Protein AF-0000000082579070 (afdb_homodimer)

Organism: NCBI:txid68569

Secondary structure (DSSP, 8-state):
---HHHHHHHHHHHHHHTT-SEEEEES--TT--SS--GGG-HHHHHH----SS-EEEE-SS-EEEEE-GGGHHHHHHHS-TTT-EEEETTTS-HHHHHHHHSPTT-EEEE-TTSSBHHHHHHHHHHHHTTT-EEEE-SS-HHHHT-TTPPPPP-PPPEEPPHHHHSS-HHHHHHHHHHHHHHTT-SEEEE--HHHHHHHHTEE--SBTTB---SEEEEEETTS-EEEEE-GGG--HHHHHHH-TTEEEE-GGGHHHHGGG-TT-EEEE-TTTSBHHHHHHHHHTT-EEEE---HHHHHHHS--HHHHHHHHHHHHHHHHHHHHHHHHHHHHGGGS--BHHHHHHHHHHHHHTTS---EESS--EEEEGGGGGSTT----TTTPPBP-TT-EEEEEE-EEETTEE--EEEEEESSPPPHHHHHHHHHHHHHHHHHHT--EETT-BTHHHHHHHHHHHHTTT---SS-SEEB--SSS-SS--S-EES-TT-GGGGGGSBP-TT-EEEE--EEEETTTEEEE-BEEEEEEEE--TT-SS-EEEEEE-------GGG--GGGS-HHHHHHHHHHHHHHHHHHGGG--HHHHHHHHHHTSPP-/---HHHHHHHHHHHHHHTT-SEEEEES--TT--SS--GGG-HHHHHH---SSS-EEEE-SS-EEEEE-GGGHHHHHHHS-TTT-EEEETTTS-HHHHHHHHSPTT-EEEE-TTSSBHHHHHHHHHHHHTTT-EEEE-SS-HHHHT-TTPPPPP-PPPEEPPHHHHSS-HHHHHHHHHHHHHHTT-SEEEE--HHHHHHHHTEE--SBTTB---SEEEEEETTS-EEEEE-GGG--HHHHHHH-TTEEEE-GGGHHHHGGG-TT-EEEE-TTTSBHHHHHHHHHTT-EEEE---HHHHHHHS--HHHHHHHHHHHHHHHHHHHHHHHHHHHHGGGS--BHHHHHHHHHHHHHTTS---EESS--EEEEGGGGG-TT----TTTPPBP-TT-EEEEEE-EEETTEE--EEEEEESSPPPHHHHHHHHHHHHHHHHHHT--EETT-BTHHHHHHHHHHHHTTT---SS-SEEB--SSS-SS--S-EES-TT-TTSGGGSBP-TT-EEEE--EEEETTTEEEE-BEEEEEEEE--TT-SS-EEEEEE-------GGG--GGGS-HHHHHHHHHHHHHHHHHHGGG--HHHHHHHHHHTSPP-

InterPro domains:
  IPR000587 Creatinase, N-terminal [PF01321] (7-138)
  IPR000994 Peptidase M24 [PF00557] (311-527)
  IPR029149 Creatinase/Aminopeptidase P/Spt16, N-terminal [G3DSA:3.40.350.10] (2-146)
  IPR029149 Creatinase/Aminopeptidase P/Spt16, N-terminal [G3DSA:3.40.350.10] (147-299)
  IPR029149 Creatinase/Aminopeptidase P/Spt16, N-terminal [SSF53092] (3-136)
  IPR029149 Creatinase/Aminopeptidase P/Spt16, N-terminal [SSF53092] (171-283)
  IPR032416 Peptidase M24, C-terminal domain [PF16188] (537-597)
  IPR033740 Aminopeptidase P [cd01085] (309-528)
  IPR036005 Creatinase/aminopeptidase-like [G3DSA:3.90.230.10] (300-597)
  IPR036005 Creatinase/aminopeptidase-like [SSF55920] (303-562)
  IPR050422 Xaa-Pro aminopeptidase P [PTHR43763] (3-597)

pLDDT: mean 96.06, std 3.89, range [56.78, 98.94]

Foldseek 3Di:
DQPLVRLLVLLLVLCVVVQAQKEKQWQAFLQRDLFDDQLNRLVCSNFVQDDSGWMKMRGNVAIEIEDEQLCPPVSPVGGDPVHYHYHYPPVPDPLQVCLVPPAQQGEYEYALSGAFPVVQVSNQVSVVNRNYGYHHDPDDSSVVSCPPRDDFDLWAKDAQDCLLLVHALLRLLQVVLVVCVVVVAFKEKNSNFLLVCNNQRMFTCRGPLFGGAHWIKIRGNVSAIEIAHAPSRDDPVSDVSNDDSYHYHHRVCVLVVLLCAAPGEYEYASLRHGSSSVVSVVNSHYNYHHDHDPSQVVQQQGDPSLVVLLLVQQLLLQLLVLVLVVVCQVCQLVWDDKLVNSQVSSVVSSVVSVFFPHKNDAKQWDKWQQQLNNPRHDDPVRIDTRYAAIKIKIWTWTFGSNFTFTWIAIDHNHAYDPVLLLQQQLQLQLLLQQQFDKFFFQDFLQVRQVSNAVSQVVVPFGGGDFQKAWQGGSGHRHGDLGGNGHCSPPSRSRNDTDDARGKMKGWGWGHDHRTHIGIGIWIWGKHWDDDPPDPHTMIHTDTSHAHFHAPSSHDCVPDDPVSLVVNLVRLVVSCVSNLVVDDDPSNVVSCVRSDRDD/DDPLVRLLVLLLVLCVVVQAQKEKQWQAFLQRDLFDDQLNRLVCSNFVQDDSGWMKMRGNVAIEIEDEQLCPPVSPVGGDPVHYHYHYPPVPDPLQVCLVPPAQQGEYEYALSGAFPVVQVSNQVSVVNRNYGYHHDPDDSSVVSCPPRDDFDLWAKDAQDCLLLVHALLRLLQVVLVVCVVVVAFKEKNSNFLLVCNNQRMFTCRGPLFGGAHWIKIRGNVSAIEIAHAPSRDDPVSDVRNDDSYHYHHNVCVLVVLLCAAPGEYEYASLRHGSSSVVSVVNSHYNYHHDHDPSQVVQQQGDPSLVVLLLVQQLLLQLLVLVLVVVCQVCQLVWDDKLVNSQVSSVVSSVVSVFFPHKNDAKQWDKWQQQLNNPRHDDPVRIDTRYAAIKIKIWTWTFGSNFTFTWIAIDHNHAYDPVLLLQQQLQLQLLLQQQFDKFFFQDFLQVRQVSNAVSQVVVPFGGGDFQKAWQGGSGHRHGDLGGNGHCVPPSRSRNDTDDARGKMKGWGWGHDHRTHIGIGIWIWGKHWDDDPPDPHTMIHIDTSHAHFHAPSSHDCVPDDPVSLVVNLVRLVVSCVSNLVVDDDPSNVVSCVRSHRDD

Structure (mmCIF, N/CA/C/O backbone):
data_AF-0000000082579070-model_v1
#
loop_
_entity.id
_entity.type
_entity.pdbx_description
1 polymer 'Xaa-Pro aminopeptidase'
#
loop_
_atom_site.group_PDB
_atom_site.id
_atom_site.type_symbol
_atom_site.label_atom_id
_atom_site.label_alt_id
_atom_site.label_comp_id
_atom_site.label_asym_id
_atom_site.label_entity_id
_atom_site.label_seq_id
_atom_site.pdbx_PDB_ins_code
_atom_site.Cartn_x
_atom_site.Cartn_y
_atom_site.Cartn_z
_atom_site.occupancy
_atom_site.B_iso_or_equiv
_atom_site.auth_seq_id
_atom_site.auth_comp_id
_atom_site.auth_asym_id
_atom_site.auth_atom_id
_atom_site.pdbx_PDB_model_num
ATOM 1 N N . MET A 1 1 ? 18.672 -42.719 6.891 1 56.78 1 MET A N 1
ATOM 2 C CA . MET A 1 1 ? 18.562 -41.312 6.477 1 56.78 1 MET A CA 1
ATOM 3 C C . MET A 1 1 ? 18.922 -40.375 7.621 1 56.78 1 MET A C 1
ATOM 5 O O . MET A 1 1 ? 18.531 -40.594 8.766 1 56.78 1 MET A O 1
ATOM 9 N N . SER A 1 2 ? 20.016 -39.562 7.43 1 78.56 2 SER A N 1
ATOM 10 C CA . SER A 1 2 ? 20.453 -38.656 8.5 1 78.56 2 SER A CA 1
ATOM 11 C C . SER A 1 2 ? 19.312 -37.781 8.992 1 78.56 2 SER A C 1
ATOM 13 O O . SER A 1 2 ? 18.422 -37.406 8.219 1 78.56 2 SER A O 1
ATOM 15 N N . SER A 1 3 ? 19.078 -37.781 10.242 1 91.88 3 SER A N 1
ATOM 16 C CA . SER A 1 3 ? 18.062 -36.938 10.828 1 91.88 3 SER A CA 1
ATOM 17 C C . SER A 1 3 ? 18.281 -35.469 10.422 1 91.88 3 SER A C 1
ATOM 19 O O . SER A 1 3 ? 19.344 -35.094 9.938 1 91.88 3 SER A O 1
ATOM 21 N N . TYR A 1 4 ? 17.25 -34.781 10.414 1 95.5 4 TYR A N 1
ATOM 22 C CA . TYR A 1 4 ? 17.375 -33.375 10.125 1 95.5 4 TYR A CA 1
ATOM 23 C C . TYR A 1 4 ? 18.391 -32.688 11.055 1 95.5 4 TYR A C 1
ATOM 25 O O . TYR A 1 4 ? 19.125 -31.812 10.641 1 95.5 4 TYR A O 1
ATOM 33 N N . ALA A 1 5 ? 18.422 -33.156 12.32 1 95.56 5 ALA A N 1
ATOM 34 C CA . ALA A 1 5 ? 19.422 -32.656 13.266 1 95.56 5 ALA A CA 1
ATOM 35 C C . ALA A 1 5 ? 20.844 -32.969 12.789 1 95.56 5 ALA A C 1
ATOM 37 O O . ALA A 1 5 ? 21.75 -32.156 12.945 1 95.56 5 ALA A O 1
ATOM 38 N N . ASP A 1 6 ? 20.969 -34.125 12.25 1 96.12 6 ASP A N 1
ATOM 39 C CA . ASP A 1 6 ? 22.266 -34.531 11.711 1 96.12 6 ASP A CA 1
ATOM 40 C C . ASP A 1 6 ? 22.656 -33.656 10.531 1 96.12 6 ASP A C 1
ATOM 42 O O . ASP A 1 6 ? 23.844 -33.312 10.367 1 96.12 6 ASP A O 1
ATOM 46 N N . ARG A 1 7 ? 21.719 -33.312 9.719 1 97 7 ARG A N 1
ATOM 47 C CA . ARG A 1 7 ? 21.984 -32.5 8.555 1 97 7 ARG A CA 1
ATOM 48 C C . ARG A 1 7 ? 22.391 -31.078 8.977 1 97 7 ARG A C 1
ATOM 50 O O . ARG A 1 7 ? 23.297 -30.484 8.383 1 97 7 ARG A O 1
ATOM 57 N N . LEU A 1 8 ? 21.719 -30.547 10.031 1 97.62 8 LEU A N 1
ATOM 58 C CA . LEU A 1 8 ? 22.078 -29.25 10.578 1 97.62 8 LEU A CA 1
ATOM 59 C C . LEU A 1 8 ? 23.5 -29.266 11.133 1 97.62 8 LEU A C 1
ATOM 61 O O . LEU A 1 8 ? 24.266 -28.328 10.906 1 97.62 8 LEU A O 1
ATOM 65 N N . LYS A 1 9 ? 23.844 -30.297 11.836 1 96.81 9 LYS A N 1
ATOM 66 C CA . LYS A 1 9 ? 25.188 -30.453 12.383 1 96.81 9 LYS A CA 1
ATOM 67 C C . LYS A 1 9 ? 26.219 -30.547 11.266 1 96.81 9 LYS A C 1
ATOM 69 O O . LYS A 1 9 ? 27.297 -29.938 11.352 1 96.81 9 LYS A O 1
ATOM 74 N N . ALA A 1 10 ? 25.891 -31.297 10.258 1 97.06 10 ALA A N 1
ATOM 75 C CA . ALA A 1 10 ? 26.797 -31.438 9.117 1 97.06 10 ALA A CA 1
ATOM 76 C C . ALA A 1 10 ? 27.031 -30.094 8.438 1 97.06 10 ALA A C 1
ATOM 78 O O . ALA A 1 10 ? 28.156 -29.797 8.031 1 97.06 10 ALA A O 1
ATOM 79 N N . LEU A 1 11 ? 25.953 -29.312 8.234 1 97.94 11 LEU A N 1
ATOM 80 C CA . LEU A 1 11 ? 26.094 -27.984 7.641 1 97.94 11 LEU A CA 1
ATOM 81 C C . LEU A 1 11 ? 27 -27.109 8.5 1 97.94 11 LEU A C 1
ATOM 83 O O . LEU A 1 11 ? 27.875 -26.422 7.98 1 97.94 11 LEU A O 1
ATOM 87 N N . ARG A 1 12 ? 26.828 -27.125 9.844 1 98 12 ARG A N 1
ATOM 88 C CA . ARG A 1 12 ? 27.641 -26.312 10.742 1 98 12 ARG A CA 1
ATOM 89 C C . ARG A 1 12 ? 29.109 -26.703 10.641 1 98 12 ARG A C 1
ATOM 91 O O . ARG A 1 12 ? 29.984 -25.828 10.656 1 98 12 ARG A O 1
ATOM 98 N N . GLU A 1 13 ? 29.375 -27.922 10.539 1 97.62 13 GLU A N 1
ATOM 99 C CA . GLU A 1 13 ? 30.75 -28.375 10.375 1 97.62 13 GLU A CA 1
ATOM 100 C C . GLU A 1 13 ? 31.344 -27.891 9.055 1 97.62 13 GLU A C 1
ATOM 102 O O . GLU A 1 13 ? 32.5 -27.484 9.008 1 97.62 13 GLU A O 1
ATOM 107 N N . GLN A 1 14 ? 30.516 -28 8.039 1 97.81 14 GLN A N 1
ATOM 108 C CA . GLN A 1 14 ? 30.969 -27.516 6.742 1 97.81 14 GLN A CA 1
ATOM 109 C C . GLN A 1 14 ? 31.234 -26.016 6.777 1 97.81 14 GLN A C 1
ATOM 111 O O . GLN A 1 14 ? 32.188 -25.547 6.168 1 97.81 14 GLN A O 1
ATOM 116 N N . LEU A 1 15 ? 30.375 -25.25 7.465 1 98.19 15 LEU A N 1
ATOM 117 C CA . LEU A 1 15 ? 30.562 -23.812 7.582 1 98.19 15 LEU A CA 1
ATOM 118 C C . LEU A 1 15 ? 31.875 -23.484 8.281 1 98.19 15 LEU A C 1
ATOM 120 O O . LEU A 1 15 ? 32.594 -22.547 7.891 1 98.19 15 LEU A O 1
ATOM 124 N N . LYS A 1 16 ? 32.188 -24.25 9.281 1 97.25 16 LYS A N 1
ATOM 125 C CA . LYS A 1 16 ? 33.469 -24.078 9.969 1 97.25 16 LYS A CA 1
ATOM 126 C C . LYS A 1 16 ? 34.656 -24.281 9.008 1 97.25 16 LYS A C 1
ATOM 128 O O . LYS A 1 16 ? 35.594 -23.5 9.008 1 97.25 16 LYS A O 1
ATOM 133 N N . ARG A 1 17 ? 34.531 -25.25 8.219 1 97.19 17 ARG A N 1
ATOM 134 C CA . ARG A 1 17 ? 35.594 -25.531 7.238 1 97.19 17 ARG A CA 1
ATOM 135 C C . ARG A 1 17 ? 35.719 -24.406 6.23 1 97.19 17 ARG A C 1
ATOM 137 O O . ARG A 1 17 ? 36.812 -24.109 5.77 1 97.19 17 ARG A O 1
ATOM 144 N N . ASP A 1 18 ? 34.625 -23.781 5.918 1 97.31 18 ASP A N 1
ATOM 145 C CA . ASP A 1 18 ? 34.594 -22.703 4.941 1 97.31 18 ASP A CA 1
ATOM 146 C C . ASP A 1 18 ? 34.875 -21.359 5.605 1 97.31 18 ASP A C 1
ATOM 148 O O . ASP A 1 18 ? 34.875 -20.312 4.945 1 97.31 18 ASP A O 1
ATOM 152 N N . ARG A 1 19 ? 35.125 -21.234 6.902 1 96.5 19 ARG A N 1
ATOM 153 C CA . ARG A 1 19 ? 35.406 -20.031 7.672 1 96.5 19 ARG A CA 1
ATOM 154 C C . ARG A 1 19 ? 34.25 -19.047 7.59 1 96.5 19 ARG A C 1
ATOM 156 O O . ARG A 1 19 ? 34.438 -17.875 7.305 1 96.5 19 ARG A O 1
ATOM 163 N N . LEU A 1 20 ? 33.031 -19.703 7.668 1 98.44 20 LEU A N 1
ATOM 164 C CA . LEU A 1 20 ? 31.812 -18.922 7.734 1 98.44 20 LEU A CA 1
ATOM 165 C C . LEU A 1 20 ? 31.156 -19.062 9.109 1 98.44 20 LEU A C 1
ATOM 167 O O . LEU A 1 20 ? 31.188 -20.141 9.711 1 98.44 20 LEU A O 1
ATOM 171 N N . ASP A 1 21 ? 30.578 -17.984 9.523 1 98 21 ASP A N 1
ATOM 172 C CA . ASP A 1 21 ? 29.891 -17.969 10.812 1 98 21 ASP A CA 1
ATOM 173 C C . ASP A 1 21 ? 28.391 -18.188 10.641 1 98 21 ASP A C 1
ATOM 175 O O . ASP A 1 21 ? 27.641 -18.172 11.617 1 98 21 ASP A O 1
ATOM 179 N N . GLY A 1 22 ? 27.969 -18.375 9.469 1 98.19 22 GLY A N 1
ATOM 180 C CA . GLY A 1 22 ? 26.578 -18.625 9.18 1 98.19 22 GLY A CA 1
ATOM 181 C C . GLY A 1 22 ? 26.281 -18.734 7.691 1 98.19 22 GLY A C 1
ATOM 182 O O . GLY A 1 22 ? 27.172 -18.531 6.863 1 98.19 22 GLY A O 1
ATOM 183 N N . PHE A 1 23 ? 25.016 -19.125 7.363 1 98.56 23 PHE A N 1
ATOM 184 C CA . PHE A 1 23 ? 24.609 -19.328 5.977 1 98.56 23 PHE A CA 1
ATOM 185 C C . PHE A 1 23 ? 23.109 -19.141 5.824 1 98.56 23 PHE A C 1
ATOM 187 O O . PHE A 1 23 ? 22.328 -19.578 6.684 1 98.56 23 PHE A O 1
ATOM 194 N N . VAL A 1 24 ? 22.703 -18.484 4.711 1 98.5 24 VAL A N 1
ATOM 195 C CA . VAL A 1 24 ? 21.297 -18.25 4.414 1 98.5 24 VAL A CA 1
ATOM 196 C C . VAL A 1 24 ? 20.828 -19.219 3.328 1 98.5 24 VAL A C 1
ATOM 198 O O . VAL A 1 24 ? 21.422 -19.281 2.254 1 98.5 24 VAL A O 1
ATOM 201 N N . VAL A 1 25 ? 19.75 -19.922 3.588 1 98.06 25 VAL A N 1
ATOM 202 C CA . VAL A 1 25 ? 19.234 -20.938 2.68 1 98.06 25 VAL A CA 1
ATOM 203 C C . VAL A 1 25 ? 17.812 -20.562 2.238 1 98.06 25 VAL A C 1
ATOM 205 O O . VAL A 1 25 ? 16.828 -21 2.84 1 98.06 25 VAL A O 1
ATOM 208 N N . PRO A 1 26 ? 17.703 -19.875 1.106 1 96.69 26 PRO A N 1
ATOM 209 C CA . PRO A 1 26 ? 16.359 -19.578 0.596 1 96.69 26 PRO A CA 1
ATOM 210 C C . PRO A 1 26 ? 15.711 -20.766 -0.104 1 96.69 26 PRO A C 1
ATOM 212 O O . PRO A 1 26 ? 16.406 -21.641 -0.609 1 96.69 26 PRO A O 1
ATOM 215 N N . LEU A 1 27 ? 14.438 -20.828 -0.06 1 95.56 27 LEU A N 1
ATOM 216 C CA . LEU A 1 27 ? 13.711 -21.781 -0.877 1 95.56 27 LEU A CA 1
ATOM 217 C C . LEU A 1 27 ? 13.492 -21.25 -2.287 1 95.56 27 LEU A C 1
ATOM 219 O O . LEU A 1 27 ? 12.406 -20.75 -2.605 1 95.56 27 LEU A O 1
ATOM 223 N N . THR A 1 28 ? 14.414 -21.484 -3.115 1 95.19 28 THR A N 1
ATOM 224 C CA . THR A 1 28 ? 14.344 -21.047 -4.508 1 95.19 28 THR A CA 1
ATOM 225 C C . THR A 1 28 ? 15.406 -21.766 -5.344 1 95.19 28 THR A C 1
ATOM 227 O O . THR A 1 28 ? 16.062 -22.688 -4.863 1 95.19 28 THR A O 1
ATOM 230 N N . ASP A 1 29 ? 15.445 -21.516 -6.598 1 95.94 29 ASP A N 1
ATOM 231 C CA . ASP A 1 29 ? 16.484 -21.984 -7.52 1 95.94 29 ASP A CA 1
ATOM 232 C C . ASP A 1 29 ? 17.156 -20.812 -8.219 1 95.94 29 ASP A C 1
ATOM 234 O O . ASP A 1 29 ? 17 -19.656 -7.812 1 95.94 29 ASP A O 1
ATOM 238 N N . GLU A 1 30 ? 18.031 -21.094 -9.109 1 96.56 30 GLU A N 1
ATOM 239 C CA . GLU A 1 30 ? 18.859 -20.078 -9.766 1 96.56 30 GLU A CA 1
ATOM 240 C C . GLU A 1 30 ? 18.016 -19.203 -10.688 1 96.56 30 GLU A C 1
ATOM 242 O O . GLU A 1 30 ? 18.516 -18.203 -11.227 1 96.56 30 GLU A O 1
ATOM 247 N N . HIS A 1 31 ? 16.75 -19.531 -10.859 1 96.44 31 HIS A N 1
ATOM 248 C CA . HIS A 1 31 ? 15.836 -18.75 -11.688 1 96.44 31 HIS A CA 1
ATOM 249 C C . HIS A 1 31 ? 14.828 -17.984 -10.836 1 96.44 31 HIS A C 1
ATOM 251 O O . HIS A 1 31 ? 13.922 -17.344 -11.367 1 96.44 31 HIS A O 1
ATOM 257 N N . MET A 1 32 ? 14.969 -18.078 -9.492 1 93.69 32 MET A N 1
ATOM 258 C CA . MET A 1 32 ? 14.07 -17.453 -8.523 1 93.69 32 MET A CA 1
ATOM 259 C C . MET A 1 32 ? 12.641 -17.938 -8.711 1 93.69 32 MET A C 1
ATOM 261 O O . MET A 1 32 ? 11.695 -17.156 -8.602 1 93.69 32 MET A O 1
ATOM 265 N N . SER A 1 33 ? 12.562 -19.219 -8.977 1 91.94 33 SER A N 1
ATOM 266 C CA . SER A 1 33 ? 11.25 -19.812 -9.227 1 91.94 33 SER A CA 1
ATOM 267 C C . SER A 1 33 ? 10.469 -20 -7.926 1 91.94 33 SER A C 1
ATOM 269 O O . SER A 1 33 ? 11.055 -20.266 -6.871 1 91.94 33 SER A O 1
ATOM 271 N N . GLU A 1 34 ? 9.211 -19.828 -8.008 1 85.88 34 GLU A N 1
ATOM 272 C CA . GLU A 1 34 ? 8.352 -20.156 -6.871 1 85.88 34 GLU A CA 1
ATOM 273 C C . GLU A 1 34 ? 8.359 -21.656 -6.602 1 85.88 34 GLU A C 1
ATOM 275 O O . GLU A 1 34 ? 8.531 -22.094 -5.457 1 85.88 34 GLU A O 1
ATOM 280 N N . TYR A 1 35 ? 8.156 -22.422 -7.691 1 87.88 35 TYR A N 1
ATOM 281 C CA . TYR A 1 35 ? 8.305 -23.875 -7.625 1 87.88 35 TYR A CA 1
ATOM 282 C C . TYR A 1 35 ? 9.672 -24.312 -8.141 1 87.88 35 TYR A C 1
ATOM 284 O O . TYR A 1 35 ? 10.156 -23.781 -9.148 1 87.88 35 TYR A O 1
ATOM 292 N N . VAL A 1 36 ? 10.242 -25.188 -7.32 1 92.06 36 VAL A N 1
ATOM 293 C CA . VAL A 1 36 ? 11.586 -25.594 -7.719 1 92.06 36 VAL A CA 1
ATOM 294 C C . VAL A 1 36 ? 11.648 -27.125 -7.816 1 92.06 36 VAL A C 1
ATOM 296 O O . VAL A 1 36 ? 10.852 -27.828 -7.191 1 92.06 36 VAL A O 1
ATOM 299 N N . GLY A 1 37 ? 12.547 -27.609 -8.68 1 90.81 37 GLY A N 1
ATOM 300 C CA . GLY A 1 37 ? 12.742 -29.047 -8.82 1 90.81 37 GLY A CA 1
ATOM 301 C C . GLY A 1 37 ? 13.375 -29.672 -7.594 1 90.81 37 GLY A C 1
ATOM 302 O O . GLY A 1 37 ? 13.852 -28.969 -6.699 1 90.81 37 GLY A O 1
ATOM 303 N N . ALA A 1 38 ? 13.336 -30.953 -7.578 1 91.12 38 ALA A N 1
ATOM 304 C CA . ALA A 1 38 ? 13.875 -31.703 -6.457 1 91.12 38 ALA A CA 1
ATOM 305 C C . ALA A 1 38 ? 15.336 -31.375 -6.211 1 91.12 38 ALA A C 1
ATOM 307 O O . ALA A 1 38 ? 15.797 -31.344 -5.066 1 91.12 38 ALA A O 1
ATOM 308 N N . TYR A 1 39 ? 16.047 -31.031 -7.238 1 94 39 TYR A N 1
ATOM 309 C CA . TYR A 1 39 ? 17.484 -30.75 -7.156 1 94 39 TYR A CA 1
ATOM 310 C C . TYR A 1 39 ? 17.75 -29.469 -6.383 1 94 39 TYR A C 1
ATOM 312 O O . TYR A 1 39 ? 18.859 -29.25 -5.906 1 94 39 TYR A O 1
ATOM 320 N N . ALA A 1 40 ? 16.75 -28.625 -6.207 1 95.44 40 ALA A N 1
ATOM 321 C CA . ALA A 1 40 ? 16.906 -27.312 -5.609 1 95.44 40 ALA A CA 1
ATOM 322 C C . ALA A 1 40 ? 16.203 -27.219 -4.262 1 95.44 40 ALA A C 1
ATOM 324 O O . ALA A 1 40 ? 16.109 -26.141 -3.668 1 95.44 40 ALA A O 1
ATOM 325 N N . GLN A 1 41 ? 15.727 -28.359 -3.734 1 95.12 41 GLN A N 1
ATOM 326 C CA . GLN A 1 41 ? 14.969 -28.391 -2.484 1 95.12 41 GLN A CA 1
ATOM 327 C C . GLN A 1 41 ? 15.906 -28.406 -1.279 1 95.12 41 GLN A C 1
ATOM 329 O O . GLN A 1 41 ? 15.789 -29.281 -0.412 1 95.12 41 GLN A O 1
ATOM 334 N N . ARG A 1 42 ? 16.812 -27.438 -1.218 1 97 42 ARG A N 1
ATOM 335 C CA . ARG A 1 42 ? 17.828 -27.359 -0.169 1 97 42 ARG A CA 1
ATOM 336 C C . ARG A 1 42 ? 17.188 -27.125 1.193 1 97 42 ARG A C 1
ATOM 338 O O . ARG A 1 42 ? 17.594 -27.734 2.189 1 97 42 ARG A O 1
ATOM 345 N N . LEU A 1 43 ? 16.219 -26.234 1.217 1 97.25 43 LEU A N 1
ATOM 346 C CA . LEU A 1 43 ? 15.562 -25.938 2.482 1 97.25 43 LEU A CA 1
ATOM 347 C C . LEU A 1 43 ? 14.836 -27.172 3.021 1 97.25 43 LEU A C 1
ATOM 349 O O . LEU A 1 43 ? 14.922 -27.469 4.215 1 97.25 43 LEU A O 1
ATOM 353 N N . ALA A 1 44 ? 14.109 -27.844 2.133 1 95.12 44 ALA A N 1
ATOM 354 C CA . ALA A 1 44 ? 13.398 -29.047 2.535 1 95.12 44 ALA A CA 1
ATOM 355 C C . ALA A 1 44 ? 14.367 -30.125 3.02 1 95.12 44 ALA A C 1
ATOM 357 O O . ALA A 1 44 ? 14.094 -30.828 3.998 1 95.12 44 ALA A O 1
ATOM 358 N N . TRP A 1 45 ? 15.453 -30.297 2.363 1 96.38 45 TRP A N 1
ATOM 359 C CA . TRP A 1 45 ? 16.453 -31.281 2.764 1 96.38 45 TRP A CA 1
ATOM 360 C C . TRP A 1 45 ? 17 -30.953 4.148 1 96.38 45 TRP A C 1
ATOM 362 O O . TRP A 1 45 ? 17.141 -31.844 4.988 1 96.38 45 TRP A O 1
ATOM 372 N N . LEU A 1 46 ? 17.266 -29.688 4.379 1 97.5 46 LEU A N 1
ATOM 373 C CA . LEU A 1 46 ? 17.922 -29.234 5.598 1 97.5 46 LEU A CA 1
ATOM 374 C C . LEU A 1 46 ? 16.969 -29.297 6.785 1 97.5 46 LEU A C 1
ATOM 376 O O . LEU A 1 46 ? 17.359 -29.672 7.891 1 97.5 46 LEU A O 1
ATOM 380 N N . THR A 1 47 ? 15.672 -28.938 6.559 1 97.12 47 THR A N 1
ATOM 381 C CA . THR A 1 47 ? 14.812 -28.656 7.703 1 97.12 47 THR A CA 1
ATOM 382 C C . THR A 1 47 ? 13.617 -29.609 7.73 1 97.12 47 THR A C 1
ATOM 384 O O . THR A 1 47 ? 12.938 -29.734 8.75 1 97.12 47 THR A O 1
ATOM 387 N N . GLY A 1 48 ? 13.281 -30.141 6.57 1 94.44 48 GLY A N 1
ATOM 388 C CA . GLY A 1 48 ? 12.07 -30.938 6.449 1 94.44 48 GLY A CA 1
ATOM 389 C C . GLY A 1 48 ? 10.859 -30.125 6.039 1 94.44 48 GLY A C 1
ATOM 390 O O . GLY A 1 48 ? 9.781 -30.688 5.809 1 94.44 48 GLY A O 1
ATOM 391 N N . PHE A 1 49 ? 11.055 -28.875 5.906 1 94.12 49 PHE A N 1
ATOM 392 C CA . PHE A 1 49 ? 9.938 -28 5.555 1 94.12 49 PHE A CA 1
ATOM 393 C C . PHE A 1 49 ? 9.477 -28.266 4.129 1 94.12 49 PHE A C 1
ATOM 395 O O . PHE A 1 49 ? 10.273 -28.25 3.193 1 94.12 49 PHE A O 1
ATOM 402 N N . GLN A 1 50 ? 8.172 -28.391 3.91 1 88.56 50 GLN A N 1
ATOM 403 C CA . GLN A 1 50 ? 7.656 -28.781 2.602 1 88.56 50 GLN A CA 1
ATOM 404 C C . GLN A 1 50 ? 6.793 -27.672 2.002 1 88.56 50 GLN A C 1
ATOM 406 O O . GLN A 1 50 ? 6.047 -27.906 1.05 1 88.56 50 GLN A O 1
ATOM 411 N N . GLY A 1 51 ? 6.859 -26.547 2.576 1 87.56 51 GLY A N 1
ATOM 412 C CA . GLY A 1 51 ? 6.152 -25.422 1.991 1 87.56 51 GLY A CA 1
ATOM 413 C C . GLY A 1 51 ? 6.793 -24.906 0.716 1 87.56 51 GLY A C 1
ATOM 414 O O . GLY A 1 51 ? 7.832 -25.422 0.291 1 87.56 51 GLY A O 1
ATOM 415 N N . SER A 1 52 ? 6.129 -23.906 0.095 1 87.38 52 SER A N 1
ATOM 416 C CA . SER A 1 52 ? 6.602 -23.406 -1.189 1 87.38 52 SER A CA 1
ATOM 417 C C . SER A 1 52 ? 7.328 -22.062 -1.029 1 87.38 52 SER A C 1
ATOM 419 O O . SER A 1 52 ? 7.805 -21.5 -2.01 1 87.38 52 SER A O 1
ATOM 421 N N . ALA A 1 53 ? 7.383 -21.547 0.146 1 88.75 53 ALA A N 1
ATOM 422 C CA . ALA A 1 53 ? 8.102 -20.297 0.419 1 88.75 53 ALA A CA 1
ATOM 423 C C . ALA A 1 53 ? 8.734 -20.328 1.811 1 88.75 53 ALA A C 1
ATOM 425 O O . ALA A 1 53 ? 8.086 -20.734 2.779 1 88.75 53 ALA A O 1
ATOM 426 N N . GLY A 1 54 ? 9.922 -19.906 1.907 1 93.69 54 GLY A N 1
ATOM 427 C CA . GLY A 1 54 ? 10.625 -19.875 3.18 1 93.69 54 GLY A CA 1
ATOM 428 C C . GLY A 1 54 ? 12.125 -19.672 3.031 1 93.69 54 GLY A C 1
ATOM 429 O O . GLY A 1 54 ? 12.656 -19.719 1.921 1 93.69 54 GLY A O 1
ATOM 430 N N . THR A 1 55 ? 12.727 -19.359 4.109 1 97.31 55 THR A N 1
ATOM 431 C CA . THR A 1 55 ? 14.172 -19.203 4.191 1 97.31 55 THR A CA 1
ATOM 432 C C . THR A 1 55 ? 14.695 -19.719 5.527 1 97.31 55 THR A C 1
ATOM 434 O O . THR A 1 55 ? 14.023 -19.609 6.555 1 97.31 55 THR A O 1
ATOM 437 N N . ALA A 1 56 ? 15.797 -20.297 5.559 1 98.31 56 ALA A N 1
ATOM 438 C CA . ALA A 1 56 ? 16.469 -20.688 6.793 1 98.31 56 ALA A CA 1
ATOM 439 C C . ALA A 1 56 ? 17.797 -19.953 6.945 1 98.31 56 ALA A C 1
ATOM 441 O O . ALA A 1 56 ? 18.453 -19.625 5.953 1 98.31 56 ALA A O 1
ATOM 442 N N . VAL A 1 57 ? 18.141 -19.672 8.133 1 98.5 57 VAL A N 1
ATOM 443 C CA . VAL A 1 57 ? 19.453 -19.125 8.484 1 98.5 57 VAL A CA 1
ATOM 444 C C . VAL A 1 57 ? 20.109 -20 9.539 1 98.5 57 VAL A C 1
ATOM 446 O O . VAL A 1 57 ? 19.484 -20.344 10.555 1 98.5 57 VAL A O 1
ATOM 449 N N . VAL A 1 58 ? 21.297 -20.391 9.305 1 98.56 58 VAL A N 1
ATOM 450 C CA . VAL A 1 58 ? 22.062 -21.203 10.25 1 98.56 58 VAL A CA 1
ATOM 451 C C . VAL A 1 58 ? 23.25 -20.406 10.781 1 98.56 58 VAL A C 1
ATOM 453 O O . VAL A 1 58 ? 24.094 -19.938 10 1 98.56 58 VAL A O 1
ATOM 456 N N . LEU A 1 59 ? 23.281 -20.156 12.047 1 97.81 59 LEU A N 1
ATOM 457 C CA . LEU A 1 59 ? 24.406 -19.578 12.766 1 97.81 59 LEU A CA 1
ATOM 458 C C . LEU A 1 59 ? 25.078 -20.625 13.648 1 97.81 59 LEU A C 1
ATOM 460 O O . LEU A 1 59 ? 24.625 -21.766 13.727 1 97.81 59 LEU A O 1
ATOM 464 N N . PRO A 1 60 ? 26.203 -20.297 14.297 1 95.81 60 PRO A N 1
ATOM 465 C CA . PRO A 1 60 ? 26.938 -21.297 15.086 1 95.81 60 PRO A CA 1
ATOM 466 C C . PRO A 1 60 ? 26.094 -21.859 16.234 1 95.81 60 PRO A C 1
ATOM 468 O O . PRO A 1 60 ? 26.094 -23.078 16.469 1 95.81 60 PRO A O 1
ATOM 471 N N . GLN A 1 61 ? 25.312 -21 16.859 1 93.62 61 GLN A N 1
ATOM 472 C CA . GLN A 1 61 ? 24.625 -21.453 18.062 1 93.62 61 GLN A CA 1
ATOM 473 C C . GLN A 1 61 ? 23.109 -21.359 17.906 1 93.62 61 GLN A C 1
ATOM 475 O O . GLN A 1 61 ? 22.359 -21.859 18.734 1 93.62 61 GLN A O 1
ATOM 480 N N . GLU A 1 62 ? 22.656 -20.734 16.891 1 96.06 62 GLU A N 1
ATOM 481 C CA . GLU A 1 62 ? 21.219 -20.594 16.672 1 96.06 62 GLU A CA 1
ATOM 482 C C . GLU A 1 62 ? 20.859 -20.766 15.203 1 96.06 62 GLU A C 1
ATOM 484 O O . GLU A 1 62 ? 21.719 -20.609 14.328 1 96.06 62 GLU A O 1
ATOM 489 N N . ALA A 1 63 ? 19.703 -21.234 14.938 1 98 63 ALA A N 1
ATOM 490 C CA . ALA A 1 63 ? 19.141 -21.375 13.594 1 98 63 ALA A CA 1
ATOM 491 C C . ALA A 1 63 ? 17.672 -20.953 13.57 1 98 63 ALA A C 1
ATOM 493 O O . ALA A 1 63 ? 16.969 -21.125 14.555 1 98 63 ALA A O 1
ATOM 494 N N . ALA A 1 64 ? 17.312 -20.359 12.461 1 98.44 64 ALA A N 1
ATOM 495 C CA . ALA A 1 64 ? 15.938 -19.875 12.336 1 98.44 64 ALA A CA 1
ATOM 496 C C . ALA A 1 64 ? 15.352 -20.234 10.969 1 98.44 64 ALA A C 1
ATOM 498 O O . ALA A 1 64 ? 16.078 -20.359 9.992 1 98.44 64 ALA A O 1
ATOM 499 N N . ILE A 1 65 ? 14.07 -20.5 10.945 1 98 65 ILE A N 1
ATOM 500 C CA . ILE A 1 65 ? 13.312 -20.688 9.719 1 98 65 ILE A CA 1
ATOM 501 C C . ILE A 1 65 ? 12.234 -19.609 9.602 1 98 65 ILE A C 1
ATOM 503 O O . ILE A 1 65 ? 11.539 -19.312 10.578 1 98 65 ILE A O 1
ATOM 507 N N . PHE A 1 66 ? 12.188 -18.984 8.461 1 96.88 66 PHE A N 1
ATOM 508 C CA . PHE A 1 66 ? 11.297 -17.859 8.188 1 96.88 66 PHE A CA 1
ATOM 509 C C . PHE A 1 66 ? 10.164 -18.281 7.262 1 96.88 66 PHE A C 1
ATOM 511 O O . PHE A 1 66 ? 10.406 -18.812 6.18 1 96.88 66 PHE A O 1
ATOM 518 N N . THR A 1 67 ? 8.891 -18.062 7.672 1 93.5 67 THR A N 1
ATOM 519 C CA . THR A 1 67 ? 7.727 -18.344 6.836 1 93.5 67 THR A CA 1
ATOM 520 C C . THR A 1 67 ? 6.703 -17.219 6.945 1 93.5 67 THR A C 1
ATOM 522 O O . THR A 1 67 ? 6.715 -16.453 7.914 1 93.5 67 THR A O 1
ATOM 525 N N . ASP A 1 68 ? 5.883 -17.094 5.961 1 87.69 68 ASP A N 1
ATOM 526 C CA . ASP A 1 68 ? 4.805 -16.109 6.02 1 87.69 68 ASP A CA 1
ATOM 527 C C . ASP A 1 68 ? 3.518 -16.734 6.559 1 87.69 68 ASP A C 1
ATOM 529 O O . ASP A 1 68 ? 3.52 -17.891 6.996 1 87.69 68 ASP A O 1
ATOM 533 N N . GLY A 1 69 ? 2.475 -16.031 6.707 1 82.88 69 GLY A N 1
ATOM 534 C CA . GLY A 1 69 ? 1.231 -16.406 7.355 1 82.88 69 GLY A CA 1
ATOM 535 C C . GLY A 1 69 ? 0.623 -17.672 6.785 1 82.88 69 GLY A C 1
ATOM 536 O O . GLY A 1 69 ? -0.107 -18.391 7.477 1 82.88 69 GLY A O 1
ATOM 537 N N . ARG A 1 70 ? 0.938 -18.172 5.586 1 84.19 70 ARG A N 1
ATOM 538 C CA . ARG A 1 70 ? 0.415 -19.359 4.91 1 84.19 70 ARG A CA 1
ATOM 539 C C . ARG A 1 70 ? 0.901 -20.641 5.586 1 84.19 70 ARG A C 1
ATOM 541 O O . ARG A 1 70 ? 0.271 -21.688 5.465 1 84.19 70 ARG A O 1
ATOM 548 N N . TYR A 1 71 ? 2.076 -20.391 6.246 1 87.81 71 TYR A N 1
ATOM 549 C CA . TYR A 1 71 ? 2.752 -21.609 6.66 1 87.81 71 TYR A CA 1
ATOM 550 C C . TYR A 1 71 ? 2.969 -21.641 8.172 1 87.81 71 TYR A C 1
ATOM 552 O O . TYR A 1 71 ? 3.773 -22.422 8.672 1 87.81 71 TYR A O 1
ATOM 560 N N . THR A 1 72 ? 2.309 -20.75 8.844 1 87.06 72 THR A N 1
ATOM 561 C CA . THR A 1 72 ? 2.514 -20.625 10.289 1 87.06 72 THR A CA 1
ATOM 562 C C . THR A 1 72 ? 2.285 -21.969 10.984 1 87.06 72 THR A C 1
ATOM 564 O O . THR A 1 72 ? 3.078 -22.375 11.836 1 87.06 72 THR A O 1
ATOM 567 N N . LEU A 1 73 ? 1.211 -22.719 10.602 1 87.12 73 LEU A N 1
ATOM 568 C CA . LEU A 1 73 ? 0.9 -24 11.211 1 87.12 73 LEU A CA 1
ATOM 569 C C . LEU A 1 73 ? 1.776 -25.109 10.633 1 87.12 73 LEU A C 1
ATOM 571 O O . LEU A 1 73 ? 2.289 -25.953 11.367 1 87.12 73 LEU A O 1
ATOM 575 N N . GLN A 1 74 ? 2.049 -25.031 9.414 1 88.06 74 GLN A N 1
ATOM 576 C CA . GLN A 1 74 ? 2.754 -26.094 8.703 1 88.06 74 GLN A CA 1
ATOM 577 C C . GLN A 1 74 ? 4.203 -26.203 9.164 1 88.06 74 GLN A C 1
ATOM 579 O O . GLN A 1 74 ? 4.719 -27.297 9.367 1 88.06 74 GLN A O 1
ATOM 584 N N . VAL A 1 75 ? 4.84 -25.094 9.359 1 93.69 75 VAL A N 1
ATOM 585 C CA . VAL A 1 75 ? 6.25 -25.094 9.727 1 93.69 75 VAL A CA 1
ATOM 586 C C . VAL A 1 75 ? 6.422 -25.734 11.109 1 93.69 75 VAL A C 1
ATOM 588 O O . VAL A 1 75 ? 7.398 -26.438 11.352 1 93.69 75 VAL A O 1
ATOM 591 N N . ARG A 1 76 ? 5.508 -25.531 11.984 1 92.5 76 ARG A N 1
ATOM 592 C CA . ARG A 1 76 ? 5.578 -26.062 13.336 1 92.5 76 ARG A CA 1
ATOM 593 C C . ARG A 1 76 ? 5.316 -27.578 13.344 1 92.5 76 ARG A C 1
ATOM 595 O O . ARG A 1 76 ? 5.77 -28.281 14.242 1 92.5 76 ARG A O 1
ATOM 602 N N . GLN A 1 77 ? 4.602 -28 12.297 1 87.38 77 GLN A N 1
ATOM 603 C CA . GLN A 1 77 ? 4.312 -29.438 12.18 1 87.38 77 GLN A CA 1
ATOM 604 C C . GLN A 1 77 ? 5.477 -30.172 11.531 1 87.38 77 GLN A C 1
ATOM 606 O O . GLN A 1 77 ? 5.691 -31.359 11.812 1 87.38 77 GLN A O 1
ATOM 611 N N . GLN A 1 78 ? 6.238 -29.484 10.727 1 92.12 78 GLN A N 1
ATOM 612 C CA . GLN A 1 78 ? 7.191 -30.172 9.867 1 92.12 78 GLN A CA 1
ATOM 613 C C . GLN A 1 78 ? 8.625 -29.969 10.336 1 92.12 78 GLN A C 1
ATOM 615 O O . GLN A 1 78 ? 9.516 -30.75 10.016 1 92.12 78 GLN A O 1
ATOM 620 N N . VAL A 1 79 ? 8.898 -28.891 11.094 1 96.12 79 VAL A N 1
ATOM 621 C CA . VAL A 1 79 ? 10.25 -28.484 11.469 1 96.12 79 VAL A CA 1
ATOM 622 C C . VAL A 1 79 ? 10.383 -28.5 12.984 1 96.12 79 VAL A C 1
ATOM 624 O O . VAL A 1 79 ? 9.523 -27.969 13.695 1 96.12 79 VAL A O 1
ATOM 627 N N . SER A 1 80 ? 11.453 -29.062 13.5 1 96.06 80 SER A N 1
ATOM 628 C CA . SER A 1 80 ? 11.641 -29.25 14.938 1 96.06 80 SER A CA 1
ATOM 629 C C . SER A 1 80 ? 11.922 -27.922 15.633 1 96.06 80 SER A C 1
ATOM 631 O O . SER A 1 80 ? 12.867 -27.219 15.289 1 96.06 80 SER A O 1
ATOM 633 N N . ALA A 1 81 ? 11.211 -27.656 16.688 1 95.5 81 ALA A N 1
ATOM 634 C CA . ALA A 1 81 ? 11.414 -26.453 17.5 1 95.5 81 ALA A CA 1
ATOM 635 C C . ALA A 1 81 ? 12.695 -26.562 18.328 1 95.5 81 ALA A C 1
ATOM 637 O O . ALA A 1 81 ? 13.195 -25.562 18.828 1 95.5 81 ALA A O 1
ATOM 638 N N . ALA A 1 82 ? 13.172 -27.719 18.453 1 95.38 82 ALA A N 1
ATOM 639 C CA . ALA A 1 82 ? 14.406 -27.938 19.219 1 95.38 82 ALA A CA 1
ATOM 640 C C . ALA A 1 82 ? 15.609 -27.375 18.469 1 95.38 82 ALA A C 1
ATOM 642 O O . ALA A 1 82 ? 16.578 -26.938 19.094 1 95.38 82 ALA A O 1
ATOM 643 N N . ASP A 1 83 ? 15.484 -27.328 17.172 1 96.38 83 ASP A N 1
ATOM 644 C CA . ASP A 1 83 ? 16.641 -26.953 16.359 1 96.38 83 ASP A CA 1
ATOM 645 C C . ASP A 1 83 ? 16.453 -25.594 15.711 1 96.38 83 ASP A C 1
ATOM 647 O O . ASP A 1 83 ? 17.422 -24.938 15.32 1 96.38 83 ASP A O 1
ATOM 651 N N . TRP A 1 84 ? 15.203 -25.219 15.492 1 98.06 84 TRP A N 1
ATOM 652 C CA . TRP A 1 84 ? 14.945 -24.031 14.688 1 98.06 84 TRP A CA 1
ATOM 653 C C . TRP A 1 84 ? 14.031 -23.062 15.422 1 98.06 84 TRP A C 1
ATOM 655 O O . TRP A 1 84 ? 12.984 -23.469 15.945 1 98.06 84 TRP A O 1
ATOM 665 N N . GLU A 1 85 ? 14.391 -21.812 15.43 1 97.75 85 GLU A N 1
ATOM 666 C CA . GLU A 1 85 ? 13.469 -20.734 15.797 1 97.75 85 GLU A CA 1
ATOM 667 C C . GLU A 1 85 ? 12.516 -20.406 14.656 1 97.75 85 GLU A C 1
ATOM 669 O O . GLU A 1 85 ? 12.938 -20.281 13.508 1 97.75 85 GLU A O 1
ATOM 674 N N . TYR A 1 86 ? 11.219 -20.406 14.969 1 97.12 86 TYR A N 1
ATOM 675 C CA . TYR A 1 86 ? 10.234 -20 13.969 1 97.12 86 TYR A CA 1
ATOM 676 C C . TYR A 1 86 ? 10.102 -18.484 13.906 1 97.12 86 TYR A C 1
ATOM 678 O O . TYR A 1 86 ? 9.797 -17.844 14.914 1 97.12 86 TYR A O 1
ATOM 686 N N . VAL A 1 87 ? 10.375 -17.891 12.734 1 96.06 87 VAL A N 1
ATOM 687 C CA . VAL A 1 87 ? 10.297 -16.438 12.594 1 96.06 87 VAL A CA 1
ATOM 688 C C . VAL A 1 87 ? 9.273 -16.078 11.523 1 96.06 87 VAL A C 1
ATOM 690 O O . VAL A 1 87 ? 9.344 -16.578 10.398 1 96.06 87 VAL A O 1
ATOM 693 N N . GLY A 1 88 ? 8.328 -15.281 11.867 1 91.25 88 GLY A N 1
ATOM 694 C CA . GLY A 1 88 ? 7.285 -14.867 10.938 1 91.25 88 GLY A CA 1
ATOM 695 C C . GLY A 1 88 ? 7.691 -13.703 10.062 1 91.25 88 GLY A C 1
ATOM 696 O O . GLY A 1 88 ? 8.203 -12.695 10.555 1 91.25 88 GLY A O 1
ATOM 697 N N . VAL A 1 89 ? 7.539 -13.836 8.719 1 87.88 89 VAL A N 1
ATOM 698 C CA . VAL A 1 89 ? 7.684 -12.734 7.773 1 87.88 89 VAL A CA 1
ATOM 699 C C . VAL A 1 89 ? 6.309 -12.188 7.395 1 87.88 89 VAL A C 1
ATOM 701 O O . VAL A 1 89 ? 5.34 -12.945 7.301 1 87.88 89 VAL A O 1
ATOM 704 N N . PRO A 1 90 ? 6.078 -10.961 7.238 1 78.94 90 PRO A N 1
ATOM 705 C CA . PRO A 1 90 ? 7.129 -9.945 7.098 1 78.94 90 PRO A CA 1
ATOM 706 C C . PRO A 1 90 ? 7.441 -9.242 8.414 1 78.94 90 PRO A C 1
ATOM 708 O O . PRO A 1 90 ? 8.234 -8.297 8.438 1 78.94 90 PRO A O 1
ATOM 711 N N . ALA A 1 91 ? 6.906 -9.648 9.531 1 78.44 91 ALA A N 1
ATOM 712 C CA . ALA A 1 91 ? 7.148 -8.961 10.805 1 78.44 91 ALA A CA 1
ATOM 713 C C . ALA A 1 91 ? 8.641 -8.812 11.062 1 78.44 91 ALA A C 1
ATOM 715 O O . ALA A 1 91 ? 9.102 -7.742 11.477 1 78.44 91 ALA A O 1
ATOM 716 N N . THR A 1 92 ? 9.414 -9.883 10.781 1 88.31 92 THR A N 1
ATOM 717 C CA . THR A 1 92 ? 10.875 -9.852 10.836 1 88.31 92 THR A CA 1
ATOM 718 C C . THR A 1 92 ? 11.477 -10.359 9.531 1 88.31 92 THR A C 1
ATOM 720 O O . THR A 1 92 ? 11.258 -11.508 9.148 1 88.31 92 THR A O 1
ATOM 723 N N . SER A 1 93 ? 12.195 -9.492 8.867 1 90.5 93 SER A N 1
ATOM 724 C CA . SER A 1 93 ? 12.844 -9.914 7.637 1 90.5 93 SER A CA 1
ATOM 725 C C . SER A 1 93 ? 14.086 -10.758 7.922 1 90.5 93 SER A C 1
ATOM 727 O O . SER A 1 93 ? 14.648 -10.688 9.016 1 90.5 93 SER A O 1
ATOM 729 N N . VAL A 1 94 ? 14.516 -11.516 7.004 1 94.75 94 VAL A N 1
ATOM 730 C CA . VAL A 1 94 ? 15.711 -12.344 7.133 1 94.75 94 VAL A CA 1
ATOM 731 C C . VAL A 1 94 ? 16.922 -11.453 7.398 1 94.75 94 VAL A C 1
ATOM 733 O O . VAL A 1 94 ? 17.734 -11.734 8.289 1 94.75 94 VAL A O 1
ATOM 736 N N . SER A 1 95 ? 17 -10.344 6.656 1 94.19 95 SER A N 1
ATOM 737 C CA . SER A 1 95 ? 18.094 -9.398 6.836 1 94.19 95 SER A CA 1
ATOM 738 C C . SER A 1 95 ? 18.047 -8.742 8.211 1 94.19 95 SER A C 1
ATOM 740 O O . SER A 1 95 ? 19.078 -8.555 8.852 1 94.19 95 SER A O 1
ATOM 742 N N . GLY A 1 96 ? 16.875 -8.414 8.602 1 91.19 96 GLY A N 1
ATOM 743 C CA . GLY A 1 96 ? 16.719 -7.832 9.922 1 91.19 96 GLY A CA 1
ATOM 744 C C . GLY A 1 96 ? 17.141 -8.766 11.039 1 91.19 96 GLY A C 1
ATOM 745 O O . GLY A 1 96 ? 17.828 -8.359 11.977 1 91.19 96 GLY A O 1
ATOM 746 N N . TRP A 1 97 ? 16.734 -10.023 10.961 1 95.06 97 TRP A N 1
ATOM 747 C CA . TRP A 1 97 ? 17.125 -11.039 11.938 1 95.06 97 TRP A CA 1
ATOM 748 C C . TRP A 1 97 ? 18.641 -11.227 11.969 1 95.06 97 TRP A C 1
ATOM 750 O O . TRP A 1 97 ? 19.234 -11.328 13.039 1 95.06 97 TRP A O 1
ATOM 760 N N . LEU A 1 98 ? 19.234 -11.25 10.828 1 95.12 98 LEU A N 1
ATOM 761 C CA . LEU A 1 98 ? 20.688 -11.383 10.719 1 95.12 98 LEU A CA 1
ATOM 762 C C . LEU A 1 98 ? 21.391 -10.219 11.398 1 95.12 98 LEU A C 1
ATOM 764 O O . LEU A 1 98 ? 22.391 -10.414 12.094 1 95.12 98 LEU A O 1
ATOM 768 N N . GLY A 1 99 ? 20.859 -9.047 11.164 1 90.69 99 GLY A N 1
ATOM 769 C CA . GLY A 1 99 ? 21.438 -7.875 11.805 1 90.69 99 GLY A CA 1
ATOM 770 C C . GLY A 1 99 ? 21.438 -7.969 13.32 1 90.69 99 GLY A C 1
ATOM 771 O O . GLY A 1 99 ? 22.359 -7.48 13.977 1 90.69 99 GLY A O 1
ATOM 772 N N . ALA A 1 100 ? 20.5 -8.641 13.867 1 89.56 100 ALA A N 1
ATOM 773 C CA . ALA A 1 100 ? 20.344 -8.734 15.312 1 89.56 100 ALA A CA 1
ATOM 774 C C . ALA A 1 100 ? 21.109 -9.93 15.875 1 89.56 100 ALA A C 1
ATOM 776 O O . ALA A 1 100 ? 21.547 -9.906 17.031 1 89.56 100 ALA A O 1
ATOM 777 N N . HIS A 1 101 ? 21.297 -10.992 15.086 1 94.38 101 HIS A N 1
ATOM 778 C CA . HIS A 1 101 ? 21.719 -12.258 15.664 1 94.38 101 HIS A CA 1
ATOM 779 C C . HIS A 1 101 ? 23.125 -12.641 15.18 1 94.38 101 HIS A C 1
ATOM 781 O O . HIS A 1 101 ? 23.797 -13.461 15.805 1 94.38 101 HIS A O 1
ATOM 787 N N . ALA A 1 102 ? 23.531 -12.062 14.008 1 94.88 102 ALA A N 1
ATOM 788 C CA . ALA A 1 102 ? 24.844 -12.406 13.492 1 94.88 102 ALA A CA 1
ATOM 789 C C . ALA A 1 102 ? 25.938 -12.023 14.484 1 94.88 102 ALA A C 1
ATOM 791 O O . ALA A 1 102 ? 25.828 -11.031 15.195 1 94.88 102 ALA A O 1
ATOM 792 N N . PRO A 1 103 ? 26.984 -12.797 14.602 1 93.06 103 PRO A N 1
ATOM 793 C CA . PRO A 1 103 ? 28.094 -12.406 15.461 1 93.06 103 PRO A CA 1
ATOM 794 C C . PRO A 1 103 ? 28.781 -11.117 15 1 93.06 103 PRO A C 1
ATOM 796 O O . PRO A 1 103 ? 28.859 -10.852 13.797 1 93.06 103 PRO A O 1
ATOM 799 N N . ASP A 1 104 ? 29.234 -10.398 15.977 1 89.81 104 ASP A N 1
ATOM 800 C CA . ASP A 1 104 ? 30.016 -9.211 15.625 1 89.81 104 ASP A CA 1
ATOM 801 C C . ASP A 1 104 ? 31.219 -9.578 14.758 1 89.81 104 ASP A C 1
ATOM 803 O O . ASP A 1 104 ? 32 -10.461 15.109 1 89.81 104 ASP A O 1
ATOM 807 N N . GLY A 1 105 ? 31.266 -8.922 13.68 1 91.75 105 GLY A N 1
ATOM 808 C CA . GLY A 1 105 ? 32.375 -9.195 12.766 1 91.75 105 GLY A CA 1
ATOM 809 C C . GLY A 1 105 ? 32.25 -10.531 12.062 1 91.75 105 GLY A C 1
ATOM 810 O O . GLY A 1 105 ? 33.188 -10.992 11.43 1 91.75 105 GLY A O 1
ATOM 811 N N . GLY A 1 106 ? 31.094 -11.117 12.219 1 94.94 106 GLY A N 1
ATOM 812 C CA . GLY A 1 106 ? 30.906 -12.445 11.664 1 94.94 106 GLY A CA 1
ATOM 813 C C . GLY A 1 106 ? 30.875 -12.453 10.141 1 94.94 106 GLY A C 1
ATOM 814 O O . GLY A 1 106 ? 30.672 -11.422 9.516 1 94.94 106 GLY A O 1
ATOM 815 N N . ARG A 1 107 ? 31.203 -13.633 9.555 1 97.56 107 ARG A N 1
ATOM 816 C CA . ARG A 1 107 ? 31.156 -13.883 8.117 1 97.56 107 ARG A CA 1
ATOM 817 C C . ARG A 1 107 ? 29.953 -14.75 7.754 1 97.56 107 ARG A C 1
ATOM 819 O O . ARG A 1 107 ? 29.969 -15.969 7.977 1 97.56 107 ARG A O 1
ATOM 826 N N . ILE A 1 108 ? 28.938 -14.148 7.188 1 98.31 108 ILE A N 1
ATOM 827 C CA . ILE A 1 108 ? 27.719 -14.859 6.828 1 98.31 108 ILE A CA 1
ATOM 828 C C . ILE A 1 108 ? 27.734 -15.195 5.336 1 98.31 108 ILE A C 1
ATOM 830 O O . ILE A 1 108 ? 27.781 -14.297 4.492 1 98.31 108 ILE A O 1
ATOM 834 N N . GLY A 1 109 ? 27.688 -16.453 4.98 1 98.5 109 GLY A N 1
ATOM 835 C CA . GLY A 1 109 ? 27.734 -16.891 3.596 1 98.5 109 GLY A CA 1
ATOM 836 C C . GLY A 1 109 ? 26.375 -16.844 2.924 1 98.5 109 GLY A C 1
ATOM 837 O O . GLY A 1 109 ? 25.344 -16.984 3.588 1 98.5 109 GLY A O 1
ATOM 838 N N . TYR A 1 110 ? 26.344 -16.656 1.634 1 98.5 110 TYR A N 1
ATOM 839 C CA . TYR A 1 110 ? 25.172 -16.812 0.774 1 98.5 110 TYR A CA 1
ATOM 840 C C . TYR A 1 110 ? 25.578 -17.328 -0.604 1 98.5 110 TYR A C 1
ATOM 842 O O . TYR A 1 110 ? 26.719 -17.156 -1.023 1 98.5 110 TYR A O 1
ATOM 850 N N . ASP A 1 111 ? 24.734 -18.047 -1.234 1 98.19 111 ASP A N 1
ATOM 851 C CA . ASP A 1 111 ? 24.953 -18.5 -2.607 1 98.19 111 ASP A CA 1
ATOM 852 C C . ASP A 1 111 ? 24.469 -17.438 -3.607 1 98.19 111 ASP A C 1
ATOM 854 O O . ASP A 1 111 ? 23.266 -17.219 -3.748 1 98.19 111 ASP A O 1
ATOM 858 N N . PRO A 1 112 ? 25.344 -16.797 -4.344 1 97.88 112 PRO A N 1
ATOM 859 C CA . PRO A 1 112 ? 24.938 -15.734 -5.262 1 97.88 112 PRO A CA 1
ATOM 860 C C . PRO A 1 112 ? 24.031 -16.234 -6.375 1 97.88 112 PRO A C 1
ATOM 862 O O . PRO A 1 112 ? 23.422 -15.43 -7.098 1 97.88 112 PRO A O 1
ATOM 865 N N . TRP A 1 113 ? 23.859 -17.531 -6.555 1 97.62 113 TRP A N 1
ATOM 866 C CA . TRP A 1 113 ? 22.969 -18.109 -7.559 1 97.62 113 TRP A CA 1
ATOM 867 C C . TRP A 1 113 ? 21.578 -18.328 -6.98 1 97.62 113 TRP A C 1
ATOM 869 O O . TRP A 1 113 ? 20.688 -18.828 -7.676 1 97.62 113 TRP A O 1
ATOM 879 N N . LEU A 1 114 ? 21.422 -17.906 -5.68 1 97.56 114 LEU A N 1
ATOM 880 C CA . LEU A 1 114 ? 20.125 -18.172 -5.062 1 97.56 114 LEU A CA 1
ATOM 881 C C . LEU A 1 114 ? 19.562 -16.906 -4.418 1 97.56 114 LEU A C 1
ATOM 883 O O . LEU A 1 114 ? 18.578 -16.969 -3.676 1 97.56 114 LEU A O 1
ATOM 887 N N . HIS A 1 115 ? 20.203 -15.805 -4.609 1 96.81 115 HIS A N 1
ATOM 888 C CA . HIS A 1 115 ? 19.75 -14.539 -4.035 1 96.81 115 HIS A CA 1
ATOM 889 C C . HIS A 1 115 ? 19.766 -13.43 -5.074 1 96.81 115 HIS A C 1
ATOM 891 O O . HIS A 1 115 ? 20.625 -13.398 -5.953 1 96.81 115 HIS A O 1
ATOM 897 N N . THR A 1 116 ? 18.828 -12.578 -4.961 1 94.06 116 THR A N 1
ATOM 898 C CA . THR A 1 116 ? 18.781 -11.43 -5.855 1 94.06 116 THR A CA 1
ATOM 899 C C . THR A 1 116 ? 19.781 -10.359 -5.402 1 94.06 116 THR A C 1
ATOM 901 O O . THR A 1 116 ? 20.234 -10.375 -4.262 1 94.06 116 THR A O 1
ATOM 904 N N . ARG A 1 117 ? 20.047 -9.516 -6.289 1 91.38 117 ARG A N 1
ATOM 905 C CA . ARG A 1 117 ? 20.906 -8.383 -5.965 1 91.38 117 ARG A CA 1
ATOM 906 C C . ARG A 1 117 ? 20.266 -7.496 -4.902 1 91.38 117 ARG A C 1
ATOM 908 O O . ARG A 1 117 ? 20.953 -6.973 -4.027 1 91.38 117 ARG A O 1
ATOM 915 N N . ILE A 1 118 ? 19 -7.363 -4.953 1 88.94 118 ILE A N 1
ATOM 916 C CA . ILE A 1 118 ? 18.281 -6.527 -4.004 1 88.94 118 ILE A CA 1
ATOM 917 C C . ILE A 1 118 ? 18.438 -7.086 -2.594 1 88.94 118 ILE A C 1
ATOM 919 O O . ILE A 1 118 ? 18.766 -6.348 -1.659 1 88.94 118 ILE A O 1
ATOM 923 N N . TRP A 1 119 ? 18.25 -8.352 -2.443 1 91.5 119 TRP A N 1
ATOM 924 C CA . TRP A 1 119 ? 18.391 -8.969 -1.125 1 91.5 119 TRP A CA 1
ATOM 925 C C . TRP A 1 119 ? 19.812 -8.82 -0.604 1 91.5 119 TRP A C 1
ATOM 927 O O . TRP A 1 119 ? 20.016 -8.57 0.585 1 91.5 119 TRP A O 1
ATOM 937 N N . VAL A 1 120 ? 20.828 -8.977 -1.48 1 94.88 120 VAL A N 1
ATOM 938 C CA . VAL A 1 120 ? 22.234 -8.891 -1.103 1 94.88 120 VAL A CA 1
ATOM 939 C C . VAL A 1 120 ? 22.531 -7.512 -0.525 1 94.88 120 VAL A C 1
ATOM 941 O O . VAL A 1 120 ? 23.172 -7.398 0.52 1 94.88 120 VAL A O 1
ATOM 944 N N . GLU A 1 121 ? 22.062 -6.543 -1.212 1 88.44 121 GLU A N 1
ATOM 945 C CA . GLU A 1 121 ? 22.281 -5.176 -0.745 1 88.44 121 GLU A CA 1
ATOM 946 C C . GLU A 1 121 ? 21.625 -4.945 0.612 1 88.44 121 GLU A C 1
ATOM 948 O O . GLU A 1 121 ? 22.219 -4.332 1.5 1 88.44 121 GLU A O 1
ATOM 953 N N . GLU A 1 122 ? 20.453 -5.453 0.756 1 89.5 122 GLU A N 1
ATOM 954 C CA . GLU A 1 122 ? 19.734 -5.324 2.018 1 89.5 122 GLU A CA 1
ATOM 955 C C . GLU A 1 122 ? 20.453 -6.039 3.15 1 89.5 122 GLU A C 1
ATOM 957 O O . GLU A 1 122 ? 20.594 -5.496 4.246 1 89.5 122 GLU A O 1
ATOM 962 N N . ALA A 1 123 ? 20.859 -7.242 2.896 1 94.94 123 ALA A N 1
ATOM 963 C CA . ALA A 1 123 ? 21.547 -8.047 3.9 1 94.94 123 ALA A CA 1
ATOM 964 C C . ALA A 1 123 ? 22.891 -7.418 4.273 1 94.94 123 ALA A C 1
ATOM 966 O O . ALA A 1 123 ? 23.266 -7.41 5.449 1 94.94 123 ALA A O 1
ATOM 967 N N . ARG A 1 124 ? 23.562 -6.906 3.27 1 93.19 124 ARG A N 1
ATOM 968 C CA . ARG A 1 124 ? 24.828 -6.242 3.529 1 93.19 124 ARG A CA 1
ATOM 969 C C . ARG A 1 124 ? 24.641 -5.055 4.469 1 93.19 124 ARG A C 1
ATOM 971 O O . ARG A 1 124 ? 25.422 -4.875 5.414 1 93.19 124 ARG A O 1
ATOM 978 N N . LYS A 1 125 ? 23.688 -4.281 4.195 1 85.44 125 LYS A N 1
ATOM 979 C CA . LYS A 1 125 ? 23.391 -3.111 5.023 1 85.44 125 LYS A CA 1
ATOM 980 C C . LYS A 1 125 ? 23.062 -3.52 6.457 1 85.44 125 LYS A C 1
ATOM 982 O O . LYS A 1 125 ? 23.547 -2.904 7.41 1 85.44 125 LYS A O 1
ATOM 987 N N . ALA A 1 126 ? 22.234 -4.551 6.625 1 88.56 126 ALA A N 1
ATOM 988 C CA . ALA A 1 126 ? 21.828 -5.023 7.945 1 88.56 126 ALA A CA 1
ATOM 989 C C . ALA A 1 126 ? 23.031 -5.555 8.734 1 88.56 126 ALA A C 1
ATOM 991 O O . ALA A 1 126 ? 23.125 -5.348 9.945 1 88.56 126 ALA A O 1
ATOM 992 N N . LEU A 1 127 ? 23.953 -6.176 8.062 1 91.44 127 LEU A N 1
ATOM 993 C CA . LEU A 1 127 ? 25.109 -6.805 8.703 1 91.44 127 LEU A CA 1
ATOM 994 C C . LEU A 1 127 ? 26.172 -5.77 9.039 1 91.44 127 LEU A C 1
ATOM 996 O O . LEU A 1 127 ? 26.953 -5.957 9.977 1 91.44 127 LEU A O 1
ATOM 1000 N N . ALA A 1 128 ? 26.125 -4.73 8.242 1 83.25 128 ALA A N 1
ATOM 1001 C CA . ALA A 1 128 ? 27.125 -3.682 8.438 1 83.25 128 ALA A CA 1
ATOM 1002 C C . ALA A 1 128 ? 27 -3.062 9.828 1 83.25 128 ALA A C 1
ATOM 1004 O O . ALA A 1 128 ? 28 -2.674 10.43 1 83.25 128 ALA A O 1
ATOM 1005 N N . GLU A 1 129 ? 25.859 -3.018 10.336 1 73.19 129 GLU A N 1
ATOM 1006 C CA . GLU A 1 129 ? 25.625 -2.432 11.656 1 73.19 129 GLU A CA 1
ATOM 1007 C C . GLU A 1 129 ? 26.375 -3.188 12.742 1 73.19 129 GLU A C 1
ATOM 1009 O O . GLU A 1 129 ? 26.734 -2.613 13.773 1 73.19 129 GLU A O 1
ATOM 1014 N N . LYS A 1 130 ? 26.734 -4.434 12.484 1 79.75 130 LYS A N 1
ATOM 1015 C CA . LYS A 1 130 ? 27.453 -5.293 13.422 1 79.75 130 LYS A CA 1
ATOM 1016 C C . LYS A 1 130 ? 28.906 -5.484 12.992 1 79.75 130 LYS A C 1
ATOM 1018 O O . LYS A 1 130 ? 29.625 -6.309 13.562 1 79.75 130 LYS A O 1
ATOM 1023 N N . GLY A 1 131 ? 29.25 -4.789 11.953 1 84.5 131 GLY A N 1
ATOM 1024 C CA . GLY A 1 131 ? 30.578 -5.02 11.406 1 84.5 131 GLY A CA 1
ATOM 1025 C C . GLY A 1 131 ? 30.734 -6.391 10.773 1 84.5 131 GLY A C 1
ATOM 1026 O O . GLY A 1 131 ? 31.859 -6.871 10.602 1 84.5 131 GLY A O 1
ATOM 1027 N N . ALA A 1 132 ? 29.641 -7.07 10.609 1 92.12 132 ALA A N 1
ATOM 1028 C CA . ALA A 1 132 ? 29.656 -8.375 9.961 1 92.12 132 ALA A CA 1
ATOM 1029 C C . ALA A 1 132 ? 29.656 -8.234 8.438 1 92.12 132 ALA A C 1
ATOM 1031 O O . ALA A 1 132 ? 29.391 -7.156 7.91 1 92.12 132 ALA A O 1
ATOM 1032 N N . GLU A 1 133 ? 30.078 -9.273 7.762 1 94.94 133 GLU A N 1
ATOM 1033 C CA . GLU A 1 133 ? 30.125 -9.203 6.305 1 94.94 133 GLU A CA 1
ATOM 1034 C C . GLU A 1 133 ? 29.328 -10.328 5.664 1 94.94 133 GLU A C 1
ATOM 1036 O O . GLU A 1 133 ? 29.188 -11.406 6.246 1 94.94 133 GLU A O 1
ATOM 1041 N N . LEU A 1 134 ? 28.734 -10.086 4.539 1 97.19 134 LEU A N 1
ATOM 1042 C CA . LEU A 1 134 ? 28.094 -11.07 3.68 1 97.19 134 LEU A CA 1
ATOM 1043 C C . LEU A 1 134 ? 29.078 -11.625 2.652 1 97.19 134 LEU A C 1
ATOM 1045 O O . LEU A 1 134 ? 29.703 -10.859 1.919 1 97.19 134 LEU A O 1
ATOM 1049 N N . VAL A 1 135 ? 29.219 -12.93 2.586 1 97.62 135 VAL A N 1
ATOM 1050 C CA . VAL A 1 135 ? 30.25 -13.562 1.771 1 97.62 135 VAL A CA 1
ATOM 1051 C C . VAL A 1 135 ? 29.609 -14.422 0.693 1 97.62 135 VAL A C 1
ATOM 1053 O O . VAL A 1 135 ? 28.875 -15.367 1.001 1 97.62 135 VAL A O 1
ATOM 1056 N N . ALA A 1 136 ? 29.859 -14.109 -0.556 1 97.62 136 ALA A N 1
ATOM 1057 C CA . ALA A 1 136 ? 29.422 -14.961 -1.662 1 97.62 136 ALA A CA 1
ATOM 1058 C C . ALA A 1 136 ? 30.234 -16.25 -1.711 1 97.62 136 ALA A C 1
ATOM 1060 O O . ALA A 1 136 ? 31.469 -16.219 -1.751 1 97.62 136 ALA A O 1
ATOM 1061 N N . VAL A 1 137 ? 29.594 -17.344 -1.729 1 97.75 137 VAL A N 1
ATOM 1062 C CA . VAL A 1 137 ? 30.328 -18.609 -1.753 1 97.75 137 VAL A CA 1
ATOM 1063 C C . VAL A 1 137 ? 30.453 -19.109 -3.193 1 97.75 137 VAL A C 1
ATOM 1065 O O . VAL A 1 137 ? 29.594 -18.844 -4.027 1 97.75 137 VAL A O 1
ATOM 1068 N N . ASP A 1 138 ? 31.406 -19.922 -3.426 1 94.5 138 ASP A N 1
ATOM 1069 C CA . ASP A 1 138 ? 31.625 -20.531 -4.734 1 94.5 138 ASP A CA 1
ATOM 1070 C C . ASP A 1 138 ? 30.859 -21.859 -4.848 1 94.5 138 ASP A C 1
ATOM 1072 O O . ASP A 1 138 ? 30.391 -22.219 -5.93 1 94.5 138 ASP A O 1
ATOM 1076 N N . THR A 1 139 ? 30.844 -22.516 -3.779 1 95.38 139 THR A N 1
ATOM 1077 C CA . THR A 1 139 ? 30.109 -23.781 -3.68 1 95.38 139 THR A CA 1
ATOM 1078 C C . THR A 1 139 ? 29.109 -23.734 -2.529 1 95.38 139 THR A C 1
ATOM 1080 O O . THR A 1 139 ? 29.453 -23.344 -1.412 1 95.38 139 THR A O 1
ATOM 1083 N N . ASN A 1 140 ? 27.891 -24.125 -2.822 1 97.56 140 ASN A N 1
ATOM 1084 C CA . ASN A 1 140 ? 26.875 -24.141 -1.785 1 97.56 140 ASN A CA 1
ATOM 1085 C C . ASN A 1 140 ? 27.172 -25.172 -0.699 1 97.56 140 ASN A C 1
ATOM 1087 O O . ASN A 1 140 ? 27.281 -26.359 -0.979 1 97.56 140 ASN A O 1
ATOM 1091 N N . PRO A 1 141 ? 27.312 -24.688 0.505 1 98 141 PRO A N 1
ATOM 1092 C CA . PRO A 1 141 ? 27.688 -25.594 1.577 1 98 141 PRO A CA 1
ATOM 1093 C C . PRO A 1 141 ? 26.688 -26.734 1.771 1 98 141 PRO A C 1
ATOM 1095 O O . PRO A 1 141 ? 27.062 -27.828 2.227 1 98 141 PRO A O 1
ATOM 1098 N N . ILE A 1 142 ? 25.422 -26.531 1.441 1 97.88 142 ILE A N 1
ATOM 1099 C CA . ILE A 1 142 ? 24.422 -27.594 1.557 1 97.88 142 ILE A CA 1
ATOM 1100 C C . ILE A 1 142 ? 24.703 -28.672 0.518 1 97.88 142 ILE A C 1
ATOM 1102 O O . ILE A 1 142 ? 24.625 -29.875 0.82 1 97.88 142 ILE A O 1
ATOM 1106 N N . ASP A 1 143 ? 25.031 -28.25 -0.693 1 96.38 143 ASP A N 1
ATOM 1107 C CA . ASP A 1 143 ? 25.312 -29.219 -1.752 1 96.38 143 ASP A CA 1
ATOM 1108 C C . ASP A 1 143 ? 26.516 -30.094 -1.391 1 96.38 143 ASP A C 1
ATOM 1110 O O . ASP A 1 143 ? 26.578 -31.266 -1.784 1 96.38 143 ASP A O 1
ATOM 1114 N N . ALA A 1 144 ? 27.406 -29.547 -0.608 1 95.62 144 ALA A N 1
ATOM 1115 C CA . ALA A 1 144 ? 28.609 -30.266 -0.2 1 95.62 144 ALA A CA 1
ATOM 1116 C C . ALA A 1 144 ? 28.281 -31.406 0.768 1 95.62 144 ALA A C 1
ATOM 1118 O O . ALA A 1 144 ? 29 -32.406 0.843 1 95.62 144 ALA A O 1
ATOM 1119 N N . VAL A 1 145 ? 27.203 -31.297 1.48 1 96.5 145 VAL A N 1
ATOM 1120 C CA . VAL A 1 145 ? 26.891 -32.281 2.502 1 96.5 145 VAL A CA 1
ATOM 1121 C C . VAL A 1 145 ? 25.609 -33.031 2.125 1 96.5 145 VAL A C 1
ATOM 1123 O O . VAL A 1 145 ? 25 -33.688 2.967 1 96.5 145 VAL A O 1
ATOM 1126 N N . TRP A 1 146 ? 25.109 -32.875 0.868 1 95.62 146 TRP A N 1
ATOM 1127 C CA . TRP A 1 146 ? 23.922 -33.562 0.339 1 95.62 146 TRP A CA 1
ATOM 1128 C C . TRP A 1 146 ? 24.297 -34.625 -0.678 1 95.62 146 TRP A C 1
ATOM 1130 O O . TRP A 1 146 ? 24.078 -34.438 -1.879 1 95.62 146 TRP A O 1
ATOM 1140 N N . PRO A 1 147 ? 24.812 -35.719 -0.271 1 90.44 147 PRO A N 1
ATOM 1141 C CA . PRO A 1 147 ? 25.406 -36.688 -1.183 1 90.44 147 PRO A CA 1
ATOM 1142 C C . PRO A 1 147 ? 24.391 -37.281 -2.172 1 90.44 147 PRO A C 1
ATOM 1144 O O . PRO A 1 147 ? 24.766 -37.656 -3.289 1 90.44 147 PRO A O 1
ATOM 1147 N N . ASP A 1 148 ? 23.109 -37.406 -1.868 1 92.56 148 ASP A N 1
ATOM 1148 C CA . ASP A 1 148 ? 22.109 -38 -2.76 1 92.56 148 ASP A CA 1
ATOM 1149 C C . ASP A 1 148 ? 21.25 -36.906 -3.4 1 92.56 148 ASP A C 1
ATOM 1151 O O . ASP A 1 148 ? 20.062 -37.094 -3.646 1 92.56 148 ASP A O 1
ATOM 1155 N N . LYS A 1 149 ? 21.844 -35.719 -3.59 1 94.56 149 LYS A N 1
ATOM 1156 C CA . LYS A 1 149 ? 21.125 -34.625 -4.234 1 94.56 149 LYS A CA 1
ATOM 1157 C C . LYS A 1 149 ? 20.594 -35.062 -5.605 1 94.56 149 LYS A C 1
ATOM 1159 O O . LYS A 1 149 ? 21.359 -35.531 -6.445 1 94.56 149 LYS A O 1
ATOM 1164 N N . PRO A 1 150 ? 19.328 -34.906 -5.879 1 95.5 150 PRO A N 1
ATOM 1165 C CA . PRO A 1 150 ? 18.75 -35.25 -7.176 1 95.5 150 PRO A CA 1
ATOM 1166 C C . PRO A 1 150 ? 19.312 -34.438 -8.328 1 95.5 150 PRO A C 1
ATOM 1168 O O . PRO A 1 150 ? 19.719 -33.281 -8.125 1 95.5 150 PRO A O 1
ATOM 1171 N N . ALA A 1 151 ? 19.297 -35.031 -9.523 1 93.31 151 ALA A N 1
ATOM 1172 C CA . ALA A 1 151 ? 19.672 -34.281 -10.734 1 93.31 151 ALA A CA 1
ATOM 1173 C C . ALA A 1 151 ? 18.516 -33.438 -11.234 1 93.31 151 ALA A C 1
ATOM 1175 O O . ALA A 1 151 ? 17.359 -33.688 -10.93 1 93.31 151 ALA A O 1
ATOM 1176 N N . PRO A 1 152 ? 18.922 -32.375 -11.953 1 92.5 152 PRO A N 1
ATOM 1177 C CA . PRO A 1 152 ? 17.844 -31.609 -12.594 1 92.5 152 PRO A CA 1
ATOM 1178 C C . PRO A 1 152 ? 17.062 -32.438 -13.609 1 92.5 152 PRO A C 1
ATOM 1180 O O . PRO A 1 152 ? 17.578 -33.438 -14.133 1 92.5 152 PRO A O 1
ATOM 1183 N N . SER A 1 153 ? 15.875 -32.031 -13.891 1 93.44 153 SER A N 1
ATOM 1184 C CA . SER A 1 153 ? 14.984 -32.75 -14.812 1 93.44 153 SER A CA 1
ATOM 1185 C C . SER A 1 153 ? 15.594 -32.812 -16.219 1 93.44 153 SER A C 1
ATOM 1187 O O . SER A 1 153 ? 16.203 -31.844 -16.672 1 93.44 153 SER A O 1
ATOM 1189 N N . ALA A 1 154 ? 15.344 -33.906 -16.875 1 92.44 154 ALA A N 1
ATOM 1190 C CA . ALA A 1 154 ? 15.82 -34.094 -18.234 1 92.44 154 ALA A CA 1
ATOM 1191 C C . ALA A 1 154 ? 14.695 -33.875 -19.25 1 92.44 154 ALA A C 1
ATOM 1193 O O . ALA A 1 154 ? 14.844 -34.219 -20.422 1 92.44 154 ALA A O 1
ATOM 1194 N N . ALA A 1 155 ? 13.617 -33.375 -18.797 1 95.31 155 ALA A N 1
ATOM 1195 C CA . ALA A 1 155 ? 12.461 -33.219 -19.672 1 95.31 155 ALA A CA 1
ATOM 1196 C C . ALA A 1 155 ? 12.812 -32.375 -20.906 1 95.31 155 ALA A C 1
ATOM 1198 O O . ALA A 1 155 ? 13.664 -31.5 -20.828 1 95.31 155 ALA A O 1
ATOM 1199 N N . THR A 1 156 ? 12.141 -32.656 -22 1 96.19 156 THR A N 1
ATOM 1200 C CA . THR A 1 156 ? 12.43 -31.984 -23.266 1 96.19 156 THR A CA 1
ATOM 1201 C C . THR A 1 156 ? 11.555 -30.75 -23.438 1 96.19 156 THR A C 1
ATOM 1203 O O . THR A 1 156 ? 10.578 -30.562 -22.719 1 96.19 156 THR A O 1
ATOM 1206 N N . LEU A 1 157 ? 11.945 -29.922 -24.422 1 97.56 157 LEU A N 1
ATOM 1207 C CA . LEU A 1 157 ? 11.18 -28.734 -24.781 1 97.56 157 LEU A CA 1
ATOM 1208 C C . LEU A 1 157 ? 10.078 -29.078 -25.781 1 97.56 157 LEU A C 1
ATOM 1210 O O . LEU A 1 157 ? 10.195 -30.031 -26.547 1 97.56 157 LEU A O 1
ATOM 1214 N N . ALA A 1 158 ? 9.055 -28.328 -25.719 1 97.5 158 ALA A N 1
ATOM 1215 C CA . ALA A 1 158 ? 7.957 -28.391 -26.672 1 97.5 158 ALA A CA 1
ATOM 1216 C C . ALA A 1 158 ? 7.594 -27.016 -27.188 1 97.5 158 ALA A C 1
ATOM 1218 O O . ALA A 1 158 ? 7.895 -26 -26.547 1 97.5 158 ALA A O 1
ATOM 1219 N N . VAL A 1 159 ? 6.969 -27.016 -28.375 1 98 159 VAL A N 1
ATOM 1220 C CA . VAL A 1 159 ? 6.555 -25.75 -28.984 1 98 159 VAL A CA 1
ATOM 1221 C C . VAL A 1 159 ? 5.168 -25.359 -28.469 1 98 159 VAL A C 1
ATOM 1223 O O . VAL A 1 159 ? 4.281 -26.219 -28.359 1 98 159 VAL A O 1
ATOM 1226 N N . GLN A 1 160 ? 4.961 -24.203 -28 1 98.12 160 GLN A N 1
ATOM 1227 C CA . GLN A 1 160 ? 3.656 -23.578 -27.797 1 98.12 160 GLN A CA 1
ATOM 1228 C C . GLN A 1 160 ? 3.141 -22.938 -29.078 1 98.12 160 GLN A C 1
ATOM 1230 O O . GLN A 1 160 ? 3.789 -22.062 -29.641 1 98.12 160 GLN A O 1
ATOM 1235 N N . SER A 1 161 ? 2.035 -23.312 -29.547 1 97.69 161 SER A N 1
ATOM 1236 C CA . SER A 1 161 ? 1.536 -22.859 -30.844 1 97.69 161 SER A CA 1
ATOM 1237 C C . SER A 1 161 ? 1.294 -21.344 -30.844 1 97.69 161 SER A C 1
ATOM 1239 O O . SER A 1 161 ? 0.872 -20.781 -29.828 1 97.69 161 SER A O 1
ATOM 1241 N N . ASP A 1 162 ? 1.535 -20.734 -31.984 1 97.31 162 ASP A N 1
ATOM 1242 C CA . ASP A 1 162 ? 1.272 -19.312 -32.125 1 97.31 162 ASP A CA 1
ATOM 1243 C C . ASP A 1 162 ? -0.214 -19 -31.953 1 97.31 162 ASP A C 1
ATOM 1245 O O . ASP A 1 162 ? -0.58 -17.922 -31.484 1 97.31 162 ASP A O 1
ATOM 1249 N N . ALA A 1 163 ? -1.02 -19.938 -32.312 1 97.19 163 ALA A N 1
ATOM 1250 C CA . ALA A 1 163 ? -2.463 -19.766 -32.156 1 97.19 163 ALA A CA 1
ATOM 1251 C C . ALA A 1 163 ? -2.848 -19.594 -30.703 1 97.19 163 ALA A C 1
ATOM 1253 O O . ALA A 1 163 ? -3.666 -18.734 -30.359 1 97.19 163 ALA A O 1
ATOM 1254 N N . ALA A 1 164 ? -2.32 -20.359 -29.844 1 97.31 164 ALA A N 1
ATOM 1255 C CA . ALA A 1 164 ? -2.596 -20.281 -28.406 1 97.31 164 ALA A CA 1
ATOM 1256 C C . ALA A 1 164 ? -1.901 -19.078 -27.781 1 97.31 164 ALA A C 1
ATOM 1258 O O . ALA A 1 164 ? -2.459 -18.422 -26.906 1 97.31 164 ALA A O 1
ATOM 1259 N N . ALA A 1 165 ? -0.716 -18.797 -28.344 1 97.94 165 ALA A N 1
ATOM 1260 C CA . ALA A 1 165 ? 0.075 -17.703 -27.781 1 97.94 165 ALA A CA 1
ATOM 1261 C C . ALA A 1 165 ? -0.452 -16.344 -28.266 1 97.94 165 ALA A C 1
ATOM 1263 O O . ALA A 1 165 ? -0.287 -15.328 -27.578 1 97.94 165 ALA A O 1
ATOM 1264 N N . GLY A 1 166 ? -1.034 -16.25 -29.406 1 98.31 166 GLY A N 1
ATOM 1265 C CA . GLY A 1 166 ? -1.589 -15.039 -29.969 1 98.31 166 GLY A CA 1
ATOM 1266 C C . GLY A 1 166 ? -0.542 -14.156 -30.625 1 98.31 166 GLY A C 1
ATOM 1267 O O . GLY A 1 166 ? -0.879 -13.188 -31.312 1 98.31 166 GLY A O 1
ATOM 1268 N N . LYS A 1 167 ? 0.711 -14.383 -30.375 1 97.75 167 LYS A N 1
ATOM 1269 C CA . LYS A 1 167 ? 1.846 -13.648 -30.938 1 97.75 167 LYS A CA 1
ATOM 1270 C C . LYS A 1 167 ? 3.039 -14.57 -31.156 1 97.75 167 LYS A C 1
ATOM 1272 O O . LYS A 1 167 ? 3.35 -15.414 -30.328 1 97.75 167 LYS A O 1
ATOM 1277 N N . SER A 1 168 ? 3.74 -14.43 -32.312 1 97.88 168 SER A N 1
ATOM 1278 C CA . SER A 1 168 ? 4.879 -15.289 -32.594 1 97.88 168 SER A CA 1
ATOM 1279 C C . SER A 1 168 ? 6.121 -14.867 -31.828 1 97.88 168 SER A C 1
ATOM 1281 O O . SER A 1 168 ? 6.199 -13.734 -31.344 1 97.88 168 SER A O 1
ATOM 1283 N N . SER A 1 169 ? 7.055 -15.836 -31.688 1 97.62 169 SER A N 1
ATOM 1284 C CA . SER A 1 169 ? 8.312 -15.547 -31 1 97.62 169 SER A CA 1
ATOM 1285 C C . SER A 1 169 ? 9.062 -14.398 -31.672 1 97.62 169 SER A C 1
ATOM 1287 O O . SER A 1 169 ? 9.547 -13.492 -31 1 97.62 169 SER A O 1
ATOM 1289 N N . PRO A 1 170 ? 9.156 -14.375 -33.062 1 97.5 170 PRO A N 1
ATOM 1290 C CA . PRO A 1 170 ? 9.82 -13.242 -33.688 1 97.5 170 PRO A CA 1
ATOM 1291 C C . PRO A 1 170 ? 9.156 -11.906 -33.375 1 97.5 170 PRO A C 1
ATOM 1293 O O . PRO A 1 170 ? 9.852 -10.906 -33.125 1 97.5 170 PRO A O 1
ATOM 1296 N N . ALA A 1 171 ? 7.879 -11.875 -33.375 1 97.69 171 ALA A N 1
ATOM 1297 C CA . ALA A 1 171 ? 7.168 -10.641 -33.031 1 97.69 171 ALA A CA 1
ATOM 1298 C C . ALA A 1 171 ? 7.449 -10.211 -31.609 1 97.69 171 ALA A C 1
ATOM 1300 O O . ALA A 1 171 ? 7.625 -9.016 -31.344 1 97.69 171 ALA A O 1
ATOM 1301 N N . LYS A 1 172 ? 7.457 -11.18 -30.688 1 98.12 172 LYS A N 1
ATOM 1302 C CA . LYS A 1 172 ? 7.742 -10.891 -29.281 1 98.12 172 LYS A CA 1
ATOM 1303 C C . LYS A 1 172 ? 9.164 -10.375 -29.109 1 98.12 172 LYS A C 1
ATOM 1305 O O . LYS A 1 172 ? 9.391 -9.406 -28.375 1 98.12 172 LYS A O 1
ATOM 1310 N N . ARG A 1 173 ? 10.109 -10.961 -29.75 1 97.75 173 ARG A N 1
ATOM 1311 C CA . ARG A 1 173 ? 11.5 -10.531 -29.672 1 97.75 173 ARG A CA 1
ATOM 1312 C C . ARG A 1 173 ? 11.672 -9.141 -30.281 1 97.75 173 ARG A C 1
ATOM 1314 O O . ARG A 1 173 ? 12.5 -8.352 -29.812 1 97.75 173 ARG A O 1
ATOM 1321 N N . ALA A 1 174 ? 10.891 -8.82 -31.281 1 97.5 174 ALA A N 1
ATOM 1322 C CA . ALA A 1 174 ? 10.922 -7.48 -31.859 1 97.5 174 ALA A CA 1
ATOM 1323 C C . ALA A 1 174 ? 10.477 -6.434 -30.844 1 97.5 174 ALA A C 1
ATOM 1325 O O . ALA A 1 174 ? 11.031 -5.336 -30.797 1 97.5 174 ALA A O 1
ATOM 1326 N N . GLU A 1 175 ? 9.461 -6.773 -30.109 1 97.56 175 GLU A N 1
ATOM 1327 C CA . GLU A 1 175 ? 9 -5.879 -29.047 1 97.56 175 GLU A CA 1
ATOM 1328 C C . GLU A 1 175 ? 10.086 -5.672 -27.984 1 97.56 175 GLU A C 1
ATOM 1330 O O . GLU A 1 175 ? 10.266 -4.562 -27.484 1 97.56 175 GLU A O 1
ATOM 1335 N N . ILE A 1 176 ? 10.758 -6.758 -27.641 1 98.19 176 ILE A N 1
ATOM 1336 C CA . ILE A 1 176 ? 11.859 -6.656 -26.688 1 98.19 176 ILE A CA 1
ATOM 1337 C C . ILE A 1 176 ? 12.961 -5.773 -27.266 1 98.19 176 ILE A C 1
ATOM 1339 O O . ILE A 1 176 ? 13.547 -4.949 -26.562 1 98.19 176 ILE A O 1
ATOM 1343 N N . ALA A 1 177 ? 13.227 -5.926 -28.547 1 97.62 177 ALA A N 1
ATOM 1344 C CA . ALA A 1 177 ? 14.227 -5.109 -29.219 1 97.62 177 ALA A CA 1
ATOM 1345 C C . ALA A 1 177 ? 13.852 -3.631 -29.188 1 97.62 177 ALA A C 1
ATOM 1347 O O . ALA A 1 177 ? 14.711 -2.77 -28.969 1 97.62 177 ALA A O 1
ATOM 1348 N N . ASP A 1 178 ? 12.617 -3.357 -29.438 1 97.12 178 ASP A N 1
ATOM 1349 C CA . ASP A 1 178 ? 12.141 -1.982 -29.344 1 97.12 178 ASP A CA 1
ATOM 1350 C C . ASP A 1 178 ? 12.359 -1.424 -27.938 1 97.12 178 ASP A C 1
ATOM 1352 O O . ASP A 1 178 ? 12.773 -0.273 -27.781 1 97.12 178 ASP A O 1
ATOM 1356 N N . TRP A 1 179 ? 12.047 -2.219 -26.953 1 96.19 179 TRP A N 1
ATOM 1357 C CA . TRP A 1 179 ? 12.258 -1.845 -25.547 1 96.19 179 TRP A CA 1
ATOM 1358 C C . TRP A 1 179 ? 13.727 -1.532 -25.297 1 96.19 179 TRP A C 1
ATOM 1360 O O . TRP A 1 179 ? 14.047 -0.558 -24.609 1 96.19 179 TRP A O 1
ATOM 1370 N N . LEU A 1 180 ? 14.609 -2.324 -25.812 1 96.81 180 LEU A N 1
ATOM 1371 C CA . LEU A 1 180 ? 16.047 -2.125 -25.688 1 96.81 180 LEU A CA 1
ATOM 1372 C C . LEU A 1 180 ? 16.484 -0.843 -26.391 1 96.81 180 LEU A C 1
ATOM 1374 O O . LEU A 1 180 ? 17.281 -0.072 -25.844 1 96.81 180 LEU A O 1
ATOM 1378 N N . ALA A 1 181 ? 15.961 -0.646 -27.547 1 95.06 181 ALA A N 1
ATOM 1379 C CA . ALA A 1 181 ? 16.312 0.539 -28.328 1 95.06 181 ALA A CA 1
ATOM 1380 C C . ALA A 1 181 ? 15.938 1.816 -27.594 1 95.06 181 ALA A C 1
ATOM 1382 O O . ALA A 1 181 ? 16.719 2.777 -27.562 1 95.06 181 ALA A O 1
ATOM 1383 N N . GLU A 1 182 ? 14.805 1.773 -27 1 90.38 182 GLU A N 1
ATOM 1384 C CA . GLU A 1 182 ? 14.32 2.926 -26.25 1 90.38 182 GLU A CA 1
ATOM 1385 C C . GLU A 1 182 ? 15.273 3.273 -25.109 1 90.38 182 GLU A C 1
ATOM 1387 O O . GLU A 1 182 ? 15.375 4.438 -24.703 1 90.38 182 GLU A O 1
ATOM 1392 N N . ARG A 1 183 ? 16.047 2.344 -24.672 1 88.38 183 ARG A N 1
ATOM 1393 C CA . ARG A 1 183 ? 16.922 2.516 -23.516 1 88.38 183 ARG A CA 1
ATOM 1394 C C . ARG A 1 183 ? 18.391 2.531 -23.953 1 88.38 183 ARG A C 1
ATOM 1396 O O . ARG A 1 183 ? 19.281 2.545 -23.109 1 88.38 183 ARG A O 1
ATOM 1403 N N . LYS A 1 184 ? 18.562 2.469 -25.172 1 91.19 184 LYS A N 1
ATOM 1404 C CA . LYS A 1 184 ? 19.906 2.416 -25.75 1 91.19 184 LYS A CA 1
ATOM 1405 C C . LYS A 1 184 ? 20.719 1.275 -25.125 1 91.19 184 LYS A C 1
ATOM 1407 O O . LYS A 1 184 ? 21.875 1.459 -24.766 1 91.19 184 LYS A O 1
ATOM 1412 N N . ALA A 1 185 ? 20.047 0.152 -24.922 1 95.44 185 ALA A N 1
ATOM 1413 C CA . ALA A 1 185 ? 20.688 -1.039 -24.375 1 95.44 185 ALA A CA 1
ATOM 1414 C C . ALA A 1 185 ? 21.062 -2.021 -25.484 1 95.44 185 ALA A C 1
ATOM 1416 O O . ALA A 1 185 ? 20.359 -2.111 -26.5 1 95.44 185 ALA A O 1
ATOM 1417 N N . ASP A 1 186 ? 22.109 -2.713 -25.219 1 97.75 186 ASP A N 1
ATOM 1418 C CA . ASP A 1 186 ? 22.609 -3.65 -26.234 1 97.75 186 ASP A CA 1
ATOM 1419 C C . ASP A 1 186 ? 21.938 -5.016 -26.094 1 97.75 186 ASP A C 1
ATOM 1421 O O . ASP A 1 186 ? 21.812 -5.754 -27.062 1 97.75 186 ASP A O 1
ATOM 1425 N N . ALA A 1 187 ? 21.578 -5.387 -24.906 1 98.31 187 ALA A N 1
ATOM 1426 C CA . ALA A 1 187 ? 21 -6.703 -24.656 1 98.31 187 ALA A CA 1
ATOM 1427 C C . ALA A 1 187 ? 20.25 -6.727 -23.328 1 98.31 187 ALA A C 1
ATOM 1429 O O . ALA A 1 187 ? 20.375 -5.812 -22.516 1 98.31 187 ALA A O 1
ATOM 1430 N N . VAL A 1 188 ? 19.406 -7.723 -23.156 1 98.44 188 VAL A N 1
ATOM 1431 C CA . VAL A 1 188 ? 18.734 -7.992 -21.891 1 98.44 188 VAL A CA 1
ATOM 1432 C C . VAL A 1 188 ? 18.875 -9.469 -21.531 1 98.44 188 VAL A C 1
ATOM 1434 O O . VAL A 1 188 ? 18.781 -10.336 -22.391 1 98.44 188 VAL A O 1
ATOM 1437 N N . VAL A 1 189 ? 19.234 -9.688 -20.266 1 98.56 189 VAL A N 1
ATOM 1438 C CA . VAL A 1 189 ? 19.328 -11.047 -19.734 1 98.56 189 VAL A CA 1
ATOM 1439 C C . VAL A 1 189 ? 17.969 -11.508 -19.25 1 98.56 189 VAL A C 1
ATOM 1441 O O . VAL A 1 189 ? 17.328 -10.836 -18.438 1 98.56 189 VAL A O 1
ATOM 1444 N N . LEU A 1 190 ? 17.484 -12.625 -19.734 1 98.31 190 LEU A N 1
ATOM 1445 C CA . LEU A 1 190 ? 16.297 -13.297 -19.219 1 98.31 190 LEU A CA 1
ATOM 1446 C C . LEU A 1 190 ? 16.672 -14.531 -18.406 1 98.31 190 LEU A C 1
ATOM 1448 O O . LEU A 1 190 ? 17.156 -15.523 -18.953 1 98.31 190 LEU A O 1
ATOM 1452 N N . SER A 1 191 ? 16.406 -14.398 -17.125 1 97.38 191 SER A N 1
ATOM 1453 C CA . SER A 1 191 ? 16.766 -15.516 -16.25 1 97.38 191 SER A CA 1
ATOM 1454 C C . SER A 1 191 ? 15.516 -16.219 -15.727 1 97.38 191 SER A C 1
ATOM 1456 O O . SER A 1 191 ? 15.586 -17.359 -15.281 1 97.38 191 SER A O 1
ATOM 1458 N N . ALA A 1 192 ? 14.359 -15.57 -15.711 1 96.81 192 ALA A N 1
ATOM 1459 C CA . ALA A 1 192 ? 13.109 -16.188 -15.273 1 96.81 192 ALA A CA 1
ATOM 1460 C C . ALA A 1 192 ? 12.609 -17.188 -16.297 1 96.81 192 ALA A C 1
ATOM 1462 O O . ALA A 1 192 ? 12.516 -16.875 -17.484 1 96.81 192 ALA A O 1
ATOM 1463 N N . LEU A 1 193 ? 12.242 -18.312 -15.859 1 97.56 193 LEU A N 1
ATOM 1464 C CA . LEU A 1 193 ? 11.883 -19.391 -16.766 1 97.56 193 LEU A CA 1
ATOM 1465 C C . LEU A 1 193 ? 10.609 -19.062 -17.531 1 97.56 193 LEU A C 1
ATOM 1467 O O . LEU A 1 193 ? 10.492 -19.391 -18.719 1 97.56 193 LEU A O 1
ATOM 1471 N N . ASP A 1 194 ? 9.672 -18.469 -16.859 1 97.44 194 ASP A N 1
ATOM 1472 C CA . ASP A 1 194 ? 8.406 -18.125 -17.516 1 97.44 194 ASP A CA 1
ATOM 1473 C C . ASP A 1 194 ? 8.602 -17.031 -18.547 1 97.44 194 ASP A C 1
ATOM 1475 O O . ASP A 1 194 ? 7.906 -17 -19.562 1 97.44 194 ASP A O 1
ATOM 1479 N N . SER A 1 195 ? 9.562 -16.094 -18.359 1 98.19 195 SER A N 1
ATOM 1480 C CA . SER A 1 195 ? 9.891 -15.094 -19.359 1 98.19 195 SER A CA 1
ATOM 1481 C C . SER A 1 195 ? 10.477 -15.742 -20.609 1 98.19 195 SER A C 1
ATOM 1483 O O . SER A 1 195 ? 10.141 -15.359 -21.734 1 98.19 195 SER A O 1
ATOM 1485 N N . ILE A 1 196 ? 11.312 -16.672 -20.391 1 98.44 196 ILE A N 1
ATOM 1486 C CA . ILE A 1 196 ? 11.938 -17.375 -21.5 1 98.44 196 ILE A CA 1
ATOM 1487 C C . ILE A 1 196 ? 10.883 -18.172 -22.266 1 98.44 196 ILE A C 1
ATOM 1489 O O . ILE A 1 196 ? 10.828 -18.094 -23.5 1 98.44 196 ILE A O 1
ATOM 1493 N N . ALA A 1 197 ? 10.078 -18.906 -21.531 1 98.44 197 ALA A N 1
ATOM 1494 C CA . ALA A 1 197 ? 9.008 -19.672 -22.156 1 98.44 197 ALA A CA 1
ATOM 1495 C C . ALA A 1 197 ? 8.102 -18.781 -23 1 98.44 197 ALA A C 1
ATOM 1497 O O . ALA A 1 197 ? 7.75 -19.125 -24.125 1 98.44 197 ALA A O 1
ATOM 1498 N N . TRP A 1 198 ? 7.734 -17.625 -22.484 1 98.62 198 TRP A N 1
ATOM 1499 C CA . TRP A 1 198 ? 6.848 -16.688 -23.156 1 98.62 198 TRP A CA 1
ATOM 1500 C C . TRP A 1 198 ? 7.523 -16.094 -24.391 1 98.62 198 TRP A C 1
ATOM 1502 O O . TRP A 1 198 ? 6.945 -16.094 -25.484 1 98.62 198 TRP A O 1
ATOM 1512 N N . ALA A 1 199 ? 8.75 -15.633 -24.281 1 98.56 199 ALA A N 1
ATOM 1513 C CA . ALA A 1 199 ? 9.461 -14.906 -25.328 1 98.56 199 ALA A CA 1
ATOM 1514 C C . ALA A 1 199 ? 9.672 -15.789 -26.562 1 98.56 199 ALA A C 1
ATOM 1516 O O . ALA A 1 199 ? 9.617 -15.312 -27.688 1 98.56 199 ALA A O 1
ATOM 1517 N N . PHE A 1 200 ? 9.875 -17.094 -26.312 1 98.5 200 PHE A N 1
ATOM 1518 C CA . PHE A 1 200 ? 10.281 -17.953 -27.422 1 98.5 200 PHE A CA 1
ATOM 1519 C C . PHE A 1 200 ? 9.172 -18.922 -27.781 1 98.5 200 PHE A C 1
ATOM 1521 O O . PHE A 1 200 ? 9.344 -19.766 -28.672 1 98.5 200 PHE A O 1
ATOM 1528 N N . ASN A 1 201 ? 8.023 -18.844 -27.141 1 98.5 201 ASN A N 1
ATOM 1529 C CA . ASN A 1 201 ? 6.91 -19.766 -27.359 1 98.5 201 ASN A CA 1
ATOM 1530 C C . ASN A 1 201 ? 7.355 -21.219 -27.234 1 98.5 201 ASN A C 1
ATOM 1532 O O . ASN A 1 201 ? 7.074 -22.031 -28.125 1 98.5 201 ASN A O 1
ATOM 1536 N N . ILE A 1 202 ? 8.016 -21.516 -26.156 1 98.44 202 ILE A N 1
ATOM 1537 C CA . ILE A 1 202 ? 8.398 -22.891 -25.828 1 98.44 202 ILE A CA 1
ATOM 1538 C C . ILE A 1 202 ? 7.898 -23.234 -24.422 1 98.44 202 ILE A C 1
ATOM 1540 O O . ILE A 1 202 ? 7.586 -22.344 -23.641 1 98.44 202 ILE A O 1
ATOM 1544 N N . ARG A 1 203 ? 7.742 -24.484 -24.125 1 98.25 203 ARG A N 1
ATOM 1545 C CA . ARG A 1 203 ? 7.324 -25 -22.828 1 98.25 203 ARG A CA 1
ATOM 1546 C C . ARG A 1 203 ? 8.133 -26.25 -22.453 1 98.25 203 ARG A C 1
ATOM 1548 O O . ARG A 1 203 ? 8.867 -26.781 -23.281 1 98.25 203 ARG A O 1
ATOM 1555 N N . GLY A 1 204 ? 8.109 -26.578 -21.25 1 96.81 204 GLY A N 1
ATOM 1556 C CA . GLY A 1 204 ? 8.734 -27.766 -20.719 1 96.81 204 GLY A CA 1
ATOM 1557 C C . GLY A 1 204 ? 8.07 -28.281 -19.453 1 96.81 204 GLY A C 1
ATOM 1558 O O . GLY A 1 204 ? 7.035 -27.766 -19.031 1 96.81 204 GLY A O 1
ATOM 1559 N N . THR A 1 205 ? 8.578 -29.359 -18.891 1 96.12 205 THR A N 1
ATOM 1560 C CA . THR A 1 205 ? 8.023 -29.953 -17.672 1 96.12 205 THR A CA 1
ATOM 1561 C C . THR A 1 205 ? 9.117 -30.125 -16.625 1 96.12 205 THR A C 1
ATOM 1563 O O . THR A 1 205 ? 9.102 -31.094 -15.859 1 96.12 205 THR A O 1
ATOM 1566 N N . ASP A 1 206 ? 10.117 -29.266 -16.672 1 95.69 206 ASP A N 1
ATOM 1567 C CA . ASP A 1 206 ? 11.227 -29.328 -15.727 1 95.69 206 ASP A CA 1
ATOM 1568 C C . ASP A 1 206 ? 10.75 -29.047 -14.305 1 95.69 206 ASP A C 1
ATOM 1570 O O . ASP A 1 206 ? 11.359 -29.516 -13.336 1 95.69 206 ASP A O 1
ATOM 1574 N N . VAL A 1 207 ? 9.758 -28.219 -14.148 1 93.19 207 VAL A N 1
ATOM 1575 C CA . VAL A 1 207 ? 9.18 -27.828 -12.867 1 93.19 207 VAL A CA 1
ATOM 1576 C C . VAL A 1 207 ? 7.742 -28.344 -12.773 1 93.19 207 VAL A C 1
ATOM 1578 O O . VAL A 1 207 ? 6.922 -28.078 -13.648 1 93.19 207 VAL A O 1
ATOM 1581 N N . SER A 1 208 ? 7.473 -29.031 -11.711 1 91.88 208 SER A N 1
ATOM 1582 C CA . SER A 1 208 ? 6.148 -29.625 -11.547 1 91.88 208 SER A CA 1
ATOM 1583 C C . SER A 1 208 ? 5.055 -28.562 -11.648 1 91.88 208 SER A C 1
ATOM 1585 O O . SER A 1 208 ? 5.152 -27.5 -11.031 1 91.88 208 SER A O 1
ATOM 1587 N N . HIS A 1 209 ? 4.055 -28.859 -12.453 1 95.06 209 HIS A N 1
ATOM 1588 C CA . HIS A 1 209 ? 2.82 -28.094 -12.57 1 95.06 209 HIS A CA 1
ATOM 1589 C C . HIS A 1 209 ? 3.059 -26.766 -13.297 1 95.06 209 HIS A C 1
ATOM 1591 O O . HIS A 1 209 ? 2.121 -26 -13.508 1 95.06 209 HIS A O 1
ATOM 1597 N N . THR A 1 210 ? 4.297 -26.406 -13.641 1 95.81 210 THR A N 1
ATOM 1598 C CA . THR A 1 210 ? 4.645 -25.172 -14.344 1 95.81 210 THR A CA 1
ATOM 1599 C C . THR A 1 210 ? 5.305 -25.469 -15.68 1 95.81 210 THR A C 1
ATOM 1601 O O . THR A 1 210 ? 6.395 -26.047 -15.727 1 95.81 210 THR A O 1
ATOM 1604 N N . PRO A 1 211 ? 4.699 -25.141 -16.75 1 97.38 211 PRO A N 1
ATOM 1605 C CA . PRO A 1 211 ? 5.18 -25.531 -18.078 1 97.38 211 PRO A CA 1
ATOM 1606 C C . PRO A 1 211 ? 6.387 -24.719 -18.531 1 97.38 211 PRO A C 1
ATOM 1608 O O . PRO A 1 211 ? 6.312 -24.016 -19.547 1 97.38 211 PRO A O 1
ATOM 1611 N N . VAL A 1 212 ? 7.512 -24.938 -17.844 1 97.19 212 VAL A N 1
ATOM 1612 C CA . VAL A 1 212 ? 8.742 -24.219 -18.156 1 97.19 212 VAL A CA 1
ATOM 1613 C C . VAL A 1 212 ? 9.914 -25.203 -18.203 1 97.19 212 VAL A C 1
ATOM 1615 O O . VAL A 1 212 ? 9.797 -26.344 -17.75 1 97.19 212 VAL A O 1
ATOM 1618 N N . ALA A 1 213 ? 10.984 -24.766 -18.781 1 96.81 213 ALA A N 1
ATOM 1619 C CA . ALA A 1 213 ? 12.227 -25.531 -18.875 1 96.81 213 ALA A CA 1
ATOM 1620 C C . ALA A 1 213 ? 13.406 -24.734 -18.328 1 96.81 213 ALA A C 1
ATOM 1622 O O . ALA A 1 213 ? 13.461 -23.516 -18.469 1 96.81 213 ALA A O 1
ATOM 1623 N N . LEU A 1 214 ? 14.328 -25.453 -17.734 1 97.19 214 LEU A N 1
ATOM 1624 C CA . LEU A 1 214 ? 15.547 -24.812 -17.234 1 97.19 214 LEU A CA 1
ATOM 1625 C C . LEU A 1 214 ? 16.391 -24.266 -18.391 1 97.19 214 LEU A C 1
ATOM 1627 O O . LEU A 1 214 ? 16.922 -25.016 -19.188 1 97.19 214 LEU A O 1
ATOM 1631 N N . ALA A 1 215 ? 16.484 -22.938 -18.438 1 97.81 215 ALA A N 1
ATOM 1632 C CA . ALA A 1 215 ? 17.234 -22.266 -19.5 1 97.81 215 ALA A CA 1
ATOM 1633 C C . ALA A 1 215 ? 17.531 -20.828 -19.109 1 97.81 215 ALA A C 1
ATOM 1635 O O . ALA A 1 215 ? 16.969 -20.297 -18.141 1 97.81 215 ALA A O 1
ATOM 1636 N N . TYR A 1 216 ? 18.469 -20.219 -19.781 1 98.25 216 TYR A N 1
ATOM 1637 C CA . TYR A 1 216 ? 18.734 -18.781 -19.766 1 98.25 216 TYR A CA 1
ATOM 1638 C C . TYR A 1 216 ? 18.656 -18.203 -21.188 1 98.25 216 TYR A C 1
ATOM 1640 O O . TYR A 1 216 ? 18.766 -18.953 -22.172 1 98.25 216 TYR A O 1
ATOM 1648 N N . ALA A 1 217 ? 18.438 -16.938 -21.266 1 98.62 217 ALA A N 1
ATOM 1649 C CA . ALA A 1 217 ? 18.469 -16.312 -22.578 1 98.62 217 ALA A CA 1
ATOM 1650 C C . ALA A 1 217 ? 19.016 -14.898 -22.5 1 98.62 217 ALA A C 1
ATOM 1652 O O . ALA A 1 217 ? 18.938 -14.242 -21.469 1 98.62 217 ALA A O 1
ATOM 1653 N N . ILE A 1 218 ? 19.688 -14.5 -23.531 1 98.62 218 ILE A N 1
ATOM 1654 C CA . ILE A 1 218 ? 20.094 -13.117 -23.781 1 98.62 218 ILE A CA 1
ATOM 1655 C C . ILE A 1 218 ? 19.5 -12.641 -25.094 1 98.62 218 ILE A C 1
ATOM 1657 O O . ILE A 1 218 ? 19.766 -13.219 -26.156 1 98.62 218 ILE A O 1
ATOM 1661 N N . VAL A 1 219 ? 18.656 -11.688 -25.047 1 98.56 219 VAL A N 1
ATOM 1662 C CA . VAL A 1 219 ? 18.078 -11.109 -26.25 1 98.56 219 VAL A CA 1
ATOM 1663 C C . VAL A 1 219 ? 18.828 -9.828 -26.625 1 98.56 219 VAL A C 1
ATOM 1665 O O . VAL A 1 219 ? 19.047 -8.961 -25.766 1 98.56 219 VAL A O 1
ATOM 1668 N N . ASN A 1 220 ? 19.172 -9.719 -27.844 1 97.62 220 ASN A N 1
ATOM 1669 C CA . ASN A 1 220 ? 19.984 -8.609 -28.328 1 97.62 220 ASN A CA 1
ATOM 1670 C C . ASN A 1 220 ? 19.125 -7.516 -28.953 1 97.62 220 ASN A C 1
ATOM 1672 O O . ASN A 1 220 ? 18 -7.773 -29.359 1 97.62 220 ASN A O 1
ATOM 1676 N N . ALA A 1 221 ? 19.703 -6.355 -29.094 1 96.69 221 ALA A N 1
ATOM 1677 C CA . ALA A 1 221 ? 19 -5.172 -29.594 1 96.69 221 ALA A CA 1
ATOM 1678 C C . ALA A 1 221 ? 18.562 -5.359 -31.031 1 96.69 221 ALA A C 1
ATOM 1680 O O . ALA A 1 221 ? 17.641 -4.691 -31.5 1 96.69 221 ALA A O 1
ATOM 1681 N N . ASP A 1 222 ? 19.141 -6.266 -31.766 1 94.94 222 ASP A N 1
ATOM 1682 C CA . ASP A 1 222 ? 18.797 -6.469 -33.188 1 94.94 222 ASP A CA 1
ATOM 1683 C C . ASP A 1 222 ? 17.734 -7.559 -33.312 1 94.94 222 ASP A C 1
ATOM 1685 O O . ASP A 1 222 ? 17.422 -7.98 -34.438 1 94.94 222 ASP A O 1
ATOM 1689 N N . GLY A 1 223 ? 17.266 -8.125 -32.219 1 93.44 223 GLY A N 1
ATOM 1690 C CA . GLY A 1 223 ? 16.203 -9.117 -32.281 1 93.44 223 GLY A CA 1
ATOM 1691 C C . GLY A 1 223 ? 16.719 -10.539 -32.25 1 93.44 223 GLY A C 1
ATOM 1692 O O . GLY A 1 223 ? 15.953 -11.484 -32.031 1 93.44 223 GLY A O 1
ATOM 1693 N N . THR A 1 224 ? 18.062 -10.711 -32.406 1 97.25 224 THR A N 1
ATOM 1694 C CA . THR A 1 224 ? 18.641 -12.039 -32.25 1 97.25 224 THR A CA 1
ATOM 1695 C C . THR A 1 224 ? 18.734 -12.406 -30.766 1 97.25 224 THR A C 1
ATOM 1697 O O . THR A 1 224 ? 18.531 -11.555 -29.891 1 97.25 224 THR A O 1
ATOM 1700 N N . ALA A 1 225 ? 18.891 -13.727 -30.5 1 98.44 225 ALA A N 1
ATOM 1701 C CA . ALA A 1 225 ? 18.984 -14.141 -29.094 1 98.44 225 ALA A CA 1
ATOM 1702 C C . ALA A 1 225 ? 19.938 -15.32 -28.938 1 98.44 225 ALA A C 1
ATOM 1704 O O . ALA A 1 225 ? 20.25 -16.016 -29.906 1 98.44 225 ALA A O 1
ATOM 1705 N N . ASP A 1 226 ? 20.5 -15.406 -27.844 1 98.56 226 ASP A N 1
ATOM 1706 C CA . ASP A 1 226 ? 21.25 -16.578 -27.391 1 98.56 226 ASP A CA 1
ATOM 1707 C C . ASP A 1 226 ? 20.469 -17.359 -26.328 1 98.56 226 ASP A C 1
ATOM 1709 O O . ASP A 1 226 ? 20.109 -16.797 -25.281 1 98.56 226 ASP A O 1
ATOM 1713 N N . LEU A 1 227 ? 20.109 -18.562 -26.641 1 98.56 227 LEU A N 1
ATOM 1714 C CA . LEU A 1 227 ? 19.406 -19.453 -25.719 1 98.56 227 LEU A CA 1
ATOM 1715 C C . LEU A 1 227 ? 20.359 -20.484 -25.125 1 98.56 227 LEU A C 1
ATOM 1717 O O . LEU A 1 227 ? 21.047 -21.188 -25.859 1 98.56 227 LEU A O 1
ATOM 1721 N N . PHE A 1 228 ? 20.453 -20.484 -23.828 1 98.62 228 PHE A N 1
ATOM 1722 C CA . PHE A 1 228 ? 21.312 -21.438 -23.109 1 98.62 228 PHE A CA 1
ATOM 1723 C C . PHE A 1 228 ? 20.484 -22.547 -22.484 1 98.62 228 PHE A C 1
ATOM 1725 O O . PHE A 1 228 ? 19.75 -22.328 -21.516 1 98.62 228 PHE A O 1
ATOM 1732 N N . VAL A 1 229 ? 20.531 -23.734 -22.969 1 97.81 229 VAL A N 1
ATOM 1733 C CA . VAL A 1 229 ? 19.703 -24.875 -22.562 1 97.81 229 VAL A CA 1
ATOM 1734 C C . VAL A 1 229 ? 20.469 -26.172 -22.781 1 97.81 229 VAL A C 1
ATOM 1736 O O . VAL A 1 229 ? 21.391 -26.219 -23.594 1 97.81 229 VAL A O 1
ATOM 1739 N N . ALA A 1 230 ? 20.156 -27.188 -21.984 1 96.25 230 ALA A N 1
ATOM 1740 C CA . ALA A 1 230 ? 20.781 -28.484 -22.203 1 96.25 230 ALA A CA 1
ATOM 1741 C C . ALA A 1 230 ? 20.469 -29.031 -23.594 1 96.25 230 ALA A C 1
ATOM 1743 O O . ALA A 1 230 ? 19.312 -29.078 -24 1 96.25 230 ALA A O 1
ATOM 1744 N N . PRO A 1 231 ? 21.484 -29.484 -24.25 1 92.25 231 PRO A N 1
ATOM 1745 C CA . PRO A 1 231 ? 21.266 -29.938 -25.625 1 92.25 231 PRO A CA 1
ATOM 1746 C C . PRO A 1 231 ? 20.266 -31.078 -25.734 1 92.25 231 PRO A C 1
ATOM 1748 O O . PRO A 1 231 ? 19.531 -31.172 -26.734 1 92.25 231 PRO A O 1
ATOM 1751 N N . GLU A 1 232 ? 20.266 -31.875 -24.781 1 93.25 232 GLU A N 1
ATOM 1752 C CA . GLU A 1 232 ? 19.406 -33.062 -24.812 1 93.25 232 GLU A CA 1
ATOM 1753 C C . GLU A 1 232 ? 17.938 -32.688 -24.766 1 93.25 232 GLU A C 1
ATOM 1755 O O . GLU A 1 232 ? 17.062 -33.5 -25.078 1 93.25 232 GLU A O 1
ATOM 1760 N N . LYS A 1 233 ? 17.625 -31.438 -24.438 1 95.25 233 LYS A N 1
ATOM 1761 C CA . LYS A 1 233 ? 16.234 -31 -24.328 1 95.25 233 LYS A CA 1
ATOM 1762 C C . LYS A 1 233 ? 15.688 -30.578 -25.703 1 95.25 233 LYS A C 1
ATOM 1764 O O . LYS A 1 233 ? 14.477 -30.438 -25.875 1 95.25 233 LYS A O 1
ATOM 1769 N N . MET A 1 234 ? 16.578 -30.469 -26.672 1 95.38 234 MET A N 1
ATOM 1770 C CA . MET A 1 234 ? 16.219 -29.875 -27.953 1 95.38 234 MET A CA 1
ATOM 1771 C C . MET A 1 234 ? 15.773 -30.938 -28.953 1 95.38 234 MET A C 1
ATOM 1773 O O . MET A 1 234 ? 16.531 -31.875 -29.25 1 95.38 234 MET A O 1
ATOM 1777 N N . SER A 1 235 ? 14.594 -30.781 -29.453 1 95.44 235 SER A N 1
ATOM 1778 C CA . SER A 1 235 ? 14.125 -31.594 -30.578 1 95.44 235 SER A CA 1
ATOM 1779 C C . SER A 1 235 ? 14.242 -30.844 -31.891 1 95.44 235 SER A C 1
ATOM 1781 O O . SER A 1 235 ? 14.469 -29.641 -31.906 1 95.44 235 SER A O 1
ATOM 1783 N N . ASP A 1 236 ? 14.055 -31.578 -33 1 95.12 236 ASP A N 1
ATOM 1784 C CA . ASP A 1 236 ? 14.086 -30.938 -34.312 1 95.12 236 ASP A CA 1
ATOM 1785 C C . ASP A 1 236 ? 12.945 -29.938 -34.469 1 95.12 236 ASP A C 1
ATOM 1787 O O . ASP A 1 236 ? 13.125 -28.875 -35.062 1 95.12 236 ASP A O 1
ATOM 1791 N N . ALA A 1 237 ? 11.891 -30.297 -33.938 1 95.88 237 ALA A N 1
ATOM 1792 C CA . ALA A 1 237 ? 10.727 -29.422 -34.031 1 95.88 237 ALA A CA 1
ATOM 1793 C C . ALA A 1 237 ? 10.977 -28.109 -33.312 1 95.88 237 ALA A C 1
ATOM 1795 O O . ALA A 1 237 ? 10.602 -27.031 -33.812 1 95.88 237 ALA A O 1
ATOM 1796 N N . VAL A 1 238 ? 11.555 -28.172 -32.156 1 97.44 238 VAL A N 1
ATOM 1797 C CA . VAL A 1 238 ? 11.836 -26.984 -31.375 1 97.44 238 VAL A CA 1
ATOM 1798 C C . VAL A 1 238 ? 12.898 -26.141 -32.094 1 97.44 238 VAL A C 1
ATOM 1800 O O . VAL A 1 238 ? 12.789 -24.906 -32.125 1 97.44 238 VAL A O 1
ATOM 1803 N N . ARG A 1 239 ? 13.898 -26.766 -32.625 1 96.56 239 ARG A N 1
ATOM 1804 C CA . ARG A 1 239 ? 14.938 -26.062 -33.375 1 96.56 239 ARG A CA 1
ATOM 1805 C C . ARG A 1 239 ? 14.344 -25.281 -34.562 1 96.56 239 ARG A C 1
ATOM 1807 O O . ARG A 1 239 ? 14.719 -24.141 -34.812 1 96.56 239 ARG A O 1
ATOM 1814 N N . GLN A 1 240 ? 13.547 -26.016 -35.25 1 96.56 240 GLN A N 1
ATOM 1815 C CA . GLN A 1 240 ? 12.898 -25.391 -36.406 1 96.56 240 GLN A CA 1
ATOM 1816 C C . GLN A 1 240 ? 12.039 -24.203 -35.969 1 96.56 240 GLN A C 1
ATOM 1818 O O . GLN A 1 240 ? 12.047 -23.156 -36.625 1 96.56 240 GLN A O 1
ATOM 1823 N N . HIS A 1 241 ? 11.312 -24.375 -34.938 1 96.88 241 HIS A N 1
ATOM 1824 C CA . HIS A 1 241 ? 10.461 -23.328 -34.375 1 96.88 241 HIS A CA 1
ATOM 1825 C C . HIS A 1 241 ? 11.281 -22.109 -34 1 96.88 241 HIS A C 1
ATOM 1827 O O . HIS A 1 241 ? 10.875 -20.969 -34.281 1 96.88 241 HIS A O 1
ATOM 1833 N N . LEU A 1 242 ? 12.383 -22.219 -33.344 1 96.88 242 LEU A N 1
ATOM 1834 C CA . LEU A 1 242 ? 13.227 -21.125 -32.875 1 96.88 242 LEU A CA 1
ATOM 1835 C C . LEU A 1 242 ? 13.875 -20.391 -34.031 1 96.88 242 LEU A C 1
ATOM 1837 O O . LEU A 1 242 ? 14.008 -19.156 -34 1 96.88 242 LEU A O 1
ATOM 1841 N N . GLY A 1 243 ? 14.266 -21.188 -35.031 1 95.31 243 GLY A N 1
ATOM 1842 C CA . GLY A 1 243 ? 14.82 -20.594 -36.25 1 95.31 243 GLY A CA 1
ATOM 1843 C C . GLY A 1 243 ? 16.266 -20.172 -36.094 1 95.31 243 GLY A C 1
ATOM 1844 O O . GLY A 1 243 ? 16.875 -20.375 -35.031 1 95.31 243 GLY A O 1
ATOM 1845 N N . ASN A 1 244 ? 16.812 -19.438 -37.031 1 94.38 244 ASN A N 1
ATOM 1846 C CA . ASN A 1 244 ? 18.234 -19.125 -37.156 1 94.38 244 ASN A CA 1
ATOM 1847 C C . ASN A 1 244 ? 18.594 -17.875 -36.375 1 94.38 244 ASN A C 1
ATOM 1849 O O . ASN A 1 244 ? 19.781 -17.641 -36.094 1 94.38 244 ASN A O 1
ATOM 1853 N N . ALA A 1 245 ? 17.609 -17.172 -36 1 95.62 245 ALA A N 1
ATOM 1854 C CA . ALA A 1 245 ? 17.875 -15.938 -35.25 1 95.62 245 ALA A CA 1
ATOM 1855 C C . ALA A 1 245 ? 18.25 -16.234 -33.812 1 95.62 245 ALA A C 1
ATOM 1857 O O . ALA A 1 245 ? 18.766 -15.367 -33.094 1 95.62 245 ALA A O 1
ATOM 1858 N N . ILE A 1 246 ? 17.984 -17.453 -33.344 1 97.81 246 ILE A N 1
ATOM 1859 C CA . ILE A 1 246 ? 18.297 -17.859 -31.969 1 97.81 246 ILE A CA 1
ATOM 1860 C C . ILE A 1 246 ? 19.484 -18.828 -31.984 1 97.81 246 ILE A C 1
ATOM 1862 O O . ILE A 1 246 ? 19.406 -19.906 -32.562 1 97.81 246 ILE A O 1
ATOM 1866 N N . ARG A 1 247 ? 20.609 -18.438 -31.422 1 97.38 247 ARG A N 1
ATOM 1867 C CA . ARG A 1 247 ? 21.766 -19.297 -31.234 1 97.38 247 ARG A CA 1
ATOM 1868 C C . ARG A 1 247 ? 21.641 -20.141 -29.984 1 97.38 247 ARG A C 1
ATOM 1870 O O . ARG A 1 247 ? 21.422 -19.625 -28.891 1 97.38 247 ARG A O 1
ATOM 1877 N N . ILE A 1 248 ? 21.781 -21.406 -30.125 1 97.75 248 ILE A N 1
ATOM 1878 C CA . ILE A 1 248 ? 21.609 -22.328 -29.016 1 97.75 248 ILE A CA 1
ATOM 1879 C C . ILE A 1 248 ? 22.969 -22.688 -28.422 1 97.75 248 ILE A C 1
ATOM 1881 O O . ILE A 1 248 ? 23.891 -23.031 -29.141 1 97.75 248 ILE A O 1
ATOM 1885 N N . HIS A 1 249 ? 23.062 -22.516 -27.156 1 97.94 249 HIS A N 1
ATOM 1886 C CA . HIS A 1 249 ? 24.281 -22.844 -26.406 1 97.94 249 HIS A CA 1
ATOM 1887 C C . HIS A 1 249 ? 23.984 -23.8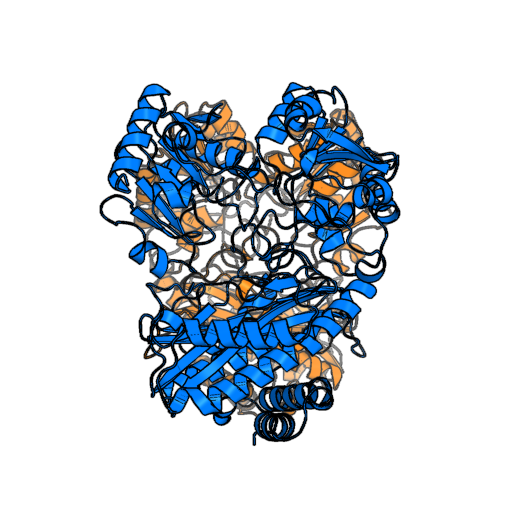44 -25.297 1 97.94 249 HIS A C 1
ATOM 1889 O O . HIS A 1 249 ? 22.828 -24.031 -24.906 1 97.94 249 HIS A O 1
ATOM 1895 N N . ASP A 1 250 ? 25.078 -24.516 -24.844 1 97.56 250 ASP A N 1
ATOM 1896 C CA . ASP A 1 250 ? 24.938 -25.312 -23.625 1 97.56 250 ASP A CA 1
ATOM 1897 C C . ASP A 1 250 ? 24.625 -24.438 -22.422 1 97.56 250 ASP A C 1
ATOM 1899 O O . ASP A 1 250 ? 25.188 -23.344 -22.266 1 97.56 250 ASP A O 1
ATOM 1903 N N . ARG A 1 251 ? 23.719 -24.922 -21.578 1 96.81 251 ARG A N 1
ATOM 1904 C CA . ARG A 1 251 ? 23.281 -24.156 -20.422 1 96.81 251 ARG A CA 1
ATOM 1905 C C . ARG A 1 251 ? 24.469 -23.75 -19.562 1 96.81 251 ARG A C 1
ATOM 1907 O O . ARG A 1 251 ? 24.484 -22.672 -18.969 1 96.81 251 ARG A O 1
ATOM 1914 N N . THR A 1 252 ? 25.531 -24.5 -19.469 1 95.94 252 THR A N 1
ATOM 1915 C CA . THR A 1 252 ? 26.688 -24.297 -18.609 1 95.94 252 THR A CA 1
ATOM 1916 C C . THR A 1 252 ? 27.547 -23.141 -19.125 1 95.94 252 THR A C 1
ATOM 1918 O O . THR A 1 252 ? 28.406 -22.641 -18.406 1 95.94 252 THR A O 1
ATOM 1921 N N . ALA A 1 253 ? 27.328 -22.688 -20.328 1 97.62 253 ALA A N 1
ATOM 1922 C CA . ALA A 1 253 ? 28.109 -21.625 -20.938 1 97.62 253 ALA A CA 1
ATOM 1923 C C . ALA A 1 253 ? 27.578 -20.25 -20.516 1 97.62 253 ALA A C 1
ATOM 1925 O O . ALA A 1 253 ? 28.219 -19.234 -20.766 1 97.62 253 ALA A O 1
ATOM 1926 N N . PHE A 1 254 ? 26.484 -20.219 -19.922 1 97.75 254 PHE A N 1
ATOM 1927 C CA . PHE A 1 254 ? 25.75 -18.984 -19.656 1 97.75 254 PHE A CA 1
ATOM 1928 C C . PHE A 1 254 ? 26.609 -18.016 -18.828 1 97.75 254 PHE A C 1
ATOM 1930 O O . PHE A 1 254 ? 26.797 -16.859 -19.219 1 97.75 254 PHE A O 1
ATOM 1937 N N . ALA A 1 255 ? 27.125 -18.516 -17.672 1 96.88 255 ALA A N 1
ATOM 1938 C CA . ALA A 1 255 ? 27.875 -17.672 -16.75 1 96.88 255 ALA A CA 1
ATOM 1939 C C . ALA A 1 255 ? 29.062 -17.016 -17.469 1 96.88 255 ALA A C 1
ATOM 1941 O O . ALA A 1 255 ? 29.328 -15.828 -17.281 1 96.88 255 ALA A O 1
ATOM 1942 N N . SER A 1 256 ? 29.781 -17.781 -18.25 1 97 256 SER A N 1
ATOM 1943 C CA . SER A 1 256 ? 30.922 -17.281 -18.984 1 97 256 SER A CA 1
ATOM 1944 C C . SER A 1 256 ? 30.5 -16.266 -20.047 1 97 256 SER A C 1
ATOM 1946 O O . SER A 1 256 ? 31.219 -15.297 -20.312 1 97 256 SER A O 1
ATOM 1948 N N . ALA A 1 257 ? 29.391 -16.531 -20.625 1 97.62 257 ALA A N 1
ATOM 1949 C CA . ALA A 1 257 ? 28.891 -15.656 -21.688 1 97.62 257 ALA A CA 1
ATOM 1950 C C . ALA A 1 257 ? 28.594 -14.258 -21.141 1 97.62 257 ALA A C 1
ATOM 1952 O O . ALA A 1 257 ? 28.734 -13.266 -21.859 1 97.62 257 ALA A O 1
ATOM 1953 N N . LEU A 1 258 ? 28.219 -14.125 -19.938 1 97.88 258 LEU A N 1
ATOM 1954 C CA . LEU A 1 258 ? 27.875 -12.852 -19.312 1 97.88 258 LEU A CA 1
ATOM 1955 C C . LEU A 1 258 ? 29.078 -11.922 -19.266 1 97.88 258 LEU A C 1
ATOM 1957 O O . LEU A 1 258 ? 28.922 -10.703 -19.172 1 97.88 258 LEU A O 1
ATOM 1961 N N . LYS A 1 259 ? 30.266 -12.461 -19.328 1 96.44 259 LYS A N 1
ATOM 1962 C CA . LYS A 1 259 ? 31.484 -11.672 -19.219 1 96.44 259 LYS A CA 1
ATOM 1963 C C . LYS A 1 259 ? 31.859 -11.055 -20.562 1 96.44 259 LYS A C 1
ATOM 1965 O O . LYS A 1 259 ? 32.812 -10.266 -20.641 1 96.44 259 LYS A O 1
ATOM 1970 N N . GLY A 1 260 ? 31.172 -11.336 -21.578 1 95.44 260 GLY A N 1
ATOM 1971 C CA . GLY A 1 260 ? 31.5 -10.922 -22.922 1 95.44 260 GLY A CA 1
ATOM 1972 C C . GLY A 1 260 ? 30.859 -9.594 -23.312 1 95.44 260 GLY A C 1
ATOM 1973 O O . GLY A 1 260 ? 30.766 -9.273 -24.5 1 95.44 260 GLY A O 1
ATOM 1974 N N . PHE A 1 261 ? 30.5 -8.789 -22.328 1 96.94 261 PHE A N 1
ATOM 1975 C CA . PHE A 1 261 ? 29.75 -7.578 -22.641 1 96.94 261 PHE A CA 1
ATOM 1976 C C . PHE A 1 261 ? 30.531 -6.34 -22.219 1 96.94 261 PHE A C 1
ATOM 1978 O O . PHE A 1 261 ? 29.953 -5.359 -21.75 1 96.94 261 PHE A O 1
ATOM 1985 N N . ALA A 1 262 ? 31.781 -6.379 -22.328 1 96.44 262 ALA A N 1
ATOM 1986 C CA . ALA A 1 262 ? 32.625 -5.246 -21.953 1 96.44 262 ALA A CA 1
ATOM 1987 C C . ALA A 1 262 ? 32.188 -3.971 -22.656 1 96.44 262 ALA A C 1
ATOM 1989 O O . ALA A 1 262 ? 32.125 -3.938 -23.891 1 96.44 262 ALA A O 1
ATOM 1990 N N . GLY A 1 263 ? 31.875 -2.998 -21.859 1 95.56 263 GLY A N 1
ATOM 1991 C CA . GLY A 1 263 ? 31.531 -1.693 -22.391 1 95.56 263 GLY A CA 1
ATOM 1992 C C . GLY A 1 263 ? 30.109 -1.621 -22.938 1 95.56 263 GLY A C 1
ATOM 1993 O O . GLY A 1 263 ? 29.656 -0.554 -23.344 1 95.56 263 GLY A O 1
ATOM 1994 N N . LYS A 1 264 ? 29.422 -2.723 -22.922 1 96.62 264 LYS A N 1
ATOM 1995 C CA . LYS A 1 264 ? 28.062 -2.77 -23.453 1 96.62 264 LYS A CA 1
ATOM 1996 C C . LYS A 1 264 ? 27.031 -2.516 -22.359 1 96.62 264 LYS A C 1
ATOM 1998 O O . LYS A 1 264 ? 27.297 -2.771 -21.188 1 96.62 264 LYS A O 1
ATOM 2003 N N . ARG A 1 265 ? 25.922 -1.916 -22.797 1 94.62 265 ARG A N 1
ATOM 2004 C CA . ARG A 1 265 ? 24.797 -1.695 -21.891 1 94.62 265 ARG A CA 1
ATOM 2005 C C . ARG A 1 265 ? 23.875 -2.906 -21.859 1 94.62 265 ARG A C 1
ATOM 2007 O O . ARG A 1 265 ? 23.25 -3.248 -22.859 1 94.62 265 ARG A O 1
ATOM 2014 N N . VAL A 1 266 ? 23.844 -3.621 -20.734 1 97.56 266 VAL A N 1
ATOM 2015 C CA . VAL A 1 266 ? 23.078 -4.855 -20.609 1 97.56 266 VAL A CA 1
ATOM 2016 C C . VAL A 1 266 ? 22.047 -4.707 -19.5 1 97.56 266 VAL A C 1
ATOM 2018 O O . VAL A 1 266 ? 22.375 -4.324 -18.375 1 97.56 266 VAL A O 1
ATOM 2021 N N . ALA A 1 267 ? 20.766 -5.004 -19.859 1 96.75 267 ALA A N 1
ATOM 2022 C CA . ALA A 1 267 ? 19.703 -4.945 -18.859 1 96.75 267 ALA A CA 1
ATOM 2023 C C . ALA A 1 267 ? 19.562 -6.277 -18.141 1 96.75 267 ALA A C 1
ATOM 2025 O O . ALA A 1 267 ? 19.688 -7.344 -18.75 1 96.75 267 ALA A O 1
ATOM 2026 N N . ALA A 1 268 ? 19.375 -6.25 -16.875 1 96.75 268 ALA A N 1
ATOM 2027 C CA . ALA A 1 268 ? 19.031 -7.395 -16.031 1 96.75 268 ALA A CA 1
ATOM 2028 C C . ALA A 1 268 ? 18.078 -6.992 -14.914 1 96.75 268 ALA A C 1
ATOM 2030 O O . ALA A 1 268 ? 18.172 -5.895 -14.359 1 96.75 268 ALA A O 1
ATOM 2031 N N . ASP A 1 269 ? 17.188 -7.836 -14.625 1 95.06 269 ASP A N 1
ATOM 2032 C CA . ASP A 1 269 ? 16.156 -7.539 -13.633 1 95.06 269 ASP A CA 1
ATOM 2033 C C . ASP A 1 269 ? 16.672 -7.812 -12.219 1 95.06 269 ASP A C 1
ATOM 2035 O O . ASP A 1 269 ? 16.844 -8.969 -11.828 1 95.06 269 ASP A O 1
ATOM 2039 N N . PRO A 1 270 ? 16.828 -6.82 -11.406 1 92.69 270 PRO A N 1
ATOM 2040 C CA . PRO A 1 270 ? 17.344 -7.059 -10.055 1 92.69 270 PRO A CA 1
ATOM 2041 C C . PRO A 1 270 ? 16.344 -7.805 -9.172 1 92.69 270 PRO A C 1
ATOM 2043 O O . PRO A 1 270 ? 16.719 -8.32 -8.117 1 92.69 270 PRO A O 1
ATOM 2046 N N . GLY A 1 271 ? 15.102 -7.879 -9.578 1 88.69 271 GLY A N 1
ATOM 2047 C CA . GLY A 1 271 ? 14.078 -8.555 -8.797 1 88.69 271 GLY A CA 1
ATOM 2048 C C . GLY A 1 271 ? 13.977 -10.039 -9.109 1 88.69 271 GLY A C 1
ATOM 2049 O O . GLY A 1 271 ? 13.469 -10.812 -8.297 1 88.69 271 GLY A O 1
ATOM 2050 N N . SER A 1 272 ? 14.484 -10.406 -10.281 1 89.44 272 SER A N 1
ATOM 2051 C CA . SER A 1 272 ? 14.305 -11.805 -10.648 1 89.44 272 SER A CA 1
ATOM 2052 C C . SER A 1 272 ? 15.641 -12.453 -11.008 1 89.44 272 SER A C 1
ATOM 2054 O O . SER A 1 272 ? 15.773 -13.68 -10.953 1 89.44 272 SER A O 1
ATOM 2056 N N . ALA A 1 273 ? 16.594 -11.617 -11.367 1 95.5 273 ALA A N 1
ATOM 2057 C CA . ALA A 1 273 ? 17.906 -12.195 -11.656 1 95.5 273 ALA A CA 1
ATOM 2058 C C . ALA A 1 273 ? 18.734 -12.32 -10.375 1 95.5 273 ALA A C 1
ATOM 2060 O O . ALA A 1 273 ? 18.688 -11.445 -9.508 1 95.5 273 ALA A O 1
ATOM 2061 N N . VAL A 1 274 ? 19.438 -13.375 -10.297 1 97.19 274 VAL A N 1
ATOM 2062 C CA . VAL A 1 274 ? 20.266 -13.648 -9.125 1 97.19 274 VAL A CA 1
ATOM 2063 C C . VAL A 1 274 ? 21.484 -12.734 -9.141 1 97.19 274 VAL A C 1
ATOM 2065 O O . VAL A 1 274 ? 21.875 -12.211 -10.188 1 97.19 274 VAL A O 1
ATOM 2068 N N . ALA A 1 275 ? 22.125 -12.586 -8.016 1 97.31 275 ALA A N 1
ATOM 2069 C CA . ALA A 1 275 ? 23.297 -11.719 -7.824 1 97.31 275 ALA A CA 1
ATOM 2070 C C . ALA A 1 275 ? 24.453 -12.156 -8.727 1 97.31 275 ALA A C 1
ATOM 2072 O O . ALA A 1 275 ? 25.203 -11.312 -9.211 1 97.31 275 ALA A O 1
ATOM 2073 N N . ALA A 1 276 ? 24.594 -13.414 -9.023 1 97.56 276 ALA A N 1
ATOM 2074 C CA . ALA A 1 276 ? 25.688 -13.945 -9.828 1 97.56 276 ALA A CA 1
ATOM 2075 C C . ALA A 1 276 ? 25.656 -13.375 -11.242 1 97.56 276 ALA A C 1
ATOM 2077 O O . ALA A 1 276 ? 26.703 -13.164 -11.852 1 97.56 276 ALA A O 1
ATOM 2078 N N . VAL A 1 277 ? 24.484 -13.141 -11.734 1 98.06 277 VAL A N 1
ATOM 2079 C CA . VAL A 1 277 ? 24.328 -12.562 -13.07 1 98.06 277 VAL A CA 1
ATOM 2080 C C . VAL A 1 277 ? 24.938 -11.156 -13.086 1 98.06 277 VAL A C 1
ATOM 2082 O O . VAL A 1 277 ? 25.719 -10.82 -13.977 1 98.06 277 VAL A O 1
ATOM 2085 N N . PHE A 1 278 ? 24.609 -10.367 -12.117 1 97.06 278 PHE A N 1
ATOM 2086 C CA . PHE A 1 278 ? 25.125 -9.008 -12 1 97.06 278 PHE A CA 1
ATOM 2087 C C . PHE A 1 278 ? 26.625 -9.023 -11.781 1 97.06 278 PHE A C 1
ATOM 2089 O O . PHE A 1 278 ? 27.359 -8.234 -12.391 1 97.06 278 PHE A O 1
ATOM 2096 N N . ASP A 1 279 ? 27.078 -9.906 -10.922 1 96.25 279 ASP A N 1
ATOM 2097 C CA . ASP A 1 279 ? 28.5 -10.023 -10.641 1 96.25 279 ASP A CA 1
ATOM 2098 C C . ASP A 1 279 ? 29.297 -10.344 -11.906 1 96.25 279 ASP A C 1
ATOM 2100 O O . ASP A 1 279 ? 30.344 -9.758 -12.148 1 96.25 279 ASP A O 1
ATOM 2104 N N . ALA A 1 280 ? 28.781 -11.25 -12.648 1 97.31 280 ALA A N 1
ATOM 2105 C CA . ALA A 1 280 ? 29.453 -11.664 -13.875 1 97.31 280 ALA A CA 1
ATOM 2106 C C . ALA A 1 280 ? 29.5 -10.516 -14.891 1 97.31 280 ALA A C 1
ATOM 2108 O O . ALA A 1 280 ? 30.516 -10.289 -15.531 1 97.31 280 ALA A O 1
ATOM 2109 N N . LEU A 1 281 ? 28.375 -9.844 -15.055 1 97.75 281 LEU A N 1
ATOM 2110 C CA . LEU A 1 281 ? 28.312 -8.711 -15.969 1 97.75 281 LEU A CA 1
ATOM 2111 C C . LEU A 1 281 ? 29.281 -7.617 -15.539 1 97.75 281 LEU A C 1
ATOM 2113 O O . LEU A 1 281 ? 29.984 -7.047 -16.375 1 97.75 281 LEU A O 1
ATOM 2117 N N . ASP A 1 282 ? 29.297 -7.34 -14.242 1 95.44 282 ASP A N 1
ATOM 2118 C CA . ASP A 1 282 ? 30.219 -6.344 -13.695 1 95.44 282 ASP A CA 1
ATOM 2119 C C . ASP A 1 282 ? 31.672 -6.738 -13.945 1 95.44 282 ASP A C 1
ATOM 2121 O O . ASP A 1 282 ? 32.469 -5.914 -14.391 1 95.44 282 ASP A O 1
ATOM 2125 N N . ALA A 1 283 ? 32 -7.93 -13.656 1 95.75 283 ALA A N 1
ATOM 2126 C CA . ALA A 1 283 ? 33.344 -8.445 -13.836 1 95.75 283 ALA A CA 1
ATOM 2127 C C . ALA A 1 283 ? 33.781 -8.359 -15.297 1 95.75 283 ALA A C 1
ATOM 2129 O O . ALA A 1 283 ? 34.969 -8.156 -15.594 1 95.75 283 ALA A O 1
ATOM 2130 N N . GLY A 1 284 ? 32.844 -8.516 -16.109 1 96.88 284 GLY A N 1
ATOM 2131 C CA . GLY A 1 284 ? 33.125 -8.445 -17.531 1 96.88 284 GLY A CA 1
ATOM 2132 C C . GLY A 1 284 ? 33.188 -7.031 -18.062 1 96.88 284 GLY A C 1
ATOM 2133 O O . GLY A 1 284 ? 33.562 -6.812 -19.219 1 96.88 284 GLY A O 1
ATOM 2134 N N . GLY A 1 285 ? 32.844 -6.105 -17.234 1 96.69 285 GLY A N 1
ATOM 2135 C CA . GLY A 1 285 ? 32.969 -4.711 -17.609 1 96.69 285 GLY A CA 1
ATOM 2136 C C . GLY A 1 285 ? 31.719 -4.156 -18.281 1 96.69 285 GLY A C 1
ATOM 2137 O O . GLY A 1 285 ? 31.781 -3.137 -18.969 1 96.69 285 GLY A O 1
ATOM 2138 N N . ALA A 1 286 ? 30.609 -4.82 -18.109 1 96.81 286 ALA A N 1
ATOM 2139 C CA . ALA A 1 286 ? 29.359 -4.344 -18.688 1 96.81 286 ALA A CA 1
ATOM 2140 C C . ALA A 1 286 ? 28.844 -3.117 -17.953 1 96.81 286 ALA A C 1
ATOM 2142 O O . ALA A 1 286 ? 29.156 -2.92 -16.766 1 96.81 286 ALA A O 1
ATOM 2143 N N . LYS A 1 287 ? 28.156 -2.27 -18.641 1 93.44 287 LYS A N 1
ATOM 2144 C CA . LYS A 1 287 ? 27.297 -1.262 -18.016 1 93.44 287 LYS A CA 1
ATOM 2145 C C . LYS A 1 287 ? 25.891 -1.811 -17.766 1 93.44 287 LYS A C 1
ATOM 2147 O O . LYS A 1 287 ? 25.094 -1.918 -18.688 1 93.44 287 LYS A O 1
ATOM 2152 N N . ILE A 1 288 ? 25.656 -2.066 -16.578 1 94.62 288 ILE A N 1
ATOM 2153 C CA . ILE A 1 288 ? 24.438 -2.803 -16.25 1 94.62 288 ILE A CA 1
ATOM 2154 C C . ILE A 1 288 ? 23.281 -1.83 -16.078 1 94.62 288 ILE A C 1
ATOM 2156 O O . ILE A 1 288 ? 23.391 -0.831 -15.367 1 94.62 288 ILE A O 1
ATOM 2160 N N . LEU A 1 289 ? 22.188 -2.059 -16.781 1 92.19 289 LEU A N 1
ATOM 2161 C CA . LEU A 1 289 ? 20.891 -1.423 -16.531 1 92.19 289 LEU A CA 1
ATOM 2162 C C . LEU A 1 289 ? 20.016 -2.307 -15.664 1 92.19 289 LEU A C 1
ATOM 2164 O O . LEU A 1 289 ? 19.422 -3.279 -16.141 1 92.19 289 LEU A O 1
ATOM 2168 N N . ALA A 1 290 ? 19.922 -1.996 -14.359 1 92.44 290 ALA A N 1
ATOM 2169 C CA . ALA A 1 290 ? 19.078 -2.756 -13.43 1 92.44 290 ALA A CA 1
ATOM 2170 C C . ALA A 1 290 ? 17.609 -2.424 -13.617 1 92.44 290 ALA A C 1
ATOM 2172 O O . ALA A 1 290 ? 17.062 -1.583 -12.898 1 92.44 290 ALA A O 1
ATOM 2173 N N . LEU A 1 291 ? 17 -3.037 -14.602 1 91.5 291 LEU A N 1
ATOM 2174 C CA . LEU A 1 291 ? 15.617 -2.775 -14.977 1 91.5 291 LEU A CA 1
ATOM 2175 C C . LEU A 1 291 ? 14.789 -4.059 -14.938 1 91.5 291 LEU A C 1
ATOM 2177 O O . LEU A 1 291 ? 15.336 -5.152 -15.102 1 91.5 291 LEU A O 1
ATOM 2181 N N . ARG A 1 292 ? 13.562 -3.84 -14.766 1 94.25 292 ARG A N 1
ATOM 2182 C CA . ARG A 1 292 ? 12.656 -4.98 -14.805 1 94.25 292 ARG A CA 1
ATOM 2183 C C . ARG A 1 292 ? 12.695 -5.676 -16.156 1 94.25 292 ARG A C 1
ATOM 2185 O O . ARG A 1 292 ? 12.711 -5.012 -17.203 1 94.25 292 ARG A O 1
ATOM 2192 N N . ASP A 1 293 ? 12.656 -7.004 -16.047 1 95.56 293 ASP A N 1
ATOM 2193 C CA . ASP A 1 293 ? 12.508 -7.859 -17.219 1 95.56 293 ASP A CA 1
ATOM 2194 C C . ASP A 1 293 ? 11.336 -7.395 -18.094 1 95.56 293 ASP A C 1
ATOM 2196 O O . ASP A 1 293 ? 10.195 -7.352 -17.625 1 95.56 293 ASP A O 1
ATOM 2200 N N . PRO A 1 294 ? 11.617 -6.965 -19.375 1 97.19 294 PRO A N 1
ATOM 2201 C CA . PRO A 1 294 ? 10.555 -6.414 -20.234 1 97.19 294 PRO A CA 1
ATOM 2202 C C . PRO A 1 294 ? 9.445 -7.422 -20.531 1 97.19 294 PRO A C 1
ATOM 2204 O O . PRO A 1 294 ? 8.367 -7.043 -20.984 1 97.19 294 PRO A O 1
ATOM 2207 N N . VAL A 1 295 ? 9.68 -8.672 -20.25 1 98.19 295 VAL A N 1
ATOM 2208 C CA . VAL A 1 295 ? 8.711 -9.719 -20.562 1 98.19 295 VAL A CA 1
ATOM 2209 C C . VAL A 1 295 ? 7.664 -9.805 -19.453 1 98.19 295 VAL A C 1
ATOM 2211 O O . VAL A 1 295 ? 6.551 -10.281 -19.688 1 98.19 295 VAL A O 1
ATOM 2214 N N . ILE A 1 296 ? 7.977 -9.352 -18.266 1 97.25 296 ILE A N 1
ATOM 2215 C CA . ILE A 1 296 ? 7.121 -9.516 -17.094 1 97.25 296 ILE A CA 1
ATOM 2216 C C . ILE A 1 296 ? 5.773 -8.844 -17.344 1 97.25 296 ILE A C 1
ATOM 2218 O O . ILE A 1 296 ? 4.723 -9.492 -17.25 1 97.25 296 ILE A O 1
ATOM 2222 N N . LEU A 1 297 ? 5.723 -7.602 -17.75 1 96.94 297 LEU A N 1
ATOM 2223 C CA . LEU A 1 297 ? 4.469 -6.898 -17.984 1 96.94 297 LEU A CA 1
ATOM 2224 C C . LEU A 1 297 ? 3.814 -7.375 -19.281 1 96.94 297 LEU A C 1
ATOM 2226 O O . LEU A 1 297 ? 2.586 -7.441 -19.375 1 96.94 297 LEU A O 1
ATOM 2230 N N . ALA A 1 298 ? 4.703 -7.629 -20.266 1 97.81 298 ALA A N 1
ATOM 2231 C CA . ALA A 1 298 ? 4.184 -8.055 -21.562 1 97.81 298 ALA A CA 1
ATOM 2232 C C . ALA A 1 298 ? 3.363 -9.328 -21.438 1 97.81 298 ALA A C 1
ATOM 2234 O O . ALA A 1 298 ? 2.303 -9.461 -22.047 1 97.81 298 ALA A O 1
ATOM 2235 N N . LYS A 1 299 ? 3.848 -10.289 -20.641 1 97.88 299 LYS A N 1
ATOM 2236 C CA . LYS A 1 299 ? 3.127 -11.547 -20.516 1 97.88 299 LYS A CA 1
ATOM 2237 C C . LYS A 1 299 ? 1.95 -11.414 -19.547 1 97.88 299 LYS A C 1
ATOM 2239 O O . LYS A 1 299 ? 1.004 -12.203 -19.594 1 97.88 299 LYS A O 1
ATOM 2244 N N . ALA A 1 300 ? 1.999 -10.422 -18.641 1 98.19 300 ALA A N 1
ATOM 2245 C CA . ALA A 1 300 ? 0.933 -10.203 -17.656 1 98.19 300 ALA A CA 1
ATOM 2246 C C . ALA A 1 300 ? -0.303 -9.602 -18.328 1 98.19 300 ALA A C 1
ATOM 2248 O O . ALA A 1 300 ? -1.428 -9.812 -17.875 1 98.19 300 ALA A O 1
ATOM 2249 N N . ILE A 1 301 ? -0.103 -8.766 -19.344 1 98.44 301 ILE A N 1
ATOM 2250 C CA . ILE A 1 301 ? -1.19 -8.164 -20.109 1 98.44 301 ILE A CA 1
ATOM 2251 C C . ILE A 1 301 ? -1.547 -9.055 -21.297 1 98.44 301 ILE A C 1
ATOM 2253 O O . ILE A 1 301 ? -0.914 -8.984 -22.359 1 98.44 301 ILE A O 1
ATOM 2257 N N . LYS A 1 302 ? -2.564 -9.812 -21.125 1 98.75 302 LYS A N 1
ATOM 2258 C CA . LYS A 1 302 ? -2.896 -10.875 -22.062 1 98.75 302 LYS A CA 1
ATOM 2259 C C . LYS A 1 302 ? -3.49 -10.305 -23.344 1 98.75 302 LYS A C 1
ATOM 2261 O O . LYS A 1 302 ? -4.25 -9.336 -23.312 1 98.75 302 LYS A O 1
ATOM 2266 N N . ASN A 1 303 ? -3.148 -10.891 -24.484 1 98.31 303 ASN A N 1
ATOM 2267 C CA . ASN A 1 303 ? -3.727 -10.531 -25.781 1 98.31 303 ASN A CA 1
ATOM 2268 C C . ASN A 1 303 ? -5.043 -11.266 -26.016 1 98.31 303 ASN A C 1
ATOM 2270 O O . ASN A 1 303 ? -5.449 -12.109 -25.219 1 98.31 303 ASN A O 1
ATOM 2274 N N . PRO A 1 304 ? -5.762 -10.961 -27.078 1 98.44 304 PRO A N 1
ATOM 2275 C CA . PRO A 1 304 ? -7.094 -11.523 -27.312 1 98.44 304 PRO A CA 1
ATOM 2276 C C . PRO A 1 304 ? -7.082 -13.047 -27.438 1 98.44 304 PRO A C 1
ATOM 2278 O O . PRO A 1 304 ? -8.008 -13.711 -26.953 1 98.44 304 PRO A O 1
ATOM 2281 N N . ALA A 1 305 ? -6.055 -13.648 -28 1 98.62 305 ALA A N 1
ATOM 2282 C CA . ALA A 1 305 ? -5.98 -15.102 -28.125 1 98.62 305 ALA A CA 1
ATOM 2283 C C . ALA A 1 305 ? -5.844 -15.773 -26.766 1 98.62 305 ALA A C 1
ATOM 2285 O O . ALA A 1 305 ? -6.484 -16.781 -26.5 1 98.62 305 ALA A O 1
ATOM 2286 N N . GLU A 1 306 ? -4.969 -15.242 -25.984 1 98.69 306 GLU A N 1
ATOM 2287 C CA . GLU A 1 306 ? -4.789 -15.766 -24.625 1 98.69 306 GLU A CA 1
ATOM 2288 C C . GLU A 1 306 ? -6.078 -15.656 -23.812 1 98.69 306 GLU A C 1
ATOM 2290 O O . GLU A 1 306 ? -6.43 -16.562 -23.062 1 98.69 306 GLU A O 1
ATOM 2295 N N . ILE A 1 307 ? -6.789 -14.547 -23.938 1 98.81 307 ILE A N 1
ATOM 2296 C CA . ILE A 1 307 ? -8.039 -14.32 -23.219 1 98.81 307 ILE A CA 1
ATOM 2297 C C . ILE A 1 307 ? -9.086 -15.336 -23.672 1 98.81 307 ILE A C 1
ATOM 2299 O O . ILE A 1 307 ? -9.742 -15.977 -22.844 1 98.81 307 ILE A O 1
ATOM 2303 N N . ALA A 1 308 ? -9.203 -15.492 -24.984 1 98.69 308 ALA A N 1
ATOM 2304 C CA . ALA A 1 308 ? -10.148 -16.453 -25.516 1 98.69 308 ALA A CA 1
ATOM 2305 C C . ALA A 1 308 ? -9.805 -17.875 -25.062 1 98.69 308 ALA A C 1
ATOM 2307 O O . ALA A 1 308 ? -10.695 -18.672 -24.734 1 98.69 308 ALA A O 1
ATOM 2308 N N . GLY A 1 309 ? -8.531 -18.203 -25.125 1 98.69 309 GLY A N 1
ATOM 2309 C CA . GLY A 1 309 ? -8.086 -19.5 -24.656 1 98.69 309 GLY A CA 1
ATOM 2310 C C . GLY A 1 309 ? -8.43 -19.734 -23.188 1 98.69 309 GLY A C 1
ATOM 2311 O O . GLY A 1 309 ? -8.922 -20.812 -22.828 1 98.69 309 GLY A O 1
ATOM 2312 N N . GLN A 1 310 ? -8.172 -18.75 -22.359 1 98.62 310 GLN A N 1
ATOM 2313 C CA . GLN A 1 310 ? -8.469 -18.844 -20.938 1 98.62 310 GLN A CA 1
ATOM 2314 C C . GLN A 1 310 ? -9.961 -19.094 -20.703 1 98.62 310 GLN A C 1
ATOM 2316 O O . GLN A 1 310 ? -10.336 -19.906 -19.859 1 98.62 310 GLN A O 1
ATOM 2321 N N . LYS A 1 311 ? -10.812 -18.344 -21.406 1 98.62 311 LYS A N 1
ATOM 2322 C CA . LYS A 1 311 ? -12.258 -18.516 -21.281 1 98.62 311 LYS A CA 1
ATOM 2323 C C . LYS A 1 311 ? -12.672 -19.938 -21.672 1 98.62 311 LYS A C 1
ATOM 2325 O O . LYS A 1 311 ? -13.484 -20.562 -20.984 1 98.62 311 LYS A O 1
ATOM 2330 N N . ALA A 1 312 ? -12.078 -20.453 -22.672 1 98.44 312 ALA A N 1
ATOM 2331 C CA . ALA A 1 312 ? -12.375 -21.828 -23.109 1 98.44 312 ALA A CA 1
ATOM 2332 C C . ALA A 1 312 ? -11.898 -22.844 -22.078 1 98.44 312 ALA A C 1
ATOM 2334 O O . ALA A 1 312 ? -12.617 -23.797 -21.766 1 98.44 312 ALA A O 1
ATOM 2335 N N . ALA A 1 313 ? -10.703 -22.641 -21.594 1 98.62 313 ALA A N 1
ATOM 2336 C CA . ALA A 1 313 ? -10.148 -23.547 -20.578 1 98.62 313 ALA A CA 1
ATOM 2337 C C . ALA A 1 313 ? -11.008 -23.562 -19.328 1 98.62 313 ALA A C 1
ATOM 2339 O O . ALA A 1 313 ? -11.25 -24.625 -18.734 1 98.62 313 ALA A O 1
ATOM 2340 N N . GLN A 1 314 ? -11.453 -22.406 -18.938 1 98.38 314 GLN A N 1
ATOM 2341 C CA . GLN A 1 314 ? -12.281 -22.266 -17.734 1 98.38 314 GLN A CA 1
ATOM 2342 C C . GLN A 1 314 ? -13.617 -22.984 -17.922 1 98.38 314 GLN A C 1
ATOM 2344 O O . GLN A 1 314 ? -14.109 -23.625 -16.984 1 98.38 314 GLN A O 1
ATOM 2349 N N . ALA A 1 315 ? -14.203 -22.828 -19.047 1 98.5 315 ALA A N 1
ATOM 2350 C CA . ALA A 1 315 ? -15.469 -23.5 -19.328 1 98.5 315 ALA A CA 1
ATOM 2351 C C . ALA A 1 315 ? -15.305 -25.016 -19.266 1 98.5 315 ALA A C 1
ATOM 2353 O O . ALA A 1 315 ? -16.125 -25.719 -18.641 1 98.5 315 ALA A O 1
ATOM 2354 N N . ARG A 1 316 ? -14.258 -25.547 -19.891 1 98.12 316 ARG A N 1
ATOM 2355 C CA . ARG A 1 316 ? -13.961 -26.984 -19.906 1 98.12 316 ARG A CA 1
ATOM 2356 C C . ARG A 1 316 ? -13.68 -27.484 -18.484 1 98.12 316 ARG A C 1
ATOM 2358 O O . ARG A 1 316 ? -14.219 -28.516 -18.078 1 98.12 316 ARG A O 1
ATOM 2365 N N . ASP A 1 317 ? -12.859 -26.797 -17.797 1 98.62 317 ASP A N 1
ATOM 2366 C CA . ASP A 1 317 ? -12.469 -27.172 -16.453 1 98.62 317 ASP A CA 1
ATOM 2367 C C . ASP A 1 317 ? -13.656 -27.078 -15.492 1 98.62 317 ASP A C 1
ATOM 2369 O O . ASP A 1 317 ? -13.797 -27.891 -14.578 1 98.62 317 ASP A O 1
ATOM 2373 N N . GLY A 1 318 ? -14.484 -26.016 -15.656 1 98.69 318 GLY A N 1
ATOM 2374 C CA . GLY A 1 318 ? -15.688 -25.859 -14.852 1 98.69 318 GLY A CA 1
ATOM 2375 C C . GLY A 1 318 ? -16.641 -27.031 -14.953 1 98.69 318 GLY A C 1
ATOM 2376 O O . GLY A 1 318 ? -17.234 -27.453 -13.961 1 98.69 318 GLY A O 1
ATOM 2377 N N . ALA A 1 319 ? -16.797 -27.562 -16.109 1 98.56 319 ALA A N 1
ATOM 2378 C CA . ALA A 1 319 ? -17.641 -28.734 -16.297 1 98.56 319 ALA A CA 1
ATOM 2379 C C . ALA A 1 319 ? -17.078 -29.953 -15.57 1 98.56 319 ALA A C 1
ATOM 2381 O O . ALA A 1 319 ? -17.828 -30.688 -14.922 1 98.56 319 ALA A O 1
ATOM 2382 N N . ALA A 1 320 ? -15.766 -30.125 -15.711 1 98.69 320 ALA A N 1
ATOM 2383 C CA . ALA A 1 320 ? -15.109 -31.234 -15 1 98.69 320 ALA A CA 1
ATOM 2384 C C . ALA A 1 320 ? -15.281 -31.078 -13.492 1 98.69 320 ALA A C 1
ATOM 2386 O O . ALA A 1 320 ? -15.602 -32.062 -12.797 1 98.69 320 ALA A O 1
ATOM 2387 N N . LEU A 1 321 ? -15.078 -29.891 -12.977 1 98.81 321 LEU A N 1
ATOM 2388 C CA . LEU A 1 321 ? -15.227 -29.625 -11.555 1 98.81 321 LEU A CA 1
ATOM 2389 C C . LEU A 1 321 ? -16.672 -29.859 -11.102 1 98.81 321 LEU A C 1
ATOM 2391 O O . LEU A 1 321 ? -16.906 -30.391 -10.023 1 98.81 321 LEU A O 1
ATOM 2395 N N . SER A 1 322 ? -17.625 -29.422 -11.906 1 98.75 322 SER A N 1
ATOM 2396 C CA . SER A 1 322 ? -19.031 -29.609 -11.562 1 98.75 322 SER A CA 1
ATOM 2397 C C . SER A 1 322 ? -19.406 -31.078 -11.461 1 98.75 322 SER A C 1
ATOM 2399 O O . SER A 1 322 ? -20.156 -31.484 -10.578 1 98.75 322 SER A O 1
ATOM 2401 N N . ARG A 1 323 ? -18.891 -31.922 -12.352 1 98.5 323 ARG A N 1
ATOM 2402 C CA . ARG A 1 323 ? -19.094 -33.375 -12.266 1 98.5 323 ARG A CA 1
ATOM 2403 C C . ARG A 1 323 ? -18.531 -33.906 -10.953 1 98.5 323 ARG A C 1
ATOM 2405 O O . ARG A 1 323 ? -19.141 -34.781 -10.32 1 98.5 323 ARG A O 1
ATOM 2412 N N . PHE A 1 324 ? -17.422 -33.5 -10.602 1 98.69 324 PHE A N 1
ATOM 2413 C CA . PHE A 1 324 ? -16.812 -33.906 -9.344 1 98.69 324 PHE A CA 1
ATOM 2414 C C . PHE A 1 324 ? -17.688 -33.5 -8.164 1 98.69 324 PHE A C 1
ATOM 2416 O O . PHE A 1 324 ? -17.906 -34.281 -7.246 1 98.69 324 PHE A O 1
ATOM 2423 N N . LEU A 1 325 ? -18.062 -32.125 -8.141 1 98.69 325 LEU A N 1
ATOM 2424 C CA . LEU A 1 325 ? -18.859 -31.609 -7.027 1 98.69 325 LEU A CA 1
ATOM 2425 C C . LEU A 1 325 ? -20.141 -32.438 -6.863 1 98.69 325 LEU A C 1
ATOM 2427 O O . LEU A 1 325 ? -20.547 -32.75 -5.738 1 98.69 325 LEU A O 1
ATOM 2431 N N . LYS A 1 326 ? -20.766 -32.781 -7.953 1 98.44 326 LYS A N 1
ATOM 2432 C CA . LYS A 1 326 ? -21.938 -33.656 -7.902 1 98.44 326 LYS A CA 1
ATOM 2433 C C . LYS A 1 326 ? -21.578 -35.031 -7.305 1 98.44 326 LYS A C 1
ATOM 2435 O O . LYS A 1 326 ? -22.266 -35.5 -6.406 1 98.44 326 LYS A O 1
ATOM 2440 N N . TRP A 1 327 ? -20.547 -35.625 -7.883 1 98.25 327 TRP A N 1
ATOM 2441 C CA . TRP A 1 327 ? -20.094 -36.938 -7.406 1 98.25 327 TRP A CA 1
ATOM 2442 C C . TRP A 1 327 ? -19.797 -36.906 -5.91 1 98.25 3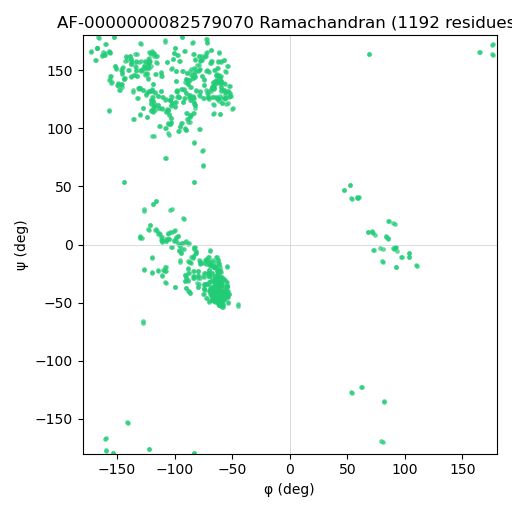27 TRP A C 1
ATOM 2444 O O . TRP A 1 327 ? -20.203 -37.781 -5.164 1 98.25 327 TRP A O 1
ATOM 2454 N N . PHE A 1 328 ? -19.125 -35.875 -5.48 1 98.25 328 PHE A N 1
ATOM 2455 C CA . PHE A 1 328 ? -18.734 -35.719 -4.082 1 98.25 328 PHE A CA 1
ATOM 2456 C C . PHE A 1 328 ? -19.969 -35.625 -3.191 1 98.25 328 PHE A C 1
ATOM 2458 O O . PHE A 1 328 ? -20.047 -36.25 -2.146 1 98.25 328 PHE A O 1
ATOM 2465 N N . GLU A 1 329 ? -20.859 -34.719 -3.578 1 96.75 329 GLU A N 1
ATOM 2466 C CA . GLU A 1 329 ? -22.078 -34.5 -2.811 1 96.75 329 GLU A CA 1
ATOM 2467 C C . GLU A 1 329 ? -22.844 -35.812 -2.611 1 96.75 329 GLU A C 1
ATOM 2469 O O . GLU A 1 329 ? -23.422 -36.031 -1.549 1 96.75 329 GLU A O 1
ATOM 2474 N N . GLU A 1 330 ? -22.828 -36.656 -3.561 1 96 330 GLU A N 1
ATOM 2475 C CA . GLU A 1 330 ? -23.578 -37.906 -3.525 1 96 330 GLU A CA 1
ATOM 2476 C C . GLU A 1 330 ? -22.797 -39 -2.756 1 96 330 GLU A C 1
ATOM 2478 O O . GLU A 1 330 ? -23.406 -39.844 -2.115 1 96 330 GLU A O 1
ATOM 2483 N N . THR A 1 331 ? -21.516 -38.906 -2.777 1 96.94 331 THR A N 1
ATOM 2484 C CA . THR A 1 331 ? -20.703 -40.031 -2.301 1 96.94 331 THR A CA 1
ATOM 2485 C C . THR A 1 331 ? -20.219 -39.781 -0.875 1 96.94 331 THR A C 1
ATOM 2487 O O . THR A 1 331 ? -20.172 -40.688 -0.055 1 96.94 331 THR A O 1
ATOM 2490 N N . ALA A 1 332 ? -19.891 -38.531 -0.555 1 95 332 ALA A N 1
ATOM 2491 C CA . ALA A 1 332 ? -19.188 -38.188 0.683 1 95 332 ALA A CA 1
ATOM 2492 C C . ALA A 1 332 ? -20.016 -38.594 1.904 1 95 332 ALA A C 1
ATOM 2494 O O . ALA A 1 332 ? -19.469 -39.094 2.893 1 95 332 ALA A O 1
ATOM 2495 N N . PRO A 1 333 ? -21.406 -38.406 1.881 1 92.19 333 PRO A N 1
ATOM 2496 C CA . PRO A 1 333 ? -22.188 -38.719 3.066 1 92.19 333 PRO A CA 1
ATOM 2497 C C . PRO A 1 333 ? -22.234 -40.219 3.35 1 92.19 333 PRO A C 1
ATOM 2499 O O . PRO A 1 333 ? -22.609 -40.625 4.449 1 92.19 333 PRO A O 1
ATOM 2502 N N . ARG A 1 334 ? -21.906 -41.031 2.406 1 90.81 334 ARG A N 1
ATOM 2503 C CA . ARG A 1 334 ? -21.875 -42.469 2.594 1 90.81 334 ARG A CA 1
ATOM 2504 C C . ARG A 1 334 ? -20.578 -42.906 3.275 1 90.81 334 ARG A C 1
ATOM 2506 O O . ARG A 1 334 ? -20.438 -44.094 3.65 1 90.81 334 ARG A O 1
ATOM 2513 N N . CYS A 1 335 ? -19.734 -42.094 3.463 1 84.5 335 CYS A N 1
ATOM 2514 C CA . CYS A 1 335 ? -18.453 -42.312 4.129 1 84.5 335 CYS A CA 1
ATOM 2515 C C . CYS A 1 335 ? -17.547 -43.188 3.285 1 84.5 335 CYS A C 1
ATOM 2517 O O . CYS A 1 335 ? -17.938 -43.656 2.207 1 84.5 335 CYS A O 1
ATOM 2519 N N . GLY A 1 336 ? -16.203 -43.188 3.633 1 90.81 336 GLY A N 1
ATOM 2520 C CA . GLY A 1 336 ? -15.25 -44.062 2.926 1 90.81 336 GLY A CA 1
ATOM 2521 C C . GLY A 1 336 ? -14.289 -43.25 2.051 1 90.81 336 GLY A C 1
ATOM 2522 O O . GLY A 1 336 ? -13.266 -43.781 1.619 1 90.81 336 GLY A O 1
ATOM 2523 N N . LEU A 1 337 ? -14.648 -42.062 1.773 1 96.31 337 LEU A N 1
ATOM 2524 C CA . LEU A 1 337 ? -13.75 -41.219 0.99 1 96.31 337 LEU A CA 1
ATOM 2525 C C . LEU A 1 337 ? -12.633 -40.656 1.86 1 96.31 337 LEU A C 1
ATOM 2527 O O . LEU A 1 337 ? -12.812 -40.469 3.066 1 96.31 337 LEU A O 1
ATOM 2531 N N . THR A 1 338 ? -11.539 -40.438 1.288 1 97.69 338 THR A N 1
ATOM 2532 C CA . THR A 1 338 ? -10.43 -39.719 1.898 1 97.69 338 THR A CA 1
ATOM 2533 C C . THR A 1 338 ? -10.078 -38.469 1.083 1 97.69 338 THR A C 1
ATOM 2535 O O . THR A 1 338 ? -10.555 -38.312 -0.041 1 97.69 338 THR A O 1
ATOM 2538 N N . GLU A 1 339 ? -9.281 -37.594 1.711 1 98.19 339 GLU A N 1
ATOM 2539 C CA . GLU A 1 339 ? -8.789 -36.438 0.984 1 98.19 339 GLU A CA 1
ATOM 2540 C C . GLU A 1 339 ? -8.094 -36.844 -0.312 1 98.19 339 GLU A C 1
ATOM 2542 O O . GLU A 1 339 ? -8.305 -36.219 -1.355 1 98.19 339 GLU A O 1
ATOM 2547 N N . MET A 1 340 ? -7.332 -37.938 -0.241 1 97.62 340 MET A N 1
ATOM 2548 C CA . MET A 1 340 ? -6.562 -38.406 -1.389 1 97.62 340 MET A CA 1
ATOM 2549 C C . MET A 1 340 ? -7.48 -38.969 -2.469 1 97.62 340 MET A C 1
ATOM 2551 O O . MET A 1 340 ? -7.316 -38.656 -3.65 1 97.62 340 MET A O 1
ATOM 2555 N N . SER A 1 341 ? -8.375 -39.844 -2.059 1 97.75 341 SER A N 1
ATOM 2556 C CA . SER A 1 341 ? -9.273 -40.438 -3.043 1 97.75 341 SER A CA 1
ATOM 2557 C C . SER A 1 341 ? -10.125 -39.375 -3.727 1 97.75 341 SER A C 1
ATOM 2559 O O . SER A 1 341 ? -10.461 -39.5 -4.906 1 97.75 341 SER A O 1
ATOM 2561 N N . ALA A 1 342 ? -10.523 -38.312 -3.006 1 98.31 342 ALA A N 1
ATOM 2562 C CA . ALA A 1 342 ? -11.273 -37.219 -3.602 1 98.31 342 ALA A CA 1
ATOM 2563 C C . ALA A 1 342 ? -10.43 -36.469 -4.613 1 98.31 342 ALA A C 1
ATOM 2565 O O . ALA A 1 342 ? -10.898 -36.125 -5.707 1 98.31 342 ALA A O 1
ATOM 2566 N N . ALA A 1 343 ? -9.195 -36.156 -4.258 1 98.31 343 ALA A N 1
ATOM 2567 C CA . ALA A 1 343 ? -8.281 -35.469 -5.176 1 98.31 343 ALA A CA 1
ATOM 2568 C C . ALA A 1 343 ? -8.086 -36.281 -6.453 1 98.31 343 ALA A C 1
ATOM 2570 O O . ALA A 1 343 ? -8.062 -35.719 -7.555 1 98.31 343 ALA A O 1
ATOM 2571 N N . ASP A 1 344 ? -7.957 -37.594 -6.305 1 98 344 ASP A N 1
ATOM 2572 C CA . ASP A 1 344 ? -7.762 -38.469 -7.449 1 98 344 ASP A CA 1
ATOM 2573 C C . ASP A 1 344 ? -8.984 -38.469 -8.367 1 98 344 ASP A C 1
ATOM 2575 O O . ASP A 1 344 ? -8.844 -38.469 -9.594 1 98 344 ASP A O 1
ATOM 2579 N N . LYS A 1 345 ? -10.117 -38.5 -7.754 1 98.5 345 LYS A N 1
ATOM 2580 C CA . LYS A 1 345 ? -11.344 -38.5 -8.539 1 98.5 345 LYS A CA 1
ATOM 2581 C C . LYS A 1 345 ? -11.469 -37.188 -9.352 1 98.5 345 LYS A C 1
ATOM 2583 O O . LYS A 1 345 ? -11.906 -37.219 -10.5 1 98.5 345 LYS A O 1
ATOM 2588 N N . LEU A 1 346 ? -11.164 -36.062 -8.734 1 98.69 346 LEU A N 1
ATOM 2589 C CA . LEU A 1 346 ? -11.195 -34.781 -9.453 1 98.69 346 LEU A CA 1
ATOM 2590 C C . LEU A 1 346 ? -10.227 -34.812 -10.633 1 98.69 346 LEU A C 1
ATOM 2592 O O . LEU A 1 346 ? -10.562 -34.312 -11.719 1 98.69 346 LEU A O 1
ATOM 2596 N N . ARG A 1 347 ? -9.023 -35.281 -10.43 1 98.44 347 ARG A N 1
ATOM 2597 C CA . ARG A 1 347 ? -8.055 -35.438 -11.516 1 98.44 347 ARG A CA 1
ATOM 2598 C C . ARG A 1 347 ? -8.609 -36.281 -12.648 1 98.44 347 ARG A C 1
ATOM 2600 O O . ARG A 1 347 ? -8.422 -35.938 -13.82 1 98.44 347 ARG A O 1
ATOM 2607 N N . GLU A 1 348 ? -9.297 -37.344 -12.281 1 98.62 348 GLU A N 1
ATOM 2608 C CA . GLU A 1 348 ? -9.898 -38.219 -13.273 1 98.62 348 GLU A CA 1
ATOM 2609 C C . GLU A 1 348 ? -10.891 -37.469 -14.148 1 98.62 348 GLU A C 1
ATOM 2611 O O . GLU A 1 348 ? -10.922 -37.656 -15.367 1 98.62 348 GLU A O 1
ATOM 2616 N N . PHE A 1 349 ? -11.719 -36.656 -13.539 1 98.62 349 PHE A N 1
ATOM 2617 C CA . PHE A 1 349 ? -12.695 -35.875 -14.297 1 98.62 349 PHE A CA 1
ATOM 2618 C C . PHE A 1 349 ? -12 -34.906 -15.25 1 98.62 349 PHE A C 1
ATOM 2620 O O . PHE A 1 349 ? -12.453 -34.719 -16.375 1 98.62 349 PHE A O 1
ATOM 2627 N N . ARG A 1 350 ? -10.93 -34.25 -14.852 1 98.62 350 ARG A N 1
ATOM 2628 C CA . ARG A 1 350 ? -10.195 -33.344 -15.719 1 98.62 350 ARG A CA 1
ATOM 2629 C C . ARG A 1 350 ? -9.5 -34.094 -16.859 1 98.62 350 ARG A C 1
ATOM 2631 O O . ARG A 1 350 ? -9.469 -33.625 -17.984 1 98.62 350 ARG A O 1
ATOM 2638 N N . GLU A 1 351 ? -8.938 -35.281 -16.516 1 98.5 351 GLU A N 1
ATOM 2639 C CA . GLU A 1 351 ? -8.273 -36.094 -17.531 1 98.5 351 GLU A CA 1
ATOM 2640 C C . GLU A 1 351 ? -9.258 -36.562 -18.594 1 98.5 351 GLU A C 1
ATOM 2642 O O . GLU A 1 351 ? -8.891 -36.719 -19.766 1 98.5 351 GLU A O 1
ATOM 2647 N N . ALA A 1 352 ? -10.43 -36.75 -18.172 1 97.81 352 ALA A N 1
ATOM 2648 C CA . ALA A 1 352 ? -11.477 -37.25 -19.078 1 97.81 352 ALA A CA 1
ATOM 2649 C C . ALA A 1 352 ? -11.789 -36.219 -20.156 1 97.81 352 ALA A C 1
ATOM 2651 O O . ALA A 1 352 ? -12.406 -36.531 -21.172 1 97.81 352 ALA A O 1
ATOM 2652 N N . THR A 1 353 ? -11.414 -34.969 -19.969 1 96.12 353 THR A N 1
ATOM 2653 C CA . THR A 1 353 ? -11.594 -33.969 -21 1 96.12 353 THR A CA 1
ATOM 2654 C C . THR A 1 353 ? -10.75 -34.281 -22.234 1 96.12 353 THR A C 1
ATOM 2656 O O . THR A 1 353 ? -11.023 -33.781 -23.328 1 96.12 353 THR A O 1
ATOM 2659 N N . GLY A 1 354 ? -9.609 -34.938 -22 1 97.75 354 GLY A N 1
ATOM 2660 C CA . GLY A 1 354 ? -8.742 -35.375 -23.094 1 97.75 354 GLY A CA 1
ATOM 2661 C C . GLY A 1 354 ? -7.664 -34.375 -23.422 1 97.75 354 GLY A C 1
ATOM 2662 O O . GLY A 1 354 ? -6.781 -34.625 -24.234 1 97.75 354 GLY A O 1
ATOM 2663 N N . VAL A 1 355 ? -7.699 -33.219 -22.797 1 97.62 355 VAL A N 1
ATOM 2664 C CA . VAL A 1 355 ? -6.766 -32.188 -23.234 1 97.62 355 VAL A CA 1
ATOM 2665 C C . VAL A 1 355 ? -5.992 -31.641 -22.031 1 97.62 355 VAL A C 1
ATOM 2667 O O . VAL A 1 355 ? -5.25 -30.672 -22.141 1 97.62 355 VAL A O 1
ATOM 2670 N N . LEU A 1 356 ? -6.195 -32.25 -20.844 1 98.38 356 LEU A N 1
ATOM 2671 C CA . LEU A 1 356 ? -5.418 -31.844 -19.672 1 98.38 356 LEU A CA 1
ATOM 2672 C C . LEU A 1 356 ? -3.932 -32.094 -19.891 1 98.38 356 LEU A C 1
ATOM 2674 O O . LEU A 1 356 ? -3.541 -33.219 -20.25 1 98.38 356 LEU A O 1
ATOM 2678 N N . LYS A 1 357 ? -3.07 -31.078 -19.719 1 97.81 357 LYS A N 1
ATOM 2679 C CA . LYS A 1 357 ? -1.624 -31.234 -19.828 1 97.81 357 LYS A CA 1
ATOM 2680 C C . LYS A 1 357 ? -1.018 -31.625 -18.469 1 97.81 357 LYS A C 1
ATOM 2682 O O . LYS A 1 357 ? -0.069 -32.406 -18.422 1 97.81 357 LYS A O 1
ATOM 2687 N N . ASP A 1 358 ? -1.502 -31.047 -17.422 1 97.56 358 ASP A N 1
ATOM 2688 C CA . ASP A 1 358 ? -1.098 -31.234 -16.031 1 97.56 358 ASP A CA 1
ATOM 2689 C C . ASP A 1 358 ? -2.043 -30.5 -15.086 1 97.56 358 ASP A C 1
ATOM 2691 O O . ASP A 1 358 ? -2.932 -29.766 -15.531 1 97.56 358 ASP A O 1
ATOM 2695 N N . LEU A 1 359 ? -1.957 -30.797 -13.82 1 98 359 LEU A N 1
ATOM 2696 C CA . LEU A 1 359 ? -2.559 -29.906 -12.844 1 98 359 LEU A CA 1
ATOM 2697 C C . LEU A 1 359 ? -1.766 -28.609 -12.742 1 98 359 LEU A C 1
ATOM 2699 O O . LEU A 1 359 ? -0.576 -28.562 -13.062 1 98 359 LEU A O 1
ATOM 2703 N N . SER A 1 360 ? -2.385 -27.5 -12.445 1 97.81 360 SER A N 1
ATOM 2704 C CA . SER A 1 360 ? -1.674 -26.219 -12.344 1 97.81 360 SER A CA 1
ATOM 2705 C C . SER A 1 360 ? -0.922 -26.109 -11.023 1 97.81 360 SER A C 1
ATOM 2707 O O . SER A 1 360 ? -0.064 -25.234 -10.867 1 97.81 360 SER A O 1
ATOM 2709 N N . PHE A 1 361 ? -1.214 -26.891 -10.047 1 95.75 361 PHE A N 1
ATOM 2710 C CA . PHE A 1 361 ? -0.563 -27.094 -8.758 1 95.75 361 PHE A CA 1
ATOM 2711 C C . PHE A 1 361 ? -1.108 -28.344 -8.078 1 95.75 361 PHE A C 1
ATOM 2713 O O . PHE A 1 361 ? -2.08 -28.953 -8.547 1 95.75 361 PHE A O 1
ATOM 2720 N N . ASP A 1 362 ? -0.472 -28.781 -7.016 1 94.56 362 ASP A N 1
ATOM 2721 C CA . ASP A 1 362 ? -1.01 -29.906 -6.273 1 94.56 362 ASP A CA 1
ATOM 2722 C C . ASP A 1 362 ? -2.367 -29.578 -5.66 1 94.56 362 ASP A C 1
ATOM 2724 O O . ASP A 1 362 ? -2.504 -28.578 -4.957 1 94.56 362 ASP A O 1
ATOM 2728 N N . THR A 1 363 ? -3.355 -30.422 -5.93 1 97.31 363 THR A N 1
ATOM 2729 C CA . THR A 1 363 ? -4.703 -30.188 -5.426 1 97.31 363 THR A CA 1
ATOM 2730 C C . THR A 1 363 ? -4.711 -30.109 -3.902 1 97.31 363 THR A C 1
ATOM 2732 O O . THR A 1 363 ? -4.18 -31 -3.234 1 97.31 363 THR A O 1
ATOM 2735 N N . ILE A 1 364 ? -5.172 -29 -3.367 1 97.12 364 ILE A N 1
ATOM 2736 C CA . ILE A 1 364 ? -5.496 -28.953 -1.945 1 97.12 364 ILE A CA 1
ATOM 2737 C C . ILE A 1 364 ? -6.848 -29.625 -1.701 1 97.12 364 ILE A C 1
ATOM 2739 O O . ILE A 1 364 ? -7.895 -29.062 -2.035 1 97.12 364 ILE A O 1
ATOM 2743 N N . SER A 1 365 ? -6.82 -30.797 -1.289 1 98.31 365 SER A N 1
ATOM 2744 C CA . SER A 1 365 ? -7.961 -31.594 -0.869 1 98.31 365 SER A CA 1
ATOM 2745 C C . SER A 1 365 ? -7.977 -31.797 0.644 1 98.31 365 SER A C 1
ATOM 2747 O O . SER A 1 365 ? -7.219 -32.594 1.181 1 98.31 365 SER A O 1
ATOM 2749 N N . ALA A 1 366 ? -8.812 -31 1.291 1 98 366 ALA A N 1
ATOM 2750 C CA . ALA A 1 366 ? -8.648 -30.891 2.738 1 98 366 ALA A CA 1
ATOM 2751 C C . ALA A 1 366 ? -10 -30.953 3.447 1 98 366 ALA A C 1
ATOM 2753 O O . ALA A 1 366 ? -10.969 -30.312 3.01 1 98 366 ALA A O 1
ATOM 2754 N N . THR A 1 367 ? -10.117 -31.766 4.508 1 97.38 367 THR A N 1
ATOM 2755 C CA . THR A 1 367 ? -11.297 -31.812 5.363 1 97.38 367 THR A CA 1
ATOM 2756 C C . THR A 1 367 ? -10.93 -31.531 6.812 1 97.38 367 THR A C 1
ATOM 2758 O O . THR A 1 367 ? -9.766 -31.672 7.207 1 97.38 367 THR A O 1
ATOM 2761 N N . GLY A 1 368 ? -11.961 -30.984 7.59 1 96 368 GLY A N 1
ATOM 2762 C CA . GLY A 1 368 ? -11.734 -30.75 9.008 1 96 368 GLY A CA 1
ATOM 2763 C C . GLY A 1 368 ? -10.508 -29.906 9.281 1 96 368 GLY A C 1
ATOM 2764 O O . GLY A 1 368 ? -10.344 -28.828 8.703 1 96 368 GLY A O 1
ATOM 2765 N N . PRO A 1 369 ? -9.625 -30.391 10.156 1 94.81 369 PRO A N 1
ATOM 2766 C CA . PRO A 1 369 ? -8.469 -29.594 10.578 1 94.81 369 PRO A CA 1
ATOM 2767 C C . PRO A 1 369 ? -7.52 -29.266 9.43 1 94.81 369 PRO A C 1
ATOM 2769 O O . PRO A 1 369 ? -6.875 -28.219 9.438 1 94.81 369 PRO A O 1
ATOM 2772 N N . ASN A 1 370 ? -7.422 -30.172 8.406 1 95.56 370 ASN A N 1
ATOM 2773 C CA . ASN A 1 370 ? -6.539 -29.906 7.27 1 95.56 370 ASN A CA 1
ATOM 2774 C C . ASN A 1 370 ? -7.031 -28.734 6.441 1 95.56 370 ASN A C 1
ATOM 2776 O O . ASN A 1 370 ? -6.234 -28.047 5.785 1 95.56 370 ASN A O 1
ATOM 2780 N N . GLY A 1 371 ? -8.328 -28.5 6.539 1 96.44 371 GLY A N 1
ATOM 2781 C CA . GLY A 1 371 ? -8.891 -27.375 5.828 1 96.44 371 GLY A CA 1
ATOM 2782 C C . GLY A 1 371 ? -8.414 -26.031 6.375 1 96.44 371 GLY A C 1
ATOM 2783 O O . GLY A 1 371 ? -8.492 -25.016 5.684 1 96.44 371 GLY A O 1
ATOM 2784 N N . ALA A 1 372 ? -7.91 -26.031 7.57 1 95.12 372 ALA A N 1
ATOM 2785 C CA . ALA A 1 372 ? -7.469 -24.812 8.234 1 95.12 372 ALA A CA 1
ATOM 2786 C C . ALA A 1 372 ? -6.051 -24.438 7.809 1 95.12 372 ALA A C 1
ATOM 2788 O O . ALA A 1 372 ? -5.539 -23.391 8.195 1 95.12 372 ALA A O 1
ATOM 2789 N N . ILE A 1 373 ? -5.426 -25.25 6.969 1 92.25 373 ILE A N 1
ATOM 2790 C CA . ILE A 1 373 ? -4.094 -25 6.438 1 92.25 373 ILE A CA 1
ATOM 2791 C C . ILE A 1 373 ? -4.199 -24.5 4.996 1 92.25 373 ILE A C 1
ATOM 2793 O O . ILE A 1 373 ? -4.434 -25.281 4.074 1 92.25 373 ILE A O 1
ATOM 2797 N N . PRO A 1 374 ? -4.008 -23.234 4.785 1 91 374 PRO A N 1
ATOM 2798 C CA . PRO A 1 374 ? -4.281 -22.625 3.477 1 91 374 PRO A CA 1
ATOM 2799 C C . PRO A 1 374 ? -3.547 -23.328 2.338 1 91 374 PRO A C 1
ATOM 2801 O O . PRO A 1 374 ? -4.09 -23.469 1.238 1 91 374 PRO A O 1
ATOM 2804 N N . HIS A 1 375 ? -2.363 -23.812 2.543 1 89.38 375 HIS A N 1
ATOM 2805 C CA . HIS A 1 375 ? -1.593 -24.453 1.482 1 89.38 375 HIS A CA 1
ATOM 2806 C C . HIS A 1 375 ? -1.349 -25.922 1.789 1 89.38 375 HIS A C 1
ATOM 2808 O O . HIS A 1 375 ? -0.27 -26.453 1.507 1 89.38 375 HIS A O 1
ATOM 2814 N N . TYR A 1 376 ? -2.34 -26.547 2.361 1 91.19 376 TYR A N 1
ATOM 2815 C CA . TYR A 1 376 ? -2.291 -27.969 2.678 1 91.19 376 TYR A CA 1
ATOM 2816 C C . TYR A 1 376 ? -2.01 -28.797 1.43 1 91.19 376 TYR A C 1
ATOM 2818 O O . TYR A 1 376 ? -2.566 -28.516 0.362 1 91.19 376 TYR A O 1
ATOM 2826 N N . LYS A 1 377 ? -1.093 -29.688 1.59 1 90 377 LYS A N 1
ATOM 2827 C CA . LYS A 1 377 ? -0.843 -30.688 0.566 1 90 377 LYS A CA 1
ATOM 2828 C C . LYS A 1 377 ? -1.183 -32.094 1.079 1 90 377 LYS A C 1
ATOM 2830 O O . LYS A 1 377 ? -0.59 -32.562 2.053 1 90 377 LYS A O 1
ATOM 2835 N N . VAL A 1 378 ? -2.078 -32.688 0.424 1 92.56 378 VAL A N 1
ATOM 2836 C CA . VAL A 1 378 ? -2.488 -34.031 0.842 1 92.56 378 VAL A CA 1
ATOM 2837 C C . VAL A 1 378 ? -1.452 -35.062 0.387 1 92.56 378 VAL A C 1
ATOM 2839 O O . VAL A 1 378 ? -0.949 -34.969 -0.737 1 92.56 378 VAL A O 1
ATOM 2842 N N . THR A 1 379 ? -1.057 -35.906 1.256 1 89.75 379 THR A N 1
ATOM 2843 C CA . THR A 1 379 ? -0.186 -37.031 1.025 1 89.75 379 THR A CA 1
ATOM 2844 C C . THR A 1 379 ? -0.797 -38.312 1.61 1 89.75 379 THR A C 1
ATOM 2846 O O . THR A 1 379 ? -1.838 -38.25 2.27 1 89.75 379 THR A O 1
ATOM 2849 N N . ASP A 1 380 ? -0.147 -39.375 1.32 1 90.06 380 ASP A N 1
ATOM 2850 C CA . ASP A 1 380 ? -0.615 -40.625 1.9 1 90.06 380 ASP A CA 1
ATOM 2851 C C . ASP A 1 380 ? -0.611 -40.562 3.426 1 90.06 380 ASP A C 1
ATOM 2853 O O . ASP A 1 380 ? -1.501 -41.125 4.078 1 90.06 380 ASP A O 1
ATOM 2857 N N . GLU A 1 381 ? 0.304 -39.906 3.957 1 88 381 GLU A N 1
ATOM 2858 C CA . GLU A 1 381 ? 0.47 -39.812 5.406 1 88 381 GLU A CA 1
ATOM 2859 C C . GLU A 1 381 ? -0.513 -38.812 6.012 1 88 381 GLU A C 1
ATOM 2861 O O . GLU A 1 381 ? -1.023 -39.031 7.113 1 88 381 GLU A O 1
ATOM 2866 N N . SER A 1 382 ? -0.821 -37.781 5.305 1 90.25 382 SER A N 1
ATOM 2867 C CA . SER A 1 382 ? -1.614 -36.719 5.879 1 90.25 382 SER A CA 1
ATOM 2868 C C . SER A 1 382 ? -3.098 -36.875 5.566 1 90.25 382 SER A C 1
ATOM 2870 O O . SER A 1 382 ? -3.949 -36.25 6.203 1 90.25 382 SER A O 1
ATOM 2872 N N . SER A 1 383 ? -3.418 -37.75 4.633 1 96.25 383 SER A N 1
ATOM 2873 C CA . SER A 1 383 ? -4.777 -37.875 4.121 1 96.25 383 SER A CA 1
ATOM 2874 C C . SER A 1 383 ? -5.734 -38.312 5.227 1 96.25 383 SER A C 1
ATOM 2876 O O . SER A 1 383 ? -5.523 -39.344 5.871 1 96.25 383 SER A O 1
ATOM 2878 N N . LEU A 1 384 ? -6.773 -37.562 5.434 1 96.5 384 LEU A N 1
ATOM 2879 C CA . LEU A 1 384 ? -7.793 -37.875 6.43 1 96.5 384 LEU A CA 1
ATOM 2880 C C . LEU A 1 384 ? -9.047 -38.438 5.77 1 96.5 384 LEU A C 1
ATOM 2882 O O . LEU A 1 384 ? -9.336 -38.125 4.609 1 96.5 384 LEU A O 1
ATOM 2886 N N . PRO A 1 385 ? -9.734 -39.281 6.547 1 97.38 385 PRO A N 1
ATOM 2887 C CA . PRO A 1 385 ? -11.078 -39.625 6.074 1 97.38 385 PRO A CA 1
ATOM 2888 C C . PRO A 1 385 ? -12.023 -38.438 6.09 1 97.38 385 PRO A C 1
ATOM 2890 O O . PRO A 1 385 ? -11.969 -37.594 7.004 1 97.38 385 PRO A O 1
ATOM 2893 N N . ILE A 1 386 ? -12.828 -38.312 5.074 1 97.75 386 ILE A N 1
ATOM 2894 C CA . ILE A 1 386 ? -13.852 -37.281 5.004 1 97.75 386 ILE A CA 1
ATOM 2895 C C . ILE A 1 386 ? -15.094 -37.719 5.777 1 97.75 386 ILE A C 1
ATOM 2897 O O . ILE A 1 386 ? -15.742 -38.719 5.418 1 97.75 386 ILE A O 1
ATOM 2901 N N . GLU A 1 387 ? -15.445 -36.969 6.82 1 96.38 387 GLU A N 1
ATOM 2902 C CA . GLU A 1 387 ? -16.453 -37.406 7.766 1 96.38 387 GLU A CA 1
ATOM 2903 C C . GLU A 1 387 ? -17.656 -36.469 7.793 1 96.38 387 GLU A C 1
ATOM 2905 O O . GLU A 1 387 ? -17.547 -35.312 7.418 1 96.38 387 GLU A O 1
ATOM 2910 N N . LEU A 1 388 ? -18.766 -37 8.352 1 96.38 388 LEU A N 1
ATOM 2911 C CA . LEU A 1 388 ? -19.984 -36.219 8.508 1 96.38 388 LEU A CA 1
ATOM 2912 C C . LEU A 1 388 ? -19.75 -35.031 9.438 1 96.38 388 LEU A C 1
ATOM 2914 O O . LEU A 1 388 ? -19.047 -35.156 10.445 1 96.38 388 LEU A O 1
ATOM 2918 N N . GLY A 1 389 ? -20.359 -33.906 9.062 1 96.44 389 GLY A N 1
ATOM 2919 C CA . GLY A 1 389 ? -20.281 -32.719 9.914 1 96.44 389 GLY A CA 1
ATOM 2920 C C . GLY A 1 389 ? -19.094 -31.828 9.617 1 96.44 389 GLY A C 1
ATOM 2921 O O . GLY A 1 389 ? -18.953 -30.75 10.188 1 96.44 389 GLY A O 1
ATOM 2922 N N . GLN A 1 390 ? -18.25 -32.25 8.695 1 97.31 390 GLN A N 1
ATOM 2923 C CA . GLN A 1 390 ? -17.062 -31.484 8.352 1 97.31 390 GLN A CA 1
ATOM 2924 C C . GLN A 1 390 ? -17.25 -30.703 7.055 1 97.31 390 GLN A C 1
ATOM 2926 O O . GLN A 1 390 ? -18.203 -30.969 6.301 1 97.31 390 GLN A O 1
ATOM 2931 N N . LEU A 1 391 ? -16.453 -29.703 6.887 1 98.56 391 LEU A N 1
ATOM 2932 C CA . LEU A 1 391 ? -16.297 -29.078 5.582 1 98.56 391 LEU A CA 1
ATOM 2933 C C . LEU A 1 391 ? -15.188 -29.734 4.785 1 98.56 391 LEU A C 1
ATOM 2935 O O . LEU A 1 391 ? -14.18 -30.156 5.355 1 98.56 391 LEU A O 1
ATOM 2939 N N . TYR A 1 392 ? -15.414 -29.844 3.52 1 98.5 392 TYR A N 1
ATOM 2940 C CA . TYR A 1 392 ? -14.391 -30.25 2.562 1 98.5 392 TYR A CA 1
ATOM 2941 C C . TYR A 1 392 ? -14.008 -29.094 1.646 1 98.5 392 TYR A C 1
ATOM 2943 O O . TYR A 1 392 ? -14.859 -28.531 0.956 1 98.5 392 TYR A O 1
ATOM 2951 N N . LEU A 1 393 ? -12.766 -28.688 1.709 1 98.75 393 LEU A N 1
ATOM 2952 C CA . LEU A 1 393 ? -12.211 -27.625 0.876 1 98.75 393 LEU A CA 1
ATOM 2953 C C . LEU A 1 393 ? -11.352 -28.203 -0.242 1 98.75 393 LEU A C 1
ATOM 2955 O O . LEU A 1 393 ? -10.422 -28.953 0.018 1 98.75 393 LEU A O 1
ATOM 2959 N N . VAL A 1 394 ? -11.664 -27.875 -1.47 1 98.69 394 VAL A N 1
ATOM 2960 C CA . VAL A 1 394 ? -10.875 -28.328 -2.605 1 98.69 394 VAL A CA 1
ATOM 2961 C C . VAL A 1 394 ? -10.398 -27.125 -3.422 1 98.69 394 VAL A C 1
ATOM 2963 O O . VAL A 1 394 ? -11.219 -26.375 -3.965 1 98.69 394 VAL A O 1
ATOM 2966 N N . ASP A 1 395 ? -9.18 -26.828 -3.395 1 98.5 395 ASP A N 1
ATOM 2967 C CA . ASP A 1 395 ? -8.469 -25.844 -4.199 1 98.5 395 ASP A CA 1
ATOM 2968 C C . ASP A 1 395 ? -7.617 -26.516 -5.27 1 98.5 395 ASP A C 1
ATOM 2970 O O . ASP A 1 395 ? -6.695 -27.266 -4.953 1 98.5 395 ASP A O 1
ATOM 2974 N N . SER A 1 396 ? -7.945 -26.281 -6.508 1 98.31 396 SER A N 1
ATOM 2975 C CA . SER A 1 396 ? -7.355 -27.062 -7.582 1 98.31 396 SER A CA 1
ATOM 2976 C C . SER A 1 396 ? -7.402 -26.328 -8.906 1 98.31 396 SER A C 1
ATOM 2978 O O . SER A 1 396 ? -8.109 -25.312 -9.039 1 98.31 396 SER A O 1
ATOM 2980 N N . GLY A 1 397 ? -6.672 -26.797 -9.852 1 98.44 397 GLY A N 1
ATOM 2981 C CA . GLY A 1 397 ? -6.664 -26.25 -11.203 1 98.44 397 GLY A CA 1
ATOM 2982 C C . GLY A 1 397 ? -5.965 -27.156 -12.203 1 98.44 397 GLY A C 1
ATOM 2983 O O . GLY A 1 397 ? -5.395 -28.172 -11.828 1 98.44 397 GLY A O 1
ATOM 2984 N N . GLY A 1 398 ? -6.109 -26.844 -13.453 1 98.56 398 GLY A N 1
ATOM 2985 C CA . GLY A 1 398 ? -5.496 -27.578 -14.547 1 98.56 398 GLY A CA 1
ATOM 2986 C C . GLY A 1 398 ? -4.688 -26.703 -15.484 1 98.56 398 GLY A C 1
ATOM 2987 O O . GLY A 1 398 ? -4.918 -25.5 -15.562 1 98.56 398 GLY A O 1
ATOM 2988 N N . GLN A 1 399 ? -3.719 -27.344 -16.109 1 98.5 399 GLN A N 1
ATOM 2989 C CA . GLN A 1 399 ? -2.977 -26.75 -17.219 1 98.5 399 GLN A CA 1
ATOM 2990 C C . GLN A 1 399 ? -3.504 -27.234 -18.562 1 98.5 399 GLN A C 1
ATOM 2992 O O . GLN A 1 399 ? -3.611 -28.438 -18.781 1 98.5 399 GLN A O 1
ATOM 2997 N N . TYR A 1 400 ? -3.885 -26.344 -19.328 1 98.38 400 TYR A N 1
ATOM 2998 C CA . TYR A 1 400 ? -4.258 -26.578 -20.719 1 98.38 400 TYR A CA 1
ATOM 2999 C C . TYR A 1 400 ? -3.41 -25.719 -21.656 1 98.38 400 TYR A C 1
ATOM 3001 O O . TYR A 1 400 ? -2.879 -24.688 -21.266 1 98.38 400 TYR A O 1
ATOM 3009 N N . ALA A 1 401 ? -3.283 -26.156 -22.891 1 97.75 401 ALA A N 1
ATOM 3010 C CA . ALA A 1 401 ? -2.459 -25.422 -23.859 1 97.75 401 ALA A CA 1
ATOM 3011 C C . ALA A 1 401 ? -2.984 -24 -24.047 1 97.75 401 ALA A C 1
ATOM 3013 O O . ALA A 1 401 ? -2.23 -23.094 -24.422 1 97.75 401 ALA A O 1
ATOM 3014 N N . ASP A 1 402 ? -4.262 -23.859 -23.734 1 97.81 402 ASP A N 1
ATOM 3015 C CA . ASP A 1 402 ? -4.883 -22.562 -24.016 1 97.81 402 ASP A CA 1
ATOM 3016 C C . ASP A 1 402 ? -5.223 -21.828 -22.719 1 97.81 402 ASP A C 1
ATOM 3018 O O . ASP A 1 402 ? -5.91 -20.812 -22.734 1 97.81 402 ASP A O 1
ATOM 3022 N N . GLY A 1 403 ? -4.801 -22.391 -21.578 1 98.06 403 GLY A N 1
ATOM 3023 C CA . GLY A 1 403 ? -5.094 -21.656 -20.359 1 98.06 403 GLY A CA 1
ATOM 3024 C C . GLY A 1 403 ? -4.676 -22.375 -19.094 1 98.06 403 GLY A C 1
ATOM 3025 O O . GLY A 1 403 ? -4.332 -23.562 -19.141 1 98.06 403 GLY A O 1
ATOM 3026 N N . THR A 1 404 ? -4.59 -21.672 -17.984 1 98.75 404 THR A N 1
ATOM 3027 C CA . THR A 1 404 ? -4.285 -22.141 -16.641 1 98.75 404 THR A CA 1
ATOM 3028 C C . THR A 1 404 ? -5.43 -21.828 -15.688 1 98.75 404 THR A C 1
ATOM 3030 O O . THR A 1 404 ? -5.832 -20.672 -15.547 1 98.75 404 THR A O 1
ATOM 3033 N N . THR A 1 405 ? -6.023 -22.812 -15.039 1 98.75 405 THR A N 1
ATOM 3034 C CA . THR A 1 405 ? -7.176 -22.578 -14.18 1 98.75 405 THR A CA 1
ATOM 3035 C C . THR A 1 405 ? -6.789 -22.688 -12.711 1 98.75 405 THR A C 1
ATOM 3037 O O . THR A 1 405 ? -5.727 -23.219 -12.383 1 98.75 405 THR A O 1
ATOM 3040 N N . ASP A 1 406 ? -7.473 -22.125 -11.844 1 98.75 406 ASP A N 1
ATOM 3041 C CA . ASP A 1 406 ? -7.344 -22.047 -10.391 1 98.75 406 ASP A CA 1
ATOM 3042 C C . ASP A 1 406 ? -8.688 -21.734 -9.734 1 98.75 406 ASP A C 1
ATOM 3044 O O . ASP A 1 406 ? -9.266 -20.672 -9.969 1 98.75 406 ASP A O 1
ATOM 3048 N N . VAL A 1 407 ? -9.211 -22.672 -8.945 1 98.81 407 VAL A N 1
ATOM 3049 C CA . VAL A 1 407 ? -10.555 -22.516 -8.383 1 98.81 407 VAL A CA 1
ATOM 3050 C C . VAL A 1 407 ? -10.625 -23.219 -7.027 1 98.81 407 VAL A C 1
ATOM 3052 O O . VAL A 1 407 ? -10.023 -24.266 -6.832 1 98.81 407 VAL A O 1
ATOM 3055 N N . THR A 1 408 ? -11.266 -22.625 -6.066 1 98.88 408 THR A N 1
ATOM 3056 C CA . THR A 1 408 ? -11.523 -23.25 -4.77 1 98.88 408 THR A CA 1
ATOM 3057 C C . THR A 1 408 ? -13.023 -23.297 -4.488 1 98.88 408 THR A C 1
ATOM 3059 O O . THR A 1 408 ? -13.742 -22.328 -4.723 1 98.88 408 THR A O 1
ATOM 3062 N N . ARG A 1 409 ? -13.523 -24.438 -4.07 1 98.88 409 ARG A N 1
ATOM 3063 C CA . ARG A 1 409 ? -14.891 -24.625 -3.586 1 98.88 409 ARG A CA 1
ATOM 3064 C C . ARG A 1 409 ? -14.898 -25.359 -2.242 1 98.88 409 ARG A C 1
ATOM 3066 O O . ARG A 1 409 ? -13.961 -26.078 -1.918 1 98.88 409 ARG A O 1
ATOM 3073 N N . VAL A 1 410 ? -15.844 -25.078 -1.488 1 98.88 410 VAL A N 1
ATOM 3074 C CA . VAL A 1 410 ? -16.062 -25.719 -0.2 1 98.88 410 VAL A CA 1
ATOM 3075 C C . VAL A 1 410 ? -17.438 -26.406 -0.195 1 98.88 410 VAL A C 1
ATOM 3077 O O . VAL A 1 410 ? -18.422 -25.828 -0.632 1 98.88 410 VAL A O 1
ATOM 3080 N N . MET A 1 411 ? -17.438 -27.672 0.268 1 98.19 411 MET A N 1
ATOM 3081 C CA . MET A 1 411 ? -18.656 -28.453 0.39 1 98.19 411 MET A CA 1
ATOM 3082 C C . MET A 1 411 ? -18.844 -28.938 1.822 1 98.19 411 MET A C 1
ATOM 3084 O O . MET A 1 411 ? -17.875 -29.297 2.496 1 98.19 411 MET A O 1
ATOM 3088 N N . PRO A 1 412 ? -20.109 -28.953 2.281 1 98.12 412 PRO A N 1
ATOM 3089 C CA . PRO A 1 412 ? -20.375 -29.641 3.553 1 98.12 412 PRO A CA 1
ATOM 3090 C C . PRO A 1 412 ? -20.531 -31.141 3.391 1 98.12 412 PRO A C 1
ATOM 3092 O O . PRO A 1 412 ? -21.016 -31.609 2.361 1 98.12 412 PRO A O 1
ATOM 3095 N N . VAL A 1 413 ? -20.094 -31.922 4.328 1 97.31 413 VAL A N 1
ATOM 3096 C CA . VAL A 1 413 ? -20.422 -33.344 4.418 1 97.31 413 VAL A CA 1
ATOM 3097 C C . VAL A 1 413 ? -21.578 -33.531 5.387 1 97.31 413 VAL A C 1
ATOM 3099 O O . VAL A 1 413 ? -21.391 -33.625 6.598 1 97.31 413 VAL A O 1
ATOM 3102 N N . GLY A 1 414 ? -22.672 -33.625 4.867 1 93.94 414 GLY A N 1
ATOM 3103 C CA . GLY A 1 414 ? -23.859 -33.562 5.703 1 93.94 414 GLY A CA 1
ATOM 3104 C C . GLY A 1 414 ? -24.281 -32.156 6.059 1 93.94 414 GLY A C 1
ATOM 3105 O O . GLY A 1 414 ? -24.297 -31.266 5.195 1 93.94 414 GLY A O 1
ATOM 3106 N N . GLU A 1 415 ? -24.625 -31.953 7.371 1 94.44 415 GLU A N 1
ATOM 3107 C CA . GLU A 1 415 ? -25.141 -30.656 7.812 1 94.44 415 GLU A CA 1
ATOM 3108 C C . GLU A 1 415 ? -24.016 -29.766 8.336 1 94.44 415 GLU A C 1
ATOM 3110 O O . GLU A 1 415 ? -23.188 -30.219 9.133 1 94.44 415 GLU A O 1
ATOM 3115 N N . ALA A 1 416 ? -23.984 -28.531 7.934 1 96.94 416 ALA A N 1
ATOM 3116 C CA . ALA A 1 416 ? -23 -27.562 8.406 1 96.94 416 ALA A CA 1
ATOM 3117 C C . ALA A 1 416 ? -23.484 -26.828 9.648 1 96.94 416 ALA A C 1
ATOM 3119 O O . ALA A 1 416 ? -24.688 -26.594 9.805 1 96.94 416 ALA A O 1
ATOM 3120 N N . SER A 1 417 ? -22.609 -26.438 10.57 1 97.75 417 SER A N 1
ATOM 3121 C CA . SER A 1 417 ? -22.953 -25.656 11.758 1 97.75 417 SER A CA 1
ATOM 3122 C C . SER A 1 417 ? -23.266 -24.203 11.391 1 97.75 417 SER A C 1
ATOM 3124 O O . SER A 1 417 ? -22.969 -23.766 10.289 1 97.75 417 SER A O 1
ATOM 3126 N N . ASP A 1 418 ? -23.891 -23.531 12.352 1 98 418 ASP A N 1
ATOM 3127 C CA . ASP A 1 418 ? -24.203 -22.125 12.156 1 98 418 ASP A CA 1
ATOM 3128 C C . ASP A 1 418 ? -22.938 -21.297 11.977 1 98 418 ASP A C 1
ATOM 3130 O O . ASP A 1 418 ? -22.906 -20.359 11.18 1 98 418 ASP A O 1
ATOM 3134 N N . GLU A 1 419 ? -21.922 -21.609 12.688 1 98 419 GLU A N 1
ATOM 3135 C CA . GLU A 1 419 ? -20.656 -20.906 12.586 1 98 419 GLU A CA 1
ATOM 3136 C C . GLU A 1 419 ? -20.031 -21.062 11.195 1 98 419 GLU A C 1
ATOM 3138 O O . GLU A 1 419 ? -19.547 -20.109 10.609 1 98 419 GLU A O 1
ATOM 3143 N N . MET A 1 420 ? -20.094 -22.328 10.727 1 98.62 420 MET A N 1
ATOM 3144 C CA . MET A 1 420 ? -19.562 -22.609 9.398 1 98.62 420 MET A CA 1
ATOM 3145 C C . MET A 1 420 ? -20.281 -21.781 8.336 1 98.62 420 MET A C 1
ATOM 3147 O O . MET A 1 420 ? -19.656 -21.188 7.473 1 98.62 420 MET A O 1
ATOM 3151 N N . ARG A 1 421 ? -21.578 -21.672 8.461 1 98.75 421 ARG A N 1
ATOM 3152 C CA . ARG A 1 421 ? -22.375 -20.922 7.492 1 98.75 421 ARG A CA 1
ATOM 3153 C C . ARG A 1 421 ? -22.109 -19.438 7.602 1 98.75 421 ARG A C 1
ATOM 3155 O O . ARG A 1 421 ? -22.062 -18.734 6.59 1 98.75 421 ARG A O 1
ATOM 3162 N N . ASP A 1 422 ? -21.984 -18.953 8.812 1 98.56 422 ASP A N 1
ATOM 3163 C CA . ASP A 1 422 ? -21.672 -17.547 9.023 1 98.56 422 ASP A CA 1
ATOM 3164 C C . ASP A 1 422 ? -20.344 -17.172 8.383 1 98.56 422 ASP A C 1
ATOM 3166 O O . ASP A 1 422 ? -20.25 -16.219 7.609 1 98.56 422 ASP A O 1
ATOM 3170 N N . ARG A 1 423 ? -19.297 -17.984 8.68 1 98.75 423 ARG A N 1
ATOM 3171 C CA . ARG A 1 423 ? -17.969 -17.719 8.156 1 98.75 423 ARG A CA 1
ATOM 3172 C C . ARG A 1 423 ? -17.953 -17.812 6.633 1 98.75 423 ARG A C 1
ATOM 3174 O O . ARG A 1 423 ? -17.344 -16.984 5.957 1 98.75 423 ARG A O 1
ATOM 3181 N N . PHE A 1 424 ? -18.672 -18.859 6.152 1 98.88 424 PHE A N 1
ATOM 3182 C CA . PHE A 1 424 ? -18.734 -19.047 4.707 1 98.88 424 PHE A CA 1
ATOM 3183 C C . PHE A 1 424 ? -19.359 -17.828 4.035 1 98.88 424 PHE A C 1
ATOM 3185 O O . PHE A 1 424 ? -18.844 -17.344 3.025 1 98.88 424 PHE A O 1
ATOM 3192 N N . THR A 1 425 ? -20.406 -17.297 4.578 1 98.94 425 THR A N 1
ATOM 3193 C CA . THR A 1 425 ? -21.141 -16.172 3.982 1 98.94 425 THR A CA 1
ATOM 3194 C C . THR A 1 425 ? -20.297 -14.906 4.027 1 98.94 425 THR A C 1
ATOM 3196 O O . THR A 1 425 ? -20.328 -14.102 3.092 1 98.94 425 THR A O 1
ATOM 3199 N N . ARG A 1 426 ? -19.547 -14.711 5.039 1 98.88 426 ARG A N 1
ATOM 3200 C CA . ARG A 1 426 ? -18.688 -13.531 5.137 1 98.88 426 ARG A CA 1
ATOM 3201 C C . ARG A 1 426 ? -17.547 -13.602 4.129 1 98.88 426 ARG A C 1
ATOM 3203 O O . ARG A 1 426 ? -17.156 -12.578 3.562 1 98.88 426 ARG A O 1
ATOM 3210 N N . VAL A 1 427 ? -16.969 -14.836 3.898 1 98.94 427 VAL A N 1
ATOM 3211 C CA . VAL A 1 427 ? -15.969 -15.016 2.854 1 98.94 427 VAL A CA 1
ATOM 3212 C C . VAL A 1 427 ? -16.578 -14.719 1.488 1 98.94 427 VAL A C 1
ATOM 3214 O O . VAL A 1 427 ? -15.969 -14.062 0.649 1 98.94 427 VAL A O 1
ATOM 3217 N N . LEU A 1 428 ? -17.797 -15.18 1.297 1 98.94 428 LEU A N 1
ATOM 3218 C CA . LEU A 1 428 ? -18.516 -14.914 0.054 1 98.94 428 LEU A CA 1
ATOM 3219 C C . LEU A 1 428 ? -18.719 -13.414 -0.152 1 98.94 428 LEU A C 1
ATOM 3221 O O . LEU A 1 428 ? -18.531 -12.906 -1.262 1 98.94 428 LEU A O 1
ATOM 3225 N N . LYS A 1 429 ? -19.125 -12.719 0.92 1 98.88 429 LYS A N 1
ATOM 3226 C CA . LYS A 1 429 ? -19.266 -11.266 0.838 1 98.88 429 LYS A CA 1
ATOM 3227 C C . LYS A 1 429 ? -17.969 -10.609 0.374 1 98.88 429 LYS A C 1
ATOM 3229 O O . LYS A 1 429 ? -18 -9.703 -0.459 1 98.88 429 LYS A O 1
ATOM 3234 N N . GLY A 1 430 ? -16.844 -11.055 0.941 1 98.88 430 GLY A N 1
ATOM 3235 C CA . GLY A 1 430 ? -15.555 -10.547 0.505 1 98.88 430 GLY A CA 1
ATOM 3236 C C . GLY A 1 430 ? -15.266 -10.828 -0.958 1 98.88 430 GLY A C 1
ATOM 3237 O O . GLY A 1 430 ? -14.766 -9.961 -1.673 1 98.88 430 GLY A O 1
ATOM 3238 N N . HIS A 1 431 ? -15.562 -12.039 -1.36 1 98.94 431 HIS A N 1
ATOM 3239 C CA . HIS A 1 431 ? -15.398 -12.43 -2.756 1 98.94 431 HIS A CA 1
ATOM 3240 C C . HIS A 1 431 ? -16.188 -11.516 -3.684 1 98.94 431 HIS A C 1
ATOM 3242 O O . HIS A 1 431 ? -15.672 -11.039 -4.691 1 98.94 431 HIS A O 1
ATOM 3248 N N . ILE A 1 432 ? -17.438 -11.258 -3.342 1 98.88 432 ILE A N 1
ATOM 3249 C CA . ILE A 1 432 ? -18.344 -10.422 -4.141 1 98.88 432 ILE A CA 1
ATOM 3250 C C . ILE A 1 432 ? -17.812 -8.992 -4.172 1 98.88 432 ILE A C 1
ATOM 3252 O O . ILE A 1 432 ? -17.875 -8.32 -5.203 1 98.88 432 ILE A O 1
ATOM 3256 N N . ALA A 1 433 ? -17.281 -8.516 -3.07 1 98.81 433 ALA A N 1
ATOM 3257 C CA . ALA A 1 433 ? -16.75 -7.156 -2.984 1 98.81 433 ALA A CA 1
ATOM 3258 C C . ALA A 1 433 ? -15.641 -6.93 -4.008 1 98.81 433 ALA A C 1
ATOM 3260 O O . ALA A 1 433 ? -15.57 -5.867 -4.629 1 98.81 433 ALA A O 1
ATOM 3261 N N . ILE A 1 434 ? -14.766 -7.914 -4.199 1 98.88 434 ILE A N 1
ATOM 3262 C CA . ILE A 1 434 ? -13.703 -7.809 -5.195 1 98.88 434 ILE A CA 1
ATOM 3263 C C . ILE A 1 434 ? -14.305 -7.938 -6.598 1 98.88 434 ILE A C 1
ATOM 3265 O O . ILE A 1 434 ? -14.008 -7.129 -7.48 1 98.88 434 ILE A O 1
ATOM 3269 N N . ALA A 1 435 ? -15.164 -8.906 -6.777 1 98.88 435 ALA A N 1
ATOM 3270 C CA . ALA A 1 435 ? -15.719 -9.203 -8.094 1 98.88 435 ALA A CA 1
ATOM 3271 C C . ALA A 1 435 ? -16.453 -7.988 -8.664 1 98.88 435 ALA A C 1
ATOM 3273 O O . ALA A 1 435 ? -16.484 -7.797 -9.883 1 98.88 435 ALA A O 1
ATOM 3274 N N . THR A 1 436 ? -16.984 -7.148 -7.773 1 98.69 436 THR A N 1
ATOM 3275 C CA . THR A 1 436 ? -17.828 -6.051 -8.227 1 98.69 436 THR A CA 1
ATOM 3276 C C . THR A 1 436 ? -17.078 -4.723 -8.148 1 98.69 436 THR A C 1
ATOM 3278 O O . THR A 1 436 ? -17.672 -3.658 -8.359 1 98.69 436 THR A O 1
ATOM 3281 N N . ALA A 1 437 ? -15.883 -4.727 -7.82 1 98.62 437 ALA A N 1
ATOM 3282 C CA . ALA A 1 437 ? -15.125 -3.49 -7.633 1 98.62 437 ALA A CA 1
ATOM 3283 C C . ALA A 1 437 ? -14.969 -2.738 -8.953 1 98.62 437 ALA A C 1
ATOM 3285 O O . ALA A 1 437 ? -14.734 -3.346 -10 1 98.62 437 ALA A O 1
ATOM 3286 N N . ILE A 1 438 ? -15.188 -1.453 -8.984 1 98.75 438 ILE A N 1
ATOM 3287 C CA . ILE A 1 438 ? -14.867 -0.486 -10.031 1 98.75 438 ILE A CA 1
ATOM 3288 C C . ILE A 1 438 ? -13.781 0.47 -9.531 1 98.75 438 ILE A C 1
ATOM 3290 O O . ILE A 1 438 ? -13.867 0.976 -8.406 1 98.75 438 ILE A O 1
ATOM 3294 N N . PHE A 1 439 ? -12.797 0.682 -10.281 1 98.75 439 PHE A N 1
ATOM 3295 C CA . PHE A 1 439 ? -11.68 1.475 -9.789 1 98.75 439 PHE A CA 1
ATOM 3296 C C . PHE A 1 439 ? -10.977 2.186 -10.945 1 98.75 439 PHE A C 1
ATOM 3298 O O . PHE A 1 439 ? -11.047 1.737 -12.086 1 98.75 439 PHE A O 1
ATOM 3305 N N . PRO A 1 440 ? -10.336 3.297 -10.688 1 98 440 PRO A N 1
ATOM 3306 C CA . PRO A 1 440 ? -9.625 4.035 -11.734 1 98 440 PRO A CA 1
ATOM 3307 C C . PRO A 1 440 ? -8.445 3.258 -12.312 1 98 440 PRO A C 1
ATOM 3309 O O . PRO A 1 440 ? -7.816 2.465 -11.602 1 98 440 PRO A O 1
ATOM 3312 N N . ASP A 1 441 ? -8.172 3.533 -13.578 1 96.62 441 ASP A N 1
ATOM 3313 C CA . ASP A 1 441 ? -6.918 3.066 -14.164 1 96.62 441 ASP A CA 1
ATOM 3314 C C . ASP A 1 441 ? -5.719 3.51 -13.336 1 96.62 441 ASP A C 1
ATOM 3316 O O . ASP A 1 441 ? -5.676 4.641 -12.852 1 96.62 441 ASP A O 1
ATOM 3320 N N . GLY A 1 442 ? -4.84 2.627 -13.047 1 94.62 442 GLY A N 1
ATOM 3321 C CA . GLY A 1 442 ? -3.688 2.928 -12.219 1 94.62 442 GLY A CA 1
ATOM 3322 C C . GLY A 1 442 ? -3.818 2.395 -10.797 1 94.62 442 GLY A C 1
ATOM 3323 O O . GLY A 1 442 ? -2.842 2.359 -10.055 1 94.62 442 GLY A O 1
ATOM 3324 N N . THR A 1 443 ? -4.984 1.935 -10.391 1 97.81 443 THR A N 1
ATOM 3325 C CA . THR A 1 443 ? -5.223 1.367 -9.07 1 97.81 443 THR A CA 1
ATOM 3326 C C . THR A 1 443 ? -4.422 0.081 -8.883 1 97.81 443 THR A C 1
ATOM 3328 O O . THR A 1 443 ? -4.297 -0.72 -9.812 1 97.81 443 THR A O 1
ATOM 3331 N N . THR A 1 444 ? -3.875 -0.13 -7.68 1 97.94 444 THR A N 1
ATOM 3332 C CA . THR A 1 444 ? -3.107 -1.331 -7.367 1 97.94 444 THR A CA 1
ATOM 3333 C C . THR A 1 444 ? -3.959 -2.326 -6.582 1 97.94 444 THR A C 1
ATOM 3335 O O . THR A 1 444 ? -5.02 -1.969 -6.062 1 97.94 444 THR A O 1
ATOM 3338 N N . GLY A 1 445 ? -3.465 -3.547 -6.531 1 98.56 445 GLY A N 1
ATOM 3339 C CA . GLY A 1 445 ? -4.176 -4.559 -5.766 1 98.56 445 GLY A CA 1
ATOM 3340 C C . GLY A 1 445 ? -4.215 -4.262 -4.277 1 98.56 445 GLY A C 1
ATOM 3341 O O . GLY A 1 445 ? -5.129 -4.703 -3.576 1 98.56 445 GLY A O 1
ATOM 3342 N N . ALA A 1 446 ? -3.26 -3.549 -3.777 1 98.31 446 ALA A N 1
ATOM 3343 C CA . ALA A 1 446 ? -3.232 -3.162 -2.369 1 98.31 446 ALA A CA 1
ATOM 3344 C C . ALA A 1 446 ? -4.441 -2.303 -2.014 1 98.31 446 ALA A C 1
ATOM 3346 O O . ALA A 1 446 ? -4.941 -2.361 -0.888 1 98.31 446 ALA A O 1
ATOM 3347 N N . GLN A 1 447 ? -4.906 -1.547 -2.936 1 98.5 447 GLN A N 1
ATOM 3348 C CA . GLN A 1 447 ? -6.02 -0.63 -2.709 1 98.5 447 GLN A CA 1
ATOM 3349 C C . GLN A 1 447 ? -7.355 -1.371 -2.723 1 98.5 447 GLN A C 1
ATOM 3351 O O . GLN A 1 447 ? -8.375 -0.827 -2.299 1 98.5 447 GLN A O 1
ATOM 3356 N N . LEU A 1 448 ? -7.355 -2.617 -3.188 1 98.81 448 LEU A N 1
ATOM 3357 C CA . LEU A 1 448 ? -8.602 -3.363 -3.332 1 98.81 448 LEU A CA 1
ATOM 3358 C C . LEU A 1 448 ? -8.703 -4.465 -2.281 1 98.81 448 LEU A C 1
ATOM 3360 O O . LEU A 1 448 ? -9.797 -4.938 -1.976 1 98.81 448 LEU A O 1
ATOM 3364 N N . ASP A 1 449 ? -7.574 -4.863 -1.681 1 98.75 449 ASP A N 1
ATOM 3365 C CA . ASP A 1 449 ? -7.461 -6.043 -0.827 1 98.75 449 ASP A CA 1
ATOM 3366 C C . ASP A 1 449 ? -8.445 -5.973 0.337 1 98.75 449 ASP A C 1
ATOM 3368 O O . ASP A 1 449 ? -9.102 -6.969 0.664 1 98.75 449 ASP A O 1
ATOM 3372 N N . SER A 1 450 ? -8.578 -4.816 0.906 1 98.69 450 SER A N 1
ATOM 3373 C CA . SER A 1 450 ? -9.367 -4.668 2.123 1 98.69 450 SER A CA 1
ATOM 3374 C C . SER A 1 450 ? -10.859 -4.852 1.845 1 98.69 450 SER A C 1
ATOM 3376 O O . SER A 1 450 ? -11.633 -5.145 2.756 1 98.69 450 SER A O 1
ATOM 3378 N N . PHE A 1 451 ? -11.328 -4.668 0.588 1 98.75 451 PHE A N 1
ATOM 3379 C CA . PHE A 1 451 ? -12.727 -4.922 0.261 1 98.75 451 PHE A CA 1
ATOM 3380 C C . PHE A 1 451 ? -13.117 -6.355 0.614 1 98.75 451 PHE A C 1
ATOM 3382 O O . PHE A 1 451 ? -14.219 -6.602 1.111 1 98.75 451 PHE A O 1
ATOM 3389 N N . ALA A 1 452 ? -12.148 -7.258 0.367 1 98.88 452 ALA A N 1
ATOM 3390 C CA . ALA A 1 452 ? -12.414 -8.68 0.601 1 98.88 452 ALA A CA 1
ATOM 3391 C C . ALA A 1 452 ? -12.406 -9 2.094 1 98.88 452 ALA A C 1
ATOM 3393 O O . ALA A 1 452 ? -13.086 -9.922 2.537 1 98.88 452 ALA A O 1
ATOM 3394 N N . ARG A 1 453 ? -11.703 -8.273 2.854 1 98.69 453 ARG A N 1
ATOM 3395 C CA . ARG A 1 453 ? -11.445 -8.609 4.25 1 98.69 453 ARG A CA 1
ATOM 3396 C C . ARG A 1 453 ? -12.5 -7.988 5.164 1 98.69 453 ARG A C 1
ATOM 3398 O O . ARG A 1 453 ? -12.75 -8.492 6.262 1 98.69 453 ARG A O 1
ATOM 3405 N N . ARG A 1 454 ? -13.109 -6.875 4.727 1 98.56 454 ARG A N 1
ATOM 3406 C CA . ARG A 1 454 ? -13.953 -6.043 5.578 1 98.56 454 ARG A CA 1
ATOM 3407 C C . ARG A 1 454 ? -15.055 -6.867 6.234 1 98.56 454 ARG A C 1
ATOM 3409 O O . ARG A 1 454 ? -15.297 -6.746 7.438 1 98.56 454 ARG A O 1
ATOM 3416 N N . PRO A 1 455 ? -15.805 -7.797 5.535 1 98.62 455 PRO A N 1
ATOM 3417 C CA . PRO A 1 455 ? -16.859 -8.555 6.195 1 98.62 455 PRO A CA 1
ATOM 3418 C C . PRO A 1 455 ? -16.344 -9.406 7.352 1 98.62 455 PRO A C 1
ATOM 3420 O O . PRO A 1 455 ? -17.078 -9.633 8.328 1 98.62 455 PRO A O 1
ATOM 3423 N N . LEU A 1 456 ? -15.125 -9.93 7.242 1 98.81 456 LEU A N 1
ATOM 3424 C CA . LEU A 1 456 ? -14.516 -10.688 8.328 1 98.81 456 LEU A CA 1
ATOM 3425 C C . LEU A 1 456 ? -14.031 -9.75 9.438 1 98.81 456 LEU A C 1
ATOM 3427 O O . LEU A 1 456 ? -14.234 -10.023 10.617 1 98.81 456 LEU A O 1
ATOM 3431 N N . TRP A 1 457 ? -13.406 -8.625 9.055 1 98.75 457 TRP A N 1
ATOM 3432 C CA . TRP A 1 457 ? -12.914 -7.648 10.016 1 98.75 457 TRP A CA 1
ATOM 3433 C C . TRP A 1 457 ? -14.031 -7.188 10.953 1 98.75 457 TRP A C 1
ATOM 3435 O O . TRP A 1 457 ? -13.812 -7.023 12.156 1 98.75 457 TRP A O 1
ATOM 3445 N N . GLU A 1 458 ? -15.18 -7.004 10.43 1 97.94 458 GLU A N 1
ATOM 3446 C CA . GLU A 1 458 ? -16.312 -6.453 11.164 1 97.94 458 GLU A CA 1
ATOM 3447 C C . GLU A 1 458 ? -16.703 -7.344 12.344 1 97.94 458 GLU A C 1
ATOM 3449 O O . GLU A 1 458 ? -17.375 -6.895 13.273 1 97.94 458 GLU A O 1
ATOM 3454 N N . VAL A 1 459 ? -16.25 -8.602 12.32 1 97.94 459 VAL A N 1
ATOM 3455 C CA . VAL A 1 459 ? -16.578 -9.508 13.422 1 97.94 459 VAL A CA 1
ATOM 3456 C C . VAL A 1 459 ? -15.289 -10.023 14.062 1 97.94 459 VAL A C 1
ATOM 3458 O O . VAL A 1 459 ? -15.289 -11.078 14.703 1 97.94 459 VAL A O 1
ATOM 3461 N N . GLY A 1 460 ? -14.156 -9.367 13.805 1 98.38 460 GLY A N 1
ATOM 3462 C CA . GLY A 1 460 ? -12.914 -9.641 14.508 1 98.38 460 GLY A CA 1
ATOM 3463 C C . GLY A 1 460 ? -12.125 -10.781 13.891 1 98.38 460 GLY A C 1
ATOM 3464 O O . GLY A 1 460 ? -11.344 -11.445 14.578 1 98.38 460 GLY A O 1
ATOM 3465 N N . LEU A 1 461 ? -12.406 -11.094 12.594 1 98.38 461 LEU A N 1
ATOM 3466 C CA . LEU A 1 461 ? -11.758 -12.195 11.898 1 98.38 461 LEU A CA 1
ATOM 3467 C C . LEU A 1 461 ? -10.914 -11.688 10.734 1 98.38 461 LEU A C 1
ATOM 3469 O O . LEU A 1 461 ? -11.039 -10.523 10.336 1 98.38 461 LEU A O 1
ATOM 3473 N N . ASP A 1 462 ? -10.023 -12.477 10.242 1 97.38 462 ASP A N 1
ATOM 3474 C CA . ASP A 1 462 ? -9.148 -12.188 9.109 1 97.38 462 ASP A CA 1
ATOM 3475 C C . ASP A 1 462 ? -8.594 -13.469 8.5 1 97.38 462 ASP A C 1
ATOM 3477 O O . ASP A 1 462 ? -9.031 -14.57 8.852 1 97.38 462 ASP A O 1
ATOM 3481 N N . TYR A 1 463 ? -7.77 -13.391 7.535 1 96.44 463 TYR A N 1
ATOM 3482 C CA . TYR A 1 463 ? -7.051 -14.547 6.996 1 96.44 463 TYR A CA 1
ATOM 3483 C C . TYR A 1 463 ? -5.625 -14.164 6.609 1 96.44 463 TYR A C 1
ATOM 3485 O O . TYR A 1 463 ? -5.328 -12.992 6.387 1 96.44 463 TYR A O 1
ATOM 3493 N N . GLY A 1 464 ? -4.73 -15.117 6.453 1 92.06 464 GLY A N 1
ATOM 3494 C CA . GLY A 1 464 ? -3.303 -14.852 6.492 1 92.06 464 GLY A CA 1
ATOM 3495 C C . GLY A 1 464 ? -2.65 -14.898 5.125 1 92.06 464 GLY A C 1
ATOM 3496 O O . GLY A 1 464 ? -1.424 -14.945 5.016 1 92.06 464 GLY A O 1
ATOM 3497 N N . HIS A 1 465 ? -3.34 -14.977 4 1 93.75 465 HIS A N 1
ATOM 3498 C CA . HIS A 1 465 ? -2.756 -14.961 2.666 1 93.75 465 HIS A CA 1
ATOM 3499 C C . HIS A 1 465 ? -3.301 -13.797 1.842 1 93.75 465 HIS A C 1
ATOM 3501 O O . HIS A 1 465 ? -4.234 -13.109 2.268 1 93.75 465 HIS A O 1
ATOM 3507 N N . GLY A 1 466 ? -2.619 -13.5 0.743 1 96.19 466 GLY A N 1
ATOM 3508 C CA . GLY A 1 466 ? -3.16 -12.492 -0.158 1 96.19 466 GLY A CA 1
ATOM 3509 C C . GLY A 1 466 ? -4.516 -12.867 -0.727 1 96.19 466 GLY A C 1
ATOM 3510 O O . GLY A 1 466 ? -4.895 -14.039 -0.713 1 96.19 466 GLY A O 1
ATOM 3511 N N . THR A 1 467 ? -5.215 -11.914 -1.299 1 98.5 467 THR A N 1
ATOM 3512 C CA . THR A 1 467 ? -6.574 -12.125 -1.788 1 98.5 467 THR A CA 1
ATOM 3513 C C . THR A 1 467 ? -6.559 -12.648 -3.223 1 98.5 467 THR A C 1
ATOM 3515 O O . THR A 1 467 ? -7.52 -13.273 -3.674 1 98.5 467 THR A O 1
ATOM 3518 N N . GLY A 1 468 ? -5.48 -12.32 -3.855 1 98.31 468 GLY A N 1
ATOM 3519 C CA . GLY A 1 468 ? -5.395 -12.789 -5.23 1 98.31 468 GLY A CA 1
ATOM 3520 C C . GLY A 1 468 ? -4.008 -12.625 -5.828 1 98.31 468 GLY A C 1
ATOM 3521 O O . GLY A 1 468 ? -3.223 -11.797 -5.367 1 98.31 468 GLY A O 1
ATOM 3522 N N . HIS A 1 469 ? -3.717 -13.391 -6.867 1 97.81 469 HIS A N 1
ATOM 3523 C CA . HIS A 1 469 ? -2.463 -13.344 -7.609 1 97.81 469 HIS A CA 1
ATOM 3524 C C . HIS A 1 469 ? -2.709 -13.445 -9.109 1 97.81 469 HIS A C 1
ATOM 3526 O O . HIS A 1 469 ? -3.787 -13.859 -9.539 1 97.81 469 HIS A O 1
ATOM 3532 N N . GLY A 1 470 ? -1.714 -12.992 -9.844 1 98.31 470 GLY A N 1
ATOM 3533 C CA . GLY A 1 470 ? -1.813 -13.148 -11.281 1 98.31 470 GLY A CA 1
ATOM 3534 C C . GLY A 1 470 ? -1.725 -14.594 -11.734 1 98.31 470 GLY A C 1
ATOM 3535 O O . GLY A 1 470 ? -1.229 -15.445 -11 1 98.31 470 GLY A O 1
ATOM 3536 N N . VAL A 1 471 ? -2.238 -14.844 -12.906 1 98.62 471 VAL A N 1
ATOM 3537 C CA . VAL A 1 471 ? -2.248 -16.188 -13.492 1 98.62 471 VAL A CA 1
ATOM 3538 C C . VAL A 1 471 ? -1.736 -16.125 -14.93 1 98.62 471 VAL A C 1
ATOM 3540 O O . VAL A 1 471 ? -2.111 -15.227 -15.688 1 98.62 471 VAL A O 1
ATOM 3543 N N . GLY A 1 472 ? -0.898 -17.031 -15.242 1 98.19 472 GLY A N 1
ATOM 3544 C CA . GLY A 1 472 ? -0.357 -17.094 -16.594 1 98.19 472 GLY A CA 1
ATOM 3545 C C . GLY A 1 472 ? -1.261 -17.844 -17.547 1 98.19 472 GLY A C 1
ATOM 3546 O O . GLY A 1 472 ? -2.246 -18.453 -17.141 1 98.19 472 GLY A O 1
ATOM 3547 N N . SER A 1 473 ? -1.039 -17.688 -18.812 1 98.31 473 SER A N 1
ATOM 3548 C CA . SER A 1 473 ? -1.662 -18.484 -19.859 1 98.31 473 SER A CA 1
ATOM 3549 C C . SER A 1 473 ? -0.784 -19.672 -20.25 1 98.31 473 SER A C 1
ATOM 3551 O O . SER A 1 473 ? 0.199 -19.5 -20.984 1 98.31 473 SER A O 1
ATOM 3553 N N . TYR A 1 474 ? -1.164 -20.875 -19.797 1 98.31 474 TYR A N 1
ATOM 3554 C CA . TYR A 1 474 ? -0.312 -22.047 -19.906 1 98.31 474 TYR A CA 1
ATOM 3555 C C . TYR A 1 474 ? 1.11 -21.734 -19.453 1 98.31 474 TYR A C 1
ATOM 3557 O O . TYR A 1 474 ? 2.066 -21.969 -20.203 1 98.31 474 TYR A O 1
ATOM 3565 N N . LEU A 1 475 ? 1.228 -21.094 -18.359 1 97.88 475 LEU A N 1
ATOM 3566 C CA . LEU A 1 475 ? 2.4 -20.719 -17.578 1 97.88 475 LEU A CA 1
ATOM 3567 C C . LEU A 1 475 ? 2.129 -20.859 -16.078 1 97.88 475 LEU A C 1
ATOM 3569 O O . LEU A 1 475 ? 1.283 -21.656 -15.68 1 97.88 475 LEU A O 1
ATOM 3573 N N . SER A 1 476 ? 2.799 -20.125 -15.273 1 96.5 476 SER A N 1
ATOM 3574 C CA . SER A 1 476 ? 2.682 -20.281 -13.828 1 96.5 476 SER A CA 1
ATOM 3575 C C . SER A 1 476 ? 1.289 -19.906 -13.344 1 96.5 476 SER A C 1
ATOM 3577 O O . SER A 1 476 ? 0.717 -18.906 -13.797 1 96.5 476 SER A O 1
ATOM 3579 N N . VAL A 1 477 ? 0.739 -20.734 -12.453 1 97.56 477 VAL A N 1
ATOM 3580 C CA . VAL A 1 477 ? -0.548 -20.422 -11.844 1 97.56 477 VAL A CA 1
ATOM 3581 C C . VAL A 1 477 ? -0.423 -19.156 -10.992 1 97.56 477 VAL A C 1
ATOM 3583 O O . VAL A 1 477 ? -1.395 -18.406 -10.828 1 97.56 477 VAL A O 1
ATOM 3586 N N . HIS A 1 478 ? 0.743 -18.906 -10.453 1 96.06 478 HIS A N 1
ATOM 3587 C CA . HIS A 1 478 ? 1.082 -17.641 -9.805 1 96.06 478 HIS A CA 1
ATOM 3588 C C . HIS A 1 478 ? 2 -16.797 -10.68 1 96.06 478 HIS A C 1
ATOM 3590 O O . HIS A 1 478 ? 3.215 -17.016 -10.703 1 96.06 478 HIS A O 1
ATOM 3596 N N . GLU A 1 479 ? 1.444 -15.938 -11.414 1 95.62 479 GLU A N 1
ATOM 3597 C CA . GLU A 1 479 ? 2.209 -15.094 -12.32 1 95.62 479 GLU A CA 1
ATOM 3598 C C . GLU A 1 479 ? 2.086 -13.617 -11.945 1 95.62 479 GLU A C 1
ATOM 3600 O O . GLU A 1 479 ? 0.978 -13.094 -11.828 1 95.62 479 GLU A O 1
ATOM 3605 N N . GLY A 1 480 ? 3.125 -12.992 -11.664 1 94.31 480 GLY A N 1
ATOM 3606 C CA . GLY A 1 480 ? 3.121 -11.555 -11.422 1 94.31 480 GLY A CA 1
ATOM 3607 C C . GLY A 1 480 ? 3.189 -10.734 -12.695 1 94.31 480 GLY A C 1
ATOM 3608 O O . GLY A 1 480 ? 3.182 -11.289 -13.797 1 94.31 480 GLY A O 1
ATOM 3609 N N . PRO A 1 481 ? 3.211 -9.477 -12.656 1 96.38 481 PRO A N 1
ATOM 3610 C CA . PRO A 1 481 ? 3.555 -8.758 -11.422 1 96.38 481 PRO A CA 1
ATOM 3611 C C . PRO A 1 481 ? 2.326 -8.336 -10.617 1 96.38 481 PRO A C 1
ATOM 3613 O O . PRO A 1 481 ? 2.457 -7.73 -9.555 1 96.38 481 PRO A O 1
ATOM 3616 N N . GLN A 1 482 ? 1.096 -8.594 -11.039 1 97.62 482 GLN A N 1
ATOM 3617 C CA . GLN A 1 482 ? -0.106 -8.109 -10.367 1 97.62 482 GLN A CA 1
ATOM 3618 C C . GLN A 1 482 ? -0.503 -9.031 -9.219 1 97.62 482 GLN A C 1
ATOM 3620 O O . GLN A 1 482 ? -0.352 -10.25 -9.32 1 97.62 482 GLN A O 1
ATOM 3625 N N . ARG A 1 483 ? -0.971 -8.469 -8.188 1 98.12 483 ARG A N 1
ATOM 3626 C CA . ARG A 1 483 ? -1.442 -9.172 -7.004 1 98.12 483 ARG A CA 1
ATOM 3627 C C . ARG A 1 483 ? -2.459 -8.336 -6.234 1 98.12 483 ARG A C 1
ATOM 3629 O O . ARG A 1 483 ? -2.389 -7.105 -6.246 1 98.12 483 ARG A O 1
ATOM 3636 N N . ILE A 1 484 ? -3.43 -8.945 -5.652 1 98.75 484 ILE A N 1
ATOM 3637 C CA . ILE A 1 484 ? -4.309 -8.305 -4.68 1 98.75 484 ILE A CA 1
ATOM 3638 C C . ILE A 1 484 ? -3.943 -8.766 -3.27 1 98.75 484 ILE A C 1
ATOM 3640 O O . ILE A 1 484 ? -4.23 -9.898 -2.889 1 98.75 484 ILE A O 1
ATOM 3644 N N . ALA A 1 485 ? -3.277 -7.938 -2.539 1 97.94 485 ALA A N 1
ATOM 3645 C CA . ALA A 1 485 ? -2.807 -8.234 -1.188 1 97.94 485 ALA A CA 1
ATOM 3646 C C . ALA A 1 485 ? -2.498 -6.949 -0.421 1 97.94 485 ALA A C 1
ATOM 3648 O O . ALA A 1 485 ? -2.604 -5.852 -0.971 1 97.94 485 ALA A O 1
ATOM 3649 N N . GLN A 1 486 ? -2.221 -7.117 0.811 1 96.06 486 GLN A N 1
ATOM 3650 C CA . GLN A 1 486 ? -1.83 -5.969 1.622 1 96.06 486 GLN A CA 1
ATOM 3651 C C . GLN A 1 486 ? -0.573 -5.309 1.066 1 96.06 486 GLN A C 1
ATOM 3653 O O . GLN A 1 486 ? 0.208 -5.941 0.355 1 96.06 486 GLN A O 1
ATOM 3658 N N . PRO A 1 487 ? -0.367 -4.016 1.403 1 94.56 487 PRO A N 1
ATOM 3659 C CA . PRO A 1 487 ? 0.734 -3.264 0.796 1 94.56 487 PRO A CA 1
ATOM 3660 C C . PRO A 1 487 ? 2.104 -3.85 1.134 1 94.56 487 PRO A C 1
ATOM 3662 O O . PRO A 1 487 ? 3.053 -3.695 0.361 1 94.56 487 PRO A O 1
ATOM 3665 N N . TYR A 1 488 ? 2.244 -4.566 2.215 1 89.12 488 TYR A N 1
ATOM 3666 C CA . TYR A 1 488 ? 3.549 -5.055 2.648 1 89.12 488 TYR A CA 1
ATOM 3667 C C . TYR A 1 488 ? 3.748 -6.512 2.246 1 89.12 488 TYR A C 1
ATOM 3669 O O . TYR A 1 488 ? 4.629 -7.191 2.773 1 89.12 488 TYR A O 1
ATOM 3677 N N . TYR A 1 489 ? 2.875 -6.941 1.417 1 89.31 489 TYR A N 1
ATOM 3678 C CA . TYR A 1 489 ? 3.068 -8.289 0.897 1 89.31 489 TYR A CA 1
ATOM 3679 C C . TYR A 1 489 ? 4.469 -8.461 0.325 1 89.31 489 TYR A C 1
ATOM 3681 O O . TYR A 1 489 ? 4.977 -7.57 -0.363 1 89.31 489 TYR A O 1
ATOM 3689 N N . PRO A 1 490 ? 5.152 -9.547 0.588 1 81.75 490 PRO A N 1
ATOM 3690 C CA . PRO A 1 490 ? 6.523 -9.742 0.118 1 81.75 490 PRO A CA 1
ATOM 3691 C C . PRO A 1 490 ? 6.652 -9.617 -1.398 1 81.75 490 PRO A C 1
ATOM 3693 O O . PRO A 1 490 ? 5.777 -10.086 -2.135 1 81.75 490 PRO A O 1
ATOM 3696 N N . GLY A 1 491 ? 7.699 -8.961 -1.795 1 82.06 491 GLY A N 1
ATOM 3697 C CA . GLY A 1 491 ? 7.992 -8.836 -3.213 1 82.06 491 GLY A CA 1
ATOM 3698 C C . GLY A 1 491 ? 7.395 -7.586 -3.834 1 82.06 491 GLY A C 1
ATOM 3699 O O . GLY A 1 491 ? 7.734 -7.223 -4.961 1 82.06 491 GLY A O 1
ATOM 3700 N N . GLY A 1 492 ? 6.391 -6.984 -3.199 1 88.31 492 GLY A N 1
ATOM 3701 C CA . GLY A 1 492 ? 5.871 -5.695 -3.631 1 88.31 492 GLY A CA 1
ATOM 3702 C C . GLY A 1 492 ? 4.852 -5.805 -4.746 1 88.31 492 GLY A C 1
ATOM 3703 O O . GLY A 1 492 ? 4.422 -4.793 -5.305 1 88.31 492 GLY A O 1
ATOM 3704 N N . GLN A 1 493 ? 4.434 -6.977 -5.094 1 93.31 493 GLN A N 1
ATOM 3705 C CA . GLN A 1 493 ? 3.545 -7.215 -6.223 1 93.31 493 GLN A CA 1
ATOM 3706 C C . GLN A 1 493 ? 2.193 -6.535 -6.016 1 93.31 493 GLN A C 1
ATOM 3708 O O . GLN A 1 493 ? 1.524 -6.164 -6.98 1 93.31 493 GLN A O 1
ATOM 3713 N N . SER A 1 494 ? 1.837 -6.332 -4.754 1 96.62 494 SER A N 1
ATOM 3714 C CA . SER A 1 494 ? 0.542 -5.727 -4.461 1 96.62 494 SER A CA 1
ATOM 3715 C C . SER A 1 494 ? 0.521 -4.25 -4.855 1 96.62 494 SER A C 1
ATOM 3717 O O . SER A 1 494 ? -0.546 -3.639 -4.934 1 96.62 494 SER A O 1
ATOM 3719 N N . LEU A 1 495 ? 1.679 -3.678 -5.184 1 96.31 495 LEU A N 1
ATOM 3720 C CA . LEU A 1 495 ? 1.777 -2.266 -5.535 1 96.31 495 LEU A CA 1
ATOM 3721 C C . LEU A 1 495 ? 1.852 -2.086 -7.051 1 96.31 495 LEU A C 1
ATOM 3723 O O . LEU A 1 495 ? 1.987 -0.962 -7.539 1 96.31 495 LEU A O 1
ATOM 3727 N N . GLU A 1 496 ? 1.733 -3.166 -7.789 1 96.5 496 GLU A N 1
ATOM 3728 C CA . GLU A 1 496 ? 1.649 -3.096 -9.242 1 96.5 496 GLU A CA 1
ATOM 3729 C C . GLU A 1 496 ? 0.273 -2.615 -9.695 1 96.5 496 GLU A C 1
ATOM 3731 O O . GLU A 1 496 ? -0.748 -3.182 -9.297 1 96.5 496 GLU A O 1
ATOM 3736 N N . PRO A 1 497 ? 0.248 -1.549 -10.539 1 97.12 497 PRO A N 1
ATOM 3737 C CA . PRO A 1 497 ? -1.061 -1.141 -11.055 1 97.12 497 PRO A CA 1
ATOM 3738 C C . PRO A 1 497 ? -1.75 -2.246 -11.852 1 97.12 497 PRO A C 1
ATOM 3740 O O . PRO A 1 497 ? -1.099 -2.957 -12.617 1 97.12 497 PRO A O 1
ATOM 3743 N N . LEU A 1 498 ? -2.977 -2.412 -11.609 1 98.44 498 LEU A N 1
ATOM 3744 C CA . LEU A 1 498 ? -3.777 -3.338 -12.406 1 98.44 498 LEU A CA 1
ATOM 3745 C C . LEU A 1 498 ? -4.082 -2.752 -13.781 1 98.44 498 LEU A C 1
ATOM 3747 O O . LEU A 1 498 ? -4.355 -1.557 -13.906 1 98.44 498 LEU A O 1
ATOM 3751 N N . ARG A 1 499 ? -3.977 -3.566 -14.836 1 98.12 499 ARG A N 1
ATOM 3752 C CA . ARG A 1 499 ? -4.191 -3.137 -16.219 1 98.12 499 ARG A CA 1
ATOM 3753 C C . ARG A 1 499 ? -5.18 -4.055 -16.922 1 98.12 499 ARG A C 1
ATOM 3755 O O . ARG A 1 499 ? -5.262 -5.246 -16.625 1 98.12 499 ARG A O 1
ATOM 3762 N N . GLU A 1 500 ? -5.875 -3.426 -17.875 1 98.38 500 GLU A N 1
ATOM 3763 C CA . GLU A 1 500 ? -6.758 -4.227 -18.719 1 98.38 500 GLU A CA 1
ATOM 3764 C C . GLU A 1 500 ? -6.012 -5.414 -19.328 1 98.38 500 GLU A C 1
ATOM 3766 O O . GLU A 1 500 ? -4.883 -5.273 -19.797 1 98.38 500 GLU A O 1
ATOM 3771 N N . GLY A 1 501 ? -6.602 -6.613 -19.203 1 98.69 501 GLY A N 1
ATOM 3772 C CA . GLY A 1 501 ? -6.02 -7.801 -19.812 1 98.69 501 GLY A CA 1
ATOM 3773 C C . GLY A 1 501 ? -5.324 -8.703 -18.812 1 98.69 501 GLY A C 1
ATOM 3774 O O . GLY A 1 501 ? -4.93 -9.82 -19.141 1 98.69 501 GLY A O 1
ATOM 3775 N N . MET A 1 502 ? -5.188 -8.273 -17.594 1 98.88 502 MET A N 1
ATOM 3776 C CA . MET A 1 502 ? -4.527 -9.078 -16.562 1 98.88 502 MET A CA 1
ATOM 3777 C C . MET A 1 502 ? -5.484 -10.109 -15.984 1 98.88 502 MET A C 1
ATOM 3779 O O . MET A 1 502 ? -6.652 -9.812 -15.734 1 98.88 502 MET A O 1
ATOM 3783 N N . PHE A 1 503 ? -5.059 -11.352 -15.852 1 98.75 503 PHE A N 1
ATOM 3784 C CA . PHE A 1 503 ? -5.758 -12.383 -15.094 1 98.75 503 PHE A CA 1
ATOM 3785 C C . PHE A 1 503 ? -5.355 -12.336 -13.625 1 98.75 503 PHE A C 1
ATOM 3787 O O . PHE A 1 503 ? -4.172 -12.219 -13.297 1 98.75 503 PHE A O 1
ATOM 3794 N N . LEU A 1 504 ? -6.336 -12.43 -12.75 1 98.81 504 LEU A N 1
ATOM 3795 C CA . LEU A 1 504 ? -6.059 -12.562 -11.32 1 98.81 504 LEU A CA 1
ATOM 3796 C C . LEU A 1 504 ? -6.98 -13.602 -10.688 1 98.81 504 LEU A C 1
ATOM 3798 O O . LEU A 1 504 ? -8.078 -13.859 -11.188 1 98.81 504 LEU A O 1
ATOM 3802 N N . SER A 1 505 ? -6.5 -14.156 -9.594 1 98.81 505 SER A N 1
ATOM 3803 C CA . SER A 1 505 ? -7.422 -14.875 -8.727 1 98.81 505 SER A CA 1
ATOM 3804 C C . SER A 1 505 ? -8.117 -13.93 -7.75 1 98.81 505 SER A C 1
ATOM 3806 O O . SER A 1 505 ? -7.594 -12.859 -7.441 1 98.81 505 SER A O 1
ATOM 3808 N N . ASN A 1 506 ? -9.266 -14.141 -7.422 1 98.88 506 ASN A N 1
ATOM 3809 C CA . ASN A 1 506 ? -10.055 -13.625 -6.309 1 98.88 506 ASN A CA 1
ATOM 3810 C C . ASN A 1 506 ? -10.398 -14.727 -5.305 1 98.88 506 ASN A C 1
ATOM 3812 O O . ASN A 1 506 ? -11.312 -15.523 -5.539 1 98.88 506 ASN A O 1
ATOM 3816 N N . GLU A 1 507 ? -9.633 -14.742 -4.148 1 98.75 507 GLU A N 1
ATOM 3817 C CA . GLU A 1 507 ? -9.727 -15.969 -3.357 1 98.75 507 GLU A CA 1
ATOM 3818 C C . GLU A 1 507 ? -9.672 -15.672 -1.863 1 98.75 507 GLU A C 1
ATOM 3820 O O . GLU A 1 507 ? -8.867 -16.266 -1.138 1 98.75 507 GLU A O 1
ATOM 3825 N N . PRO A 1 508 ? -10.57 -14.75 -1.346 1 98.75 508 PRO A N 1
ATOM 3826 C CA . PRO A 1 508 ? -10.617 -14.594 0.11 1 98.75 508 PRO A CA 1
ATOM 3827 C C . PRO A 1 508 ? -10.914 -15.906 0.834 1 98.75 508 PRO A C 1
ATOM 3829 O O . PRO A 1 508 ? -11.406 -16.859 0.221 1 98.75 508 PRO A O 1
ATOM 3832 N N . GLY A 1 509 ? -10.547 -15.984 2.152 1 98.56 509 GLY A N 1
ATOM 3833 C CA . GLY A 1 509 ? -10.758 -17.203 2.922 1 98.56 509 GLY A CA 1
ATOM 3834 C C . GLY A 1 509 ? -10.922 -16.938 4.41 1 98.56 509 GLY A C 1
ATOM 3835 O O . GLY A 1 509 ? -11.023 -15.797 4.836 1 98.56 509 GLY A O 1
ATOM 3836 N N . TYR A 1 510 ? -11.125 -17.938 5.121 1 98.56 510 TYR A N 1
ATOM 3837 C CA . TYR A 1 510 ? -11.125 -18 6.578 1 98.56 510 TYR A CA 1
ATOM 3838 C C . TYR A 1 510 ? -10.672 -19.375 7.055 1 98.56 510 TYR A C 1
ATOM 3840 O O . TYR A 1 510 ? -11.102 -20.406 6.516 1 98.56 510 TYR A O 1
ATOM 3848 N N . TYR A 1 511 ? -9.852 -19.422 8.039 1 97.81 511 TYR A N 1
ATOM 3849 C CA . TYR A 1 511 ? -9.273 -20.656 8.531 1 97.81 511 TYR A CA 1
ATOM 3850 C C . TYR A 1 511 ? -9.297 -20.719 10.055 1 97.81 511 TYR A C 1
ATOM 3852 O O . TYR A 1 511 ? -8.602 -19.938 10.719 1 97.81 511 TYR A O 1
ATOM 3860 N N . LYS A 1 512 ? -10.125 -21.531 10.586 1 96.88 512 LYS A N 1
ATOM 3861 C CA . LYS A 1 512 ? -10.172 -21.75 12.031 1 96.88 512 LYS A CA 1
ATOM 3862 C C . LYS A 1 512 ? -9.242 -22.891 12.438 1 96.88 512 LYS A C 1
ATOM 3864 O O . LYS A 1 512 ? -9.523 -24.062 12.156 1 96.88 512 LYS A O 1
ATOM 3869 N N . ALA A 1 513 ? -8.25 -22.578 13.141 1 93.25 513 ALA A N 1
ATOM 3870 C CA . ALA A 1 513 ? -7.188 -23.531 13.484 1 93.25 513 ALA A CA 1
ATOM 3871 C C . ALA A 1 513 ? -7.766 -24.812 14.07 1 93.25 513 ALA A C 1
ATOM 3873 O O . ALA A 1 513 ? -8.602 -24.766 14.977 1 93.25 513 ALA A O 1
ATOM 3874 N N . GLN A 1 514 ? -7.355 -25.922 13.484 1 93.12 514 GLN A N 1
ATOM 3875 C CA . GLN A 1 514 ? -7.629 -27.281 13.938 1 93.12 514 GLN A CA 1
ATOM 3876 C C . GLN A 1 514 ? -9.094 -27.656 13.711 1 93.12 514 GLN A C 1
ATOM 3878 O O . GLN A 1 514 ? -9.555 -28.703 14.188 1 93.12 514 GLN A O 1
ATOM 3883 N N . GLU A 1 515 ? -9.844 -26.875 12.977 1 96.38 515 GLU A N 1
ATOM 3884 C CA . GLU A 1 515 ? -11.266 -27.188 12.844 1 96.38 515 GLU A CA 1
ATOM 3885 C C . GLU A 1 515 ? -11.68 -27.25 11.375 1 96.38 515 GLU A C 1
ATOM 3887 O O . GLU A 1 515 ? -12.117 -28.312 10.906 1 96.38 515 GLU A O 1
ATOM 3892 N N . PHE A 1 516 ? -11.625 -26.109 10.656 1 97.88 516 PHE A N 1
ATOM 3893 C CA . PHE A 1 516 ? -12.031 -26.125 9.25 1 97.88 516 PHE A CA 1
ATOM 3894 C C . PHE A 1 516 ? -11.484 -24.891 8.523 1 97.88 516 PHE A C 1
ATOM 3896 O O . PHE A 1 516 ? -10.945 -23.984 9.148 1 97.88 516 PHE A O 1
ATOM 3903 N N . GLY A 1 517 ? -11.516 -24.922 7.238 1 98.06 517 GLY A N 1
ATOM 3904 C CA . GLY A 1 517 ? -11.156 -23.797 6.398 1 98.06 517 GLY A CA 1
ATOM 3905 C C . GLY A 1 517 ? -12.156 -23.531 5.289 1 98.06 517 GLY A C 1
ATOM 3906 O O . GLY A 1 517 ? -12.875 -24.438 4.867 1 98.06 517 GLY A O 1
ATOM 3907 N N . ILE A 1 518 ? -12.242 -22.297 4.934 1 98.81 518 ILE A N 1
ATOM 3908 C CA . ILE A 1 518 ? -13.117 -21.828 3.859 1 98.81 518 ILE A CA 1
ATOM 3909 C C . ILE A 1 518 ? -12.32 -20.953 2.893 1 98.81 518 ILE A C 1
ATOM 3911 O O . ILE A 1 518 ? -11.5 -20.141 3.316 1 98.81 518 ILE A O 1
ATOM 3915 N N . ARG A 1 519 ? -12.484 -21.156 1.623 1 98.75 519 ARG A N 1
ATOM 3916 C CA . ARG A 1 519 ? -11.977 -20.297 0.555 1 98.75 519 ARG A CA 1
ATOM 3917 C C . ARG A 1 519 ? -12.906 -20.328 -0.655 1 98.75 519 ARG A C 1
ATOM 3919 O O . ARG A 1 519 ? -13.445 -21.375 -1.006 1 98.75 519 ARG A O 1
ATOM 3926 N N . ILE A 1 520 ? -13.234 -19.281 -1.173 1 98.88 520 ILE A N 1
ATOM 3927 C CA . ILE A 1 520 ? -13.992 -19.156 -2.418 1 98.88 520 ILE A CA 1
ATOM 3928 C C . ILE A 1 520 ? -13.148 -18.438 -3.469 1 98.88 520 ILE A C 1
ATOM 3930 O O . ILE A 1 520 ? -12.781 -17.281 -3.293 1 98.88 520 ILE A O 1
ATOM 3934 N N . GLU A 1 521 ? -12.852 -19.156 -4.516 1 98.81 521 GLU A N 1
ATOM 3935 C CA . GLU A 1 521 ? -11.883 -18.609 -5.457 1 98.81 521 GLU A CA 1
ATOM 3936 C C . GLU A 1 521 ? -12.383 -18.719 -6.895 1 98.81 521 GLU A C 1
ATOM 3938 O O . GLU A 1 521 ? -12.828 -19.781 -7.32 1 98.81 521 GLU A O 1
ATOM 3943 N N . ASN A 1 522 ? -12.414 -17.641 -7.598 1 98.88 522 ASN A N 1
ATOM 3944 C CA . ASN A 1 522 ? -12.547 -17.531 -9.047 1 98.88 522 ASN A CA 1
ATOM 3945 C C . ASN A 1 522 ? -11.383 -16.766 -9.664 1 98.88 522 ASN A C 1
ATOM 3947 O O . ASN A 1 522 ? -10.758 -15.938 -8.992 1 98.88 522 ASN A O 1
ATOM 3951 N N . LEU A 1 523 ? -11.094 -17.078 -10.875 1 98.88 523 LEU A N 1
ATOM 3952 C CA . LEU A 1 523 ? -10.242 -16.188 -11.648 1 98.88 523 LEU A CA 1
ATOM 3953 C C . LEU A 1 523 ? -11.062 -15.039 -12.25 1 98.88 523 LEU A C 1
ATOM 3955 O O . LEU A 1 523 ? -12.242 -15.219 -12.562 1 98.88 523 LEU A O 1
ATOM 3959 N N . VAL A 1 524 ? -10.414 -13.898 -12.383 1 98.94 524 VAL A N 1
ATOM 3960 C CA . VAL A 1 524 ? -11.055 -12.719 -12.953 1 98.94 524 VAL A CA 1
ATOM 3961 C C . VAL A 1 524 ? -10.125 -12.07 -13.969 1 98.94 524 VAL A C 1
ATOM 3963 O O . VAL A 1 524 ? -8.906 -12.258 -13.922 1 98.94 524 VAL A O 1
ATOM 3966 N N . LEU A 1 525 ? -10.703 -11.367 -14.93 1 98.88 525 LEU A N 1
ATOM 3967 C CA . LEU A 1 525 ? -10.023 -10.578 -15.953 1 98.88 525 LEU A CA 1
ATOM 3968 C C . LEU A 1 525 ? -10.258 -9.086 -15.727 1 98.88 525 LEU A C 1
ATOM 3970 O O . LEU A 1 525 ? -11.398 -8.648 -15.547 1 98.88 525 LEU A O 1
ATOM 3974 N N . VAL A 1 526 ? -9.219 -8.266 -15.664 1 98.88 526 VAL A N 1
ATOM 3975 C CA . VAL A 1 526 ? -9.375 -6.816 -15.578 1 98.88 526 VAL A CA 1
ATOM 3976 C C . VAL A 1 526 ? -9.875 -6.273 -16.922 1 98.88 526 VAL A C 1
ATOM 3978 O O . VAL A 1 526 ? -9.273 -6.527 -17.969 1 98.88 526 VAL A O 1
ATOM 3981 N N . VAL A 1 527 ? -10.922 -5.566 -16.906 1 98.81 527 VAL A N 1
ATOM 3982 C CA . VAL A 1 527 ? -11.5 -5.031 -18.125 1 98.81 527 VAL A CA 1
ATOM 3983 C C . VAL A 1 527 ? -11.859 -3.559 -17.938 1 98.81 527 VAL A C 1
ATOM 3985 O O . VAL A 1 527 ? -12.047 -3.105 -16.797 1 98.81 527 VAL A O 1
ATOM 3988 N N . LYS A 1 528 ? -11.961 -2.811 -19 1 98.31 528 LYS A N 1
ATOM 3989 C CA . LYS A 1 528 ? -12.469 -1.441 -18.969 1 98.31 528 LYS A CA 1
ATOM 3990 C C . LYS A 1 528 ? -13.953 -1.414 -18.625 1 98.31 528 LYS A C 1
ATOM 3992 O O . LYS A 1 528 ? -14.719 -2.271 -19.078 1 98.31 528 LYS A O 1
ATOM 3997 N N . GLN A 1 529 ? -14.336 -0.542 -17.75 1 97.81 529 GLN A N 1
ATOM 3998 C CA . GLN A 1 529 ? -15.734 -0.303 -17.438 1 97.81 529 GLN A CA 1
ATOM 3999 C C . GLN A 1 529 ? -16.234 0.975 -18.094 1 97.81 529 GLN A C 1
ATOM 4001 O O . GLN A 1 529 ? -15.711 2.059 -17.859 1 97.81 529 GLN A O 1
ATOM 4006 N N . LEU A 1 530 ? -17.219 0.833 -18.938 1 96.88 530 LEU A N 1
ATOM 4007 C CA . LEU A 1 530 ? -17.828 1.994 -19.578 1 96.88 530 LEU A CA 1
ATOM 4008 C C . LEU A 1 530 ? -18.969 2.557 -18.734 1 96.88 530 LEU A C 1
ATOM 4010 O O . LEU A 1 530 ? -20.047 1.976 -18.688 1 96.88 530 LEU A O 1
ATOM 4014 N N . ILE A 1 531 ? -18.719 3.684 -18.141 1 97.25 531 ILE A N 1
ATOM 4015 C CA . ILE A 1 531 ? -19.703 4.34 -17.266 1 97.25 531 ILE A CA 1
ATOM 4016 C C . ILE A 1 531 ? -20.047 5.707 -17.844 1 97.25 531 ILE A C 1
ATOM 4018 O O . ILE A 1 531 ? -19.172 6.551 -18.047 1 97.25 531 ILE A O 1
ATOM 4022 N N . SER A 1 532 ? -21.312 5.91 -18.078 1 96.62 532 SER A N 1
ATOM 4023 C CA . SER A 1 532 ? -21.766 7.195 -18.594 1 96.62 532 SER A CA 1
ATOM 4024 C C . SER A 1 532 ? -21.422 8.336 -17.641 1 96.62 532 SER A C 1
ATOM 4026 O O . SER A 1 532 ? -21.703 8.258 -16.453 1 96.62 532 SER A O 1
ATOM 4028 N N . GLY A 1 533 ? -20.766 9.328 -18.156 1 95.19 533 GLY A N 1
ATOM 4029 C CA . GLY A 1 533 ? -20.453 10.5 -17.344 1 95.19 533 GLY A CA 1
ATOM 4030 C C . GLY A 1 533 ? -19.188 10.352 -16.531 1 95.19 533 GLY A C 1
ATOM 4031 O O . GLY A 1 533 ? -18.844 11.242 -15.75 1 95.19 533 GLY A O 1
ATOM 4032 N N . ALA A 1 534 ? -18.484 9.203 -16.766 1 96.56 534 ALA A N 1
ATOM 4033 C CA . ALA A 1 534 ? -17.25 8.992 -16.031 1 96.56 534 ALA A CA 1
ATOM 4034 C C . ALA A 1 534 ? -16.234 10.102 -16.328 1 96.56 534 ALA A C 1
ATOM 4036 O O . ALA A 1 534 ? -16.125 10.562 -17.469 1 96.56 534 ALA A O 1
ATOM 4037 N N . GLU A 1 535 ? -15.531 10.531 -15.297 1 96.19 535 GLU A N 1
ATOM 4038 C CA . GLU A 1 535 ? -14.562 11.617 -15.43 1 96.19 535 GLU A CA 1
ATOM 4039 C C . GLU A 1 535 ? -13.148 11.07 -15.641 1 96.19 535 GLU A C 1
ATOM 4041 O O . GLU A 1 535 ? -12.211 11.836 -15.859 1 96.19 535 GLU A O 1
ATOM 4046 N N . GLN A 1 536 ? -12.984 9.828 -15.578 1 94.94 536 GLN A N 1
ATOM 4047 C CA . GLN A 1 536 ? -11.711 9.164 -15.859 1 94.94 536 GLN A CA 1
ATOM 4048 C C . GLN A 1 536 ? -11.93 7.711 -16.266 1 94.94 536 GLN A C 1
ATOM 4050 O O . GLN A 1 536 ? -13.039 7.18 -16.125 1 94.94 536 GLN A O 1
ATOM 4055 N N . GLN A 1 537 ? -10.93 7.125 -16.812 1 96.94 537 GLN A N 1
ATOM 4056 C CA . GLN A 1 537 ? -11.031 5.727 -17.219 1 96.94 537 GLN A CA 1
ATOM 4057 C C . GLN A 1 537 ? -11.164 4.809 -16.016 1 96.94 537 GLN A C 1
ATOM 4059 O O . GLN A 1 537 ? -10.398 4.914 -15.055 1 96.94 537 GLN A O 1
ATOM 4064 N N . MET A 1 538 ? -12.172 4.012 -16.062 1 98.5 538 MET A N 1
ATOM 4065 C CA . MET A 1 538 ? -12.43 3.072 -14.969 1 98.5 538 MET A CA 1
ATOM 4066 C C . MET A 1 538 ? -12.203 1.635 -15.43 1 98.5 538 MET A C 1
ATOM 4068 O O . MET A 1 538 ? -12.375 1.317 -16.609 1 98.5 538 MET A O 1
ATOM 4072 N N . LEU A 1 539 ? -11.758 0.809 -14.5 1 98.81 539 LEU A N 1
ATOM 4073 C CA . LEU A 1 539 ? -11.57 -0.625 -14.703 1 98.81 539 LEU A CA 1
ATOM 4074 C C . LEU A 1 539 ? -12.469 -1.422 -13.758 1 98.81 539 LEU A C 1
ATOM 4076 O O . LEU A 1 539 ? -13.031 -0.866 -12.812 1 98.81 539 LEU A O 1
ATOM 4080 N N . GLY A 1 540 ? -12.648 -2.639 -14.008 1 98.69 540 GLY A N 1
ATOM 4081 C CA . GLY A 1 540 ? -13.336 -3.633 -13.195 1 98.69 540 GLY A CA 1
ATOM 4082 C C . GLY A 1 540 ? -12.961 -5.059 -13.562 1 98.69 540 GLY A C 1
ATOM 4083 O O . GLY A 1 540 ? -11.953 -5.289 -14.227 1 98.69 540 GLY A O 1
ATOM 4084 N N . PHE A 1 541 ? -13.742 -6.023 -13.055 1 98.81 541 PHE A N 1
ATOM 4085 C CA . PHE A 1 541 ? -13.406 -7.43 -13.258 1 98.81 541 PHE A CA 1
ATOM 4086 C C . PHE A 1 541 ? -14.508 -8.141 -14.039 1 98.81 541 PHE A C 1
ATOM 4088 O O . PHE A 1 541 ? -15.695 -7.883 -13.82 1 98.81 541 PHE A O 1
ATOM 4095 N N . GLU A 1 542 ? -14.078 -8.914 -14.906 1 98.75 542 GLU A N 1
ATOM 4096 C CA . GLU A 1 542 ? -14.922 -9.938 -15.508 1 98.75 542 GLU A CA 1
ATOM 4097 C C . GLU A 1 542 ? -14.602 -11.32 -14.945 1 98.75 542 GLU A C 1
ATOM 4099 O O . GLU A 1 542 ? -13.445 -11.75 -14.961 1 98.75 542 GLU A O 1
ATOM 4104 N N . THR A 1 543 ? -15.586 -12 -14.422 1 98.75 543 THR A N 1
ATOM 4105 C CA . THR A 1 543 ? -15.367 -13.344 -13.883 1 98.75 543 THR A CA 1
ATOM 4106 C C . THR A 1 543 ? -15.023 -14.328 -14.992 1 98.75 543 THR A C 1
ATOM 4108 O O . THR A 1 543 ? -15.672 -14.336 -16.047 1 98.75 543 THR A O 1
ATOM 4111 N N . LEU A 1 544 ? -14.023 -15.156 -14.727 1 98.75 544 LEU A N 1
ATOM 4112 C CA . LEU A 1 544 ? -13.602 -16.141 -15.719 1 98.75 544 LEU A CA 1
ATOM 4113 C C . LEU A 1 544 ? -14.008 -17.547 -15.297 1 98.75 544 LEU A C 1
ATOM 4115 O O . LEU A 1 544 ? -14.273 -18.406 -16.141 1 98.75 544 LEU A O 1
ATOM 4119 N N . THR A 1 545 ? -14.023 -17.797 -14 1 98.69 545 THR A N 1
ATOM 4120 C CA . THR A 1 545 ? -14.289 -19.141 -13.477 1 98.69 545 THR A CA 1
ATOM 4121 C C . THR A 1 545 ? -15.773 -19.328 -13.203 1 98.69 545 THR A C 1
ATOM 4123 O O . THR A 1 545 ? -16.391 -18.5 -12.531 1 98.69 545 THR A O 1
ATOM 4126 N N . PHE A 1 546 ? -16.297 -20.469 -13.648 1 98.25 546 PHE A N 1
ATOM 4127 C CA . PHE A 1 546 ? -17.703 -20.781 -13.406 1 98.25 546 PHE A CA 1
ATOM 4128 C C . PHE A 1 546 ? -17.844 -22.188 -12.828 1 98.25 546 PHE A C 1
ATOM 4130 O O . PHE A 1 546 ? -17.5 -23.172 -13.477 1 98.25 546 PHE A O 1
ATOM 4137 N N . ALA A 1 547 ? -18.219 -22.297 -11.703 1 98.5 547 ALA A N 1
ATOM 4138 C CA . ALA A 1 547 ? -18.609 -23.469 -10.914 1 98.5 547 ALA A CA 1
ATOM 4139 C C . ALA A 1 547 ? -19.531 -23.062 -9.758 1 98.5 547 ALA A C 1
ATOM 4141 O O . ALA A 1 547 ? -19.359 -21.984 -9.18 1 98.5 547 ALA A O 1
ATOM 4142 N N . PRO A 1 548 ? -20.5 -23.875 -9.484 1 98.5 548 PRO A N 1
ATOM 4143 C CA . PRO A 1 548 ? -21.453 -23.438 -8.461 1 98.5 548 PRO A CA 1
ATOM 4144 C C . PRO A 1 548 ? -20.797 -23.188 -7.109 1 98.5 548 PRO A C 1
ATOM 4146 O O . PRO A 1 548 ? -19.875 -23.922 -6.719 1 98.5 548 PRO A O 1
ATOM 4149 N N . ILE A 1 549 ? -21.219 -22.141 -6.402 1 98.75 549 ILE A N 1
ATOM 4150 C CA . ILE A 1 549 ? -20.906 -21.875 -5 1 98.75 549 ILE A CA 1
ATOM 4151 C C . ILE A 1 549 ? -21.969 -22.516 -4.109 1 98.75 549 ILE A C 1
ATOM 4153 O O . ILE A 1 549 ? -23.172 -22.359 -4.34 1 98.75 549 ILE A O 1
ATOM 4157 N N . GLU A 1 550 ? -21.578 -23.219 -3.166 1 98.31 550 GLU A N 1
ATOM 4158 C CA . GLU A 1 550 ? -22.453 -24.094 -2.383 1 98.31 550 GLU A CA 1
ATOM 4159 C C . GLU A 1 550 ? -23.562 -23.297 -1.693 1 98.31 550 GLU A C 1
ATOM 4161 O O . GLU A 1 550 ? -23.297 -22.594 -0.704 1 98.31 550 GLU A O 1
ATOM 4166 N N . ARG A 1 551 ? -24.719 -23.469 -2.062 1 96.31 551 ARG A N 1
ATOM 4167 C CA . ARG A 1 551 ? -25.844 -22.656 -1.608 1 96.31 551 ARG A CA 1
ATOM 4168 C C . ARG A 1 551 ? -26.203 -22.969 -0.16 1 96.31 551 ARG A C 1
ATOM 4170 O O . ARG A 1 551 ? -26.609 -22.094 0.594 1 96.31 551 ARG A O 1
ATOM 4177 N N . THR A 1 552 ? -26.047 -24.203 0.248 1 96.81 552 THR A N 1
ATOM 4178 C CA . THR A 1 552 ? -26.484 -24.641 1.57 1 96.81 552 THR A CA 1
ATOM 4179 C C . THR A 1 552 ? -25.578 -24.062 2.654 1 96.81 552 THR A C 1
ATOM 4181 O O . THR A 1 552 ? -25.922 -24.109 3.84 1 96.81 552 THR A O 1
ATOM 4184 N N . LEU A 1 553 ? -24.453 -23.547 2.273 1 98.5 553 LEU A N 1
ATOM 4185 C CA . LEU A 1 553 ? -23.516 -22.938 3.23 1 98.5 553 LEU A CA 1
ATOM 4186 C C . LEU A 1 553 ? -23.781 -21.438 3.367 1 98.5 553 LEU A C 1
ATOM 4188 O O . LEU A 1 553 ? -23.172 -20.781 4.207 1 98.5 553 LEU A O 1
ATOM 4192 N N . ILE A 1 554 ? -24.719 -20.859 2.602 1 98.56 554 ILE A N 1
ATOM 4193 C CA . ILE A 1 554 ? -24.938 -19.422 2.547 1 98.56 554 ILE A CA 1
ATOM 4194 C C . ILE A 1 554 ? -26.062 -19.031 3.5 1 98.56 554 ILE A C 1
ATOM 4196 O O . ILE A 1 554 ? -27.109 -19.672 3.521 1 98.56 554 ILE A O 1
ATOM 4200 N N . LYS A 1 555 ? -25.797 -18.109 4.344 1 98.06 555 LYS A N 1
ATOM 4201 C CA . LYS A 1 555 ? -26.828 -17.438 5.125 1 98.06 555 LYS A CA 1
ATOM 4202 C C . LYS A 1 555 ? -27.344 -16.188 4.395 1 98.06 555 LYS A C 1
ATOM 4204 O O . LYS A 1 555 ? -26.781 -15.102 4.547 1 98.06 555 LYS A O 1
ATOM 4209 N N . PRO A 1 556 ? -28.453 -16.281 3.744 1 97.12 556 PRO A N 1
ATOM 4210 C CA . PRO A 1 556 ? -28.922 -15.172 2.908 1 97.12 556 PRO A CA 1
ATOM 4211 C C . PRO A 1 556 ? -29.156 -13.891 3.707 1 97.12 556 PRO A C 1
ATOM 4213 O O . PRO A 1 556 ? -29.016 -12.789 3.176 1 97.12 556 PRO A O 1
ATOM 4216 N N . SER A 1 557 ? -29.5 -13.984 4.988 1 96.31 557 SER A N 1
ATOM 4217 C CA . SER A 1 557 ? -29.828 -12.828 5.82 1 96.31 557 SER A CA 1
ATOM 4218 C C . SER A 1 557 ? -28.609 -11.922 6.004 1 96.31 557 SER A C 1
ATOM 4220 O O . SER A 1 557 ? -28.75 -10.758 6.387 1 96.31 557 SER A O 1
ATOM 4222 N N . LEU A 1 558 ? -27.438 -12.469 5.766 1 97 558 LEU A N 1
ATOM 4223 C CA . LEU A 1 558 ? -26.219 -11.68 5.914 1 97 558 LEU A CA 1
ATOM 4224 C C . LEU A 1 558 ? -25.922 -10.906 4.637 1 97 558 LEU A C 1
ATOM 4226 O O . LEU A 1 558 ? -25.094 -9.992 4.641 1 97 558 LEU A O 1
ATOM 4230 N N . LEU A 1 559 ? -26.531 -11.266 3.551 1 97.25 559 LEU A N 1
ATOM 4231 C CA . LEU A 1 559 ? -26.234 -10.633 2.268 1 97.25 559 LEU A CA 1
ATOM 4232 C C . LEU A 1 559 ? -27.109 -9.406 2.051 1 97.25 559 LEU A C 1
ATOM 4234 O O . LEU A 1 559 ? -28.297 -9.406 2.422 1 97.25 559 LEU A O 1
ATOM 4238 N N . THR A 1 560 ? -26.578 -8.367 1.49 1 94.06 560 THR A N 1
ATOM 4239 C CA . THR A 1 560 ? -27.375 -7.25 1.006 1 94.06 560 THR A CA 1
ATOM 4240 C C . THR A 1 560 ? -28.156 -7.645 -0.25 1 94.06 560 THR A C 1
ATOM 4242 O O . THR A 1 560 ? -27.906 -8.703 -0.828 1 94.06 560 THR A O 1
ATOM 4245 N N . VAL A 1 561 ? -29 -6.777 -0.715 1 94.06 561 VAL A N 1
ATOM 4246 C CA . VAL A 1 561 ? -29.797 -7.012 -1.923 1 94.06 561 VAL A CA 1
ATOM 4247 C C . VAL A 1 561 ? -28.859 -7.105 -3.133 1 94.06 561 VAL A C 1
ATOM 4249 O O . VAL A 1 561 ? -29.062 -7.957 -4.004 1 94.06 561 VAL A O 1
ATOM 4252 N N . GLN A 1 562 ? -27.891 -6.27 -3.156 1 94.81 562 GLN A N 1
ATOM 4253 C CA . GLN A 1 562 ? -26.953 -6.238 -4.277 1 94.81 562 GLN A CA 1
ATOM 4254 C C . GLN A 1 562 ? -26.078 -7.488 -4.305 1 94.81 562 GLN A C 1
ATOM 4256 O O . GLN A 1 562 ? -25.797 -8.023 -5.375 1 94.81 562 GLN A O 1
ATOM 4261 N N . GLU A 1 563 ? -25.656 -7.957 -3.141 1 97.56 563 GLU A N 1
ATOM 4262 C CA . GLU A 1 563 ? -24.828 -9.156 -3.049 1 97.56 563 GLU A CA 1
ATOM 4263 C C . GLU A 1 563 ? -25.609 -10.391 -3.49 1 97.56 563 GLU A C 1
ATOM 4265 O O . GLU A 1 563 ? -25.078 -11.242 -4.207 1 97.56 563 GLU A O 1
ATOM 4270 N N . LEU A 1 564 ? -26.828 -10.492 -3.037 1 97.75 564 LEU A N 1
ATOM 4271 C CA . LEU A 1 564 ? -27.672 -11.609 -3.438 1 97.75 564 LEU A CA 1
ATOM 4272 C C . LEU A 1 564 ? -27.922 -11.594 -4.941 1 97.75 564 LEU A C 1
ATOM 4274 O O . LEU A 1 564 ? -27.922 -12.641 -5.586 1 97.75 564 LEU A O 1
ATOM 4278 N N . ALA A 1 565 ? -28.141 -10.398 -5.488 1 97.94 565 ALA A N 1
ATOM 4279 C CA . ALA A 1 565 ? -28.344 -10.266 -6.93 1 97.94 565 ALA A CA 1
ATOM 4280 C C . ALA A 1 565 ? -27.109 -10.727 -7.695 1 97.94 565 ALA A C 1
ATOM 4282 O O . ALA A 1 565 ? -27.219 -11.367 -8.734 1 97.94 565 ALA A O 1
ATOM 4283 N N . TRP A 1 566 ? -25.969 -10.359 -7.23 1 98.44 566 TRP A N 1
ATOM 4284 C CA . TRP A 1 566 ? -24.734 -10.789 -7.867 1 98.44 566 TRP A CA 1
ATOM 4285 C C . TRP A 1 566 ? -24.609 -12.305 -7.859 1 98.44 566 TRP A C 1
ATOM 4287 O O . TRP A 1 566 ? -24.25 -12.914 -8.875 1 98.44 566 TRP A O 1
ATOM 4297 N N . LEU A 1 567 ? -24.875 -12.961 -6.703 1 98.62 567 LEU A N 1
ATOM 4298 C CA . LEU A 1 567 ? -24.781 -14.406 -6.559 1 98.62 567 LEU A CA 1
ATOM 4299 C C . LEU A 1 567 ? -25.703 -15.117 -7.535 1 98.62 567 LEU A C 1
ATOM 4301 O O . LEU A 1 567 ? -25.312 -16.078 -8.203 1 98.62 567 LEU A O 1
ATOM 4305 N N . ASN A 1 568 ? -26.938 -14.633 -7.602 1 98.62 568 ASN A N 1
ATOM 4306 C CA . ASN A 1 568 ? -27.906 -15.234 -8.508 1 98.62 568 ASN A CA 1
ATOM 4307 C C . ASN A 1 568 ? -27.484 -15.062 -9.969 1 98.62 568 ASN A C 1
ATOM 4309 O O . ASN A 1 568 ? -27.656 -15.984 -10.773 1 98.62 568 ASN A O 1
ATOM 4313 N N . ALA A 1 569 ? -26.984 -13.898 -10.289 1 98.69 569 ALA A N 1
ATOM 4314 C CA . ALA A 1 569 ? -26.516 -13.664 -11.648 1 98.69 569 ALA A CA 1
ATOM 4315 C C . ALA A 1 569 ? -25.312 -14.562 -11.977 1 98.69 569 ALA A C 1
ATOM 4317 O O . ALA A 1 569 ? -25.203 -15.062 -13.094 1 98.69 569 ALA A O 1
ATOM 4318 N N . TYR A 1 570 ? -24.438 -14.68 -11.047 1 98.69 570 TYR A N 1
ATOM 4319 C CA . TYR A 1 570 ? -23.297 -15.562 -11.211 1 98.69 570 TYR A CA 1
ATOM 4320 C C . TYR A 1 570 ? -23.734 -17 -11.492 1 98.69 570 TYR A C 1
ATOM 4322 O O . TYR A 1 570 ? -23.25 -17.625 -12.438 1 98.69 570 TYR A O 1
ATOM 4330 N N . HIS A 1 571 ? -24.609 -17.562 -10.695 1 98.75 571 HIS A N 1
ATOM 4331 C CA . HIS A 1 571 ? -25.109 -18.922 -10.875 1 98.75 571 HIS A CA 1
ATOM 4332 C C . HIS A 1 571 ? -25.812 -19.078 -12.219 1 98.75 571 HIS A C 1
ATOM 4334 O O . HIS A 1 571 ? -25.719 -20.125 -12.859 1 98.75 571 HIS A O 1
ATOM 4340 N N . ALA A 1 572 ? -26.5 -18.031 -12.594 1 98.69 572 ALA A N 1
ATOM 4341 C CA . ALA A 1 572 ? -27.125 -18.062 -13.906 1 98.69 572 ALA A CA 1
ATOM 4342 C C . ALA A 1 572 ? -26.078 -18.188 -15.008 1 98.69 572 ALA A C 1
ATOM 4344 O O . ALA A 1 572 ? -26.297 -18.906 -15.992 1 98.69 572 ALA A O 1
ATOM 4345 N N . GLU A 1 573 ? -25.016 -17.469 -14.883 1 98.69 573 GLU A N 1
ATOM 4346 C CA . GLU A 1 573 ? -23.938 -17.562 -15.852 1 98.69 573 GLU A CA 1
ATOM 4347 C C . GLU A 1 573 ? -23.281 -18.938 -15.828 1 98.69 573 GLU A C 1
ATOM 4349 O O . GLU A 1 573 ? -22.859 -19.453 -16.875 1 98.69 573 GLU A O 1
ATOM 4354 N N . VAL A 1 574 ? -23.094 -19.516 -14.594 1 98.81 574 VAL A N 1
ATOM 4355 C CA . VAL A 1 574 ? -22.578 -20.875 -14.477 1 98.81 574 VAL A CA 1
ATOM 4356 C C . VAL A 1 574 ? -23.438 -21.812 -15.312 1 98.81 574 VAL A C 1
ATOM 4358 O O . VAL A 1 574 ? -22.906 -22.609 -16.094 1 98.81 574 VAL A O 1
ATOM 4361 N N . LEU A 1 575 ? -24.703 -21.719 -15.117 1 98.56 575 LEU A N 1
ATOM 4362 C CA . LEU A 1 575 ? -25.625 -22.594 -15.852 1 98.56 575 LEU A CA 1
ATOM 4363 C C . LEU A 1 575 ? -25.516 -22.344 -17.344 1 98.56 575 LEU A C 1
ATOM 4365 O O . LEU A 1 575 ? -25.547 -23.281 -18.141 1 98.56 575 LEU A O 1
ATOM 4369 N N . ARG A 1 576 ? -25.453 -21.078 -17.75 1 98.5 576 ARG A N 1
ATOM 4370 C CA . ARG A 1 576 ? -25.391 -20.719 -19.172 1 98.5 576 ARG A CA 1
ATOM 4371 C C . ARG A 1 576 ? -24.141 -21.281 -19.828 1 98.5 576 ARG A C 1
ATOM 4373 O O . ARG A 1 576 ? -24.203 -21.797 -20.953 1 98.5 576 ARG A O 1
ATOM 4380 N N . ILE A 1 577 ? -23.016 -21.234 -19.172 1 98.5 577 ILE A N 1
ATOM 4381 C CA . ILE A 1 577 ? -21.719 -21.578 -19.766 1 98.5 577 ILE A CA 1
ATOM 4382 C C . ILE A 1 577 ? -21.484 -23.078 -19.641 1 98.5 577 ILE A C 1
ATOM 4384 O O . ILE A 1 577 ? -21 -23.719 -20.594 1 98.5 577 ILE A O 1
ATOM 4388 N N . LEU A 1 578 ? -21.812 -23.719 -18.484 1 98.5 578 LEU A N 1
ATOM 4389 C CA . LEU A 1 578 ? -21.484 -25.109 -18.234 1 98.5 578 LEU A CA 1
ATOM 4390 C C . LEU A 1 578 ? -22.625 -26.031 -18.688 1 98.5 578 LEU A C 1
ATOM 4392 O O . LEU A 1 578 ? -22.391 -27.188 -19.016 1 98.5 578 LEU A O 1
ATOM 4396 N N . GLY A 1 579 ? -23.844 -25.562 -18.609 1 97.69 579 GLY A N 1
ATOM 4397 C CA . GLY A 1 579 ? -25.031 -26.359 -18.906 1 97.69 579 GLY A CA 1
ATOM 4398 C C . GLY A 1 579 ? -24.891 -27.172 -20.172 1 97.69 579 GLY A C 1
ATOM 4399 O O . GLY A 1 579 ? -25.125 -28.391 -20.172 1 97.69 579 GLY A O 1
ATOM 4400 N N . PRO A 1 580 ? -24.531 -26.531 -21.266 1 97.62 580 PRO A N 1
ATOM 4401 C CA . PRO A 1 580 ? -24.438 -27.234 -22.562 1 97.62 580 PRO A CA 1
ATOM 4402 C C . PRO A 1 580 ? -23.406 -28.359 -22.547 1 97.62 580 PRO A C 1
ATOM 4404 O O . PRO A 1 580 ? -23.406 -29.203 -23.438 1 97.62 580 PRO A O 1
ATOM 4407 N N . GLN A 1 581 ? -22.516 -28.375 -21.562 1 97.19 581 GLN A N 1
ATOM 4408 C CA . GLN A 1 581 ? -21.438 -29.375 -21.5 1 97.19 581 GLN A CA 1
ATOM 4409 C C . GLN A 1 581 ? -21.828 -30.562 -20.641 1 97.19 581 GLN A C 1
ATOM 4411 O O . GLN A 1 581 ? -21.094 -31.547 -20.547 1 97.19 581 GLN A O 1
ATOM 4416 N N . LEU A 1 582 ? -22.922 -30.422 -20.031 1 97 582 LEU A N 1
ATOM 4417 C CA . LEU A 1 582 ? -23.422 -31.469 -19.141 1 97 582 LEU A CA 1
ATOM 4418 C C . LEU A 1 582 ? -24.719 -32.062 -19.672 1 97 582 LEU A C 1
ATOM 4420 O O . LEU A 1 582 ? -25.375 -31.484 -20.531 1 97 582 LEU A O 1
ATOM 4424 N N . GLY A 1 583 ? -25.062 -33.344 -19.281 1 94.94 583 GLY A N 1
ATOM 4425 C CA . GLY A 1 583 ? -26.297 -33.969 -19.688 1 94.94 583 GLY A CA 1
ATOM 4426 C C . GLY A 1 583 ? -26.922 -34.812 -18.578 1 94.94 583 GLY A C 1
ATOM 4427 O O . GLY A 1 583 ? -26.281 -35.094 -17.578 1 94.94 583 GLY A O 1
ATOM 4428 N N . GLY A 1 584 ? -28.234 -35.062 -18.703 1 96.25 584 GLY A N 1
ATOM 4429 C CA . GLY A 1 584 ? -28.938 -35.969 -17.797 1 96.25 584 GLY A CA 1
ATOM 4430 C C . GLY A 1 584 ? -28.922 -35.5 -16.359 1 96.25 584 GLY A C 1
ATOM 4431 O O . GLY A 1 584 ? -29.312 -34.344 -16.078 1 96.25 584 GLY A O 1
ATOM 4432 N N . ASP A 1 585 ? -28.438 -36.312 -15.594 1 97.19 585 ASP A N 1
ATOM 4433 C CA . ASP A 1 585 ? -28.453 -36.094 -14.148 1 97.19 585 ASP A CA 1
ATOM 4434 C C . ASP A 1 585 ? -27.5 -34.969 -13.766 1 97.19 585 ASP A C 1
ATOM 4436 O O . ASP A 1 585 ? -27.734 -34.25 -12.797 1 97.19 585 ASP A O 1
ATOM 4440 N N . GLU A 1 586 ? -26.422 -34.844 -14.508 1 97.75 586 GLU A N 1
ATOM 4441 C CA . GLU A 1 586 ? -25.453 -33.812 -14.219 1 97.75 586 GLU A CA 1
ATOM 4442 C C . GLU A 1 586 ? -26.047 -32.406 -14.453 1 97.75 586 GLU A C 1
ATOM 4444 O O . GLU A 1 586 ? -25.844 -31.5 -13.648 1 97.75 586 GLU A O 1
ATOM 4449 N N . LEU A 1 587 ? -26.75 -32.25 -15.555 1 98.31 587 LEU A N 1
ATOM 4450 C CA . LEU A 1 587 ? -27.391 -30.984 -15.867 1 98.31 587 LEU A CA 1
ATOM 4451 C C . LEU A 1 587 ? -28.469 -30.656 -14.844 1 98.31 587 LEU A C 1
ATOM 4453 O O . LEU A 1 587 ? -28.594 -29.516 -14.398 1 98.31 587 LEU A O 1
ATOM 4457 N N . ALA A 1 588 ? -29.266 -31.641 -14.484 1 98.31 588 ALA A N 1
ATOM 4458 C CA . ALA A 1 588 ? -30.328 -31.453 -13.492 1 98.31 588 ALA A CA 1
ATOM 4459 C C . ALA A 1 588 ? -29.734 -31 -12.148 1 98.31 588 ALA A C 1
ATOM 4461 O O . ALA A 1 588 ? -30.312 -30.125 -11.477 1 98.31 588 ALA A O 1
ATOM 4462 N N . TRP A 1 589 ? -28.703 -31.609 -11.812 1 98.19 589 TRP A N 1
ATOM 4463 C CA . TRP A 1 589 ? -28.016 -31.25 -10.578 1 98.19 589 TRP A CA 1
ATOM 4464 C C . TRP A 1 589 ? -27.531 -29.797 -10.633 1 98.19 589 TRP A C 1
ATOM 4466 O O . TRP A 1 589 ? -27.719 -29.031 -9.68 1 98.19 589 TRP A O 1
ATOM 4476 N N . LEU A 1 590 ? -26.906 -29.453 -11.75 1 98.56 590 LEU A N 1
ATOM 4477 C CA . LEU A 1 590 ? -26.375 -28.094 -11.906 1 98.56 590 LEU A CA 1
ATOM 4478 C C . LEU A 1 590 ? -27.5 -27.062 -11.828 1 98.56 590 LEU A C 1
ATOM 4480 O O . LEU A 1 590 ? -27.344 -26 -11.227 1 98.56 590 LEU A O 1
ATOM 4484 N N . GLU A 1 591 ? -28.641 -27.359 -12.477 1 98.31 591 GLU A N 1
ATOM 4485 C CA . GLU A 1 591 ? -29.812 -26.484 -12.438 1 98.31 591 GLU A CA 1
ATOM 4486 C C . GLU A 1 591 ? -30.281 -26.25 -11.008 1 98.31 591 GLU A C 1
ATOM 4488 O O . GLU A 1 591 ? -30.609 -25.125 -10.625 1 98.31 591 GLU A O 1
ATOM 4493 N N . ALA A 1 592 ? -30.297 -27.281 -10.273 1 98.06 592 ALA A N 1
ATOM 4494 C CA . ALA A 1 592 ? -30.703 -27.172 -8.875 1 98.06 592 ALA A CA 1
ATOM 4495 C C . ALA A 1 592 ? -29.719 -26.344 -8.07 1 98.06 592 ALA A C 1
ATOM 4497 O O . ALA A 1 592 ? -30.109 -25.531 -7.23 1 98.06 592 ALA A O 1
ATOM 4498 N N . LYS A 1 593 ? -28.422 -26.594 -8.305 1 97.69 593 LYS A N 1
ATOM 4499 C CA . LYS A 1 593 ? -27.359 -25.922 -7.559 1 97.69 593 LYS A CA 1
ATOM 4500 C C . LYS A 1 593 ? -27.312 -24.438 -7.902 1 97.69 593 LYS A C 1
ATOM 4502 O O . LYS A 1 593 ? -26.875 -23.625 -7.09 1 97.69 593 LYS A O 1
ATOM 4507 N N . CYS A 1 594 ? -27.719 -24.094 -9.125 1 98.12 594 CYS A N 1
ATOM 4508 C CA . CYS A 1 594 ? -27.609 -22.719 -9.609 1 98.12 594 CYS A CA 1
ATOM 4509 C C . CYS A 1 594 ? -28.938 -21.984 -9.477 1 98.12 594 CYS A C 1
ATOM 4511 O O . CYS A 1 594 ? -29.062 -20.844 -9.938 1 98.12 594 CYS A O 1
ATOM 4513 N N . ALA A 1 595 ? -29.953 -22.625 -8.828 1 97.81 595 ALA A N 1
ATOM 4514 C CA . ALA A 1 595 ? -31.25 -21.984 -8.648 1 97.81 595 ALA A CA 1
ATOM 4515 C C . ALA A 1 595 ? -31.125 -20.734 -7.789 1 97.81 595 ALA A C 1
ATOM 4517 O O . ALA A 1 595 ? -30.344 -20.703 -6.828 1 97.81 595 ALA A O 1
ATOM 4518 N N . PRO A 1 596 ? -31.891 -19.703 -8.102 1 96.88 596 PRO A N 1
ATOM 4519 C CA . PRO A 1 596 ? -31.781 -18.469 -7.336 1 96.88 596 PRO A CA 1
ATOM 4520 C C . PRO A 1 596 ? -32.094 -18.656 -5.852 1 96.88 596 PRO A C 1
ATOM 4522 O O . PRO A 1 596 ? -32.969 -19.438 -5.496 1 96.88 596 PRO A O 1
ATOM 4525 N N . ILE A 1 597 ? -31.344 -18.047 -5.074 1 95.5 597 ILE A N 1
ATOM 4526 C CA . ILE A 1 597 ? -31.609 -17.969 -3.643 1 95.5 597 ILE A CA 1
ATOM 4527 C C . ILE A 1 597 ? -32.469 -16.75 -3.34 1 95.5 597 ILE A C 1
ATOM 4529 O O . ILE A 1 597 ? -32.219 -15.664 -3.887 1 95.5 597 ILE A O 1
ATOM 4533 N N . GLY A 1 598 ? -33.531 -16.891 -2.375 1 84.12 598 GLY A N 1
ATOM 4534 C CA . GLY A 1 598 ? -34.438 -15.836 -1.971 1 84.12 598 GLY A CA 1
ATOM 4535 C C . GLY A 1 598 ? -35.5 -15.539 -3.004 1 84.12 598 GLY A C 1
ATOM 4536 O O . GLY A 1 598 ? -35.406 -15.961 -4.156 1 84.12 598 GLY A O 1
ATOM 4537 N N . MET B 1 1 ? 8.211 45.875 -9.023 1 58.03 1 MET B N 1
ATOM 4538 C CA . MET B 1 1 ? 8.484 44.5 -8.617 1 58.03 1 MET B CA 1
ATOM 4539 C C . MET B 1 1 ? 8.867 43.625 -9.812 1 58.03 1 MET B C 1
ATOM 4541 O O . MET B 1 1 ? 8.25 43.719 -10.883 1 58.03 1 MET B O 1
ATOM 4545 N N . SER B 1 2 ? 10.102 43 -9.781 1 78.75 2 SER B N 1
ATOM 4546 C CA . SER B 1 2 ? 10.547 42.219 -10.922 1 78.75 2 SER B CA 1
ATOM 4547 C C . SER B 1 2 ? 9.539 41.125 -11.266 1 78.75 2 SER B C 1
ATOM 4549 O O . SER B 1 2 ? 8.859 40.594 -10.383 1 78.75 2 SER B O 1
ATOM 4551 N N . SER B 1 3 ? 9.164 41.062 -12.469 1 91.75 3 SER B N 1
ATOM 4552 C CA . SER B 1 3 ? 8.273 40 -12.922 1 91.75 3 SER B CA 1
ATOM 4553 C C . SER B 1 3 ? 8.836 38.625 -12.578 1 91.75 3 SER B C 1
ATOM 4555 O O . SER B 1 3 ? 10.023 38.5 -12.258 1 91.75 3 SER B O 1
ATOM 4557 N N . TYR B 1 4 ? 7.996 37.75 -12.453 1 95.5 4 TYR B N 1
ATOM 4558 C CA . TYR B 1 4 ? 8.453 36.375 -12.211 1 95.5 4 TYR B CA 1
ATOM 4559 C C . TYR B 1 4 ? 9.43 35.938 -13.297 1 95.5 4 TYR B C 1
ATOM 4561 O O . TYR B 1 4 ? 10.398 35.219 -13.008 1 95.5 4 TYR B O 1
ATOM 4569 N N . ALA B 1 5 ? 9.195 36.375 -14.539 1 95.56 5 ALA B N 1
ATOM 4570 C CA . ALA B 1 5 ? 10.125 36.094 -15.625 1 95.56 5 ALA B CA 1
ATOM 4571 C C . ALA B 1 5 ? 11.5 36.688 -15.352 1 95.56 5 ALA B C 1
ATOM 4573 O O . ALA B 1 5 ? 12.523 36.062 -15.656 1 95.56 5 ALA B O 1
ATOM 4574 N N . ASP B 1 6 ? 11.461 37.875 -14.82 1 96.19 6 ASP B N 1
ATOM 4575 C CA . ASP B 1 6 ? 12.711 38.531 -14.461 1 96.19 6 ASP B CA 1
ATOM 4576 C C . ASP B 1 6 ? 13.453 37.75 -13.375 1 96.19 6 ASP B C 1
ATOM 4578 O O . ASP B 1 6 ? 14.68 37.688 -13.391 1 96.19 6 ASP B O 1
ATOM 4582 N N . ARG B 1 7 ? 12.719 37.25 -12.438 1 97.06 7 ARG B N 1
ATOM 4583 C CA . ARG B 1 7 ? 13.312 36.5 -11.336 1 97.06 7 ARG B CA 1
ATOM 4584 C C . ARG B 1 7 ? 13.938 35.219 -11.836 1 97.06 7 ARG B C 1
ATOM 4586 O O . ARG B 1 7 ? 15.023 34.812 -11.383 1 97.06 7 ARG B O 1
ATOM 4593 N N . LEU B 1 8 ? 13.25 34.531 -12.797 1 97.62 8 LEU B N 1
ATOM 4594 C CA . LEU B 1 8 ? 13.789 33.344 -13.414 1 97.62 8 LEU B CA 1
ATOM 4595 C C . LEU B 1 8 ? 15.078 33.625 -14.164 1 97.62 8 LEU B C 1
ATOM 4597 O O . LEU B 1 8 ? 16.047 32.875 -14.07 1 97.62 8 LEU B O 1
ATOM 4601 N N . LYS B 1 9 ? 15.094 34.719 -14.898 1 96.81 9 LYS B N 1
ATOM 4602 C CA . LYS B 1 9 ? 16.281 35.125 -15.625 1 96.81 9 LYS B CA 1
ATOM 4603 C C . LYS B 1 9 ? 17.422 35.438 -14.664 1 96.81 9 LYS B C 1
ATOM 4605 O O . LYS B 1 9 ? 18.578 35.062 -14.914 1 96.81 9 LYS B O 1
ATOM 4610 N N . ALA B 1 10 ? 17.094 36.125 -13.602 1 97.06 10 ALA B N 1
ATOM 4611 C CA . ALA B 1 10 ? 18.109 36.469 -12.602 1 97.06 10 ALA B CA 1
ATOM 4612 C C . ALA B 1 10 ? 18.719 35.219 -11.992 1 97.06 10 ALA B C 1
ATOM 4614 O O . ALA B 1 10 ? 19.922 35.156 -11.75 1 97.06 10 ALA B O 1
ATOM 4615 N N . LEU B 1 11 ? 17.859 34.219 -11.648 1 98 11 LEU B N 1
ATOM 4616 C CA . LEU B 1 11 ? 18.359 32.969 -11.109 1 98 11 LEU B CA 1
ATOM 4617 C C . LEU B 1 11 ? 19.297 32.281 -12.102 1 98 11 LEU B C 1
ATOM 4619 O O . LEU B 1 11 ? 20.359 31.797 -11.727 1 98 11 LEU B O 1
ATOM 4623 N N . ARG B 1 12 ? 18.922 32.25 -13.406 1 98 12 ARG B N 1
ATOM 4624 C CA . ARG B 1 12 ? 19.75 31.609 -14.422 1 98 12 ARG B CA 1
ATOM 4625 C C . ARG B 1 12 ? 21.109 32.281 -14.531 1 98 12 ARG B C 1
ATOM 4627 O O . ARG B 1 12 ? 22.141 31.625 -14.688 1 98 12 ARG B O 1
ATOM 4634 N N . GLU B 1 13 ? 21.141 33.531 -14.461 1 97.62 13 GLU B N 1
ATOM 4635 C CA . GLU B 1 13 ? 22.391 34.281 -14.484 1 97.62 13 GLU B CA 1
ATOM 4636 C C . GLU B 1 13 ? 23.25 33.938 -13.273 1 97.62 13 GLU B C 1
ATOM 4638 O O . GLU B 1 13 ? 24.469 33.781 -13.391 1 97.62 13 GLU B O 1
ATOM 4643 N N . GLN B 1 14 ? 22.578 33.906 -12.148 1 97.81 14 GLN B N 1
ATOM 4644 C CA . GLN B 1 14 ? 23.297 33.531 -10.93 1 97.81 14 GLN B CA 1
ATOM 4645 C C . GLN B 1 14 ? 23.875 32.125 -11.031 1 97.81 14 GLN B C 1
ATOM 4647 O O . GLN B 1 14 ? 24.984 31.859 -10.57 1 97.81 14 GLN B O 1
ATOM 4652 N N . LEU B 1 15 ? 23.094 31.172 -11.594 1 98.12 15 LEU B N 1
ATOM 4653 C CA . LEU B 1 15 ? 23.547 29.797 -11.758 1 98.12 15 LEU B CA 1
ATOM 4654 C C . LEU B 1 15 ? 24.797 29.75 -12.648 1 98.12 15 LEU B C 1
ATOM 4656 O O . LEU B 1 15 ? 25.719 28.984 -12.375 1 98.12 15 LEU B O 1
ATOM 4660 N N . LYS B 1 16 ? 24.797 30.562 -13.672 1 97.25 16 LYS B N 1
ATOM 4661 C CA . LYS B 1 16 ? 25.969 30.641 -14.531 1 97.25 16 LYS B CA 1
ATOM 4662 C C . LYS B 1 16 ? 27.188 31.109 -13.75 1 97.25 16 LYS B C 1
ATOM 4664 O O . LYS B 1 16 ? 28.281 30.547 -13.898 1 97.25 16 LYS B O 1
ATOM 4669 N N . ARG B 1 17 ? 27 32.031 -12.938 1 97.19 17 ARG B N 1
ATOM 4670 C CA . ARG B 1 17 ? 28.094 32.531 -12.117 1 97.19 17 ARG B CA 1
ATOM 4671 C C . ARG B 1 17 ? 28.609 31.469 -11.156 1 97.19 17 ARG B C 1
ATOM 4673 O O . ARG B 1 17 ? 29.797 31.422 -10.867 1 97.19 17 ARG B O 1
ATOM 4680 N N . ASP B 1 18 ? 27.719 30.625 -10.711 1 97.31 18 ASP B N 1
ATOM 4681 C CA . ASP B 1 18 ? 28.062 29.562 -9.758 1 97.31 18 ASP B CA 1
ATOM 4682 C C . ASP B 1 18 ? 28.531 28.312 -10.484 1 97.31 18 ASP B C 1
ATOM 4684 O O . ASP B 1 18 ? 28.844 27.297 -9.844 1 97.31 18 ASP B O 1
ATOM 4688 N N . ARG B 1 19 ? 28.641 28.203 -11.82 1 96.56 19 ARG B N 1
ATOM 4689 C CA . ARG B 1 19 ? 29.047 27.062 -12.633 1 96.56 19 ARG B CA 1
ATOM 4690 C C . ARG B 1 19 ? 28.125 25.875 -12.391 1 96.56 19 ARG B C 1
ATOM 4692 O O . ARG B 1 19 ? 28.594 24.75 -12.156 1 96.56 19 ARG B O 1
ATOM 4699 N N . LEU B 1 20 ? 26.797 26.281 -12.281 1 98.5 20 LEU B N 1
ATOM 4700 C CA . LEU B 1 20 ? 25.75 25.266 -12.18 1 98.5 20 LEU B CA 1
ATOM 4701 C C . LEU B 1 20 ? 24.891 25.25 -13.438 1 98.5 20 LEU B C 1
ATOM 4703 O O . LEU B 1 20 ? 24.609 26.297 -14.023 1 98.5 20 LEU B O 1
ATOM 4707 N N . ASP B 1 21 ? 24.484 24.078 -13.781 1 98 21 ASP B N 1
ATOM 4708 C CA . ASP B 1 21 ? 23.641 23.906 -14.961 1 98 21 ASP B CA 1
ATOM 4709 C C . ASP B 1 21 ? 22.172 23.797 -14.57 1 98 21 ASP B C 1
ATOM 4711 O O . ASP B 1 21 ? 21.312 23.609 -15.43 1 98 21 ASP B O 1
ATOM 4715 N N . GLY B 1 22 ? 21.906 23.922 -13.352 1 98.19 22 GLY B N 1
ATOM 4716 C CA . GLY B 1 22 ? 20.531 23.875 -12.859 1 98.19 22 GLY B CA 1
ATOM 4717 C C . GLY B 1 22 ? 20.453 23.938 -11.344 1 98.19 22 GLY B C 1
ATOM 4718 O O . GLY B 1 22 ? 21.469 23.953 -10.656 1 98.19 22 GLY B O 1
ATOM 4719 N N . PHE B 1 23 ? 19.188 24.078 -10.82 1 98.56 23 PHE B N 1
ATOM 4720 C CA . PHE B 1 23 ? 18.953 24.203 -9.391 1 98.56 23 PHE B CA 1
ATOM 4721 C C . PHE B 1 23 ? 17.547 23.734 -9.023 1 98.56 23 PHE B C 1
ATOM 4723 O O . PHE B 1 23 ? 16.594 23.984 -9.758 1 98.56 23 PHE B O 1
ATOM 4730 N N . VAL B 1 24 ? 17.469 23 -7.879 1 98.5 24 VAL B N 1
ATOM 4731 C CA . VAL B 1 24 ? 16.188 22.484 -7.387 1 98.5 24 VAL B CA 1
ATOM 4732 C C . VAL B 1 24 ? 15.695 23.344 -6.23 1 98.5 24 VAL B C 1
ATOM 4734 O O . VAL B 1 24 ? 16.406 23.562 -5.25 1 98.5 24 VAL B O 1
ATOM 4737 N N . VAL B 1 25 ? 14.477 23.828 -6.32 1 98.06 25 VAL B N 1
ATOM 4738 C CA . VAL B 1 25 ? 13.891 24.719 -5.332 1 98.06 25 VAL B CA 1
ATOM 4739 C C . VAL B 1 25 ? 12.664 24.078 -4.699 1 98.06 25 VAL B C 1
ATOM 4741 O O . VAL B 1 25 ? 11.539 24.281 -5.145 1 98.06 25 VAL B O 1
ATOM 4744 N N . PRO B 1 26 ? 12.859 23.406 -3.572 1 96.75 26 PRO B N 1
ATOM 4745 C CA . PRO B 1 26 ? 11.703 22.828 -2.879 1 96.75 26 PRO B CA 1
ATOM 4746 C C . PRO B 1 26 ? 10.93 23.875 -2.076 1 96.75 26 PRO B C 1
ATOM 4748 O O . PRO B 1 26 ? 11.492 24.891 -1.665 1 96.75 26 PRO B O 1
ATOM 4751 N N . LEU B 1 27 ? 9.672 23.672 -1.936 1 95.56 27 LEU B N 1
ATOM 4752 C CA . LEU B 1 27 ? 8.891 24.469 -1.004 1 95.56 27 LEU B CA 1
ATOM 4753 C C . LEU B 1 27 ? 9 23.922 0.414 1 95.56 27 LEU B C 1
ATOM 4755 O O . LEU B 1 27 ? 8.109 23.188 0.873 1 95.56 27 LEU B O 1
ATOM 4759 N N . THR B 1 28 ? 9.945 24.359 1.101 1 95.25 28 THR B N 1
ATOM 4760 C CA . THR B 1 28 ? 10.172 23.938 2.482 1 95.25 28 THR B CA 1
ATOM 4761 C C . THR B 1 28 ? 11.172 24.875 3.164 1 95.25 28 THR B C 1
ATOM 4763 O O . THR B 1 28 ? 11.539 25.922 2.615 1 95.25 28 THR B O 1
ATOM 4766 N N . ASP B 1 29 ? 11.453 24.656 4.406 1 95.88 29 ASP B N 1
ATOM 4767 C CA . ASP B 1 29 ? 12.492 25.328 5.176 1 95.88 29 ASP B CA 1
ATOM 4768 C C . ASP B 1 29 ? 13.492 24.328 5.75 1 95.88 29 ASP B C 1
ATOM 4770 O O . ASP B 1 29 ? 13.508 23.172 5.355 1 95.88 29 ASP B O 1
ATOM 4774 N N . GLU B 1 30 ? 14.414 24.812 6.512 1 96.5 30 GLU B N 1
ATOM 4775 C CA . GLU B 1 30 ? 15.508 23.984 7.027 1 96.5 30 GLU B CA 1
ATOM 4776 C C . GLU B 1 30 ? 15.008 22.969 8.047 1 96.5 30 GLU B C 1
ATOM 4778 O O . GLU B 1 30 ? 15.766 22.109 8.492 1 96.5 30 GLU B O 1
ATOM 4783 N N . HIS B 1 31 ? 13.734 23.031 8.398 1 96.38 31 HIS B N 1
ATOM 4784 C CA . HIS B 1 31 ? 13.125 22.094 9.336 1 96.38 31 HIS B CA 1
ATOM 4785 C C . HIS B 1 31 ? 12.188 21.125 8.617 1 96.38 31 HIS B C 1
ATOM 4787 O O . HIS B 1 31 ? 11.516 20.312 9.266 1 96.38 31 HIS B O 1
ATOM 4793 N N . MET B 1 32 ? 12.109 21.219 7.277 1 93.5 32 MET B N 1
ATOM 4794 C CA . MET B 1 32 ? 11.234 20.422 6.434 1 93.5 32 MET B CA 1
ATOM 4795 C C . MET B 1 32 ? 9.773 20.609 6.832 1 93.5 32 MET B C 1
ATOM 4797 O O . MET B 1 32 ? 9 19.641 6.844 1 93.5 32 MET B O 1
ATOM 4801 N N . SER B 1 33 ? 9.477 21.859 7.121 1 91.62 33 SER B N 1
ATOM 4802 C CA . SER B 1 33 ? 8.117 22.172 7.559 1 91.62 33 SER B CA 1
ATOM 4803 C C . SER B 1 33 ? 7.145 22.172 6.383 1 91.62 33 SER B C 1
ATOM 4805 O O . SER B 1 33 ? 7.512 22.547 5.266 1 91.62 33 SER B O 1
ATOM 4807 N N . GLU B 1 34 ? 5.965 21.75 6.633 1 85.69 34 GLU B N 1
ATOM 4808 C CA . GLU B 1 34 ? 4.906 21.891 5.641 1 85.69 34 GLU B CA 1
ATOM 4809 C C . GLU B 1 34 ? 4.566 23.359 5.402 1 85.69 34 GLU B C 1
ATOM 4811 O O . GLU B 1 34 ? 4.492 23.797 4.258 1 85.69 34 GLU B O 1
ATOM 4816 N N . TYR B 1 35 ? 4.367 24.062 6.531 1 87.81 35 TYR B N 1
ATOM 4817 C CA . TYR B 1 35 ? 4.199 25.516 6.473 1 87.81 35 TYR B CA 1
ATOM 4818 C C . TYR B 1 35 ? 5.504 26.234 6.805 1 87.81 35 TYR B C 1
ATOM 4820 O O . TYR B 1 35 ? 6.223 25.828 7.727 1 87.81 35 TYR B O 1
ATOM 4828 N N . VAL B 1 36 ? 5.766 27.188 5.922 1 92.06 36 VAL B N 1
ATOM 4829 C CA . VAL B 1 36 ? 7.035 27.875 6.129 1 92.06 36 VAL B CA 1
ATOM 4830 C C . VAL B 1 36 ? 6.801 29.375 6.242 1 92.06 36 VAL B C 1
ATOM 4832 O O . VAL B 1 36 ? 5.797 29.891 5.75 1 92.06 36 VAL B O 1
ATOM 4835 N N . GLY B 1 37 ? 7.695 30.047 6.973 1 90.88 37 GLY B N 1
ATOM 4836 C CA . GLY B 1 37 ? 7.609 31.5 7.102 1 90.88 37 GLY B CA 1
ATOM 4837 C C . GLY B 1 37 ? 7.91 32.219 5.809 1 90.88 37 GLY B C 1
ATOM 4838 O O . GLY B 1 37 ? 8.391 31.625 4.848 1 90.88 37 GLY B O 1
ATOM 4839 N N . ALA B 1 38 ? 7.605 33.469 5.82 1 91.25 38 ALA B N 1
ATOM 4840 C CA . ALA B 1 38 ? 7.809 34.312 4.645 1 91.25 38 ALA B CA 1
ATOM 4841 C C . ALA B 1 38 ? 9.266 34.281 4.188 1 91.25 38 ALA B C 1
ATOM 4843 O O . ALA B 1 38 ? 9.547 34.312 2.988 1 91.25 38 ALA B O 1
ATOM 4844 N N . TYR B 1 39 ? 10.172 34.094 5.098 1 94.06 39 TYR B N 1
ATOM 4845 C CA . TYR B 1 39 ? 11.602 34.125 4.809 1 94.06 39 TYR B CA 1
ATOM 4846 C C . TYR B 1 39 ? 12.008 32.906 3.986 1 94.06 39 TYR B C 1
ATOM 4848 O O . TYR B 1 39 ? 13.062 32.906 3.35 1 94.06 39 TYR B O 1
ATOM 4856 N N . ALA B 1 40 ? 11.188 31.875 3.953 1 95.38 40 ALA B N 1
ATOM 4857 C CA . ALA B 1 40 ? 11.539 30.609 3.318 1 95.38 40 ALA B CA 1
ATOM 4858 C C . ALA B 1 40 ? 10.672 30.359 2.088 1 95.38 40 ALA B C 1
ATOM 4860 O O . ALA B 1 40 ? 10.727 29.266 1.495 1 95.38 40 ALA B O 1
ATOM 4861 N N . GLN B 1 41 ? 9.898 31.359 1.647 1 95.12 41 GLN B N 1
ATOM 4862 C CA . GLN B 1 41 ? 8.984 31.219 0.522 1 95.12 41 GLN B CA 1
ATOM 4863 C C . GLN B 1 41 ? 9.711 31.406 -0.807 1 95.12 41 GLN B C 1
ATOM 4865 O O . GLN B 1 41 ? 9.289 32.219 -1.636 1 95.12 41 GLN B O 1
ATOM 4870 N N . ARG B 1 42 ? 10.781 30.641 -1.012 1 97 42 ARG B N 1
ATOM 4871 C CA . ARG B 1 42 ? 11.625 30.766 -2.197 1 97 42 ARG B CA 1
ATOM 4872 C C . ARG B 1 42 ? 10.859 30.375 -3.455 1 97 42 ARG B C 1
ATOM 4874 O O . ARG B 1 42 ? 10.969 31.031 -4.488 1 97 42 ARG B O 1
ATOM 4881 N N . LEU B 1 43 ? 10.109 29.312 -3.35 1 97.25 43 LEU B N 1
ATOM 4882 C CA . LEU B 1 43 ? 9.344 28.859 -4.512 1 97.25 43 LEU B CA 1
ATOM 4883 C C . LEU B 1 43 ? 8.312 29.906 -4.922 1 97.25 43 LEU B C 1
ATOM 4885 O O . LEU B 1 43 ? 8.156 30.203 -6.109 1 97.25 43 LEU B O 1
ATOM 4889 N N . ALA B 1 44 ? 7.598 30.422 -3.928 1 95.19 44 ALA B N 1
ATOM 4890 C CA . ALA B 1 44 ? 6.598 31.453 -4.199 1 95.19 44 ALA B CA 1
ATOM 4891 C C . ALA B 1 44 ? 7.242 32.688 -4.805 1 95.19 44 ALA B C 1
ATOM 4893 O O . ALA B 1 44 ? 6.688 33.312 -5.723 1 95.19 44 ALA B O 1
ATOM 4894 N N . TRP B 1 45 ? 8.352 33.094 -4.312 1 96.44 45 TRP B N 1
ATOM 4895 C CA . TRP B 1 45 ? 9.055 34.25 -4.836 1 96.44 45 TRP B CA 1
ATOM 4896 C C . TRP B 1 45 ? 9.461 34.031 -6.289 1 96.44 45 TRP B C 1
ATOM 4898 O O . TRP B 1 45 ? 9.289 34.938 -7.129 1 96.44 45 TRP B O 1
ATOM 4908 N N . LEU B 1 46 ? 9.938 32.844 -6.574 1 97.56 46 LEU B N 1
ATOM 4909 C CA . LEU B 1 46 ? 10.492 32.531 -7.887 1 97.56 46 LEU B CA 1
ATOM 4910 C C . LEU B 1 46 ? 9.383 32.375 -8.922 1 97.56 46 LEU B C 1
ATOM 4912 O O . LEU B 1 46 ? 9.531 32.812 -10.062 1 97.56 46 LEU B O 1
ATOM 4916 N N . THR B 1 47 ? 8.234 31.766 -8.508 1 97.12 47 THR B N 1
ATOM 4917 C CA . THR B 1 47 ? 7.297 31.281 -9.523 1 97.12 47 THR B CA 1
ATOM 4918 C C . THR B 1 47 ? 5.945 31.969 -9.367 1 97.12 47 THR B C 1
ATOM 4920 O O . THR B 1 47 ? 5.113 31.938 -10.273 1 97.12 47 THR B O 1
ATOM 4923 N N . GLY B 1 48 ? 5.672 32.438 -8.172 1 94.44 48 GLY B N 1
ATOM 4924 C CA . GLY B 1 48 ? 4.355 32.969 -7.859 1 94.44 48 GLY B CA 1
ATOM 4925 C C . GLY B 1 48 ? 3.408 31.938 -7.289 1 94.44 48 GLY B C 1
ATOM 4926 O O . GLY B 1 48 ? 2.287 32.25 -6.898 1 94.44 48 GLY B O 1
ATOM 4927 N N . PHE B 1 49 ? 3.877 30.75 -7.211 1 94.06 49 PHE B N 1
ATOM 4928 C CA . PHE B 1 49 ? 3.033 29.656 -6.715 1 94.06 49 PHE B CA 1
ATOM 4929 C C . PHE B 1 49 ? 2.738 29.844 -5.23 1 94.06 49 PHE B C 1
ATOM 4931 O O . PHE B 1 49 ? 3.656 30 -4.426 1 94.06 49 PHE B O 1
ATOM 4938 N N . GLN B 1 50 ? 1.484 29.719 -4.824 1 88.5 50 GLN B N 1
ATOM 4939 C CA . GLN B 1 50 ? 1.095 30 -3.445 1 88.5 50 GLN B CA 1
ATOM 4940 C C . GLN B 1 50 ? 0.567 28.75 -2.752 1 88.5 50 GLN B C 1
ATOM 4942 O O . GLN B 1 50 ? -0.076 28.844 -1.704 1 88.5 50 GLN B O 1
ATOM 4947 N N . GLY B 1 51 ? 0.781 27.641 -3.332 1 87.56 51 GLY B N 1
ATOM 4948 C CA . GLY B 1 51 ? 0.406 26.406 -2.674 1 87.56 51 GLY B CA 1
ATOM 4949 C C . GLY B 1 51 ? 1.312 26.047 -1.511 1 87.56 51 GLY B C 1
ATOM 4950 O O . GLY B 1 51 ? 2.27 26.766 -1.22 1 87.56 51 GLY B O 1
ATOM 4951 N N . SER B 1 52 ? 0.96 24.938 -0.819 1 87.31 52 SER B N 1
ATOM 4952 C CA . SER B 1 52 ? 1.704 24.547 0.376 1 87.31 52 SER B CA 1
ATOM 4953 C C . SER B 1 52 ? 2.664 23.391 0.087 1 87.31 52 SER B C 1
ATOM 4955 O O . SER B 1 52 ? 3.389 22.953 0.977 1 87.31 52 SER B O 1
ATOM 4957 N N . ALA B 1 53 ? 2.664 22.891 -1.103 1 88.81 53 ALA B N 1
ATOM 4958 C CA . ALA B 1 53 ? 3.584 21.828 -1.5 1 88.81 53 ALA B CA 1
ATOM 4959 C C . ALA B 1 53 ? 3.984 21.969 -2.967 1 88.81 53 ALA B C 1
ATOM 4961 O O . ALA B 1 53 ? 3.137 22.219 -3.824 1 88.81 53 ALA B O 1
ATOM 4962 N N . GLY B 1 54 ? 5.207 21.781 -3.24 1 93.62 54 GLY B N 1
ATOM 4963 C CA . GLY B 1 54 ? 5.711 21.891 -4.602 1 93.62 54 GLY B CA 1
ATOM 4964 C C . GLY B 1 54 ? 7.223 22 -4.672 1 93.62 54 GLY B C 1
ATOM 4965 O O . GLY B 1 54 ? 7.887 22.172 -3.648 1 93.62 54 GLY B O 1
ATOM 4966 N N . THR B 1 55 ? 7.715 21.812 -5.828 1 97.31 55 THR B N 1
ATOM 4967 C CA . THR B 1 55 ? 9.141 21.953 -6.125 1 97.31 55 THR B CA 1
ATOM 4968 C C . THR B 1 55 ? 9.352 22.547 -7.512 1 97.31 55 THR B C 1
ATOM 4970 O O . THR B 1 55 ? 8.562 22.297 -8.43 1 97.31 55 THR B O 1
ATOM 4973 N N . ALA B 1 56 ? 10.289 23.344 -7.688 1 98.25 56 ALA B N 1
ATOM 4974 C CA . ALA B 1 56 ? 10.688 23.844 -9 1 98.25 56 ALA B CA 1
ATOM 4975 C C . ALA B 1 56 ? 12.102 23.391 -9.352 1 98.25 56 ALA B C 1
ATOM 4977 O O . ALA B 1 56 ? 12.945 23.219 -8.469 1 98.25 56 ALA B O 1
ATOM 4978 N N . VAL B 1 57 ? 12.328 23.172 -10.594 1 98.5 57 VAL B N 1
ATOM 4979 C CA . VAL B 1 57 ? 13.656 22.922 -11.133 1 98.5 57 VAL B CA 1
ATOM 4980 C C . VAL B 1 57 ? 13.961 23.906 -12.258 1 98.5 57 VAL B C 1
ATOM 4982 O O . VAL B 1 57 ? 13.141 24.094 -13.164 1 98.5 57 VAL B O 1
ATOM 4985 N N . VAL B 1 58 ? 15.062 24.531 -12.188 1 98.56 58 VAL B N 1
ATOM 4986 C CA . VAL B 1 58 ? 15.492 25.469 -13.211 1 98.56 58 VAL B CA 1
ATOM 4987 C C . VAL B 1 58 ? 16.734 24.922 -13.922 1 98.56 58 VAL B C 1
ATOM 4989 O O . VAL B 1 58 ? 17.75 24.656 -13.281 1 98.56 58 VAL B O 1
ATOM 4992 N N . LEU B 1 59 ? 16.625 24.672 -15.188 1 97.81 59 LEU B N 1
ATOM 4993 C CA . LEU B 1 59 ? 17.734 24.328 -16.062 1 97.81 59 LEU B CA 1
ATOM 4994 C C . LEU B 1 59 ? 18.047 25.484 -17.016 1 97.81 59 LEU B C 1
ATOM 4996 O O . LEU B 1 59 ? 17.344 26.5 -17.016 1 97.81 59 LEU B O 1
ATOM 5000 N N . PRO B 1 60 ? 19.109 25.359 -17.844 1 95.75 60 PRO B N 1
ATOM 5001 C CA . PRO B 1 60 ? 19.484 26.484 -18.703 1 95.75 60 PRO B CA 1
ATOM 5002 C C . PRO B 1 60 ? 18.406 26.844 -19.719 1 95.75 60 PRO B C 1
ATOM 5004 O O . PRO B 1 60 ? 18.125 28.031 -19.922 1 95.75 60 PRO B O 1
ATOM 5007 N N . GLN B 1 61 ? 17.734 25.844 -20.234 1 93.5 61 GLN B N 1
ATOM 5008 C CA . GLN B 1 61 ? 16.797 26.125 -21.328 1 93.5 61 GLN B CA 1
ATOM 5009 C C . GLN B 1 61 ? 15.375 25.734 -20.938 1 93.5 61 GLN B C 1
ATOM 5011 O O . GLN B 1 61 ? 14.422 26.078 -21.656 1 93.5 61 GLN B O 1
ATOM 5016 N N . GLU B 1 62 ? 15.195 25.047 -19.891 1 96 62 GLU B N 1
ATOM 5017 C CA . GLU B 1 62 ? 13.859 24.625 -19.484 1 96 62 GLU B CA 1
ATOM 5018 C C . GLU B 1 62 ? 13.695 24.719 -17.969 1 96 62 GLU B C 1
ATOM 5020 O O . GLU B 1 62 ? 14.68 24.75 -17.234 1 96 62 GLU B O 1
ATOM 5025 N N . ALA B 1 63 ? 12.531 24.953 -17.531 1 98 63 ALA B N 1
ATOM 5026 C CA . ALA B 1 63 ? 12.148 24.984 -16.109 1 98 63 ALA B CA 1
ATOM 5027 C C . ALA B 1 63 ? 10.82 24.281 -15.883 1 98 63 ALA B C 1
ATOM 5029 O O . ALA B 1 63 ? 9.953 24.281 -16.75 1 98 63 ALA B O 1
ATOM 5030 N N . ALA B 1 64 ? 10.734 23.625 -14.742 1 98.44 64 ALA B N 1
ATOM 5031 C CA . ALA B 1 64 ? 9.531 22.859 -14.43 1 98.44 64 ALA B CA 1
ATOM 5032 C C . ALA B 1 64 ? 9.086 23.109 -12.992 1 98.44 64 ALA B C 1
ATOM 5034 O O . ALA B 1 64 ? 9.914 23.406 -12.125 1 98.44 64 ALA B O 1
ATOM 5035 N N . ILE B 1 65 ? 7.805 23.109 -12.781 1 98 65 ILE B N 1
ATOM 5036 C CA . ILE B 1 65 ? 7.207 23.156 -11.445 1 98 65 ILE B CA 1
ATOM 5037 C C . ILE B 1 65 ? 6.406 21.875 -11.203 1 98 65 ILE B C 1
ATOM 5039 O O . ILE B 1 65 ? 5.66 21.422 -12.078 1 98 65 ILE B O 1
ATOM 5043 N N . PHE B 1 66 ? 6.645 21.281 -10.062 1 96.81 66 PHE B N 1
ATOM 5044 C CA . PHE B 1 66 ? 6.059 20 -9.688 1 96.81 66 PHE B CA 1
ATOM 5045 C C . PHE B 1 66 ? 5.008 20.188 -8.602 1 96.81 66 PHE B C 1
ATOM 5047 O O . PHE B 1 66 ? 5.285 20.781 -7.555 1 96.81 66 PHE B O 1
ATOM 5054 N N . THR B 1 67 ? 3.766 19.719 -8.828 1 93.44 67 THR B N 1
ATOM 5055 C CA . THR B 1 67 ? 2.701 19.75 -7.832 1 93.44 67 THR B CA 1
ATOM 5056 C C . THR B 1 67 ? 1.929 18.438 -7.809 1 93.44 67 THR B C 1
ATOM 5058 O O . THR B 1 67 ? 1.962 17.672 -8.773 1 93.44 67 THR B O 1
ATOM 5061 N N . ASP B 1 68 ? 1.299 18.156 -6.715 1 87.5 68 ASP B N 1
ATOM 5062 C CA . ASP B 1 68 ? 0.45 16.969 -6.629 1 87.5 68 ASP B CA 1
ATOM 5063 C C . ASP B 1 68 ? -1.001 17.312 -6.965 1 87.5 68 ASP B C 1
ATOM 5065 O O . ASP B 1 68 ? -1.301 18.438 -7.383 1 87.5 68 ASP B O 1
ATOM 5069 N N . GLY B 1 69 ? -1.889 16.406 -6.977 1 82.75 69 GLY B N 1
ATOM 5070 C CA . GLY B 1 69 ? -3.264 16.516 -7.434 1 82.75 69 GLY B CA 1
ATOM 5071 C C . GLY B 1 69 ? -4.035 17.641 -6.758 1 82.75 69 GLY B C 1
ATOM 5072 O O . GLY B 1 69 ? -4.988 18.172 -7.328 1 82.75 69 GLY B O 1
ATOM 5073 N N . ARG B 1 70 ? -3.664 18.219 -5.602 1 84 70 ARG B N 1
ATOM 5074 C CA . ARG B 1 70 ? -4.316 19.266 -4.84 1 84 70 ARG B CA 1
ATOM 5075 C C . ARG B 1 70 ? -4.207 20.609 -5.559 1 84 70 ARG B C 1
ATOM 5077 O O . ARG B 1 70 ? -5.02 21.516 -5.332 1 84 70 ARG B O 1
ATOM 5084 N N . TYR B 1 71 ? -3.117 20.594 -6.395 1 87.81 71 TYR B N 1
ATOM 5085 C CA . TYR B 1 71 ? -2.771 21.938 -6.875 1 87.81 71 TYR B CA 1
ATOM 5086 C C . TYR B 1 71 ? -2.783 21.984 -8.398 1 87.81 71 TYR B C 1
ATOM 5088 O O . TYR B 1 71 ? -2.24 22.906 -9 1 87.81 71 TYR B O 1
ATOM 5096 N N . THR B 1 72 ? -3.338 20.969 -8.992 1 87 72 THR B N 1
ATOM 5097 C CA . THR B 1 72 ? -3.318 20.875 -10.445 1 87 72 THR B CA 1
ATOM 5098 C C . THR B 1 72 ? -3.916 22.125 -11.078 1 87 72 THR B C 1
ATOM 5100 O O . THR B 1 72 ? -3.352 22.688 -12.023 1 87 72 THR B O 1
ATOM 5103 N N . LEU B 1 73 ? -5.059 22.641 -10.531 1 87 73 LEU B N 1
ATOM 5104 C CA . LEU B 1 73 ? -5.715 23.828 -11.07 1 87 73 LEU B CA 1
ATOM 5105 C C . LEU B 1 73 ? -5.012 25.094 -10.602 1 87 73 LEU B C 1
ATOM 5107 O O . LEU B 1 73 ? -4.793 26.016 -11.391 1 87 73 LEU B O 1
ATOM 5111 N N . GLN B 1 74 ? -4.555 25.094 -9.438 1 87.94 74 GLN B N 1
ATOM 5112 C CA . GLN B 1 74 ? -3.986 26.281 -8.805 1 87.94 74 GLN B CA 1
ATOM 5113 C C . GLN B 1 74 ? -2.67 26.672 -9.469 1 87.94 74 GLN B C 1
ATOM 5115 O O . GLN B 1 74 ? -2.428 27.859 -9.727 1 87.94 74 GLN B O 1
ATOM 5120 N N . VAL B 1 75 ? -1.85 25.719 -9.789 1 93.56 75 VAL B N 1
ATOM 5121 C CA . VAL B 1 75 ? -0.538 26 -10.359 1 93.56 75 VAL B CA 1
ATOM 5122 C C . VAL B 1 75 ? -0.702 26.641 -11.734 1 93.56 75 VAL B C 1
ATOM 5124 O O . VAL B 1 75 ? 0.063 27.531 -12.109 1 93.56 75 VAL B O 1
ATOM 5127 N N . ARG B 1 76 ? -1.669 26.266 -12.469 1 92.38 76 ARG B N 1
ATOM 5128 C CA . ARG B 1 76 ? -1.907 26.781 -13.812 1 92.38 76 ARG B CA 1
ATOM 5129 C C . ARG B 1 76 ? -2.469 28.188 -13.758 1 92.38 76 ARG B C 1
ATOM 5131 O O . ARG B 1 76 ? -2.301 28.969 -14.703 1 92.38 76 ARG B O 1
ATOM 5138 N N . GLN B 1 77 ? -3.104 28.484 -12.602 1 87.25 77 GLN B N 1
ATOM 5139 C CA . GLN B 1 77 ? -3.662 29.812 -12.422 1 87.25 77 GLN B CA 1
ATOM 5140 C C . GLN B 1 77 ? -2.596 30.797 -11.945 1 87.25 77 GLN B C 1
ATOM 5142 O O . GLN B 1 77 ? -2.67 31.984 -12.234 1 87.25 77 GLN B O 1
ATOM 5147 N N . GLN B 1 78 ? -1.595 30.281 -11.266 1 92 78 GLN B N 1
ATOM 5148 C CA . GLN B 1 78 ? -0.696 31.172 -10.539 1 92 78 GLN B CA 1
ATOM 5149 C C . GLN B 1 78 ? 0.669 31.25 -11.219 1 92 78 GLN B C 1
ATOM 5151 O O . GLN B 1 78 ? 1.417 32.219 -11.008 1 92 78 GLN B O 1
ATOM 5156 N N . VAL B 1 79 ? 1.043 30.25 -12.023 1 96.12 79 VAL B N 1
ATOM 5157 C CA . VAL B 1 79 ? 2.381 30.125 -12.594 1 96.12 79 VAL B CA 1
ATOM 5158 C C . VAL B 1 79 ? 2.295 30.141 -14.117 1 96.12 79 VAL B C 1
ATOM 5160 O O . VAL B 1 79 ? 1.468 29.453 -14.711 1 96.12 79 VAL B O 1
ATOM 5163 N N . SER B 1 80 ? 3.141 30.922 -14.766 1 96.06 80 SER B N 1
ATOM 5164 C CA . SER B 1 80 ? 3.08 31.125 -16.203 1 96.06 80 SER B CA 1
ATOM 5165 C C . SER B 1 80 ? 3.518 29.875 -16.969 1 96.06 80 SER B C 1
ATOM 5167 O O . SER B 1 80 ? 4.633 29.391 -16.766 1 96.06 80 SER B O 1
ATOM 5169 N N . ALA B 1 81 ? 2.734 29.453 -17.906 1 95.5 81 ALA B N 1
ATOM 5170 C CA . ALA B 1 81 ? 3.057 28.312 -18.75 1 95.5 81 ALA B CA 1
ATOM 5171 C C . ALA B 1 81 ? 4.148 28.672 -19.766 1 95.5 81 ALA B C 1
ATOM 5173 O O . ALA B 1 81 ? 4.766 27.781 -20.359 1 95.5 81 ALA B O 1
ATOM 5174 N N . ALA B 1 82 ? 4.359 29.906 -19.938 1 95.38 82 ALA B N 1
ATOM 5175 C CA . ALA B 1 82 ? 5.395 30.359 -20.859 1 95.38 82 ALA B CA 1
ATOM 5176 C C . ALA B 1 82 ? 6.785 30.062 -20.312 1 95.38 82 ALA B C 1
ATOM 5178 O O . ALA B 1 82 ? 7.727 29.828 -21.078 1 95.38 82 ALA B O 1
ATOM 5179 N N . ASP B 1 83 ? 6.859 30 -19 1 96.44 83 ASP B N 1
ATOM 5180 C CA . ASP B 1 83 ? 8.172 29.906 -18.375 1 96.44 83 ASP B CA 1
ATOM 5181 C C . ASP B 1 83 ? 8.367 28.531 -17.734 1 96.44 83 ASP B C 1
ATOM 5183 O O . ASP B 1 83 ? 9.5 28.094 -17.5 1 96.44 83 ASP B O 1
ATOM 5187 N N . TRP B 1 84 ? 7.27 27.906 -17.344 1 98.06 84 TRP B N 1
ATOM 5188 C CA . TRP B 1 84 ? 7.379 26.703 -16.531 1 98.06 84 TRP B CA 1
ATOM 5189 C C . TRP B 1 84 ? 6.582 25.562 -17.156 1 98.06 84 TRP B C 1
ATOM 5191 O O . TRP B 1 84 ? 5.414 25.734 -17.516 1 98.06 84 TRP B O 1
ATOM 5201 N N . GLU B 1 85 ? 7.195 24.406 -17.234 1 97.75 85 GLU B N 1
ATOM 5202 C CA . GLU B 1 85 ? 6.465 23.172 -17.484 1 97.75 85 GLU B CA 1
ATOM 5203 C C . GLU B 1 85 ? 5.773 22.656 -16.219 1 97.75 85 GLU B C 1
ATOM 5205 O O . GLU B 1 85 ? 6.375 22.625 -15.148 1 97.75 85 GLU B O 1
ATOM 5210 N N . TYR B 1 86 ? 4.48 22.375 -16.344 1 97.12 86 TYR B N 1
ATOM 5211 C CA . TYR B 1 86 ? 3.754 21.797 -15.219 1 97.12 86 TYR B CA 1
ATOM 5212 C C . TYR B 1 86 ? 3.951 20.281 -15.172 1 97.12 86 TYR B C 1
ATOM 5214 O O . TYR B 1 86 ? 3.645 19.578 -16.125 1 97.12 86 TYR B O 1
ATOM 5222 N N . VAL B 1 87 ? 4.508 19.766 -14.047 1 96.12 87 VAL B N 1
ATOM 5223 C CA . VAL B 1 87 ? 4.746 18.344 -13.922 1 96.12 87 VAL B CA 1
ATOM 5224 C C . VAL B 1 87 ? 3.982 17.781 -12.719 1 96.12 87 VAL B C 1
ATOM 5226 O O . VAL B 1 87 ? 4.105 18.312 -11.609 1 96.12 87 VAL B O 1
ATOM 5229 N N . GLY B 1 88 ? 3.189 16.812 -12.938 1 91.19 88 GLY B N 1
ATOM 5230 C CA . GLY B 1 88 ? 2.396 16.203 -11.883 1 91.19 88 GLY B CA 1
ATOM 5231 C C . GLY B 1 88 ? 3.154 15.156 -11.094 1 91.19 88 GLY B C 1
ATOM 5232 O O . GLY B 1 88 ? 3.779 14.266 -11.672 1 91.19 88 GLY B O 1
ATOM 5233 N N . VAL B 1 89 ? 3.174 15.281 -9.742 1 87.75 89 VAL B N 1
ATOM 5234 C CA . VAL B 1 89 ? 3.676 14.242 -8.852 1 87.75 89 VAL B CA 1
ATOM 5235 C C . VAL B 1 89 ? 2.51 13.43 -8.289 1 87.75 89 VAL B C 1
ATOM 5237 O O . VAL B 1 89 ? 1.429 13.977 -8.047 1 87.75 89 VAL B O 1
ATOM 5240 N N . PRO B 1 90 ? 2.559 12.18 -8.125 1 78.56 90 PRO B N 1
ATOM 5241 C CA . PRO B 1 90 ? 3.803 11.406 -8.156 1 78.56 90 PRO B CA 1
ATOM 5242 C C . PRO B 1 90 ? 4.062 10.766 -9.523 1 78.56 90 PRO B C 1
ATOM 5244 O O . PRO B 1 90 ? 5.02 10 -9.672 1 78.56 90 PRO B O 1
ATOM 5247 N N . ALA B 1 91 ? 3.297 11.047 -10.539 1 78.19 91 ALA B N 1
ATOM 5248 C CA . ALA B 1 91 ? 3.488 10.414 -11.836 1 78.19 91 ALA B CA 1
ATOM 5249 C C . ALA B 1 91 ? 4.93 10.562 -12.312 1 78.19 91 ALA B C 1
ATOM 5251 O O . ALA B 1 91 ? 5.531 9.609 -12.805 1 78.19 91 ALA B O 1
ATOM 5252 N N . THR B 1 92 ? 5.492 11.773 -12.117 1 88.25 92 THR B N 1
ATOM 5253 C CA . THR B 1 92 ? 6.902 12.047 -12.383 1 88.25 92 THR B CA 1
ATOM 5254 C C . THR B 1 92 ? 7.57 12.68 -11.164 1 88.25 92 THR B C 1
ATOM 5256 O O . THR B 1 92 ? 7.18 13.766 -10.734 1 88.25 92 THR B O 1
ATOM 5259 N N . SER B 1 93 ? 8.547 11.984 -10.625 1 90.5 93 SER B N 1
ATOM 5260 C CA . SER B 1 93 ? 9.266 12.547 -9.492 1 90.5 93 SER B CA 1
ATOM 5261 C C . SER B 1 93 ? 10.25 13.617 -9.938 1 90.5 93 SER B C 1
ATOM 5263 O O . SER B 1 93 ? 10.656 13.656 -11.102 1 90.5 93 SER B O 1
ATOM 5265 N N . VAL B 1 94 ? 10.633 14.469 -9.086 1 94.75 94 VAL B N 1
ATOM 5266 C CA . VAL B 1 94 ? 11.609 15.523 -9.367 1 94.75 94 VAL B CA 1
ATOM 5267 C C . VAL B 1 94 ? 12.922 14.898 -9.82 1 94.75 94 VAL B C 1
ATOM 5269 O O . VAL B 1 94 ? 13.516 15.328 -10.812 1 94.75 94 VAL B O 1
ATOM 5272 N N . SER B 1 95 ? 13.344 13.844 -9.109 1 94.12 95 SER B N 1
ATOM 5273 C CA . SER B 1 95 ? 14.57 13.148 -9.461 1 94.12 95 SER B CA 1
ATOM 5274 C C . SER B 1 95 ? 14.461 12.477 -10.828 1 94.12 95 SER B C 1
ATOM 5276 O O . SER B 1 95 ? 15.406 12.492 -11.617 1 94.12 95 SER B O 1
ATOM 5278 N N . GLY B 1 96 ? 13.336 11.906 -11.047 1 91 96 GLY B N 1
ATOM 5279 C CA . GLY B 1 96 ? 13.117 11.281 -12.344 1 91 96 GLY B CA 1
ATOM 5280 C C . GLY B 1 96 ? 13.172 12.266 -13.492 1 91 96 GLY B C 1
ATOM 5281 O O . GLY B 1 96 ? 13.781 11.992 -14.523 1 91 96 GLY B O 1
ATOM 5282 N N . TRP B 1 97 ? 12.531 13.414 -13.336 1 95.06 97 TRP B N 1
ATOM 5283 C CA . TRP B 1 97 ? 12.547 14.469 -14.344 1 95.06 97 TRP B CA 1
ATOM 5284 C C . TRP B 1 97 ? 13.969 14.969 -14.586 1 95.06 97 TRP B C 1
ATOM 5286 O O . TRP B 1 97 ? 14.375 15.18 -15.734 1 95.06 97 TRP B O 1
ATOM 5296 N N . LEU B 1 98 ? 14.719 15.125 -13.547 1 95.06 98 LEU B N 1
ATOM 5297 C CA . LEU B 1 98 ? 16.109 15.555 -13.641 1 95.06 98 LEU B CA 1
ATOM 5298 C C . LEU B 1 98 ? 16.938 14.547 -14.438 1 95.06 98 LEU B C 1
ATOM 5300 O O . LEU B 1 98 ? 17.766 14.938 -15.266 1 95.06 98 LEU B O 1
ATOM 5304 N N . GLY B 1 99 ? 16.703 13.305 -14.148 1 90.5 99 GLY B N 1
ATOM 5305 C CA . GLY B 1 99 ? 17.406 12.266 -14.891 1 90.5 99 GLY B CA 1
ATOM 5306 C C . GLY B 1 99 ? 17.156 12.336 -16.391 1 90.5 99 GLY B C 1
ATOM 5307 O O . GLY B 1 99 ? 18.062 12.031 -17.172 1 90.5 99 GLY B O 1
ATOM 5308 N N . ALA B 1 100 ? 16.031 12.789 -16.781 1 89.38 100 ALA B N 1
ATOM 5309 C CA . ALA B 1 100 ? 15.648 12.828 -18.188 1 89.38 100 ALA B CA 1
ATOM 5310 C C . ALA B 1 100 ? 16.062 14.148 -18.828 1 89.38 100 ALA B C 1
ATOM 5312 O O . ALA B 1 100 ? 16.328 14.203 -20.031 1 89.38 100 ALA B O 1
ATOM 5313 N N . HIS B 1 101 ? 16.141 15.234 -18.062 1 94.31 101 HIS B N 1
ATOM 5314 C CA . HIS B 1 101 ? 16.219 16.562 -18.672 1 94.31 101 HIS B CA 1
ATOM 5315 C C . HIS B 1 101 ? 17.562 17.219 -18.391 1 94.31 101 HIS B C 1
ATOM 5317 O O . HIS B 1 101 ? 17.953 18.156 -19.094 1 94.31 101 HIS B O 1
ATOM 5323 N N . ALA B 1 102 ? 18.234 16.75 -17.297 1 94.81 102 ALA B N 1
ATOM 5324 C CA . ALA B 1 102 ? 19.516 17.375 -16.969 1 94.81 102 ALA B CA 1
ATOM 5325 C C . ALA B 1 102 ? 20.516 17.203 -18.109 1 94.81 102 ALA B C 1
ATOM 5327 O O . ALA B 1 102 ? 20.5 16.188 -18.812 1 94.81 102 ALA B O 1
ATOM 5328 N N . PRO B 1 103 ? 21.344 18.188 -18.375 1 93 103 PRO B N 1
ATOM 5329 C CA . PRO B 1 103 ? 22.391 18.016 -19.391 1 93 103 PRO B CA 1
ATOM 5330 C C . PRO B 1 103 ? 23.375 16.906 -19.047 1 93 103 PRO B C 1
ATOM 5332 O O . PRO B 1 103 ? 23.688 16.688 -17.875 1 93 103 PRO B O 1
ATOM 5335 N N . ASP B 1 104 ? 23.828 16.266 -20.078 1 89.81 104 ASP B N 1
ATOM 5336 C CA . ASP B 1 104 ? 24.859 15.273 -19.875 1 89.81 104 ASP B CA 1
ATOM 5337 C C . ASP B 1 104 ? 26.078 15.891 -19.172 1 89.81 104 ASP B C 1
ATOM 5339 O O . ASP B 1 104 ? 26.594 16.922 -19.625 1 89.81 104 ASP B O 1
ATOM 5343 N N . GLY B 1 105 ? 26.406 15.281 -18.125 1 91.81 105 GLY B N 1
ATOM 5344 C CA . GLY B 1 105 ? 27.562 15.789 -17.391 1 91.81 105 GLY B CA 1
ATOM 5345 C C . GLY B 1 105 ? 27.266 17.078 -16.641 1 91.81 105 GLY B C 1
ATOM 5346 O O . GLY B 1 105 ? 28.172 17.734 -16.141 1 91.81 105 GLY B O 1
ATOM 5347 N N . GLY B 1 106 ? 26.016 17.422 -16.625 1 94.94 106 GLY B N 1
ATOM 5348 C CA . GLY B 1 106 ? 25.641 18.688 -16.031 1 94.94 106 GLY B CA 1
ATOM 5349 C C . GLY B 1 106 ? 25.828 18.719 -14.523 1 94.94 106 GLY B C 1
ATOM 5350 O O . GLY B 1 106 ? 25.953 17.672 -13.883 1 94.94 106 GLY B O 1
ATOM 5351 N N . ARG B 1 107 ? 25.984 19.938 -13.977 1 97.62 107 ARG B N 1
ATOM 5352 C CA . ARG B 1 107 ? 26.094 20.203 -12.547 1 97.62 107 ARG B CA 1
ATOM 5353 C C . ARG B 1 107 ? 24.812 20.812 -11.992 1 97.62 107 ARG B C 1
ATOM 5355 O O . ARG B 1 107 ? 24.531 21.984 -12.195 1 97.62 107 ARG B O 1
ATOM 5362 N N . ILE B 1 108 ? 24.031 20.016 -11.297 1 98.31 108 ILE B N 1
ATOM 5363 C CA . ILE B 1 108 ? 22.766 20.469 -10.75 1 98.31 108 ILE B CA 1
ATOM 5364 C C . ILE B 1 108 ? 22.922 20.812 -9.273 1 98.31 108 ILE B C 1
ATOM 5366 O O . ILE B 1 108 ? 23.281 19.953 -8.461 1 98.31 108 ILE B O 1
ATOM 5370 N N . GLY B 1 109 ? 22.688 22.062 -8.898 1 98.5 109 GLY B N 1
ATOM 5371 C CA . GLY B 1 109 ? 22.828 22.516 -7.527 1 98.5 109 GLY B CA 1
ATOM 5372 C C . GLY B 1 109 ? 21.609 22.203 -6.668 1 98.5 109 GLY B C 1
ATOM 5373 O O . GLY B 1 109 ? 20.5 22.094 -7.176 1 98.5 109 GLY B O 1
ATOM 5374 N N . TYR B 1 110 ? 21.797 22.016 -5.391 1 98.5 110 TYR B N 1
ATOM 5375 C CA . TYR B 1 110 ? 20.766 21.953 -4.371 1 98.5 110 TYR B CA 1
ATOM 5376 C C . TYR B 1 110 ? 21.25 22.547 -3.055 1 98.5 110 TYR B C 1
ATOM 5378 O O . TYR B 1 110 ? 22.453 22.625 -2.807 1 98.5 110 TYR B O 1
ATOM 5386 N N . ASP B 1 111 ? 20.375 23.094 -2.305 1 98.19 111 ASP B N 1
ATOM 5387 C CA . ASP B 1 111 ? 20.688 23.594 -0.968 1 98.19 111 ASP B CA 1
ATOM 5388 C C . ASP B 1 111 ? 20.578 22.484 0.072 1 98.19 111 ASP B C 1
ATOM 5390 O O . ASP B 1 111 ? 19.484 22 0.377 1 98.19 111 ASP B O 1
ATOM 5394 N N . PRO B 1 112 ? 21.672 22.047 0.666 1 97.88 112 PRO B N 1
ATOM 5395 C CA . PRO B 1 112 ? 21.625 20.922 1.615 1 97.88 112 PRO B CA 1
ATOM 5396 C C . PRO B 1 112 ? 20.797 21.234 2.859 1 97.88 112 PRO B C 1
ATOM 5398 O O . PRO B 1 112 ? 20.5 20.344 3.645 1 97.88 112 PRO B O 1
ATOM 5401 N N . TRP B 1 113 ? 20.406 22.484 3.084 1 97.62 113 TRP B N 1
ATOM 5402 C CA . TRP B 1 113 ? 19.562 22.875 4.211 1 97.62 113 TRP B CA 1
ATOM 5403 C C . TRP B 1 113 ? 18.078 22.797 3.848 1 97.62 113 TRP B C 1
ATOM 5405 O O . TRP B 1 113 ? 17.219 23.109 4.668 1 97.62 113 TRP B O 1
ATOM 5415 N N . LEU B 1 114 ? 17.828 22.328 2.576 1 97.56 114 LEU B N 1
ATOM 5416 C CA . LEU B 1 114 ? 16.438 22.297 2.158 1 97.56 114 LEU B CA 1
ATOM 5417 C C . LEU B 1 114 ? 16.062 20.938 1.578 1 97.56 114 LEU B C 1
ATOM 5419 O O . LEU B 1 114 ? 14.984 20.797 0.987 1 97.56 114 LEU B O 1
ATOM 5423 N N . HIS B 1 115 ? 16.938 20 1.662 1 96.81 115 HIS B N 1
ATOM 5424 C CA . HIS B 1 115 ? 16.672 18.672 1.139 1 96.81 115 HIS B CA 1
ATOM 5425 C C . HIS B 1 115 ? 17.062 17.594 2.146 1 96.81 115 HIS B C 1
ATOM 5427 O O . HIS B 1 115 ? 18.047 17.75 2.887 1 96.81 115 HIS B O 1
ATOM 5433 N N . THR B 1 116 ? 16.312 16.578 2.145 1 94.12 116 THR B N 1
ATOM 5434 C CA . THR B 1 116 ? 16.641 15.453 3.018 1 94.12 116 THR B CA 1
ATOM 5435 C C . THR B 1 116 ? 17.75 14.602 2.412 1 94.12 116 THR B C 1
ATOM 5437 O O . THR B 1 116 ? 18.031 14.688 1.214 1 94.12 116 THR B O 1
ATOM 5440 N N . ARG B 1 117 ? 18.312 13.844 3.246 1 91.38 117 ARG B N 1
ATOM 5441 C CA . ARG B 1 117 ? 19.328 12.914 2.781 1 91.38 117 ARG B CA 1
ATOM 5442 C C . ARG B 1 117 ? 18.75 11.898 1.811 1 91.38 117 ARG B C 1
ATOM 5444 O O . ARG B 1 117 ? 19.391 11.508 0.837 1 91.38 117 ARG B O 1
ATOM 5451 N N . ILE B 1 118 ? 17.562 11.508 2.037 1 89 118 ILE B N 1
ATOM 5452 C CA . ILE B 1 118 ? 16.906 10.523 1.189 1 89 118 ILE B CA 1
ATOM 5453 C C . ILE B 1 118 ? 16.734 11.086 -0.222 1 89 118 ILE B C 1
ATOM 5455 O O . ILE B 1 118 ? 17.062 10.414 -1.204 1 89 118 ILE B O 1
ATOM 5459 N N . TRP B 1 119 ? 16.266 12.281 -0.32 1 91.56 119 TRP B N 1
ATOM 5460 C CA . TRP B 1 119 ? 16.094 12.891 -1.635 1 91.56 119 TRP B CA 1
ATOM 5461 C C . TRP B 1 119 ? 17.422 13.031 -2.357 1 91.56 119 TRP B C 1
ATOM 5463 O O . TRP B 1 119 ? 17.5 12.812 -3.568 1 91.56 119 TRP B O 1
ATOM 5473 N N . VAL B 1 120 ? 18.5 13.406 -1.638 1 94.88 120 VAL B N 1
ATOM 5474 C CA . VAL B 1 120 ? 19.828 13.609 -2.215 1 94.88 120 VAL B CA 1
ATOM 5475 C C . VAL B 1 120 ? 20.312 12.312 -2.852 1 94.88 120 VAL B C 1
ATOM 5477 O O . VAL B 1 120 ? 20.812 12.32 -3.979 1 94.88 120 VAL B O 1
ATOM 5480 N N . GLU B 1 121 ? 20.156 11.289 -2.113 1 88.44 121 GLU B N 1
ATOM 5481 C CA . GLU B 1 121 ? 20.578 9.984 -2.629 1 88.44 121 GLU B CA 1
ATOM 5482 C C . GLU B 1 121 ? 19.797 9.609 -3.881 1 88.44 121 GLU B C 1
ATOM 5484 O O . GLU B 1 121 ? 20.375 9.117 -4.855 1 88.44 121 GLU B O 1
ATOM 5489 N N . GLU B 1 122 ? 18.531 9.852 -3.854 1 89.56 122 GLU B N 1
ATOM 5490 C CA . GLU B 1 122 ? 17.688 9.562 -5 1 89.56 122 GLU B CA 1
ATOM 5491 C C . GLU B 1 122 ? 18.078 10.398 -6.211 1 89.56 122 GLU B C 1
ATOM 5493 O O . GLU B 1 122 ? 18.172 9.875 -7.328 1 89.56 122 GLU B O 1
ATOM 5498 N N . ALA B 1 123 ? 18.25 11.656 -5.996 1 94.94 123 ALA B N 1
ATOM 5499 C CA . ALA B 1 123 ? 18.609 12.57 -7.074 1 94.94 123 ALA B CA 1
ATOM 5500 C C . ALA B 1 123 ? 19.984 12.227 -7.648 1 94.94 123 ALA B C 1
ATOM 5502 O O . ALA B 1 123 ? 20.188 12.289 -8.859 1 94.94 123 ALA B O 1
ATOM 5503 N N . ARG B 1 124 ? 20.875 11.883 -6.758 1 93.12 124 ARG B N 1
ATOM 5504 C CA . ARG B 1 124 ? 22.219 11.492 -7.211 1 93.12 124 ARG B CA 1
ATOM 5505 C C . ARG B 1 124 ? 22.141 10.281 -8.133 1 93.12 124 ARG B C 1
ATOM 5507 O O . ARG B 1 124 ? 22.797 10.25 -9.18 1 93.12 124 ARG B O 1
ATOM 5514 N N . LYS B 1 125 ? 21.422 9.32 -7.738 1 85.44 125 LYS B N 1
ATOM 5515 C CA . LYS B 1 125 ? 21.25 8.109 -8.531 1 85.44 125 LYS B CA 1
ATOM 5516 C C . LYS B 1 125 ? 20.641 8.422 -9.891 1 85.44 125 LYS B C 1
ATOM 5518 O O . LYS B 1 125 ? 21.094 7.902 -10.914 1 85.44 125 LYS B O 1
ATOM 5523 N N . ALA B 1 126 ? 19.609 9.258 -9.93 1 88.5 126 ALA B N 1
ATOM 5524 C CA . ALA B 1 126 ? 18.922 9.617 -11.164 1 88.5 126 ALA B CA 1
ATOM 5525 C C . ALA B 1 126 ? 19.859 10.367 -12.109 1 88.5 126 ALA B C 1
ATOM 5527 O O . ALA B 1 126 ? 19.812 10.172 -13.328 1 88.5 126 ALA B O 1
ATOM 5528 N N . LEU B 1 127 ? 20.719 11.188 -11.57 1 91.38 127 LEU B N 1
ATOM 5529 C CA . LEU B 1 127 ? 21.609 12.023 -12.359 1 91.38 127 LEU B CA 1
ATOM 5530 C C . LEU B 1 127 ? 22.812 11.227 -12.859 1 91.38 127 LEU B C 1
ATOM 5532 O O . LEU B 1 127 ? 23.391 11.562 -13.898 1 91.38 127 LEU B O 1
ATOM 5536 N N . ALA B 1 128 ? 23.094 10.211 -12.078 1 83.19 128 ALA B N 1
ATOM 5537 C CA . ALA B 1 128 ? 24.234 9.383 -12.438 1 83.19 128 ALA B CA 1
ATOM 5538 C C . ALA B 1 128 ? 24.047 8.734 -13.805 1 83.19 128 ALA B C 1
ATOM 5540 O O . ALA B 1 128 ? 25.016 8.547 -14.547 1 83.19 128 ALA B O 1
ATOM 5541 N N . GLU B 1 129 ? 22.875 8.445 -14.148 1 73.06 129 GLU B N 1
ATOM 5542 C CA . GLU B 1 129 ? 22.578 7.801 -15.422 1 73.06 129 GLU B CA 1
ATOM 5543 C C . GLU B 1 129 ? 23 8.68 -16.594 1 73.06 129 GLU B C 1
ATOM 5545 O O . GLU B 1 129 ? 23.297 8.172 -17.672 1 73.06 129 GLU B O 1
ATOM 5550 N N . LYS B 1 130 ? 23.125 9.984 -16.359 1 79.88 130 LYS B N 1
ATOM 5551 C CA . LYS B 1 130 ? 23.516 10.953 -17.375 1 79.88 130 LYS B CA 1
ATOM 5552 C C . LYS B 1 130 ? 24.938 11.445 -17.172 1 79.88 130 LYS B C 1
ATOM 5554 O O . LYS B 1 130 ? 25.375 12.391 -17.828 1 79.88 130 LYS B O 1
ATOM 5559 N N . GLY B 1 131 ? 25.562 10.852 -16.203 1 84.69 131 GLY B N 1
ATOM 5560 C CA . GLY B 1 131 ? 26.875 11.359 -15.852 1 84.69 131 GLY B CA 1
ATOM 5561 C C . GLY B 1 131 ? 26.844 12.742 -15.234 1 84.69 131 GLY B C 1
ATOM 5562 O O . GLY B 1 131 ? 27.844 13.453 -15.211 1 84.69 131 GLY B O 1
ATOM 5563 N N . ALA B 1 132 ? 25.672 13.195 -14.898 1 92.06 132 ALA B N 1
ATOM 5564 C CA . ALA B 1 132 ? 25.5 14.484 -14.234 1 92.06 132 ALA B CA 1
ATOM 5565 C C . ALA B 1 132 ? 25.75 14.359 -12.727 1 92.06 132 ALA B C 1
ATOM 5567 O O . ALA B 1 132 ? 25.781 13.258 -12.188 1 92.06 132 ALA B O 1
ATOM 5568 N N . GLU B 1 133 ? 26.047 15.477 -12.109 1 94.88 133 GLU B N 1
ATOM 5569 C CA . GLU B 1 133 ? 26.328 15.438 -10.672 1 94.88 133 GLU B CA 1
ATOM 5570 C C . GLU B 1 133 ? 25.422 16.375 -9.906 1 94.88 133 GLU B C 1
ATOM 5572 O O . GLU B 1 133 ? 24.969 17.406 -10.445 1 94.88 133 GLU B O 1
ATOM 5577 N N . LEU B 1 134 ? 25.062 16.047 -8.711 1 97.19 134 LEU B N 1
ATOM 5578 C CA . LEU B 1 134 ? 24.359 16.891 -7.75 1 97.19 134 LEU B CA 1
ATOM 5579 C C . LEU B 1 134 ? 25.344 17.641 -6.867 1 97.19 134 LEU B C 1
ATOM 5581 O O . LEU B 1 134 ? 26.219 17.047 -6.25 1 97.19 134 LEU B O 1
ATOM 5585 N N . VAL B 1 135 ? 25.219 18.953 -6.805 1 97.62 135 VAL B N 1
ATOM 5586 C CA . VAL B 1 135 ? 26.203 19.797 -6.137 1 97.62 135 VAL B CA 1
ATOM 5587 C C . VAL B 1 135 ? 25.562 20.531 -4.965 1 97.62 135 VAL B C 1
ATOM 5589 O O . VAL B 1 135 ? 24.609 21.297 -5.148 1 97.62 135 VAL B O 1
ATOM 5592 N N . ALA B 1 136 ? 26.047 20.281 -3.768 1 97.56 136 ALA B N 1
ATOM 5593 C CA . ALA B 1 136 ? 25.609 21.047 -2.598 1 97.56 136 ALA B CA 1
ATOM 5594 C C . ALA B 1 136 ? 26.141 22.469 -2.643 1 97.56 136 ALA B C 1
ATOM 5596 O O . ALA B 1 136 ? 27.344 22.688 -2.781 1 97.56 136 ALA B O 1
ATOM 5597 N N . VAL B 1 137 ? 25.297 23.422 -2.525 1 97.75 137 VAL B N 1
ATOM 5598 C CA . VAL B 1 137 ? 25.75 24.797 -2.584 1 97.75 137 VAL B CA 1
ATOM 5599 C C . VAL B 1 137 ? 25.984 25.328 -1.17 1 97.75 137 VAL B C 1
ATOM 5601 O O . VAL B 1 137 ? 25.312 24.906 -0.223 1 97.75 137 VAL B O 1
ATOM 5604 N N . ASP B 1 138 ? 26.766 26.328 -1.062 1 94.56 138 ASP B N 1
ATOM 5605 C CA . ASP B 1 138 ? 27.031 26.984 0.212 1 94.56 138 ASP B CA 1
ATOM 5606 C C . ASP B 1 138 ? 26.031 28.125 0.456 1 94.56 138 ASP B C 1
ATOM 5608 O O . ASP B 1 138 ? 25.656 28.391 1.6 1 94.56 138 ASP B O 1
ATOM 5612 N N . THR B 1 139 ? 25.734 28.766 -0.591 1 95.38 139 THR B N 1
ATOM 5613 C CA . THR B 1 139 ? 24.75 29.844 -0.562 1 95.38 139 THR B CA 1
ATOM 5614 C C . THR B 1 139 ? 23.625 29.578 -1.556 1 95.38 139 THR B C 1
ATOM 5616 O O . THR B 1 139 ? 23.875 29.266 -2.719 1 95.38 139 THR B O 1
ATOM 5619 N N . ASN B 1 140 ? 22.406 29.719 -1.081 1 97.56 140 ASN B N 1
ATOM 5620 C CA . ASN B 1 140 ? 21.266 29.5 -1.959 1 97.56 140 ASN B CA 1
ATOM 5621 C C . ASN B 1 140 ? 21.203 30.562 -3.061 1 97.56 140 ASN B C 1
ATOM 5623 O O . ASN B 1 140 ? 21.094 31.75 -2.777 1 97.56 140 ASN B O 1
ATOM 5627 N N . PRO B 1 141 ? 21.25 30.094 -4.281 1 98 141 PRO B N 1
ATOM 5628 C CA . PRO B 1 141 ? 21.281 31.062 -5.387 1 98 141 PRO B CA 1
ATOM 5629 C C . PRO B 1 141 ? 20.047 31.953 -5.41 1 98 141 PRO B C 1
ATOM 5631 O O . PRO B 1 141 ? 20.109 33.094 -5.895 1 98 141 PRO B O 1
ATOM 5634 N N . ILE B 1 142 ? 18.906 31.5 -4.906 1 97.88 142 ILE B N 1
ATOM 5635 C CA . ILE B 1 142 ? 17.719 32.312 -4.859 1 97.88 142 ILE B CA 1
ATOM 5636 C C . ILE B 1 142 ? 17.906 33.469 -3.855 1 97.88 142 ILE B C 1
ATOM 5638 O O . ILE B 1 142 ? 17.531 34.594 -4.125 1 97.88 142 ILE B O 1
ATOM 5642 N N . ASP B 1 143 ? 18.484 33.125 -2.707 1 96.44 143 ASP B N 1
ATOM 5643 C CA . ASP B 1 143 ? 18.719 34.156 -1.687 1 96.44 143 ASP B CA 1
ATOM 5644 C C . ASP B 1 143 ? 19.641 35.25 -2.201 1 96.44 143 ASP B C 1
ATOM 5646 O O . ASP B 1 143 ? 19.516 36.406 -1.803 1 96.44 143 ASP B O 1
ATOM 5650 N N . ALA B 1 144 ? 20.516 34.906 -3.119 1 95.69 144 ALA B N 1
ATOM 5651 C CA . ALA B 1 144 ? 21.469 35.844 -3.686 1 95.69 144 ALA B CA 1
ATOM 5652 C C . ALA B 1 144 ? 20.781 36.875 -4.578 1 95.69 144 ALA B C 1
ATOM 5654 O O . ALA B 1 144 ? 21.266 37.969 -4.738 1 95.69 144 ALA B O 1
ATOM 5655 N N . VAL B 1 145 ? 19.656 36.531 -5.125 1 96.56 145 VAL B N 1
ATOM 5656 C CA . VAL B 1 145 ? 19 37.406 -6.078 1 96.56 145 VAL B CA 1
ATOM 5657 C C . VAL B 1 145 ? 17.672 37.906 -5.508 1 96.56 145 VAL B C 1
ATOM 5659 O O . VAL B 1 145 ? 16.812 38.406 -6.242 1 96.56 145 VAL B O 1
ATOM 5662 N N . TRP B 1 146 ? 17.375 37.656 -4.199 1 95.75 146 TRP B N 1
ATOM 5663 C CA . TRP B 1 146 ? 16.172 38.062 -3.492 1 95.75 146 TRP B CA 1
ATOM 5664 C C . TRP B 1 146 ? 16.469 39.188 -2.521 1 95.75 146 TRP B C 1
ATOM 5666 O O . TRP B 1 146 ? 16.453 39 -1.303 1 95.75 146 TRP B O 1
ATOM 5676 N N . PRO B 1 147 ? 16.672 40.375 -2.984 1 90.56 147 PRO B N 1
ATOM 5677 C CA . PRO B 1 147 ? 17.172 41.469 -2.15 1 90.56 147 PRO B CA 1
ATOM 5678 C C . PRO B 1 147 ? 16.219 41.844 -1.019 1 90.56 147 PRO B C 1
ATOM 5680 O O . PRO B 1 147 ? 16.656 42.312 0.036 1 90.56 147 PRO B O 1
ATOM 5683 N N . ASP B 1 148 ? 14.898 41.719 -1.142 1 92.75 148 ASP B N 1
ATOM 5684 C CA . ASP B 1 148 ? 13.938 42.094 -0.111 1 92.75 148 ASP B CA 1
ATOM 5685 C C . ASP B 1 148 ? 13.422 40.844 0.634 1 92.75 148 ASP B C 1
ATOM 5687 O O . ASP B 1 148 ? 12.266 40.812 1.053 1 92.75 148 ASP B O 1
ATOM 5691 N N . LYS B 1 149 ? 14.273 39.812 0.728 1 94.62 149 LYS B N 1
ATOM 5692 C CA . LYS B 1 149 ? 13.891 38.594 1.458 1 94.62 149 LYS B CA 1
ATOM 5693 C C . LYS B 1 149 ? 13.492 38.938 2.893 1 94.62 149 LYS B C 1
ATOM 5695 O O . LYS B 1 149 ? 14.25 39.594 3.621 1 94.62 149 LYS B O 1
ATOM 5700 N N . PRO B 1 150 ? 12.328 38.531 3.336 1 95.44 150 PRO B N 1
ATOM 5701 C CA . PRO B 1 150 ? 11.875 38.781 4.703 1 95.44 150 PRO B CA 1
ATOM 5702 C C . PRO B 1 150 ? 12.75 38.094 5.754 1 95.44 150 PRO B C 1
ATOM 5704 O O . PRO B 1 150 ? 13.359 37.062 5.48 1 95.44 150 PRO B O 1
ATOM 5707 N N . ALA B 1 151 ? 12.789 38.719 6.953 1 93.31 151 ALA B N 1
ATOM 5708 C CA . ALA B 1 151 ? 13.477 38.094 8.086 1 93.31 151 ALA B CA 1
ATOM 5709 C C . ALA B 1 151 ? 12.625 37 8.734 1 93.31 151 ALA B C 1
ATOM 5711 O O . ALA B 1 151 ? 11.398 37.031 8.602 1 93.31 151 ALA B O 1
ATOM 5712 N N . PRO B 1 152 ? 13.352 36.062 9.367 1 92.38 152 PRO B N 1
ATOM 5713 C CA . PRO B 1 152 ? 12.562 35.094 10.148 1 92.38 152 PRO B CA 1
ATOM 5714 C C . PRO B 1 152 ? 11.781 35.781 11.281 1 92.38 152 PRO B C 1
ATOM 5716 O O . PRO B 1 152 ? 12.148 36.844 11.742 1 92.38 152 PRO B O 1
ATOM 5719 N N . SER B 1 153 ? 10.75 35.156 11.719 1 93.25 153 SER B N 1
ATOM 5720 C CA . SER B 1 153 ? 9.883 35.656 12.773 1 93.25 153 SER B CA 1
ATOM 5721 C C . SER B 1 153 ? 10.656 35.875 14.07 1 93.25 153 SER B C 1
ATOM 5723 O O . SER B 1 153 ? 11.523 35.062 14.422 1 93.25 153 SER B O 1
ATOM 5725 N N . ALA B 1 154 ? 10.281 36.875 14.781 1 92.31 154 ALA B N 1
ATOM 5726 C CA . ALA B 1 154 ? 10.898 37.188 16.062 1 92.31 154 ALA B CA 1
ATOM 5727 C C . ALA B 1 154 ? 10 36.781 17.219 1 92.31 154 ALA B C 1
ATOM 5729 O O . ALA B 1 154 ? 10.242 37.156 18.375 1 92.31 154 ALA B O 1
ATOM 5730 N N . ALA B 1 155 ? 8.992 36.062 16.922 1 95.25 155 ALA B N 1
ATOM 5731 C CA . ALA B 1 155 ? 8.031 35.656 17.953 1 95.25 155 ALA B CA 1
ATOM 5732 C C . ALA B 1 155 ? 8.719 34.938 19.109 1 95.25 155 ALA B C 1
ATOM 5734 O O . ALA B 1 155 ? 9.711 34.25 18.906 1 95.25 155 ALA B O 1
ATOM 5735 N N . THR B 1 156 ? 8.172 35.094 20.297 1 96.06 156 THR B N 1
ATOM 5736 C CA . THR B 1 156 ? 8.758 34.5 21.5 1 96.06 156 THR B CA 1
ATOM 5737 C C . THR B 1 156 ? 8.195 33.125 21.781 1 96.06 156 THR B C 1
ATOM 5739 O O . THR B 1 156 ? 7.184 32.719 21.188 1 96.06 156 THR B O 1
ATOM 5742 N N . LEU B 1 157 ? 8.883 32.406 22.688 1 97.5 157 LEU B N 1
ATOM 5743 C CA . LEU B 1 157 ? 8.445 31.078 23.125 1 97.5 157 LEU B CA 1
ATOM 5744 C C . LEU B 1 157 ? 7.461 31.203 24.297 1 97.5 157 LEU B C 1
ATOM 5746 O O . LEU B 1 157 ? 7.492 32.188 25.047 1 97.5 157 LEU B O 1
ATOM 5750 N N . ALA B 1 158 ? 6.598 30.266 24.344 1 97.44 158 ALA B N 1
ATOM 5751 C CA . ALA B 1 158 ? 5.664 30.125 25.453 1 97.44 158 ALA B CA 1
ATOM 5752 C C . ALA B 1 158 ? 5.68 28.688 26 1 97.44 158 ALA B C 1
ATOM 5754 O O . ALA B 1 158 ? 6.082 27.766 25.297 1 97.44 158 ALA B O 1
ATOM 5755 N N . VAL B 1 159 ? 5.242 28.578 27.266 1 98.06 159 VAL B N 1
ATOM 5756 C CA . VAL B 1 159 ? 5.195 27.266 27.906 1 98.06 159 VAL B CA 1
ATOM 5757 C C . VAL B 1 159 ? 3.859 26.594 27.594 1 98.06 159 VAL B C 1
ATOM 5759 O O . VAL B 1 159 ? 2.809 27.234 27.625 1 98.06 159 VAL B O 1
ATOM 5762 N N . GLN B 1 160 ? 3.836 25.406 27.125 1 98.19 160 GLN B N 1
ATOM 5763 C CA . GLN B 1 160 ? 2.67 24.531 27.109 1 98.19 160 GLN B CA 1
ATOM 5764 C C . GLN B 1 160 ? 2.49 23.812 28.438 1 98.19 160 GLN B C 1
ATOM 5766 O O . GLN B 1 160 ? 3.381 23.078 28.891 1 98.19 160 GLN B O 1
ATOM 5771 N N . SER B 1 161 ? 1.406 23.953 29.062 1 97.75 161 SER B N 1
ATOM 5772 C CA . SER B 1 161 ? 1.206 23.422 30.406 1 97.75 161 SER B CA 1
ATOM 5773 C C . SER B 1 161 ? 1.279 21.906 30.422 1 97.75 161 SER B C 1
ATOM 5775 O O . SER B 1 161 ? 0.84 21.25 29.469 1 97.75 161 SER B O 1
ATOM 5777 N N . ASP B 1 162 ? 1.802 21.359 31.5 1 97.38 162 ASP B N 1
ATOM 5778 C CA . ASP B 1 162 ? 1.86 19.906 31.672 1 97.38 162 ASP B CA 1
ATOM 5779 C C . ASP B 1 162 ? 0.459 19.312 31.703 1 97.38 162 ASP B C 1
ATOM 5781 O O . ASP B 1 162 ? 0.259 18.156 31.281 1 97.38 162 ASP B O 1
ATOM 5785 N N . ALA B 1 163 ? -0.462 20.062 32.188 1 97.25 163 ALA B N 1
ATOM 5786 C CA . ALA B 1 163 ? -1.844 19.594 32.25 1 97.25 163 ALA B CA 1
ATOM 5787 C C . ALA B 1 163 ? -2.395 19.328 30.844 1 97.25 163 ALA B C 1
ATOM 5789 O O . ALA B 1 163 ? -3.061 18.328 30.625 1 97.25 163 ALA B O 1
ATOM 5790 N N . ALA B 1 164 ? -2.158 20.172 29.938 1 97.38 164 ALA B N 1
ATOM 5791 C CA . ALA B 1 164 ? -2.615 20.031 28.562 1 97.38 164 ALA B CA 1
ATOM 5792 C C . ALA B 1 164 ? -1.787 18.984 27.828 1 97.38 164 ALA B C 1
ATOM 5794 O O . ALA B 1 164 ? -2.32 18.203 27.031 1 97.38 164 ALA B O 1
ATOM 5795 N N . ALA B 1 165 ? -0.501 18.953 28.188 1 97.94 165 ALA B N 1
ATOM 5796 C CA . ALA B 1 165 ? 0.409 18.031 27.516 1 97.94 165 ALA B CA 1
ATOM 5797 C C . ALA B 1 165 ? 0.246 16.609 28.047 1 97.94 165 ALA B C 1
ATOM 5799 O O . ALA B 1 165 ? 0.519 15.641 27.328 1 97.94 165 ALA B O 1
ATOM 5800 N N . GLY B 1 166 ? -0.134 16.422 29.25 1 98.31 166 GLY B N 1
ATOM 5801 C CA . GLY B 1 166 ? -0.336 15.125 29.875 1 98.31 166 GLY B CA 1
ATOM 5802 C C . GLY B 1 166 ? 0.955 14.492 30.344 1 98.31 166 GLY B C 1
ATOM 5803 O O . GLY B 1 166 ? 0.929 13.484 31.062 1 98.31 166 GLY B O 1
ATOM 5804 N N . LYS B 1 167 ? 2.088 14.969 29.938 1 97.75 167 LYS B N 1
ATOM 5805 C CA . LYS B 1 167 ? 3.418 14.484 30.312 1 97.75 167 LYS B CA 1
ATOM 5806 C C . LYS B 1 167 ? 4.418 15.641 30.375 1 97.75 167 LYS B C 1
ATOM 5808 O O . LYS B 1 167 ? 4.422 16.516 29.516 1 97.75 167 LYS B O 1
ATOM 5813 N N . SER B 1 168 ? 5.293 15.656 31.406 1 97.94 168 SER B N 1
ATOM 5814 C CA . SER B 1 168 ? 6.262 16.734 31.547 1 97.94 168 SER B CA 1
ATOM 5815 C C . SER B 1 168 ? 7.438 16.562 30.594 1 97.94 168 SER B C 1
ATOM 5817 O O . SER B 1 168 ? 7.672 15.469 30.094 1 97.94 168 SER B O 1
ATOM 5819 N N . SER B 1 169 ? 8.117 17.703 30.328 1 97.69 169 SER B N 1
ATOM 5820 C CA . SER B 1 169 ? 9.289 17.672 29.469 1 97.69 169 SER B CA 1
ATOM 5821 C C . SER B 1 169 ? 10.344 16.703 30.016 1 97.69 169 SER B C 1
ATOM 5823 O O . SER B 1 169 ? 10.914 15.906 29.266 1 97.69 169 SER B O 1
ATOM 5825 N N . PRO B 1 170 ? 10.648 16.734 31.359 1 97.5 170 PRO B N 1
ATOM 5826 C CA . PRO B 1 170 ? 11.617 15.766 31.891 1 97.5 170 PRO B CA 1
ATOM 5827 C C . PRO B 1 170 ? 11.203 14.32 31.625 1 97.5 170 PRO B C 1
ATOM 5829 O O . PRO B 1 170 ? 12.047 13.484 31.281 1 97.5 170 PRO B O 1
ATOM 5832 N N . ALA B 1 171 ? 9.969 14.023 31.812 1 97.69 171 ALA B N 1
ATOM 5833 C CA . ALA B 1 171 ? 9.484 12.672 31.578 1 97.69 171 ALA B CA 1
ATOM 5834 C C . ALA B 1 171 ? 9.641 12.281 30.109 1 97.69 171 ALA B C 1
ATOM 5836 O O . ALA B 1 171 ? 10.016 11.148 29.797 1 97.69 171 ALA B O 1
ATOM 5837 N N . LYS B 1 172 ? 9.312 13.227 29.203 1 98.12 172 LYS B N 1
ATOM 5838 C CA . LYS B 1 172 ? 9.445 12.984 27.781 1 98.12 172 LYS B CA 1
ATOM 5839 C C . LYS B 1 172 ? 10.906 12.766 27.391 1 98.12 172 LYS B C 1
ATOM 5841 O O . LYS B 1 172 ? 11.219 11.852 26.625 1 98.12 172 LYS B O 1
ATOM 5846 N N . ARG B 1 173 ? 11.781 13.547 27.906 1 97.81 173 ARG B N 1
ATOM 5847 C CA . ARG B 1 173 ? 13.211 13.406 27.625 1 97.81 173 ARG B CA 1
ATOM 5848 C C . ARG B 1 173 ? 13.75 12.094 28.172 1 97.81 173 ARG B C 1
ATOM 5850 O O . ARG B 1 173 ? 14.648 11.492 27.594 1 97.81 173 ARG B O 1
ATOM 5857 N N . ALA B 1 174 ? 13.203 11.633 29.281 1 97.56 174 ALA B N 1
ATOM 5858 C CA . ALA B 1 174 ? 13.594 10.328 29.828 1 97.56 174 ALA B CA 1
ATOM 5859 C C . ALA B 1 174 ? 13.227 9.203 28.859 1 97.56 174 ALA B C 1
ATOM 5861 O O . ALA B 1 174 ? 13.984 8.242 28.719 1 97.56 174 ALA B O 1
ATOM 5862 N N . GLU B 1 175 ? 12.07 9.312 28.281 1 97.56 175 GLU B N 1
ATOM 5863 C CA . GLU B 1 175 ? 11.656 8.328 27.281 1 97.56 175 GLU B CA 1
ATOM 5864 C C . GLU B 1 175 ? 12.594 8.336 26.078 1 97.56 175 GLU B C 1
ATOM 5866 O O . GLU B 1 175 ? 12.93 7.281 25.531 1 97.56 175 GLU B O 1
ATOM 5871 N N . ILE B 1 176 ? 12.977 9.531 25.656 1 98.19 176 ILE B N 1
ATOM 5872 C CA . ILE B 1 176 ? 13.93 9.648 24.547 1 98.19 176 ILE B CA 1
ATOM 5873 C C . ILE B 1 176 ? 15.258 9.016 24.953 1 98.19 176 ILE B C 1
ATOM 5875 O O . ILE B 1 176 ? 15.883 8.32 24.156 1 98.19 176 ILE B O 1
ATOM 5879 N N . ALA B 1 177 ? 15.664 9.242 26.188 1 97.62 177 ALA B N 1
ATOM 5880 C CA . ALA B 1 177 ? 16.906 8.664 26.703 1 97.62 177 ALA B CA 1
ATOM 5881 C C . ALA B 1 177 ? 16.828 7.137 26.688 1 97.62 177 ALA B C 1
ATOM 58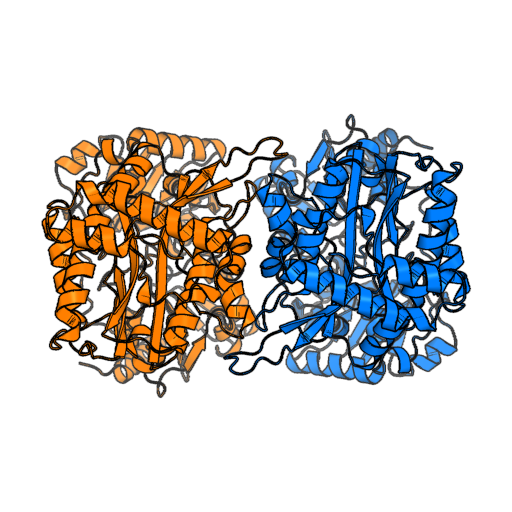83 O O . ALA B 1 177 ? 17.812 6.469 26.344 1 97.62 177 ALA B O 1
ATOM 5884 N N . ASP B 1 178 ? 15.727 6.617 27.109 1 97.12 178 ASP B N 1
ATOM 5885 C CA . ASP B 1 178 ? 15.531 5.172 27.062 1 97.12 178 ASP B CA 1
ATOM 5886 C C . ASP B 1 178 ? 15.664 4.648 25.641 1 97.12 178 ASP B C 1
ATOM 5888 O O . ASP B 1 178 ? 16.281 3.611 25.406 1 97.12 178 ASP B O 1
ATOM 5892 N N . TRP B 1 179 ? 15.055 5.344 24.719 1 96.25 179 TRP B N 1
ATOM 5893 C CA . TRP B 1 179 ? 15.141 5 23.297 1 96.25 179 TRP B CA 1
ATOM 5894 C C . TRP B 1 179 ? 16.594 4.992 22.812 1 96.25 179 TRP B C 1
ATOM 5896 O O . TRP B 1 179 ? 17 4.098 22.078 1 96.25 179 TRP B O 1
ATOM 5906 N N . LEU B 1 180 ? 17.359 5.961 23.219 1 96.81 180 LEU B N 1
ATOM 5907 C CA . LEU B 1 180 ? 18.766 6.062 22.875 1 96.81 180 LEU B CA 1
ATOM 5908 C C . LEU B 1 180 ? 19.562 4.91 23.484 1 96.81 180 LEU B C 1
ATOM 5910 O O . LEU B 1 180 ? 20.406 4.312 22.828 1 96.81 180 LEU B O 1
ATOM 5914 N N . ALA B 1 181 ? 19.266 4.617 24.719 1 95.06 181 ALA B N 1
ATOM 5915 C CA . ALA B 1 181 ? 19.953 3.541 25.422 1 95.06 181 ALA B CA 1
ATOM 5916 C C . ALA B 1 181 ? 19.75 2.201 24.719 1 95.06 181 ALA B C 1
ATOM 5918 O O . ALA B 1 181 ? 20.688 1.423 24.562 1 95.06 181 ALA B O 1
ATOM 5919 N N . GLU B 1 182 ? 18.547 2.008 24.297 1 90.44 182 GLU B N 1
ATOM 5920 C CA . GLU B 1 182 ? 18.203 0.771 23.609 1 90.44 182 GLU B CA 1
ATOM 5921 C C . GLU B 1 182 ? 19.031 0.613 22.328 1 90.44 182 GLU B C 1
ATOM 5923 O O . GLU B 1 182 ? 19.312 -0.509 21.906 1 90.44 182 GLU B O 1
ATOM 5928 N N . ARG B 1 183 ? 19.531 1.668 21.812 1 88.25 183 ARG B N 1
ATOM 5929 C CA . ARG B 1 183 ? 20.25 1.667 20.547 1 88.25 183 ARG B CA 1
ATOM 5930 C C . ARG B 1 183 ? 21.734 1.961 20.75 1 88.25 183 ARG B C 1
ATOM 5932 O O . ARG B 1 183 ? 22.484 2.119 19.781 1 88.25 183 ARG B O 1
ATOM 5939 N N . LYS B 1 184 ? 22.078 2.072 21.938 1 91.12 184 LYS B N 1
ATOM 5940 C CA . LYS B 1 184 ? 23.453 2.408 22.312 1 91.12 184 LYS B CA 1
ATOM 5941 C C . LYS B 1 184 ? 23.906 3.682 21.609 1 91.12 184 LYS B C 1
ATOM 5943 O O . LYS B 1 184 ? 25.016 3.734 21.062 1 91.12 184 LYS B O 1
ATOM 5948 N N . ALA B 1 185 ? 23 4.637 21.516 1 95.44 185 ALA B N 1
ATOM 5949 C CA . ALA B 1 185 ? 23.297 5.926 20.906 1 95.44 185 ALA B CA 1
ATOM 5950 C C . ALA B 1 185 ? 23.609 6.98 21.969 1 95.44 185 ALA B C 1
ATOM 5952 O O . ALA B 1 185 ? 23.078 6.934 23.062 1 95.44 185 ALA B O 1
ATOM 5953 N N . ASP B 1 186 ? 24.438 7.879 21.562 1 97.69 186 ASP B N 1
ATOM 5954 C CA . ASP B 1 186 ? 24.875 8.914 22.5 1 97.69 186 ASP B CA 1
ATOM 5955 C C . ASP B 1 186 ? 23.922 10.102 22.484 1 97.69 186 ASP B C 1
ATOM 5957 O O . ASP B 1 186 ? 23.797 10.812 23.484 1 97.69 186 ASP B O 1
ATOM 5961 N N . ALA B 1 187 ? 23.328 10.383 21.375 1 98.31 187 ALA B N 1
ATOM 5962 C CA . ALA B 1 187 ? 22.469 11.547 21.234 1 98.31 187 ALA B CA 1
ATOM 5963 C C . ALA B 1 187 ? 21.531 11.398 20.031 1 98.31 187 ALA B C 1
ATOM 5965 O O . ALA B 1 187 ? 21.734 10.516 19.188 1 98.31 187 ALA B O 1
ATOM 5966 N N . VAL B 1 188 ? 20.484 12.195 19.984 1 98.44 188 VAL B N 1
ATOM 5967 C CA . VAL B 1 188 ? 19.609 12.305 18.828 1 98.44 188 VAL B CA 1
ATOM 5968 C C . VAL B 1 188 ? 19.391 13.773 18.469 1 98.44 188 VAL B C 1
ATOM 5970 O O . VAL B 1 188 ? 19.25 14.617 19.359 1 98.44 188 VAL B O 1
ATOM 5973 N N . VAL B 1 189 ? 19.5 14.047 17.188 1 98.56 189 VAL B N 1
ATOM 5974 C CA . VAL B 1 189 ? 19.25 15.383 16.672 1 98.56 189 VAL B CA 1
ATOM 5975 C C . VAL B 1 189 ? 17.75 15.555 16.375 1 98.56 189 VAL B C 1
ATOM 5977 O O . VAL B 1 189 ? 17.156 14.75 15.656 1 98.56 189 VAL B O 1
ATOM 5980 N N . LEU B 1 190 ? 17.141 16.547 16.953 1 98.31 190 LEU B N 1
ATOM 5981 C CA . LEU B 1 190 ? 15.773 16.953 16.625 1 98.31 190 LEU B CA 1
ATOM 5982 C C . LEU B 1 190 ? 15.766 18.234 15.797 1 98.31 190 LEU B C 1
ATOM 5984 O O . LEU B 1 190 ? 16.109 19.312 16.297 1 98.31 190 LEU B O 1
ATOM 5988 N N . SER B 1 191 ? 15.367 18.031 14.555 1 97.44 191 SER B N 1
ATOM 5989 C CA . SER B 1 191 ? 15.344 19.188 13.664 1 97.44 191 SER B CA 1
ATOM 5990 C C . SER B 1 191 ? 13.922 1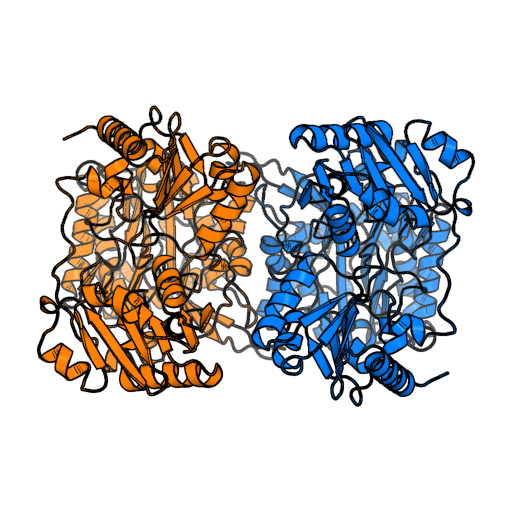9.609 13.336 1 97.44 191 SER B C 1
ATOM 5992 O O . SER B 1 191 ? 13.688 20.734 12.906 1 97.44 191 SER B O 1
ATOM 5994 N N . ALA B 1 192 ? 12.938 18.734 13.469 1 96.75 192 ALA B N 1
ATOM 5995 C CA . ALA B 1 192 ? 11.531 19.062 13.227 1 96.75 192 ALA B CA 1
ATOM 5996 C C . ALA B 1 192 ? 10.984 19.969 14.336 1 96.75 192 ALA B C 1
ATOM 5998 O O . ALA B 1 192 ? 11.141 19.656 15.516 1 96.75 192 ALA B O 1
ATOM 5999 N N . LEU B 1 193 ? 10.336 20.984 13.969 1 97.56 193 LEU B N 1
ATOM 6000 C CA . LEU B 1 193 ? 9.891 21.984 14.93 1 97.56 193 LEU B CA 1
ATOM 6001 C C . LEU B 1 193 ? 8.844 21.391 15.867 1 97.56 193 LEU B C 1
ATOM 6003 O O . LEU B 1 193 ? 8.828 21.703 17.062 1 97.56 193 LEU B O 1
ATOM 6007 N N . ASP B 1 194 ? 7.957 20.609 15.328 1 97.44 194 ASP B N 1
ATOM 6008 C CA . ASP B 1 194 ? 6.898 20.031 16.156 1 97.44 194 ASP B CA 1
ATOM 6009 C C . ASP B 1 194 ? 7.465 19.016 17.141 1 97.44 194 ASP B C 1
ATOM 6011 O O . ASP B 1 194 ? 6.941 18.844 18.234 1 97.44 194 ASP B O 1
ATOM 6015 N N . SER B 1 195 ? 8.562 18.297 16.781 1 98.19 195 SER B N 1
ATOM 6016 C CA . SER B 1 195 ? 9.234 17.391 17.719 1 98.19 195 SER B CA 1
ATOM 6017 C C . SER B 1 195 ? 9.844 18.172 18.891 1 98.19 195 SER B C 1
ATOM 6019 O O . SER B 1 195 ? 9.758 17.75 20.031 1 98.19 195 SER B O 1
ATOM 6021 N N . ILE B 1 196 ? 10.43 19.234 18.547 1 98.44 196 ILE B N 1
ATOM 6022 C CA . ILE B 1 196 ? 11.055 20.078 19.578 1 98.44 196 ILE B CA 1
ATOM 6023 C C . ILE B 1 196 ? 9.984 20.641 20.5 1 98.44 196 ILE B C 1
ATOM 6025 O O . ILE B 1 196 ? 10.117 20.578 21.719 1 98.44 196 ILE B O 1
ATOM 6029 N N . ALA B 1 197 ? 8.938 21.203 19.906 1 98.44 197 ALA B N 1
ATOM 6030 C CA . ALA B 1 197 ? 7.828 21.734 20.688 1 98.44 197 ALA B CA 1
ATOM 6031 C C . ALA B 1 197 ? 7.262 20.688 21.641 1 98.44 197 ALA B C 1
ATOM 6033 O O . ALA B 1 197 ? 7.012 20.969 22.812 1 98.44 197 ALA B O 1
ATOM 6034 N N . TRP B 1 198 ? 7.078 19.469 21.156 1 98.62 198 TRP B N 1
ATOM 6035 C CA . TRP B 1 198 ? 6.512 18.375 21.938 1 98.62 198 TRP B CA 1
ATOM 6036 C C . TRP B 1 198 ? 7.465 17.953 23.062 1 98.62 198 TRP B C 1
ATOM 6038 O O . TRP B 1 198 ? 7.062 17.859 24.219 1 98.62 198 TRP B O 1
ATOM 6048 N N . ALA B 1 199 ? 8.727 17.75 22.766 1 98.56 199 ALA B N 1
ATOM 6049 C CA . ALA B 1 199 ? 9.711 17.203 23.688 1 98.56 199 ALA B CA 1
ATOM 6050 C C . ALA B 1 199 ? 9.914 18.141 24.891 1 98.56 199 ALA B C 1
ATOM 6052 O O . ALA B 1 199 ? 10.117 17.672 26.016 1 98.56 199 ALA B O 1
ATOM 6053 N N . PHE B 1 200 ? 9.797 19.453 24.625 1 98.5 200 PHE B N 1
ATOM 6054 C CA . PHE B 1 200 ? 10.18 20.391 25.672 1 98.5 200 PHE B CA 1
ATOM 6055 C C . PHE B 1 200 ? 8.953 21.109 26.219 1 98.5 200 PHE B C 1
ATOM 6057 O O . PHE B 1 200 ? 9.078 21.984 27.094 1 98.5 200 PHE B O 1
ATOM 6064 N N . ASN B 1 201 ? 7.77 20.797 25.75 1 98.5 201 ASN B N 1
ATOM 6065 C CA . ASN B 1 201 ? 6.535 21.469 26.141 1 98.5 201 ASN B CA 1
ATOM 6066 C C . ASN B 1 201 ? 6.648 22.984 25.984 1 98.5 201 ASN B C 1
ATOM 6068 O O . ASN B 1 201 ? 6.336 23.734 26.906 1 98.5 201 ASN B O 1
ATOM 6072 N N . ILE B 1 202 ? 7.074 23.406 24.828 1 98.44 202 ILE B N 1
ATOM 6073 C CA . ILE B 1 202 ? 7.113 24.812 24.453 1 98.44 202 ILE B CA 1
ATOM 6074 C C . ILE B 1 202 ? 6.359 25.031 23.156 1 98.44 202 ILE B C 1
ATOM 6076 O O . ILE B 1 202 ? 6.133 24.078 22.391 1 98.44 202 ILE B O 1
ATOM 6080 N N . ARG B 1 203 ? 5.91 26.203 22.906 1 98.25 203 ARG B N 1
ATOM 6081 C CA . ARG B 1 203 ? 5.211 26.609 21.688 1 98.25 203 ARG B CA 1
ATOM 6082 C C . ARG B 1 203 ? 5.68 27.984 21.219 1 98.25 203 ARG B C 1
ATOM 6084 O O . ARG B 1 203 ? 6.402 28.688 21.938 1 98.25 203 ARG B O 1
ATOM 6091 N N . GLY B 1 204 ? 5.418 28.297 20.031 1 96.75 204 GLY B N 1
ATOM 6092 C CA . GLY B 1 204 ? 5.695 29.594 19.438 1 96.75 204 GLY B CA 1
ATOM 6093 C C . GLY B 1 204 ? 4.766 29.938 18.281 1 96.75 204 GLY B C 1
ATOM 6094 O O . GLY B 1 204 ? 3.809 29.203 18.016 1 96.75 204 GLY B O 1
ATOM 6095 N N . THR B 1 205 ? 4.949 31.094 17.672 1 96.12 205 THR B N 1
ATOM 6096 C CA . THR B 1 205 ? 4.121 31.516 16.547 1 96.12 205 THR B CA 1
ATOM 6097 C C . THR B 1 205 ? 4.988 31.906 15.359 1 96.12 205 THR B C 1
ATOM 6099 O O . THR B 1 205 ? 4.66 32.844 14.625 1 96.12 205 THR B O 1
ATOM 6102 N N . ASP B 1 206 ? 6.145 31.266 15.258 1 95.69 206 ASP B N 1
ATOM 6103 C CA . ASP B 1 206 ? 7.066 31.547 14.164 1 95.69 206 ASP B CA 1
ATOM 6104 C C . ASP B 1 206 ? 6.461 31.156 12.812 1 95.69 206 ASP B C 1
ATOM 6106 O O . ASP B 1 206 ? 6.816 31.719 11.781 1 95.69 206 ASP B O 1
ATOM 6110 N N . VAL B 1 207 ? 5.648 30.125 12.797 1 93.06 207 VAL B N 1
ATOM 6111 C CA . VAL B 1 207 ? 4.984 29.609 11.602 1 93.06 207 VAL B CA 1
ATOM 6112 C C . VAL B 1 207 ? 3.475 29.812 11.727 1 93.06 207 VAL B C 1
ATOM 6114 O O . VAL B 1 207 ? 2.859 29.391 12.703 1 93.06 207 VAL B O 1
ATOM 6117 N N . SER B 1 208 ? 2.916 30.422 10.719 1 91.88 208 SER B N 1
ATOM 6118 C CA . SER B 1 208 ? 1.491 30.734 10.758 1 91.88 208 SER B CA 1
ATOM 6119 C C . SER B 1 208 ? 0.66 29.484 10.992 1 91.88 208 SER B C 1
ATOM 6121 O O . SER B 1 208 ? 0.886 28.453 10.359 1 91.88 208 SER B O 1
ATOM 6123 N N . HIS B 1 209 ? -0.25 29.578 11.945 1 95.06 209 HIS B N 1
ATOM 6124 C CA . HIS B 1 209 ? -1.272 28.562 12.227 1 95.06 209 HIS B CA 1
ATOM 6125 C C . HIS B 1 209 ? -0.667 27.328 12.891 1 95.06 209 HIS B C 1
ATOM 6127 O O . HIS B 1 209 ? -1.383 26.391 13.211 1 95.06 209 HIS B O 1
ATOM 6133 N N . THR B 1 210 ? 0.658 27.234 13.055 1 95.75 210 THR B N 1
ATOM 6134 C CA . THR B 1 210 ? 1.349 26.109 13.672 1 95.75 210 THR B CA 1
ATOM 6135 C C . THR B 1 210 ? 2.117 26.562 14.914 1 95.75 210 THR B C 1
ATOM 6137 O O . THR B 1 210 ? 3.057 27.359 14.812 1 95.75 210 THR B O 1
ATOM 6140 N N . PRO B 1 211 ? 1.761 26.125 16.062 1 97.31 211 PRO B N 1
ATOM 6141 C CA . PRO B 1 211 ? 2.336 26.625 17.297 1 97.31 211 PRO B CA 1
ATOM 6142 C C . PRO B 1 211 ? 3.74 26.094 17.562 1 97.31 211 PRO B C 1
ATOM 6144 O O . PRO B 1 211 ? 3.959 25.391 18.562 1 97.31 211 PRO B O 1
ATOM 6147 N N . VAL B 1 212 ? 4.688 26.516 16.719 1 97.19 212 VAL B N 1
ATOM 6148 C CA . VAL B 1 212 ? 6.074 26.078 16.844 1 97.19 212 VAL B CA 1
ATOM 6149 C C . VAL B 1 212 ? 7.008 27.281 16.75 1 97.19 212 VAL B C 1
ATOM 6151 O O . VAL B 1 212 ? 6.594 28.359 16.328 1 97.19 212 VAL B O 1
ATOM 6154 N N . ALA B 1 213 ? 8.211 27.094 17.156 1 96.75 213 ALA B N 1
ATOM 6155 C CA . ALA B 1 213 ? 9.266 28.094 17.078 1 96.75 213 ALA B CA 1
ATOM 6156 C C . ALA B 1 213 ? 10.484 27.547 16.344 1 96.75 213 ALA B C 1
ATOM 6158 O O . ALA B 1 213 ? 10.812 26.359 16.469 1 96.75 213 ALA B O 1
ATOM 6159 N N . LEU B 1 214 ? 11.164 28.422 15.648 1 97.12 214 LEU B N 1
ATOM 6160 C CA . LEU B 1 214 ? 12.398 28.047 14.969 1 97.12 214 LEU B CA 1
ATOM 6161 C C . LEU B 1 214 ? 13.484 27.688 15.977 1 97.12 214 LEU B C 1
ATOM 6163 O O . LEU B 1 214 ? 13.969 28.562 16.703 1 97.12 214 LEU B O 1
ATOM 6167 N N . ALA B 1 215 ? 13.852 26.422 15.992 1 97.75 215 ALA B N 1
ATOM 6168 C CA . ALA B 1 215 ? 14.867 25.922 16.922 1 97.75 215 ALA B CA 1
ATOM 6169 C C . ALA B 1 215 ? 15.398 24.562 16.469 1 97.75 215 ALA B C 1
ATOM 6171 O O . ALA B 1 215 ? 14.82 23.922 15.594 1 97.75 215 ALA B O 1
ATOM 6172 N N . TYR B 1 216 ? 16.531 24.172 16.984 1 98.25 216 TYR B N 1
ATOM 6173 C CA . TYR B 1 216 ? 17.094 22.828 16.922 1 98.25 216 TYR B CA 1
ATOM 6174 C C . TYR B 1 216 ? 17.328 22.266 18.312 1 98.25 216 TYR B C 1
ATOM 6176 O O . TYR B 1 216 ? 17.438 23.031 19.281 1 98.25 216 TYR B O 1
ATOM 6184 N N . ALA B 1 217 ? 17.391 21 18.391 1 98.62 217 ALA B N 1
ATOM 6185 C CA . ALA B 1 217 ? 17.734 20.406 19.688 1 98.62 217 ALA B CA 1
ATOM 6186 C C . ALA B 1 217 ? 18.562 19.141 19.516 1 98.62 217 ALA B C 1
ATOM 6188 O O . ALA B 1 217 ? 18.453 18.469 18.484 1 98.62 217 ALA B O 1
ATOM 6189 N N . ILE B 1 218 ? 19.438 18.891 20.422 1 98.62 218 ILE B N 1
ATOM 6190 C CA . ILE B 1 218 ? 20.156 17.625 20.594 1 98.62 218 ILE B CA 1
ATOM 6191 C C . ILE B 1 218 ? 19.875 17.062 21.969 1 98.62 218 ILE B C 1
ATOM 6193 O O . ILE B 1 218 ? 20.156 17.703 22.984 1 98.62 218 ILE B O 1
ATOM 6197 N N . VAL B 1 219 ? 19.234 15.945 22.016 1 98.56 219 VAL B N 1
ATOM 6198 C CA . VAL B 1 219 ? 18.969 15.281 23.281 1 98.56 219 VAL B CA 1
ATOM 6199 C C . VAL B 1 219 ? 20 14.18 23.531 1 98.56 219 VAL B C 1
ATOM 6201 O O . VAL B 1 219 ? 20.266 13.367 22.641 1 98.56 219 VAL B O 1
ATOM 6204 N N . ASN B 1 220 ? 20.547 14.172 24.688 1 97.62 220 ASN B N 1
ATOM 6205 C CA . ASN B 1 220 ? 21.625 13.258 25.031 1 97.62 220 ASN B CA 1
ATOM 6206 C C . ASN B 1 220 ? 21.109 12.023 25.766 1 97.62 220 ASN B C 1
ATOM 6208 O O . ASN B 1 220 ? 20 12.047 26.328 1 97.62 220 ASN B O 1
ATOM 6212 N N . ALA B 1 221 ? 21.922 10.992 25.812 1 96.75 221 ALA B N 1
ATOM 6213 C CA . ALA B 1 221 ? 21.547 9.695 26.375 1 96.75 221 ALA B CA 1
ATOM 6214 C C . ALA B 1 221 ? 21.281 9.805 27.875 1 96.75 221 ALA B C 1
ATOM 6216 O O . ALA B 1 221 ? 20.594 8.961 28.453 1 96.75 221 ALA B O 1
ATOM 6217 N N . ASP B 1 222 ? 21.766 10.828 28.531 1 95 222 ASP B N 1
ATOM 6218 C CA . ASP B 1 222 ? 21.578 10.977 29.969 1 95 222 ASP B CA 1
ATOM 6219 C C . ASP B 1 222 ? 20.359 11.828 30.281 1 95 222 ASP B C 1
ATOM 6221 O O . ASP B 1 222 ? 20.125 12.195 31.438 1 95 222 ASP B O 1
ATOM 6225 N N . GLY B 1 223 ? 19.641 12.273 29.281 1 93.5 223 GLY B N 1
ATOM 6226 C CA . GLY B 1 223 ? 18.406 13.023 29.484 1 93.5 223 GLY B CA 1
ATOM 6227 C C . GLY B 1 223 ? 18.609 14.531 29.406 1 93.5 223 GLY B C 1
ATOM 6228 O O . GLY B 1 223 ? 17.641 15.289 29.328 1 93.5 223 GLY B O 1
ATOM 6229 N N . THR B 1 224 ? 19.891 14.977 29.391 1 97.31 224 THR B N 1
ATOM 6230 C CA . THR B 1 224 ? 20.172 16.391 29.156 1 97.31 224 THR B CA 1
ATOM 6231 C C . THR B 1 224 ? 19.969 16.75 27.688 1 97.31 224 THR B C 1
ATOM 6233 O O . THR B 1 224 ? 19.844 15.859 26.844 1 97.31 224 THR B O 1
ATOM 6236 N N . ALA B 1 225 ? 19.812 18.062 27.422 1 98.44 225 ALA B N 1
ATOM 6237 C CA . ALA B 1 225 ? 19.625 18.469 26.031 1 98.44 225 ALA B CA 1
ATOM 6238 C C . ALA B 1 225 ? 20.281 19.812 25.75 1 98.44 225 ALA B C 1
ATOM 6240 O O . ALA B 1 225 ? 20.578 20.578 26.688 1 98.44 225 ALA B O 1
ATOM 6241 N N . ASP B 1 226 ? 20.656 20.016 24.578 1 98.56 226 ASP B N 1
ATOM 6242 C CA . ASP B 1 226 ? 21.078 21.312 24.047 1 98.56 226 ASP B CA 1
ATOM 6243 C C . ASP B 1 226 ? 20 21.891 23.125 1 98.56 226 ASP B C 1
ATOM 6245 O O . ASP B 1 226 ? 19.625 21.266 22.141 1 98.56 226 ASP B O 1
ATOM 6249 N N . LEU B 1 227 ? 19.453 23 23.516 1 98.56 227 LEU B N 1
ATOM 6250 C CA . LEU B 1 227 ? 18.453 23.703 22.719 1 98.56 227 LEU B CA 1
ATOM 6251 C C . LEU B 1 227 ? 19.078 24.906 22 1 98.56 227 LEU B C 1
ATOM 6253 O O . LEU B 1 227 ? 19.719 25.75 22.641 1 98.56 227 LEU B O 1
ATOM 6257 N N . PHE B 1 228 ? 18.984 24.922 20.703 1 98.62 228 PHE B N 1
ATOM 6258 C CA . PHE B 1 228 ? 19.516 26 19.891 1 98.62 228 PHE B CA 1
ATOM 6259 C C . PHE B 1 228 ? 18.391 26.922 19.406 1 98.62 228 PHE B C 1
ATOM 6261 O O . PHE B 1 228 ? 17.594 26.531 18.562 1 98.62 228 PHE B O 1
ATOM 6268 N N . VAL B 1 229 ? 18.281 28.109 19.906 1 97.81 229 VAL B N 1
ATOM 6269 C CA . VAL B 1 229 ? 17.188 29.031 19.656 1 97.81 229 VAL B CA 1
ATOM 6270 C C . VAL B 1 229 ? 17.688 30.469 19.781 1 97.81 229 VAL B C 1
ATOM 6272 O O . VAL B 1 229 ? 18.688 30.719 20.453 1 97.81 229 VAL B O 1
ATOM 6275 N N . ALA B 1 230 ? 17.062 31.391 19.047 1 96.31 230 ALA B N 1
ATOM 6276 C CA . ALA B 1 230 ? 17.422 32.781 19.172 1 96.31 230 ALA B CA 1
ATOM 6277 C C . ALA B 1 230 ? 17.219 33.281 20.609 1 96.31 230 ALA B C 1
ATOM 6279 O O . ALA B 1 230 ? 16.141 33.094 21.188 1 96.31 230 ALA B O 1
ATOM 6280 N N . PRO B 1 231 ? 18.172 33.938 21.125 1 92.38 231 PRO B N 1
ATOM 6281 C CA . PRO B 1 231 ? 18.078 34.344 22.531 1 92.38 231 PRO B CA 1
ATOM 6282 C C . PRO B 1 231 ? 16.891 35.25 22.797 1 92.38 231 PRO B C 1
ATOM 6284 O O . PRO B 1 231 ? 16.297 35.219 23.875 1 92.38 231 PRO B O 1
ATOM 6287 N N . GLU B 1 232 ? 16.594 36.031 21.859 1 93.31 232 GLU B N 1
ATOM 6288 C CA . GLU B 1 232 ? 15.523 37.031 22.016 1 93.31 232 GLU B CA 1
ATOM 6289 C C . GLU B 1 232 ? 14.164 36.344 22.188 1 93.31 232 GLU B C 1
ATOM 6291 O O . GLU B 1 232 ? 13.195 36.969 22.625 1 93.31 232 GLU B O 1
ATOM 6296 N N . LYS B 1 233 ? 14.07 35.062 21.875 1 95.25 233 LYS B N 1
ATOM 6297 C CA . LYS B 1 233 ? 12.805 34.344 21.969 1 95.25 233 LYS B CA 1
ATOM 6298 C C . LYS B 1 233 ? 12.555 33.844 23.391 1 95.25 233 LYS B C 1
ATOM 6300 O O . LYS B 1 233 ? 11.438 33.438 23.734 1 95.25 233 LYS B O 1
ATOM 6305 N N . MET B 1 234 ? 13.578 33.906 24.25 1 95.38 234 MET B N 1
ATOM 6306 C CA . MET B 1 234 ? 13.539 33.281 25.547 1 95.38 234 MET B CA 1
ATOM 6307 C C . MET B 1 234 ? 13.039 34.25 26.625 1 95.38 234 MET B C 1
ATOM 6309 O O . MET B 1 234 ? 13.617 35.312 26.812 1 95.38 234 MET B O 1
ATOM 6313 N N . SER B 1 235 ? 12 33.844 27.281 1 95.38 235 SER B N 1
ATOM 6314 C CA . SER B 1 235 ? 11.539 34.562 28.469 1 95.38 235 SER B CA 1
ATOM 6315 C C . SER B 1 235 ? 12.008 33.875 29.75 1 95.38 235 SER B C 1
ATOM 6317 O O . SER B 1 235 ? 12.477 32.75 29.703 1 95.38 235 SER B O 1
ATOM 6319 N N . ASP B 1 236 ? 11.828 34.562 30.859 1 95.06 236 ASP B N 1
ATOM 6320 C CA . ASP B 1 236 ? 12.188 33.969 32.156 1 95.06 236 ASP B CA 1
ATOM 6321 C C . ASP B 1 236 ? 11.312 32.75 32.469 1 95.06 236 ASP B C 1
ATOM 6323 O O . ASP B 1 236 ? 11.789 31.766 33 1 95.06 236 ASP B O 1
ATOM 6327 N N . ALA B 1 237 ? 10.141 32.875 32.094 1 95.88 237 ALA B N 1
ATOM 6328 C CA . ALA B 1 237 ? 9.203 31.781 32.344 1 95.88 237 ALA B CA 1
ATOM 6329 C C . ALA B 1 237 ? 9.617 30.531 31.562 1 95.88 237 ALA B C 1
ATOM 6331 O O . ALA B 1 237 ? 9.547 29.422 32.094 1 95.88 237 ALA B O 1
ATOM 6332 N N . VAL B 1 238 ? 10 30.719 30.344 1 97.5 238 VAL B N 1
ATOM 6333 C CA . VAL B 1 238 ? 10.406 29.594 29.516 1 97.5 238 VAL B CA 1
ATOM 6334 C C . VAL B 1 238 ? 11.711 28.984 30.047 1 97.5 238 VAL B C 1
ATOM 6336 O O . VAL B 1 238 ? 11.859 27.766 30.094 1 97.5 238 VAL B O 1
ATOM 6339 N N . ARG B 1 239 ? 12.633 29.828 30.453 1 96.62 239 ARG B N 1
ATOM 6340 C CA . ARG B 1 239 ? 13.891 29.344 31.031 1 96.62 239 ARG B CA 1
ATOM 6341 C C . ARG B 1 239 ? 13.641 28.484 32.281 1 96.62 239 ARG B C 1
ATOM 6343 O O . ARG B 1 239 ? 14.266 27.438 32.438 1 96.62 239 ARG B O 1
ATOM 6350 N N . GLN B 1 240 ? 12.82 29.047 33.094 1 96.56 240 GLN B N 1
ATOM 6351 C CA . GLN B 1 240 ? 12.484 28.328 34.312 1 96.56 240 GLN B CA 1
ATOM 6352 C C . GLN B 1 240 ? 11.836 26.984 33.969 1 96.56 240 GLN B C 1
ATOM 6354 O O . GLN B 1 240 ? 12.148 25.969 34.625 1 96.56 240 GLN B O 1
ATOM 6359 N N . HIS B 1 241 ? 10.945 27 33.062 1 96.94 241 HIS B N 1
ATOM 6360 C CA . HIS B 1 241 ? 10.258 25.781 32.625 1 96.94 241 HIS B CA 1
ATOM 6361 C C . HIS B 1 241 ? 11.242 24.734 32.125 1 96.94 241 HIS B C 1
ATOM 6363 O O . HIS B 1 241 ? 11.117 23.562 32.438 1 96.94 241 HIS B O 1
ATOM 6369 N N . LEU B 1 242 ? 12.195 25.078 31.312 1 96.88 242 LEU B N 1
ATOM 6370 C CA . LEU B 1 242 ? 13.164 24.172 30.703 1 96.88 242 LEU B CA 1
ATOM 6371 C C . LEU B 1 242 ? 14.102 23.578 31.75 1 96.88 242 LEU B C 1
ATOM 6373 O O . LEU B 1 242 ? 14.469 22.406 31.672 1 96.88 242 LEU B O 1
ATOM 6377 N N . GLY B 1 243 ? 14.477 24.469 32.688 1 95.38 243 GLY B N 1
ATOM 6378 C CA . GLY B 1 243 ? 15.305 24 33.812 1 95.38 243 GLY B CA 1
ATOM 6379 C C . GLY B 1 243 ? 16.781 23.891 33.438 1 95.38 243 GLY B C 1
ATOM 6380 O O . GLY B 1 243 ? 17.172 24.203 32.312 1 95.38 243 GLY B O 1
ATOM 6381 N N . ASN B 1 244 ? 17.578 23.297 34.281 1 94.44 244 ASN B N 1
ATOM 6382 C CA . ASN B 1 244 ? 19.031 23.297 34.219 1 94.44 244 ASN B CA 1
ATOM 6383 C C . ASN B 1 244 ? 19.531 22.141 33.344 1 94.44 244 ASN B C 1
ATOM 6385 O O . ASN B 1 244 ? 20.688 22.141 32.906 1 94.44 244 ASN B O 1
ATOM 6389 N N . ALA B 1 245 ? 18.672 21.25 33.094 1 95.75 245 ALA B N 1
ATOM 6390 C CA . ALA B 1 245 ? 19.078 20.078 32.312 1 95.75 245 ALA B CA 1
ATOM 6391 C C . ALA B 1 245 ? 19.156 20.438 30.828 1 95.75 245 ALA B C 1
ATOM 6393 O O . ALA B 1 245 ? 19.734 19.672 30.047 1 95.75 245 ALA B O 1
ATOM 6394 N N . ILE B 1 246 ? 18.578 21.562 30.422 1 97.88 246 ILE B N 1
ATOM 6395 C CA . ILE B 1 246 ? 18.609 22 29.031 1 97.88 246 ILE B CA 1
ATOM 6396 C C . ILE B 1 246 ? 19.562 23.188 28.891 1 97.88 246 ILE B C 1
ATOM 6398 O O . ILE B 1 246 ? 19.344 24.234 29.5 1 97.88 246 ILE B O 1
ATOM 6402 N N . ARG B 1 247 ? 20.641 23.047 28.172 1 97.44 247 ARG B N 1
ATOM 6403 C CA . ARG B 1 247 ? 21.562 24.125 27.844 1 97.44 247 ARG B CA 1
ATOM 6404 C C . ARG B 1 247 ? 21.078 24.906 26.625 1 97.44 247 ARG B C 1
ATOM 6406 O O . ARG B 1 247 ? 20.812 24.328 25.562 1 97.44 247 ARG B O 1
ATOM 6413 N N . ILE B 1 248 ? 20.969 26.156 26.766 1 97.75 248 ILE B N 1
ATOM 6414 C CA . ILE B 1 248 ? 20.453 27.016 25.703 1 97.75 248 ILE B CA 1
ATOM 6415 C C . ILE B 1 248 ? 21.625 27.641 24.922 1 97.75 248 ILE B C 1
ATOM 6417 O O . ILE B 1 248 ? 22.547 28.188 25.516 1 97.75 248 ILE B O 1
ATOM 6421 N N . HIS B 1 249 ? 21.578 27.484 23.656 1 97.94 249 HIS B N 1
ATOM 6422 C CA . HIS B 1 249 ? 22.562 28.047 22.75 1 97.94 249 HIS B CA 1
ATOM 6423 C C . HIS B 1 249 ? 21.922 28.953 21.703 1 97.94 249 HIS B C 1
ATOM 6425 O O . HIS B 1 249 ? 20.703 28.891 21.484 1 97.94 249 HIS B O 1
ATOM 6431 N N . ASP B 1 250 ? 22.766 29.812 21.109 1 97.56 250 ASP B N 1
ATOM 6432 C CA . ASP B 1 250 ? 22.297 30.562 19.938 1 97.56 250 ASP B CA 1
ATOM 6433 C C . ASP B 1 250 ? 22 29.625 18.781 1 97.56 250 ASP B C 1
ATOM 6435 O O . ASP B 1 250 ? 22.75 28.672 18.531 1 97.56 250 ASP B O 1
ATOM 6439 N N . ARG B 1 251 ? 20.906 29.891 18.094 1 96.81 251 ARG B N 1
ATOM 6440 C CA . ARG B 1 251 ? 20.469 29.047 17 1 96.81 251 ARG B CA 1
ATOM 6441 C C . ARG B 1 251 ? 21.578 28.875 15.961 1 96.81 251 ARG B C 1
ATOM 6443 O O . ARG B 1 251 ? 21.734 27.812 15.367 1 96.81 251 ARG B O 1
ATOM 6450 N N . THR B 1 252 ? 22.453 29.844 15.734 1 96 252 THR B N 1
ATOM 6451 C CA . THR B 1 252 ? 23.484 29.859 14.703 1 96 252 THR B CA 1
ATOM 6452 C C . THR B 1 252 ? 24.625 28.906 15.07 1 96 252 THR B C 1
ATOM 6454 O O . THR B 1 252 ? 25.453 28.594 14.219 1 96 252 THR B O 1
ATOM 6457 N N . ALA B 1 253 ? 24.672 28.438 16.297 1 97.62 253 ALA B N 1
ATOM 6458 C CA . ALA B 1 253 ? 25.734 27.562 16.766 1 97.62 253 ALA B CA 1
ATOM 6459 C C . ALA B 1 253 ? 25.438 26.109 16.406 1 97.62 253 ALA B C 1
ATOM 6461 O O . ALA B 1 253 ? 26.312 25.25 16.547 1 97.62 253 ALA B O 1
ATOM 6462 N N . PHE B 1 254 ? 24.297 25.844 15.961 1 97.75 254 PHE B N 1
ATOM 6463 C CA . PHE B 1 254 ? 23.812 24.469 15.781 1 97.75 254 PHE B CA 1
ATOM 6464 C C . PHE B 1 254 ? 24.719 23.703 14.828 1 97.75 254 PHE B C 1
ATOM 6466 O O . PHE B 1 254 ? 25.188 22.609 15.164 1 97.75 254 PHE B O 1
ATOM 6473 N N . ALA B 1 255 ? 24.938 24.281 13.625 1 96.88 255 ALA B N 1
ATOM 6474 C CA . ALA B 1 255 ? 25.719 23.578 12.602 1 96.88 255 ALA B CA 1
ATOM 6475 C C . ALA B 1 255 ? 27.094 23.188 13.117 1 96.88 255 ALA B C 1
ATOM 6477 O O . ALA B 1 255 ? 27.562 22.078 12.883 1 96.88 255 ALA B O 1
ATOM 6478 N N . SER B 1 256 ? 27.75 24.109 13.797 1 97 256 SER B N 1
ATOM 6479 C CA . SER B 1 256 ? 29.078 23.859 14.352 1 97 256 SER B CA 1
ATOM 6480 C C . SER B 1 256 ? 29.031 22.797 15.445 1 97 256 SER B C 1
ATOM 6482 O O . SER B 1 256 ? 29.953 22 15.578 1 97 256 SER B O 1
ATOM 6484 N N . ALA B 1 257 ? 27.984 22.828 16.188 1 97.62 257 ALA B N 1
ATOM 6485 C CA . ALA B 1 257 ? 27.828 21.891 17.281 1 97.62 257 ALA B CA 1
ATOM 6486 C C . ALA B 1 257 ? 27.75 20.453 16.766 1 97.62 257 ALA B C 1
ATOM 6488 O O . ALA B 1 257 ? 28.188 19.516 17.453 1 97.62 257 ALA B O 1
ATOM 6489 N N . LEU B 1 258 ? 27.25 20.219 15.641 1 97.88 258 LEU B N 1
ATOM 6490 C CA . LEU B 1 258 ? 27.078 18.906 15.047 1 97.88 258 LEU B CA 1
ATOM 6491 C C . LEU B 1 258 ? 28.438 18.234 14.805 1 97.88 258 LEU B C 1
ATOM 6493 O O . LEU B 1 258 ? 28.516 17.016 14.711 1 97.88 258 LEU B O 1
ATOM 6497 N N . LYS B 1 259 ? 29.469 19.016 14.703 1 96.44 259 LYS B N 1
ATOM 6498 C CA . LYS B 1 259 ? 30.797 18.5 14.414 1 96.44 259 LYS B CA 1
ATOM 6499 C C . LYS B 1 259 ? 31.484 18 15.68 1 96.44 259 LYS B C 1
ATOM 6501 O O . LYS B 1 259 ? 32.594 17.438 15.617 1 96.44 259 LYS B O 1
ATOM 6506 N N . GLY B 1 260 ? 30.891 18.125 16.781 1 95.44 260 GLY B N 1
ATOM 6507 C CA . GLY B 1 260 ? 31.5 17.812 18.062 1 95.44 260 GLY B CA 1
ATOM 6508 C C . GLY B 1 260 ? 31.219 16.391 18.516 1 95.44 260 GLY B C 1
ATOM 6509 O O . GLY B 1 260 ? 31.344 16.062 19.703 1 95.44 260 GLY B O 1
ATOM 6510 N N . PHE B 1 261 ? 30.906 15.508 17.594 1 96.88 261 PHE B N 1
ATOM 6511 C CA . PHE B 1 261 ? 30.469 14.172 17.984 1 96.88 261 PHE B CA 1
ATOM 6512 C C . PHE B 1 261 ? 31.422 13.109 17.438 1 96.88 261 PHE B C 1
ATOM 6514 O O . PHE B 1 261 ? 31 12.023 17.031 1 96.88 261 PHE B O 1
ATOM 6521 N N . ALA B 1 262 ? 32.656 13.414 17.375 1 96.38 262 ALA B N 1
ATOM 6522 C CA . ALA B 1 262 ? 33.625 12.477 16.859 1 96.38 262 ALA B CA 1
ATOM 6523 C C . ALA B 1 262 ? 33.594 11.148 17.594 1 96.38 262 ALA B C 1
ATOM 6525 O O . ALA B 1 262 ? 33.688 11.117 18.828 1 96.38 262 ALA B O 1
ATOM 6526 N N . GLY B 1 263 ? 33.344 10.117 16.828 1 95.56 263 GLY B N 1
ATOM 6527 C CA . GLY B 1 263 ? 33.375 8.781 17.391 1 95.56 263 GLY B CA 1
ATOM 6528 C C . GLY B 1 263 ? 32.094 8.422 18.125 1 95.56 263 GLY B C 1
ATOM 6529 O O . GLY B 1 263 ? 31.922 7.293 18.578 1 95.56 263 GLY B O 1
ATOM 6530 N N . LYS B 1 264 ? 31.188 9.352 18.234 1 96.56 264 LYS B N 1
ATOM 6531 C CA . LYS B 1 264 ? 29.938 9.125 18.969 1 96.56 264 LYS B CA 1
ATOM 6532 C C . LYS B 1 264 ? 28.844 8.656 18.016 1 96.56 264 LYS B C 1
ATOM 6534 O O . LYS B 1 264 ? 28.875 8.945 16.828 1 96.56 264 LYS B O 1
ATOM 6539 N N . ARG B 1 265 ? 27.953 7.844 18.594 1 94.5 265 ARG B N 1
ATOM 6540 C CA . ARG B 1 265 ? 26.781 7.383 17.859 1 94.5 265 ARG B CA 1
ATOM 6541 C C . ARG B 1 265 ? 25.625 8.375 17.969 1 94.5 265 ARG B C 1
ATOM 6543 O O . ARG B 1 265 ? 25.094 8.594 19.062 1 94.5 265 ARG B O 1
ATOM 6550 N N . VAL B 1 266 ? 25.297 9.062 16.891 1 97.56 266 VAL B N 1
ATOM 6551 C CA . VAL B 1 266 ? 24.281 10.109 16.891 1 97.56 266 VAL B CA 1
ATOM 6552 C C . VAL B 1 266 ? 23.141 9.734 15.938 1 97.56 266 VAL B C 1
ATOM 6554 O O . VAL B 1 266 ? 23.391 9.414 14.773 1 97.56 266 VAL B O 1
ATOM 6557 N N . ALA B 1 267 ? 21.906 9.766 16.484 1 96.81 267 ALA B N 1
ATOM 6558 C CA . ALA B 1 267 ? 20.734 9.477 15.648 1 96.81 267 ALA B CA 1
ATOM 6559 C C . ALA B 1 267 ? 20.219 10.742 14.977 1 96.81 267 ALA B C 1
ATOM 6561 O O . ALA B 1 267 ? 20.203 11.82 15.586 1 96.81 267 ALA B O 1
ATOM 6562 N N . ALA B 1 268 ? 19.859 10.656 13.75 1 96.75 268 ALA B N 1
ATOM 6563 C CA . ALA B 1 268 ? 19.172 11.695 12.984 1 96.75 268 ALA B CA 1
ATOM 6564 C C . ALA B 1 268 ? 18.172 11.094 12.016 1 96.75 268 ALA B C 1
ATOM 6566 O O . ALA B 1 268 ? 18.406 10.031 11.438 1 96.75 268 ALA B O 1
ATOM 6567 N N . ASP B 1 269 ? 17.109 11.734 11.867 1 95.06 269 ASP B N 1
ATOM 6568 C CA . ASP B 1 269 ? 16.031 11.219 11.031 1 95.06 269 ASP B CA 1
ATOM 6569 C C . ASP B 1 269 ? 16.25 11.562 9.562 1 95.06 269 ASP B C 1
ATOM 6571 O O . ASP B 1 269 ? 16.141 12.727 9.164 1 95.06 269 ASP B O 1
ATOM 6575 N N . PRO B 1 270 ? 16.484 10.617 8.719 1 92.69 270 PRO B N 1
ATOM 6576 C CA . PRO B 1 270 ? 16.734 10.93 7.312 1 92.69 270 PRO B CA 1
ATOM 6577 C C . PRO B 1 270 ? 15.492 11.445 6.59 1 92.69 270 PRO B C 1
ATOM 6579 O O . PRO B 1 270 ? 15.602 12.008 5.5 1 92.69 270 PRO B O 1
ATOM 6582 N N . GLY B 1 271 ? 14.336 11.273 7.176 1 88.69 271 GLY B N 1
ATOM 6583 C CA . GLY B 1 271 ? 13.094 11.719 6.566 1 88.69 271 GLY B CA 1
ATOM 6584 C C . GLY B 1 271 ? 12.734 13.148 6.906 1 88.69 271 GLY B C 1
ATOM 6585 O O . GLY B 1 271 ? 11.969 13.789 6.191 1 88.69 271 GLY B O 1
ATOM 6586 N N . SER B 1 272 ? 13.32 13.625 8.008 1 89.5 272 SER B N 1
ATOM 6587 C CA . SER B 1 272 ? 12.914 14.961 8.422 1 89.5 272 SER B CA 1
ATOM 6588 C C . SER B 1 272 ? 14.125 15.875 8.594 1 89.5 272 SER B C 1
ATOM 6590 O O . SER B 1 272 ? 13.992 17.109 8.555 1 89.5 272 SER B O 1
ATOM 6592 N N . ALA B 1 273 ? 15.273 15.266 8.781 1 95.44 273 ALA B N 1
ATOM 6593 C CA . ALA B 1 273 ? 16.469 16.109 8.883 1 95.44 273 ALA B CA 1
ATOM 6594 C C . ALA B 1 273 ? 17.062 16.391 7.508 1 95.44 273 ALA B C 1
ATOM 6596 O O . ALA B 1 273 ? 17.078 15.508 6.641 1 95.44 273 ALA B O 1
ATOM 6597 N N . VAL B 1 274 ? 17.5 17.547 7.352 1 97.19 274 VAL B N 1
ATOM 6598 C CA . VAL B 1 274 ? 18.078 17.984 6.082 1 97.19 274 VAL B CA 1
ATOM 6599 C C . VAL B 1 274 ? 19.453 17.328 5.898 1 97.19 274 VAL B C 1
ATOM 6601 O O . VAL B 1 274 ? 20.078 16.906 6.871 1 97.19 274 VAL B O 1
ATOM 6604 N N . ALA B 1 275 ? 19.953 17.312 4.691 1 97.31 275 ALA B N 1
ATOM 6605 C CA . ALA B 1 275 ? 21.219 16.703 4.324 1 97.31 275 ALA B CA 1
ATOM 6606 C C . ALA B 1 275 ? 22.375 17.375 5.055 1 97.31 275 ALA B C 1
ATOM 6608 O O . ALA B 1 275 ? 23.359 16.719 5.418 1 97.31 275 ALA B O 1
ATOM 6609 N N . ALA B 1 276 ? 22.297 18.641 5.352 1 97.56 276 ALA B N 1
ATOM 6610 C CA . ALA B 1 276 ? 23.359 19.406 6 1 97.56 276 ALA B CA 1
ATOM 6611 C C . ALA B 1 276 ? 23.656 18.844 7.395 1 97.56 276 ALA B C 1
ATOM 6613 O O . ALA B 1 276 ? 24.797 18.875 7.848 1 97.56 276 ALA B O 1
ATOM 6614 N N . VAL B 1 277 ? 22.641 18.391 8.047 1 98.06 277 VAL B N 1
ATOM 6615 C CA . VAL B 1 277 ? 22.812 17.812 9.375 1 98.06 277 VAL B CA 1
ATOM 6616 C C . VAL B 1 277 ? 23.672 16.562 9.281 1 98.06 277 VAL B C 1
ATOM 6618 O O . VAL B 1 277 ? 24.625 16.406 10.047 1 98.06 277 VAL B O 1
ATOM 6621 N N . PHE B 1 278 ? 23.391 15.703 8.359 1 97.06 278 PHE B N 1
ATOM 6622 C CA . PHE B 1 278 ? 24.156 14.477 8.148 1 97.06 278 PHE B CA 1
ATOM 6623 C C . PHE B 1 278 ? 25.578 14.797 7.711 1 97.06 278 PHE B C 1
ATOM 6625 O O . PHE B 1 278 ? 26.531 14.18 8.195 1 97.06 278 PHE B O 1
ATOM 6632 N N . ASP B 1 279 ? 25.703 15.734 6.809 1 96.25 279 ASP B N 1
ATOM 6633 C CA . ASP B 1 279 ? 27.016 16.141 6.324 1 96.25 279 ASP B CA 1
ATOM 6634 C C . ASP B 1 279 ? 27.891 16.641 7.473 1 96.25 279 ASP B C 1
ATOM 6636 O O . ASP B 1 279 ? 29.078 16.281 7.555 1 96.25 279 ASP B O 1
ATOM 6640 N N . ALA B 1 280 ? 27.328 17.438 8.297 1 97.31 280 ALA B N 1
ATOM 6641 C CA . ALA B 1 280 ? 28.062 17.984 9.422 1 97.31 280 ALA B CA 1
ATOM 6642 C C . ALA B 1 280 ? 28.484 16.891 10.398 1 97.31 280 ALA B C 1
ATOM 6644 O O . ALA B 1 280 ? 29.625 16.891 10.883 1 97.31 280 ALA B O 1
ATOM 6645 N N . LEU B 1 281 ? 27.562 16 10.711 1 97.75 281 LEU B N 1
ATOM 6646 C CA . LEU B 1 281 ? 27.859 14.891 11.609 1 97.75 281 LEU B CA 1
ATOM 6647 C C . LEU B 1 281 ? 28.969 14.023 11.031 1 97.75 281 LEU B C 1
ATOM 6649 O O . LEU B 1 281 ? 29.891 13.617 11.75 1 97.75 281 LEU B O 1
ATOM 6653 N N . ASP B 1 282 ? 28.859 13.734 9.734 1 95.44 282 ASP B N 1
ATOM 6654 C CA . ASP B 1 282 ? 29.875 12.945 9.047 1 95.44 282 ASP B CA 1
ATOM 6655 C C . ASP B 1 282 ? 31.234 13.633 9.094 1 95.44 282 ASP B C 1
ATOM 6657 O O . ASP B 1 282 ? 32.25 13 9.414 1 95.44 282 ASP B O 1
ATOM 6661 N N . ALA B 1 283 ? 31.266 14.859 8.781 1 95.69 283 ALA B N 1
ATOM 6662 C CA . ALA B 1 283 ? 32.5 15.648 8.773 1 95.69 283 ALA B CA 1
ATOM 6663 C C . ALA B 1 283 ? 33.156 15.672 10.156 1 95.69 283 ALA B C 1
ATOM 6665 O O . ALA B 1 283 ? 34.375 15.719 10.281 1 95.69 283 ALA B O 1
ATOM 6666 N N . GLY B 1 284 ? 32.312 15.633 11.102 1 96.88 284 GLY B N 1
ATOM 6667 C CA . GLY B 1 284 ? 32.812 15.648 12.477 1 96.88 284 GLY B CA 1
ATOM 6668 C C . GLY B 1 284 ? 33.25 14.281 12.961 1 96.88 284 GLY B C 1
ATOM 6669 O O . GLY B 1 284 ? 33.812 14.156 14.055 1 96.88 284 GLY B O 1
ATOM 6670 N N . GLY B 1 285 ? 32.969 13.297 12.172 1 96.75 285 GLY B N 1
ATOM 6671 C CA . GLY B 1 285 ? 33.438 11.961 12.508 1 96.75 285 GLY B CA 1
ATOM 6672 C C . GLY B 1 285 ? 32.438 11.172 13.336 1 96.75 285 GLY B C 1
ATOM 6673 O O . GLY B 1 285 ? 32.812 10.195 13.992 1 96.75 285 GLY B O 1
ATOM 6674 N N . ALA B 1 286 ? 31.203 11.594 13.344 1 96.81 286 ALA B N 1
ATOM 6675 C CA . ALA B 1 286 ? 30.172 10.875 14.094 1 96.81 286 ALA B CA 1
ATOM 6676 C C . ALA B 1 286 ? 29.812 9.562 13.406 1 96.81 286 ALA B C 1
ATOM 6678 O O . ALA B 1 286 ? 30 9.414 12.195 1 96.81 286 ALA B O 1
ATOM 6679 N N . LYS B 1 287 ? 29.438 8.602 14.172 1 93.5 287 LYS B N 1
ATOM 6680 C CA . LYS B 1 287 ? 28.734 7.43 13.664 1 93.5 287 LYS B CA 1
ATOM 6681 C C . LYS B 1 287 ? 27.219 7.672 13.617 1 93.5 287 LYS B C 1
ATOM 6683 O O . LYS B 1 287 ? 26.547 7.629 14.648 1 93.5 287 LYS B O 1
ATOM 6688 N N . ILE B 1 288 ? 26.766 7.852 12.5 1 94.62 288 ILE B N 1
ATOM 6689 C CA . ILE B 1 288 ? 25.391 8.32 12.352 1 94.62 288 ILE B CA 1
ATOM 6690 C C . ILE B 1 288 ? 24.438 7.121 12.344 1 94.62 288 ILE B C 1
ATOM 6692 O O . ILE B 1 288 ? 24.656 6.152 11.609 1 94.62 288 ILE B O 1
ATOM 6696 N N . LEU B 1 289 ? 23.438 7.133 13.195 1 92.25 289 LEU B N 1
ATOM 6697 C CA . LEU B 1 289 ? 22.281 6.242 13.117 1 92.25 289 LEU B CA 1
ATOM 6698 C C . LEU B 1 289 ? 21.125 6.918 12.398 1 92.25 289 LEU B C 1
ATOM 6700 O O . LEU B 1 289 ? 20.422 7.75 12.977 1 92.25 289 LEU B O 1
ATOM 6704 N N . ALA B 1 290 ? 20.906 6.578 11.117 1 92.5 290 ALA B N 1
ATOM 6705 C CA . ALA B 1 290 ? 19.812 7.141 10.336 1 92.5 290 ALA B CA 1
ATOM 6706 C C . ALA B 1 290 ? 18.469 6.516 10.719 1 92.5 290 ALA B C 1
ATOM 6708 O O . ALA B 1 290 ? 18 5.574 10.07 1 92.5 290 ALA B O 1
ATOM 6709 N N . LEU B 1 291 ? 17.906 6.996 11.789 1 91.5 291 LEU B N 1
ATOM 6710 C CA . LEU B 1 291 ? 16.672 6.457 12.359 1 91.5 291 LEU B CA 1
ATOM 6711 C C . LEU B 1 291 ? 15.602 7.543 12.469 1 91.5 291 LEU B C 1
ATOM 6713 O O . LEU B 1 291 ? 15.922 8.727 12.57 1 91.5 291 LEU B O 1
ATOM 6717 N N . ARG B 1 292 ? 14.43 7.07 12.469 1 94.31 292 ARG B N 1
ATOM 6718 C CA . ARG B 1 292 ? 13.32 8 12.656 1 94.31 292 ARG B CA 1
ATOM 6719 C C . ARG B 1 292 ? 13.414 8.703 14.008 1 94.31 292 ARG B C 1
ATOM 6721 O O . ARG B 1 292 ? 13.719 8.078 15.023 1 94.31 292 ARG B O 1
ATOM 6728 N N . ASP B 1 293 ? 13.094 10.016 13.922 1 95.56 293 ASP B N 1
ATOM 6729 C CA . ASP B 1 293 ? 12.938 10.836 15.117 1 95.56 293 ASP B CA 1
ATOM 6730 C C . ASP B 1 293 ? 12.031 10.148 16.141 1 95.56 293 ASP B C 1
ATOM 6732 O O . ASP B 1 293 ? 10.867 9.867 15.852 1 95.56 293 ASP B O 1
ATOM 6736 N N . PRO B 1 294 ? 12.57 9.805 17.375 1 97.25 294 PRO B N 1
ATOM 6737 C CA . PRO B 1 294 ? 11.789 9.055 18.359 1 97.25 294 PRO B CA 1
ATOM 6738 C C . PRO B 1 294 ? 10.547 9.82 18.828 1 97.25 294 PRO B C 1
ATOM 6740 O O . PRO B 1 294 ? 9.656 9.227 19.438 1 97.25 294 PRO B O 1
ATOM 6743 N N . VAL B 1 295 ? 10.477 11.086 18.531 1 98.19 295 VAL B N 1
ATOM 6744 C CA . VAL B 1 295 ? 9.367 11.914 19 1 98.19 295 VAL B CA 1
ATOM 6745 C C . VAL B 1 295 ? 8.18 11.758 18.047 1 98.19 295 VAL B C 1
ATOM 6747 O O . VAL B 1 295 ? 7.035 12 18.453 1 98.19 295 VAL B O 1
ATOM 6750 N N . ILE B 1 296 ? 8.398 11.367 16.828 1 97.25 296 ILE B N 1
ATOM 6751 C CA . ILE B 1 296 ? 7.363 11.328 15.797 1 97.25 296 ILE B CA 1
ATOM 6752 C C . ILE B 1 296 ? 6.234 10.398 16.234 1 97.25 296 ILE B C 1
ATOM 6754 O O . ILE B 1 296 ? 5.074 10.812 16.297 1 97.25 296 ILE B O 1
ATOM 6758 N N . LEU B 1 297 ? 6.504 9.188 16.625 1 96.94 297 LEU B N 1
ATOM 6759 C CA . LEU B 1 297 ? 5.469 8.242 17.031 1 96.94 297 LEU B CA 1
ATOM 6760 C C . LEU B 1 297 ? 4.926 8.594 18.406 1 96.94 297 LEU B C 1
ATOM 6762 O O . LEU B 1 297 ? 3.736 8.414 18.672 1 96.94 297 LEU B O 1
ATOM 6766 N N . ALA B 1 298 ? 5.875 9.039 19.25 1 97.81 298 ALA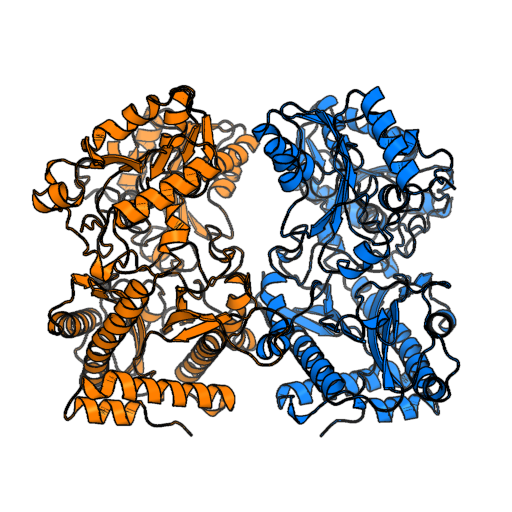 B N 1
ATOM 6767 C CA . ALA B 1 298 ? 5.477 9.367 20.625 1 97.81 298 ALA B CA 1
ATOM 6768 C C . ALA B 1 298 ? 4.402 10.445 20.641 1 97.81 298 ALA B C 1
ATOM 6770 O O . ALA B 1 298 ? 3.438 10.367 21.406 1 97.81 298 ALA B O 1
ATOM 6771 N N . LYS B 1 299 ? 4.559 11.477 19.781 1 97.88 299 LYS B N 1
ATOM 6772 C CA . LYS B 1 299 ? 3.582 12.562 19.781 1 97.88 299 LYS B CA 1
ATOM 6773 C C . LYS B 1 299 ? 2.33 12.172 19 1 97.88 299 LYS B C 1
ATOM 6775 O O . LYS B 1 299 ? 1.259 12.742 19.203 1 97.88 299 LYS B O 1
ATOM 6780 N N . ALA B 1 300 ? 2.451 11.195 18.078 1 98.19 300 ALA B N 1
ATOM 6781 C CA . ALA B 1 300 ? 1.322 10.75 17.266 1 98.19 300 ALA B CA 1
ATOM 6782 C C . ALA B 1 300 ? 0.347 9.914 18.094 1 98.19 300 ALA B C 1
ATOM 6784 O O . ALA B 1 300 ? -0.852 9.891 17.797 1 98.19 300 ALA B O 1
ATOM 6785 N N . ILE B 1 301 ? 0.857 9.141 19.062 1 98.38 301 ILE B N 1
ATOM 6786 C CA . ILE B 1 301 ? 0.04 8.344 19.969 1 98.38 301 ILE B CA 1
ATOM 6787 C C . ILE B 1 301 ? -0.319 9.164 21.203 1 98.38 301 ILE B C 1
ATOM 6789 O O . ILE B 1 301 ? 0.461 9.234 22.156 1 98.38 301 ILE B O 1
ATOM 6793 N N . LYS B 1 302 ? -1.482 9.695 21.188 1 98.75 302 LYS B N 1
ATOM 6794 C CA . LYS B 1 302 ? -1.885 10.688 22.188 1 98.75 302 LYS B CA 1
ATOM 6795 C C . LYS B 1 302 ? -2.162 10.023 23.531 1 98.75 302 LYS B C 1
ATOM 6797 O O . LYS B 1 302 ? -2.695 8.914 23.578 1 98.75 302 LYS B O 1
ATOM 6802 N N . ASN B 1 303 ? -1.79 10.68 24.609 1 98.31 303 ASN B N 1
ATOM 6803 C CA . ASN B 1 303 ? -2.092 10.227 25.969 1 98.31 303 ASN B CA 1
ATOM 6804 C C . ASN B 1 303 ? -3.48 10.672 26.406 1 98.31 303 ASN B C 1
ATOM 6806 O O . ASN B 1 303 ? -4.164 11.406 25.688 1 98.31 303 ASN B O 1
ATOM 6810 N N . PRO B 1 304 ? -3.959 10.25 27.562 1 98.44 304 PRO B N 1
ATOM 6811 C CA . PRO B 1 304 ? -5.328 10.523 28 1 98.44 304 PRO B CA 1
ATOM 6812 C C . PRO B 1 304 ? -5.613 12.023 28.125 1 98.44 304 PRO B C 1
ATOM 6814 O O . PRO B 1 304 ? -6.719 12.477 27.797 1 98.44 304 PRO B O 1
ATOM 6817 N N . ALA B 1 305 ? -4.66 12.828 28.547 1 98.69 305 ALA B N 1
ATOM 6818 C CA . ALA B 1 305 ? -4.863 14.266 28.688 1 98.69 305 ALA B CA 1
ATOM 6819 C C . ALA B 1 305 ? -5.066 14.938 27.328 1 98.69 305 ALA B C 1
ATOM 6821 O O . ALA B 1 305 ? -5.938 15.797 27.172 1 98.69 305 ALA B O 1
ATOM 6822 N N . GLU B 1 306 ? -4.223 14.578 26.422 1 98.69 306 GLU B N 1
ATOM 6823 C CA . GLU B 1 306 ? -4.355 15.117 25.062 1 98.69 306 GLU B CA 1
ATOM 6824 C C . GLU B 1 306 ? -5.695 14.727 24.438 1 98.69 306 GLU B C 1
ATOM 6826 O O . GLU B 1 306 ? -6.328 15.539 23.766 1 98.69 306 GLU B O 1
ATOM 6831 N N . ILE B 1 307 ? -6.137 13.5 24.656 1 98.81 307 ILE B N 1
ATOM 6832 C CA . ILE B 1 307 ? -7.406 13.008 24.125 1 98.81 307 ILE B CA 1
ATOM 6833 C C . ILE B 1 307 ? -8.562 13.797 24.734 1 98.81 307 ILE B C 1
ATOM 6835 O O . ILE B 1 307 ? -9.445 14.273 24.031 1 98.81 307 ILE B O 1
ATOM 6839 N N . ALA B 1 308 ? -8.523 13.938 26.047 1 98.75 308 ALA B N 1
ATOM 6840 C CA . ALA B 1 308 ? -9.555 14.703 26.734 1 98.75 308 ALA B CA 1
ATOM 6841 C C . ALA B 1 308 ? -9.578 16.141 26.25 1 98.75 308 ALA B C 1
ATOM 6843 O O . ALA B 1 308 ? -10.648 16.734 26.078 1 98.75 308 ALA B O 1
ATOM 6844 N N . GLY B 1 309 ? -8.398 16.734 26.141 1 98.69 309 GLY B N 1
ATOM 6845 C CA . GLY B 1 309 ? -8.305 18.078 25.625 1 98.69 309 GLY B CA 1
ATOM 6846 C C . GLY B 1 309 ? -8.898 18.234 24.234 1 98.69 309 GLY B C 1
ATOM 6847 O O . GLY B 1 309 ? -9.648 19.172 23.969 1 98.69 309 GLY B O 1
ATOM 6848 N N . GLN B 1 310 ? -8.57 17.297 23.359 1 98.62 310 GLN B N 1
ATOM 6849 C CA . GLN B 1 310 ? -9.086 17.312 21.984 1 98.62 310 GLN B CA 1
ATOM 6850 C C . GLN B 1 310 ? -10.609 17.25 21.984 1 98.62 310 GLN B C 1
ATOM 6852 O O . GLN B 1 310 ? -11.266 17.953 21.219 1 98.62 310 GLN B O 1
ATOM 6857 N N . LYS B 1 311 ? -11.172 16.344 22.797 1 98.62 311 LYS B N 1
ATOM 6858 C CA . LYS B 1 311 ? -12.625 16.234 22.875 1 98.62 311 LYS B CA 1
ATOM 6859 C C . LYS B 1 311 ? -13.266 17.531 23.344 1 98.62 311 LYS B C 1
ATOM 6861 O O . LYS B 1 311 ? -14.281 17.969 22.797 1 98.62 311 LYS B O 1
ATOM 6866 N N . ALA B 1 312 ? -12.656 18.188 24.266 1 98.44 312 ALA B N 1
ATOM 6867 C CA . ALA B 1 312 ? -13.156 19.469 24.766 1 98.44 312 ALA B CA 1
ATOM 6868 C C . ALA B 1 312 ? -13.055 20.547 23.688 1 98.44 312 ALA B C 1
ATOM 6870 O O . ALA B 1 312 ? -13.984 21.328 23.5 1 98.44 312 ALA B O 1
ATOM 6871 N N . ALA B 1 313 ? -11.922 20.594 23.031 1 98.62 313 ALA B N 1
ATOM 6872 C CA . ALA B 1 313 ? -11.719 21.578 21.969 1 98.62 313 ALA B CA 1
ATOM 6873 C C . ALA B 1 313 ? -12.734 21.391 20.844 1 98.62 313 ALA B C 1
ATOM 6875 O O . ALA B 1 313 ? -13.273 22.375 20.312 1 98.62 313 ALA B O 1
ATOM 6876 N N . GLN B 1 314 ? -12.984 20.156 20.5 1 98.44 314 GLN B N 1
ATOM 6877 C CA . GLN B 1 314 ? -13.938 19.844 19.438 1 98.44 314 GLN B CA 1
ATOM 6878 C C . GLN B 1 314 ? -15.352 20.266 19.828 1 98.44 314 GLN B C 1
ATOM 6880 O O . GLN B 1 314 ? -16.094 20.781 18.984 1 98.44 314 GLN B O 1
ATOM 6885 N N . ALA B 1 315 ? -15.719 20.016 21.031 1 98.5 315 ALA B N 1
ATOM 6886 C CA . ALA B 1 315 ? -17.047 20.422 21.5 1 98.5 315 ALA B CA 1
ATOM 6887 C C . ALA B 1 315 ? -17.203 21.938 21.438 1 98.5 315 ALA B C 1
ATOM 6889 O O . ALA B 1 315 ? -18.219 22.438 20.953 1 98.5 315 ALA B O 1
ATOM 6890 N N . ARG B 1 316 ? -16.203 22.688 21.922 1 98.12 316 ARG B N 1
ATOM 6891 C CA . ARG B 1 316 ? -16.203 24.141 21.906 1 98.12 316 ARG B CA 1
ATOM 6892 C C . ARG B 1 316 ? -16.234 24.688 20.484 1 98.12 316 ARG B C 1
ATOM 6894 O O . ARG B 1 316 ? -17.031 25.562 20.156 1 98.12 316 ARG B O 1
ATOM 6901 N N . ASP B 1 317 ? -15.406 24.156 19.672 1 98.62 317 ASP B N 1
ATOM 6902 C CA . ASP B 1 317 ? -15.305 24.578 18.281 1 98.62 317 ASP B CA 1
ATOM 6903 C C . ASP B 1 317 ? -16.562 24.234 17.5 1 98.62 317 ASP B C 1
ATOM 6905 O O . ASP B 1 317 ? -17 25 16.625 1 98.62 317 ASP B O 1
ATOM 6909 N N . GLY B 1 318 ? -17.125 23.031 17.766 1 98.69 318 GLY B N 1
ATOM 6910 C CA . GLY B 1 318 ? -18.375 22.625 17.141 1 98.69 318 GLY B CA 1
ATOM 6911 C C . GLY B 1 318 ? -19.516 23.578 17.391 1 98.69 318 GLY B C 1
ATOM 6912 O O . GLY B 1 318 ? -20.328 23.844 16.5 1 98.69 318 GLY B O 1
ATOM 6913 N N . ALA B 1 319 ? -19.609 24.078 18.562 1 98.56 319 ALA B N 1
ATOM 6914 C CA . ALA B 1 319 ? -20.641 25.062 18.906 1 98.56 319 ALA B CA 1
ATOM 6915 C C . ALA B 1 319 ? -20.453 26.344 18.109 1 98.56 319 ALA B C 1
ATOM 6917 O O . ALA B 1 319 ? -21.422 26.906 17.578 1 98.56 319 ALA B O 1
ATOM 6918 N N . ALA B 1 320 ? -19.188 26.797 18.062 1 98.69 320 ALA B N 1
ATOM 6919 C CA . ALA B 1 320 ? -18.891 28 17.281 1 98.69 320 ALA B CA 1
ATOM 6920 C C . ALA B 1 320 ? -19.25 27.797 15.812 1 98.69 320 ALA B C 1
ATOM 6922 O O . ALA B 1 320 ? -19.859 28.672 15.188 1 98.69 320 ALA B O 1
ATOM 6923 N N . LEU B 1 321 ? -18.891 26.672 15.258 1 98.81 321 LEU B N 1
ATOM 6924 C CA . LEU B 1 321 ? -19.188 26.359 13.867 1 98.81 321 LEU B CA 1
ATOM 6925 C C . LEU B 1 321 ? -20.688 26.281 13.633 1 98.81 321 LEU B C 1
ATOM 6927 O O . LEU B 1 321 ? -21.188 26.734 12.609 1 98.81 321 LEU B O 1
ATOM 6931 N N . SER B 1 322 ? -21.406 25.672 14.562 1 98.75 322 SER B N 1
ATOM 6932 C CA . SER B 1 322 ? -22.859 25.562 14.422 1 98.75 322 SER B CA 1
ATOM 6933 C C . SER B 1 322 ? -23.531 26.922 14.398 1 98.75 322 SER B C 1
ATOM 6935 O O . SER B 1 322 ? -24.469 27.156 13.648 1 98.75 322 SER B O 1
ATOM 6937 N N . ARG B 1 323 ? -23.078 27.875 15.219 1 98.5 323 ARG B N 1
ATOM 6938 C CA . ARG B 1 323 ? -23.578 29.234 15.18 1 98.5 323 ARG B CA 1
ATOM 6939 C C . ARG B 1 323 ? -23.328 29.875 13.82 1 98.5 323 ARG B C 1
ATOM 6941 O O . ARG B 1 323 ? -24.203 30.578 13.289 1 98.5 323 ARG B O 1
ATOM 6948 N N . PHE B 1 324 ? -22.234 29.688 13.305 1 98.69 324 PHE B N 1
ATOM 6949 C CA . PHE B 1 324 ? -21.906 30.188 11.977 1 98.69 324 PHE B CA 1
ATOM 6950 C C . PHE B 1 324 ? -22.844 29.578 10.922 1 98.69 324 PHE B C 1
ATOM 6952 O O . PHE B 1 324 ? -23.359 30.297 10.062 1 98.69 324 PHE B O 1
ATOM 6959 N N . LEU B 1 325 ? -22.938 28.156 10.938 1 98.69 325 LEU B N 1
ATOM 6960 C CA . LEU B 1 325 ? -23.766 27.484 9.945 1 98.69 325 LEU B CA 1
ATOM 6961 C C . LEU B 1 325 ? -25.188 28.031 9.984 1 98.69 325 LEU B C 1
ATOM 6963 O O . LEU B 1 325 ? -25.812 28.219 8.938 1 98.69 325 LEU B O 1
ATOM 6967 N N . LYS B 1 326 ? -25.719 28.266 11.156 1 98.5 326 LYS B N 1
ATOM 6968 C CA . LYS 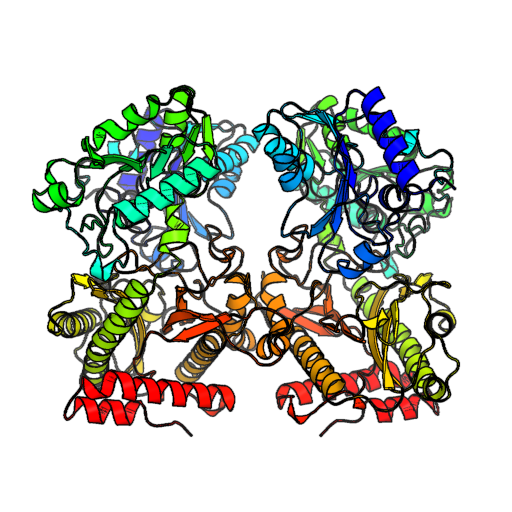B 1 326 ? -27.031 28.875 11.289 1 98.5 326 LYS B CA 1
ATOM 6969 C C . LYS B 1 326 ? -27.062 30.266 10.672 1 98.5 326 LYS B C 1
ATOM 6971 O O . LYS B 1 326 ? -27.953 30.594 9.891 1 98.5 326 LYS B O 1
ATOM 6976 N N . TRP B 1 327 ? -26.094 31.094 11.102 1 98.25 327 TRP B N 1
ATOM 6977 C CA . TRP B 1 327 ? -25.984 32.438 10.578 1 98.25 327 TRP B CA 1
ATOM 6978 C C . TRP B 1 327 ? -25.906 32.438 9.055 1 98.25 327 TRP B C 1
ATOM 6980 O O . TRP B 1 327 ? -26.594 33.219 8.391 1 98.25 327 TRP B O 1
ATOM 6990 N N . PHE B 1 328 ? -25.109 31.562 8.516 1 98.25 328 PHE B N 1
ATOM 6991 C CA . PHE B 1 328 ? -24.906 31.469 7.074 1 98.25 328 PHE B CA 1
ATOM 6992 C C . PHE B 1 328 ? -26.203 31.109 6.371 1 98.25 328 PHE B C 1
ATOM 6994 O O . PHE B 1 328 ? -26.562 31.719 5.359 1 98.25 328 PHE B O 1
ATOM 7001 N N . GLU B 1 329 ? -26.828 30.062 6.871 1 96.81 329 GLU B N 1
ATOM 7002 C CA . GLU B 1 329 ? -28.078 29.594 6.289 1 96.81 329 GLU B CA 1
ATOM 7003 C C . GLU B 1 329 ? -29.109 30.703 6.223 1 96.81 329 GLU B C 1
ATOM 7005 O O . GLU B 1 329 ? -29.875 30.797 5.262 1 96.81 329 GLU B O 1
ATOM 7010 N N . GLU B 1 330 ? -29.141 31.562 7.168 1 96.06 330 GLU B N 1
ATOM 7011 C CA . GLU B 1 330 ? -30.125 32.625 7.262 1 96.06 330 GLU B CA 1
ATOM 7012 C C . GLU B 1 330 ? -29.703 33.844 6.406 1 96.06 330 GLU B C 1
ATOM 7014 O O . GLU B 1 330 ? -30.562 34.531 5.871 1 96.06 330 GLU B O 1
ATOM 7019 N N . THR B 1 331 ? -28.438 34.031 6.238 1 97 331 THR B N 1
ATOM 7020 C CA . THR B 1 331 ? -27.953 35.281 5.664 1 97 331 THR B CA 1
ATOM 7021 C C . THR B 1 331 ? -27.641 35.125 4.184 1 97 331 THR B C 1
ATOM 7023 O O . THR B 1 331 ? -27.891 36 3.379 1 97 331 THR B O 1
ATOM 7026 N N . ALA B 1 332 ? -27.109 33.938 3.795 1 95.19 332 ALA B N 1
ATOM 7027 C CA . ALA B 1 332 ? -26.547 33.75 2.463 1 95.19 332 ALA B CA 1
ATOM 7028 C C . ALA B 1 332 ? -27.594 33.969 1.381 1 95.19 332 ALA B C 1
ATOM 7030 O O . ALA B 1 332 ? -27.312 34.531 0.334 1 95.19 332 ALA B O 1
ATOM 7031 N N . PRO B 1 333 ? -28.891 33.5 1.605 1 92.38 333 PRO B N 1
ATOM 7032 C CA . PRO B 1 333 ? -29.906 33.625 0.552 1 92.38 333 PRO B CA 1
ATOM 7033 C C . PRO B 1 333 ? -30.297 35.094 0.302 1 92.38 333 PRO B C 1
ATOM 7035 O O . PRO B 1 333 ? -30.891 35.406 -0.725 1 92.38 333 PRO B O 1
ATOM 7038 N N . ARG B 1 334 ? -30 35.969 1.198 1 91.12 334 ARG B N 1
ATOM 7039 C CA . ARG B 1 334 ? -30.297 37.375 1.031 1 91.12 334 ARG B CA 1
ATOM 7040 C C . ARG B 1 334 ? -29.234 38.062 0.172 1 91.12 334 ARG B C 1
ATOM 7042 O O . ARG B 1 334 ? -29.375 39.219 -0.197 1 91.12 334 ARG B O 1
ATOM 7049 N N . CYS B 1 335 ? -28.266 37.406 -0.151 1 84.94 335 CYS B N 1
ATOM 7050 C CA . CYS B 1 335 ? -27.172 37.875 -0.992 1 84.94 335 CYS B CA 1
ATOM 7051 C C . CYS B 1 335 ? -26.344 38.938 -0.273 1 84.94 335 CYS B C 1
ATOM 7053 O O . CYS B 1 335 ? -26.656 39.312 0.866 1 84.94 335 CYS B O 1
ATOM 7055 N N . GLY B 1 336 ? -25.109 39.219 -0.804 1 91.12 336 GLY B N 1
ATOM 7056 C CA . GLY B 1 336 ? -24.25 40.25 -0.222 1 91.12 336 GLY B CA 1
ATOM 7057 C C . GLY B 1 336 ? -23.031 39.688 0.488 1 91.12 336 GLY B C 1
ATOM 7058 O O . GLY B 1 336 ? -22.078 40.406 0.773 1 91.12 336 GLY B O 1
ATOM 7059 N N . LEU B 1 337 ? -23.094 38.438 0.793 1 96.38 337 LEU B N 1
ATOM 7060 C CA . LEU B 1 337 ? -21.953 37.812 1.424 1 96.38 337 LEU B CA 1
ATOM 7061 C C . LEU B 1 337 ? -20.875 37.469 0.391 1 96.38 337 LEU B C 1
ATOM 7063 O O . LEU B 1 337 ? -21.188 37.25 -0.779 1 96.38 337 LEU B O 1
ATOM 7067 N N . THR B 1 338 ? -19.688 37.5 0.798 1 97.75 338 THR B N 1
ATOM 7068 C CA . THR B 1 338 ? -18.547 37 0.021 1 97.75 338 THR B CA 1
ATOM 7069 C C . THR B 1 338 ? -17.844 35.875 0.76 1 97.75 338 THR B C 1
ATOM 7071 O O . THR B 1 338 ? -18.109 35.625 1.938 1 97.75 338 THR B O 1
ATOM 7074 N N . GLU B 1 339 ? -16.984 35.188 0.003 1 98.19 339 GLU B N 1
ATOM 7075 C CA . GLU B 1 339 ? -16.172 34.156 0.633 1 98.19 339 GLU B CA 1
ATOM 7076 C C . GLU B 1 339 ? -15.391 34.719 1.82 1 98.19 339 GLU B C 1
ATOM 7078 O O . GLU B 1 339 ? -15.305 34.094 2.873 1 98.19 339 GLU B O 1
ATOM 7083 N N . MET B 1 340 ? -14.883 35.938 1.652 1 97.69 340 MET B N 1
ATOM 7084 C CA . MET B 1 340 ? -14.062 36.562 2.682 1 97.69 340 MET B CA 1
ATOM 7085 C C . MET B 1 340 ? -14.906 36.938 3.893 1 97.69 340 MET B C 1
ATOM 7087 O O . MET B 1 340 ? -14.516 36.688 5.031 1 97.69 340 MET B O 1
ATOM 7091 N N . SER B 1 341 ? -16.016 37.594 3.631 1 97.75 341 SER B N 1
ATOM 7092 C CA . SER B 1 341 ? -16.859 38.031 4.742 1 97.75 341 SER B CA 1
ATOM 7093 C C . SER B 1 341 ? -17.375 36.812 5.531 1 97.75 341 SER B C 1
ATOM 7095 O O . SER B 1 341 ? -17.547 36.875 6.75 1 97.75 341 SER B O 1
ATOM 7097 N N . ALA B 1 342 ? -17.641 35.688 4.859 1 98.38 342 ALA B N 1
ATOM 7098 C CA . ALA B 1 342 ? -18.062 34.469 5.543 1 98.38 342 ALA B CA 1
ATOM 7099 C C . ALA B 1 342 ? -16.938 33.906 6.41 1 98.38 342 ALA B C 1
ATOM 7101 O O . ALA B 1 342 ? -17.172 33.531 7.555 1 98.38 342 ALA B O 1
ATOM 7102 N N . ALA B 1 343 ? -15.727 33.875 5.871 1 98.31 343 ALA B N 1
ATOM 7103 C CA . ALA B 1 343 ? -14.57 33.406 6.633 1 98.31 343 ALA B CA 1
ATOM 7104 C C . ALA B 1 343 ? -14.359 34.25 7.883 1 98.31 343 ALA B C 1
ATOM 7106 O O . ALA B 1 343 ? -14.07 33.719 8.961 1 98.31 343 ALA B O 1
ATOM 7107 N N . ASP B 1 344 ? -14.523 35.562 7.738 1 98.06 344 ASP B N 1
ATOM 7108 C CA . ASP B 1 344 ? -14.352 36.469 8.859 1 98.06 344 ASP B CA 1
ATOM 7109 C C . ASP B 1 344 ? -15.398 36.219 9.945 1 98.06 344 ASP B C 1
ATOM 7111 O O . ASP B 1 344 ? -15.086 36.281 11.133 1 98.06 344 ASP B O 1
ATOM 7115 N N . LYS B 1 345 ? -16.594 36.031 9.5 1 98.5 345 LYS B N 1
ATOM 7116 C CA . LYS B 1 345 ? -17.672 35.781 10.453 1 98.5 345 LYS B CA 1
ATOM 7117 C C . LYS B 1 345 ? -17.406 34.5 11.25 1 98.5 345 LYS B C 1
ATOM 7119 O O . LYS B 1 345 ? -17.672 34.438 12.453 1 98.5 345 LYS B O 1
ATOM 7124 N N . LEU B 1 346 ? -16.969 33.438 10.594 1 98.69 346 LEU B N 1
ATOM 7125 C CA . LEU B 1 346 ? -16.641 32.188 11.281 1 98.69 346 LEU B CA 1
ATOM 7126 C C . LEU B 1 346 ? -15.523 32.406 12.312 1 98.69 346 LEU B C 1
ATOM 7128 O O . LEU B 1 346 ? -15.594 31.906 13.43 1 98.69 346 LEU B O 1
ATOM 7132 N N . ARG B 1 347 ? -14.492 33.156 11.938 1 98.44 347 ARG B N 1
ATOM 7133 C CA . ARG B 1 347 ? -13.422 33.5 12.867 1 98.44 347 ARG B CA 1
ATOM 7134 C C . ARG B 1 347 ? -13.969 34.219 14.086 1 98.44 347 ARG B C 1
ATOM 7136 O O . ARG B 1 347 ? -13.555 33.969 15.219 1 98.44 347 ARG B O 1
ATOM 7143 N N . GLU B 1 348 ? -14.914 35.125 13.836 1 98.62 348 GLU B N 1
ATOM 7144 C CA . GLU B 1 348 ? -15.531 35.875 14.922 1 98.62 348 GLU B CA 1
ATOM 7145 C C . GLU B 1 348 ? -16.219 34.938 15.922 1 98.62 348 GLU B C 1
ATOM 7147 O O . GLU B 1 348 ? -16.109 35.125 17.125 1 98.62 348 GLU B O 1
ATOM 7152 N N . PHE B 1 349 ? -16.938 33.969 15.43 1 98.62 349 PHE B N 1
ATOM 7153 C CA . PHE B 1 349 ? -17.609 33.031 16.312 1 98.62 349 PHE B CA 1
ATOM 7154 C C . PHE B 1 349 ? -16.609 32.25 17.125 1 98.62 349 PHE B C 1
ATOM 7156 O O . PHE B 1 349 ? -16.844 31.969 18.312 1 98.62 349 PHE B O 1
ATOM 7163 N N . ARG B 1 350 ? -15.492 31.812 16.578 1 98.62 350 ARG B N 1
ATOM 7164 C CA . ARG B 1 350 ? -14.469 31.062 17.312 1 98.62 350 ARG B CA 1
ATOM 7165 C C . ARG B 1 350 ? -13.789 31.969 18.344 1 98.62 350 ARG B C 1
ATOM 7167 O O . ARG B 1 350 ? -13.492 31.516 19.453 1 98.62 350 ARG B O 1
ATOM 7174 N N . GLU B 1 351 ? -13.531 33.25 17.938 1 98.5 351 GLU B N 1
ATOM 7175 C CA . GLU B 1 351 ? -12.914 34.188 18.859 1 98.5 351 GLU B CA 1
ATOM 7176 C C . GLU B 1 351 ? -13.805 34.438 20.062 1 98.5 351 GLU B C 1
ATOM 7178 O O . GLU B 1 351 ? -13.312 34.688 21.172 1 98.5 351 GLU B O 1
ATOM 7183 N N . ALA B 1 352 ? -15.047 34.406 19.828 1 97.81 352 ALA B N 1
ATOM 7184 C CA . ALA B 1 352 ? -16.031 34.656 20.875 1 97.81 352 ALA B CA 1
ATOM 7185 C C . ALA B 1 352 ? -15.961 33.594 21.969 1 97.81 352 ALA B C 1
ATOM 7187 O O . ALA B 1 352 ? -16.484 33.812 23.078 1 97.81 352 ALA B O 1
ATOM 7188 N N . THR B 1 353 ? -15.375 32.469 21.719 1 96.06 353 THR B N 1
ATOM 7189 C CA . THR B 1 353 ? -15.188 31.469 22.75 1 96.06 353 THR B CA 1
ATOM 7190 C C . THR B 1 353 ? -14.258 31.969 23.859 1 96.06 353 THR B C 1
ATOM 7192 O O . THR B 1 353 ? -14.273 31.453 24.969 1 96.06 353 THR B O 1
ATOM 7195 N N . GLY B 1 354 ? -13.336 32.844 23.469 1 97.75 354 GLY B N 1
ATOM 7196 C CA . GLY B 1 354 ? -12.422 33.469 24.422 1 97.75 354 GLY B CA 1
ATOM 7197 C C . GLY B 1 354 ? -11.125 32.688 24.594 1 97.75 354 GLY B C 1
ATOM 7198 O O . GLY B 1 354 ? -10.211 33.156 25.266 1 97.75 354 GLY B O 1
ATOM 7199 N N . VAL B 1 355 ? -11.008 31.562 23.938 1 97.62 355 VAL B N 1
ATOM 7200 C CA . VAL B 1 355 ? -9.828 30.75 24.219 1 97.62 355 VAL B CA 1
ATOM 7201 C C . VAL B 1 355 ? -9.148 30.359 22.906 1 97.62 355 VAL B C 1
ATOM 7203 O O . VAL B 1 355 ? -8.211 29.562 22.906 1 97.62 355 VAL B O 1
ATOM 7206 N N . LEU B 1 356 ? -9.633 30.891 21.781 1 98.38 356 LEU B N 1
ATOM 7207 C CA . LEU B 1 356 ? -8.969 30.641 20.5 1 98.38 356 LEU B CA 1
ATOM 7208 C C . LEU B 1 356 ? -7.555 31.203 20.5 1 98.38 356 LEU B C 1
ATOM 7210 O O . LEU B 1 356 ? -7.352 32.375 20.828 1 98.38 356 LEU B O 1
ATOM 7214 N N . LYS B 1 357 ? -6.539 30.375 20.203 1 97.81 357 LYS B N 1
ATOM 7215 C CA . LYS B 1 357 ? -5.156 30.828 20.094 1 97.81 357 LYS B CA 1
ATOM 7216 C C . LYS B 1 357 ? -4.84 31.312 18.688 1 97.81 357 LYS B C 1
ATOM 7218 O O . LYS B 1 357 ? -4.086 32.281 18.5 1 97.81 357 LYS B O 1
ATOM 7223 N N . ASP B 1 358 ? -5.336 30.625 17.703 1 97.56 358 ASP B N 1
ATOM 7224 C CA . ASP B 1 358 ? -5.184 30.875 16.281 1 97.56 358 ASP B CA 1
ATOM 7225 C C . ASP B 1 358 ? -6.082 29.938 15.461 1 97.56 358 ASP B C 1
ATOM 7227 O O . ASP B 1 358 ? -6.723 29.047 16.016 1 97.56 358 ASP B O 1
ATOM 7231 N N . LEU B 1 359 ? -6.254 30.25 14.203 1 98 359 LEU B N 1
ATOM 7232 C CA . LEU B 1 359 ? -6.793 29.234 13.305 1 98 359 LEU B CA 1
ATOM 7233 C C . LEU B 1 359 ? -5.777 28.125 13.07 1 98 359 LEU B C 1
ATOM 7235 O O . LEU B 1 359 ? -4.57 28.344 13.211 1 98 359 LEU B O 1
ATOM 7239 N N . SER B 1 360 ? -6.195 26.906 12.852 1 97.81 360 SER B N 1
ATOM 7240 C CA . SER B 1 360 ? -5.262 25.812 12.633 1 97.81 360 SER B CA 1
ATOM 7241 C C . SER B 1 360 ? -4.703 25.828 11.211 1 97.81 360 SER B C 1
ATOM 7243 O O . SER B 1 360 ? -3.717 25.156 10.914 1 97.81 360 SER B O 1
ATOM 7245 N N . PHE B 1 361 ? -5.293 26.531 10.297 1 95.75 361 PHE B N 1
ATOM 7246 C CA . PHE B 1 361 ? -4.895 26.844 8.93 1 95.75 361 PHE B CA 1
ATOM 7247 C C . PHE B 1 361 ? -5.777 27.953 8.359 1 95.75 361 PHE B C 1
ATOM 7249 O O . PHE B 1 361 ? -6.777 28.344 8.969 1 95.75 361 PHE B O 1
ATOM 7256 N N . ASP B 1 362 ? -5.395 28.484 7.223 1 94.56 362 ASP B N 1
ATOM 7257 C CA . ASP B 1 362 ? -6.258 29.484 6.586 1 94.56 362 ASP B CA 1
ATOM 7258 C C . ASP B 1 362 ? -7.59 28.859 6.168 1 94.56 362 ASP B C 1
ATOM 7260 O O . ASP B 1 362 ? -7.613 27.844 5.477 1 94.56 362 ASP B O 1
ATOM 7264 N N . THR B 1 363 ? -8.688 29.484 6.598 1 97.38 363 THR B N 1
ATOM 7265 C CA . THR B 1 363 ? -10.016 28.969 6.289 1 97.38 363 THR B CA 1
ATOM 7266 C C . THR B 1 363 ? -10.227 28.875 4.781 1 97.38 363 THR B C 1
ATOM 7268 O O . THR B 1 363 ? -9.992 29.844 4.059 1 97.38 363 THR B O 1
ATOM 7271 N N . ILE B 1 364 ? -10.523 27.703 4.305 1 97.12 364 ILE B N 1
ATOM 7272 C CA . ILE B 1 364 ? -11.031 27.562 2.941 1 97.12 364 ILE B CA 1
ATOM 7273 C C . ILE B 1 364 ? -12.516 27.938 2.904 1 97.12 364 ILE B C 1
ATOM 7275 O O . ILE B 1 364 ? -13.359 27.172 3.375 1 97.12 364 ILE B O 1
ATOM 7279 N N . SER B 1 365 ? -12.789 29.078 2.51 1 98.31 365 SER B N 1
ATOM 7280 C CA . SER B 1 365 ? -14.117 29.625 2.268 1 98.31 365 SER B CA 1
ATOM 7281 C C . SER B 1 365 ? -14.391 29.781 0.776 1 98.31 365 SER B C 1
ATOM 7283 O O . SER B 1 365 ? -13.898 30.703 0.143 1 98.31 365 SER B O 1
ATOM 7285 N N . ALA B 1 366 ? -15.125 28.812 0.247 1 98 366 ALA B N 1
ATOM 7286 C CA . ALA B 1 366 ? -15.156 28.719 -1.21 1 98 366 ALA B CA 1
ATOM 7287 C C . ALA B 1 366 ? -16.578 28.484 -1.713 1 98 366 ALA B C 1
ATOM 7289 O O . ALA B 1 366 ? -17.312 27.672 -1.157 1 98 366 ALA B O 1
ATOM 7290 N N . THR B 1 367 ? -17.016 29.266 -2.719 1 97.38 367 THR B N 1
ATOM 7291 C CA . THR B 1 367 ? -18.297 29.062 -3.391 1 97.38 367 THR B CA 1
ATOM 7292 C C . THR B 1 367 ? -18.094 28.812 -4.883 1 97.38 367 THR B C 1
ATOM 7294 O O . THR B 1 367 ? -17.062 29.203 -5.441 1 97.38 367 THR B O 1
ATOM 7297 N N . GLY B 1 368 ? -19.094 28.062 -5.516 1 96.06 368 GLY B N 1
ATOM 7298 C CA . GLY B 1 368 ? -19.031 27.844 -6.953 1 96.06 368 GLY B CA 1
ATOM 7299 C C . GLY B 1 368 ? -17.719 27.266 -7.422 1 96.06 368 GLY B C 1
ATOM 7300 O O . GLY B 1 368 ? -17.25 26.25 -6.887 1 96.06 368 GLY B O 1
ATOM 7301 N N . PRO B 1 369 ? -17.094 27.922 -8.398 1 94.75 369 PRO B N 1
ATOM 7302 C CA . PRO B 1 369 ? -15.867 27.375 -9.008 1 94.75 369 PRO B CA 1
ATOM 7303 C C . PRO B 1 369 ? -14.719 27.266 -8.016 1 94.75 369 PRO B C 1
ATOM 7305 O O . PRO B 1 369 ? -13.883 26.359 -8.133 1 94.75 369 PRO B O 1
ATOM 7308 N N . ASN B 1 370 ? -14.656 28.188 -6.996 1 95.5 370 ASN B N 1
ATOM 7309 C CA . ASN B 1 370 ? -13.578 28.125 -6.012 1 95.5 370 ASN B CA 1
ATOM 7310 C C . ASN B 1 370 ? -13.688 26.875 -5.137 1 95.5 370 ASN B C 1
ATOM 7312 O O . ASN B 1 370 ? -12.688 26.391 -4.613 1 95.5 370 ASN B O 1
ATOM 7316 N N . GLY B 1 371 ? -14.914 26.391 -5.047 1 96.38 371 GLY B N 1
ATOM 7317 C CA . GLY B 1 371 ? -15.117 25.172 -4.281 1 96.38 371 GLY B CA 1
ATOM 7318 C C . GLY B 1 371 ? -14.461 23.953 -4.91 1 96.38 371 GLY B C 1
ATOM 7319 O O . GLY B 1 371 ? -14.219 22.953 -4.234 1 96.38 371 GLY B O 1
ATOM 7320 N N . ALA B 1 372 ? -14.156 24.047 -6.176 1 95.12 372 ALA B N 1
ATOM 7321 C CA . ALA B 1 372 ? -13.57 22.938 -6.91 1 95.12 372 ALA B CA 1
ATOM 7322 C C . ALA B 1 372 ? -12.062 22.859 -6.699 1 95.12 372 ALA B C 1
ATOM 7324 O O . ALA B 1 372 ? -11.398 21.938 -7.168 1 95.12 372 ALA B O 1
ATOM 7325 N N . ILE B 1 373 ? -11.508 23.797 -5.949 1 92.12 373 ILE B N 1
ATOM 7326 C CA . ILE B 1 373 ? -10.086 23.828 -5.617 1 92.12 373 ILE B CA 1
ATOM 7327 C C . ILE B 1 373 ? -9.875 23.344 -4.188 1 92.12 373 ILE B C 1
ATOM 7329 O O . ILE B 1 373 ? -10.125 24.078 -3.23 1 92.12 373 ILE B O 1
ATOM 7333 N N . PRO B 1 374 ? -9.391 22.156 -4.031 1 90.88 374 PRO B N 1
ATOM 7334 C CA . PRO B 1 374 ? -9.344 21.531 -2.705 1 90.88 374 PRO B CA 1
ATOM 7335 C C . PRO B 1 374 ? -8.609 22.391 -1.676 1 90.88 374 PRO B C 1
ATOM 7337 O O . PRO B 1 374 ? -9.008 22.422 -0.507 1 90.88 374 PRO B O 1
ATOM 7340 N N . HIS B 1 375 ? -7.594 23.094 -2.041 1 89.44 375 HIS B N 1
ATOM 7341 C CA . HIS B 1 375 ? -6.824 23.891 -1.096 1 89.44 375 HIS B CA 1
ATOM 7342 C C . HIS B 1 375 ? -6.934 25.375 -1.418 1 89.44 375 HIS B C 1
ATOM 7344 O O . HIS B 1 375 ? -5.953 26.125 -1.291 1 89.44 375 HIS B O 1
ATOM 7350 N N . TYR B 1 376 ? -8.109 25.766 -1.828 1 91.12 376 TYR B N 1
ATOM 7351 C CA . TYR B 1 376 ? -8.398 27.172 -2.125 1 91.12 376 TYR B CA 1
ATOM 7352 C C . TYR B 1 376 ? -8.109 28.047 -0.918 1 91.12 376 TYR B C 1
ATOM 7354 O O . TYR B 1 376 ? -8.438 27.688 0.215 1 91.12 376 TYR B O 1
ATOM 7362 N N . LYS B 1 377 ? -7.43 29.109 -1.19 1 89.88 377 LYS B N 1
ATOM 7363 C CA . LYS B 1 377 ? -7.246 30.172 -0.198 1 89.88 377 LYS B CA 1
ATOM 7364 C C . LYS B 1 377 ? -7.93 31.453 -0.634 1 89.88 377 LYS B C 1
ATOM 7366 O O . LYS B 1 377 ? -7.594 32.031 -1.676 1 89.88 377 LYS B O 1
ATOM 7371 N N . VAL B 1 378 ? -8.82 31.875 0.152 1 92.44 378 VAL B N 1
ATOM 7372 C CA . VAL B 1 378 ? -9.555 33.094 -0.181 1 92.44 378 VAL B CA 1
ATOM 7373 C C . VAL B 1 378 ? -8.695 34.312 0.134 1 92.44 378 VAL B C 1
ATOM 7375 O O . VAL B 1 378 ? -8.023 34.344 1.17 1 92.44 378 VAL B O 1
ATOM 7378 N N . THR B 1 379 ? -8.609 35.188 -0.774 1 89.44 379 THR B N 1
ATOM 7379 C CA . THR B 1 379 ? -7.965 36.5 -0.656 1 89.44 379 THR B CA 1
ATOM 7380 C C . THR B 1 379 ? -8.898 37.625 -1.13 1 89.44 379 THR B C 1
ATOM 7382 O O . THR B 1 379 ? -9.992 37.344 -1.63 1 89.44 379 THR B O 1
ATOM 7385 N N . ASP B 1 380 ? -8.445 38.812 -0.917 1 90.06 380 ASP B N 1
ATOM 7386 C CA . ASP B 1 380 ? -9.242 39.938 -1.406 1 90.06 380 ASP B CA 1
ATOM 7387 C C . ASP B 1 380 ? -9.445 39.844 -2.916 1 90.06 380 ASP B C 1
ATOM 7389 O O . ASP B 1 380 ? -10.516 40.188 -3.426 1 90.06 380 ASP B O 1
ATOM 7393 N N . GLU B 1 381 ? -8.5 39.344 -3.588 1 87.81 381 GLU B N 1
ATOM 7394 C CA . GLU B 1 381 ? -8.531 39.281 -5.047 1 87.81 381 GLU B CA 1
ATOM 7395 C C . GLU B 1 381 ? -9.367 38.094 -5.52 1 87.81 381 GLU B C 1
ATOM 7397 O O . GLU B 1 381 ? -10.062 38.188 -6.531 1 87.81 381 GLU B O 1
ATOM 7402 N N . SER B 1 382 ? -9.359 37.031 -4.789 1 90.12 382 SER B N 1
ATOM 7403 C CA . SER B 1 382 ? -9.992 35.812 -5.254 1 90.12 382 SER B CA 1
ATOM 7404 C C . SER B 1 382 ? -11.414 35.688 -4.727 1 90.12 382 SER B C 1
ATOM 7406 O O . SER B 1 382 ? -12.203 34.875 -5.23 1 90.12 382 SER B O 1
ATOM 7408 N N . SER B 1 383 ? -11.766 36.469 -3.736 1 96.19 383 SER B N 1
ATOM 7409 C CA . SER B 1 383 ? -13.031 36.344 -3.031 1 96.19 383 SER B CA 1
ATOM 7410 C C . SER B 1 383 ? -14.211 36.562 -3.977 1 96.19 383 SER B C 1
ATOM 7412 O O . SER B 1 383 ? -14.32 37.594 -4.625 1 96.19 383 SER B O 1
ATOM 7414 N N . LEU B 1 384 ? -15.086 35.594 -4.047 1 96.44 384 LEU B N 1
ATOM 7415 C CA . LEU B 1 384 ? -16.281 35.688 -4.883 1 96.44 384 LEU B CA 1
ATOM 7416 C C . LEU B 1 384 ? -17.516 36 -4.039 1 96.44 384 LEU B C 1
ATOM 7418 O O . LEU B 1 384 ? -17.562 35.656 -2.854 1 96.44 384 LEU B O 1
ATOM 7422 N N . PRO B 1 385 ? -18.469 36.656 -4.691 1 97.38 385 PRO B N 1
ATOM 7423 C CA . PRO B 1 385 ? -19.766 36.719 -4.027 1 97.38 385 PRO B CA 1
ATOM 7424 C C . PRO B 1 385 ? -20.438 35.344 -3.92 1 97.38 385 PRO B C 1
ATOM 7426 O O . PRO B 1 385 ? -20.359 34.531 -4.844 1 97.38 385 PRO B O 1
ATOM 7429 N N . ILE B 1 386 ? -21.047 35.094 -2.795 1 97.81 386 ILE B N 1
ATOM 7430 C CA . ILE B 1 386 ? -21.828 33.875 -2.588 1 97.81 386 ILE B CA 1
ATOM 7431 C C . ILE B 1 386 ? -23.219 34.062 -3.168 1 97.81 386 ILE B C 1
ATOM 7433 O O . ILE B 1 386 ? -24 34.875 -2.703 1 97.81 386 ILE B O 1
ATOM 7437 N N . GLU B 1 387 ? -23.562 33.188 -4.16 1 96.5 387 GLU B N 1
ATOM 7438 C CA . GLU B 1 387 ? -24.781 33.438 -4.941 1 96.5 387 GLU B CA 1
ATOM 7439 C C . GLU B 1 387 ? -25.75 32.281 -4.809 1 96.5 387 GLU B C 1
ATOM 7441 O O . GLU B 1 387 ? -25.344 31.156 -4.457 1 96.5 387 GLU B O 1
ATOM 7446 N N . LEU B 1 388 ? -27.016 32.562 -5.195 1 96.38 388 LEU B N 1
ATOM 7447 C CA . LEU B 1 388 ? -28.047 31.547 -5.184 1 96.38 388 LEU B CA 1
ATOM 7448 C C . LEU B 1 388 ? -27.719 30.422 -6.156 1 96.38 388 LEU B C 1
ATOM 7450 O O . LEU B 1 388 ? -27.219 30.672 -7.25 1 96.38 388 LEU B O 1
ATOM 7454 N N . GLY B 1 389 ? -28.016 29.172 -5.719 1 96.56 389 GLY B N 1
ATOM 7455 C CA . GLY B 1 389 ? -27.828 28.031 -6.59 1 96.56 389 GLY B CA 1
ATOM 7456 C C . GLY B 1 389 ? -26.453 27.406 -6.48 1 96.56 389 GLY B C 1
ATOM 7457 O O . GLY B 1 389 ? -26.172 26.375 -7.086 1 96.56 389 GLY B O 1
ATOM 7458 N N . GLN B 1 390 ? -25.594 28 -5.684 1 97.44 390 GLN B N 1
ATOM 7459 C CA . GLN B 1 390 ? -24.234 27.5 -5.531 1 97.44 390 GLN B CA 1
ATOM 7460 C C . GLN B 1 390 ? -24.078 26.703 -4.23 1 97.44 390 GLN B C 1
ATOM 7462 O O . GLN B 1 390 ? -24.922 26.781 -3.346 1 97.44 390 GLN B O 1
ATOM 7467 N N . LEU B 1 391 ? -23.062 25.891 -4.203 1 98.62 391 LEU B N 1
ATOM 7468 C CA . LEU B 1 391 ? -22.594 25.328 -2.941 1 98.62 391 LEU B CA 1
ATOM 7469 C C . LEU B 1 391 ? -21.531 26.219 -2.305 1 98.62 391 LEU B C 1
ATOM 7471 O O . LEU B 1 391 ? -20.734 26.828 -3.008 1 98.62 391 LEU B O 1
ATOM 7475 N N . TYR B 1 392 ? -21.609 26.297 -1.017 1 98.5 392 TYR B N 1
ATOM 7476 C CA . TYR B 1 392 ? -20.562 26.922 -0.213 1 98.5 392 TYR B CA 1
ATOM 7477 C C . TYR B 1 392 ? -19.812 25.891 0.621 1 98.5 392 TYR B C 1
ATOM 7479 O O . TYR B 1 392 ? -20.422 25.172 1.421 1 98.5 392 TYR B O 1
ATOM 7487 N N . LEU B 1 393 ? -18.531 25.734 0.371 1 98.75 393 LEU B N 1
ATOM 7488 C CA . LEU B 1 393 ? -17.672 24.812 1.1 1 98.75 393 LEU B CA 1
ATOM 7489 C C . LEU B 1 393 ? -16.781 25.578 2.088 1 98.75 393 LEU B C 1
ATOM 7491 O O . LEU B 1 393 ? -16.078 26.516 1.706 1 98.75 393 LEU B O 1
ATOM 7495 N N . VAL B 1 394 ? -16.844 25.219 3.344 1 98.75 394 VAL B N 1
ATOM 7496 C CA . VAL B 1 394 ? -16 25.859 4.359 1 98.75 394 VAL B CA 1
ATOM 7497 C C . VAL B 1 394 ? -15.18 24.781 5.078 1 98.75 394 VAL B C 1
ATOM 7499 O O . VAL B 1 394 ? -15.742 23.891 5.723 1 98.75 394 VAL B O 1
ATOM 7502 N N . ASP B 1 395 ? -13.945 24.734 4.871 1 98.5 395 ASP B N 1
ATOM 7503 C CA . ASP B 1 395 ? -12.938 23.922 5.547 1 98.5 395 ASP B CA 1
ATOM 7504 C C . ASP B 1 395 ? -12.094 24.781 6.492 1 98.5 395 ASP B C 1
ATOM 7506 O O . ASP B 1 395 ? -11.398 25.688 6.055 1 98.5 395 ASP B O 1
ATOM 7510 N N . SER B 1 396 ? -12.188 24.5 7.762 1 98.31 396 SER B N 1
ATOM 7511 C CA . SER B 1 396 ? -11.625 25.406 8.75 1 98.31 396 SER B CA 1
ATOM 7512 C C . SER B 1 396 ? -11.32 24.688 10.062 1 98.31 396 SER B C 1
ATOM 7514 O O . SER B 1 396 ? -11.781 23.562 10.273 1 98.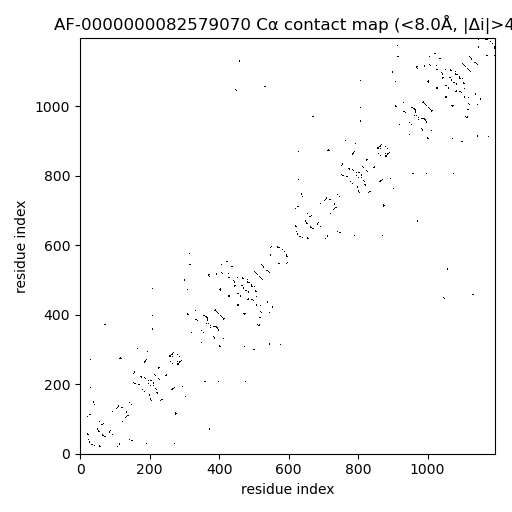31 396 SER B O 1
ATOM 7516 N N . GLY B 1 397 ? -10.578 25.312 10.898 1 98.44 397 GLY B N 1
ATOM 7517 C CA . GLY B 1 397 ? -10.258 24.797 12.219 1 98.44 397 GLY B CA 1
ATOM 7518 C C . GLY B 1 397 ? -9.625 25.844 13.125 1 98.44 397 GLY B C 1
ATOM 7519 O O . GLY B 1 397 ? -9.336 26.953 12.688 1 98.44 397 GLY B O 1
ATOM 7520 N N . GLY B 1 398 ? -9.516 25.531 14.383 1 98.56 398 GLY B N 1
ATOM 7521 C CA . GLY B 1 398 ? -8.914 26.391 15.383 1 98.56 398 GLY B CA 1
ATOM 7522 C C . GLY B 1 398 ? -7.816 25.719 16.188 1 98.56 398 GLY B C 1
ATOM 7523 O O . GLY B 1 398 ? -7.789 24.484 16.281 1 98.56 398 GLY B O 1
ATOM 7524 N N . GLN B 1 399 ? -6.918 26.531 16.672 1 98.5 399 GLN B N 1
ATOM 7525 C CA . GLN B 1 399 ? -5.918 26.109 17.641 1 98.5 399 GLN B CA 1
ATOM 7526 C C . GLN B 1 399 ? -6.34 26.516 19.062 1 98.5 399 GLN B C 1
ATOM 7528 O O . GLN B 1 399 ? -6.664 27.672 19.312 1 98.5 399 GLN B O 1
ATOM 7533 N N . TYR B 1 400 ? -6.414 25.562 19.859 1 98.38 400 TYR B N 1
ATOM 7534 C CA . TYR B 1 400 ? -6.621 25.734 21.297 1 98.38 400 TYR B CA 1
ATOM 7535 C C . TYR B 1 400 ? -5.488 25.094 22.094 1 98.38 400 TYR B C 1
ATOM 7537 O O . TYR B 1 400 ? -4.824 24.172 21.609 1 98.38 400 TYR B O 1
ATOM 7545 N N . ALA B 1 401 ? -5.277 25.547 23.312 1 97.81 401 ALA B N 1
ATOM 7546 C CA . ALA B 1 401 ? -4.191 25.016 24.125 1 97.81 401 ALA B CA 1
ATOM 7547 C C . ALA B 1 401 ? -4.383 23.516 24.375 1 97.81 401 ALA B C 1
ATOM 7549 O O . ALA B 1 401 ? -3.414 22.797 24.609 1 97.81 401 ALA B O 1
ATOM 7550 N N . ASP B 1 402 ? -5.633 23.125 24.25 1 97.88 402 ASP B N 1
ATOM 7551 C CA . ASP B 1 402 ? -5.93 21.734 24.578 1 97.88 402 ASP B CA 1
ATOM 7552 C C . ASP B 1 402 ? -6.297 20.922 23.344 1 97.88 402 ASP B C 1
ATOM 7554 O O . ASP B 1 402 ? -6.754 19.781 23.438 1 97.88 402 ASP B O 1
ATOM 7558 N N . GLY B 1 403 ? -6.168 21.547 22.141 1 98.06 403 GLY B N 1
ATOM 7559 C CA . GLY B 1 403 ? -6.477 20.734 20.969 1 98.06 403 GLY B CA 1
ATOM 7560 C C . GLY B 1 403 ? -6.402 21.531 19.672 1 98.06 403 GLY B C 1
ATOM 7561 O O . GLY B 1 403 ? -6.297 22.75 19.688 1 98.06 403 GLY B O 1
ATOM 7562 N N . THR B 1 404 ? -6.348 20.844 18.562 1 98.75 404 THR B N 1
ATOM 7563 C CA . THR B 1 404 ? -6.34 21.344 17.188 1 98.75 404 THR B CA 1
ATOM 7564 C C . THR B 1 404 ? -7.523 20.797 16.406 1 98.75 404 THR B C 1
ATOM 7566 O O . THR B 1 404 ? -7.691 19.578 16.312 1 98.75 404 THR B O 1
ATOM 7569 N N . THR B 1 405 ? -8.391 21.625 15.867 1 98.75 405 THR B N 1
ATOM 7570 C CA . THR B 1 405 ? -9.578 21.141 15.18 1 98.75 405 THR B CA 1
ATOM 7571 C C . THR B 1 405 ? -9.438 21.312 13.672 1 98.75 405 THR B C 1
ATOM 7573 O O . THR B 1 405 ? -8.57 22.047 13.203 1 98.75 405 THR B O 1
ATOM 7576 N N . ASP B 1 406 ? -10.109 20.609 12.898 1 98.75 406 ASP B N 1
ATOM 7577 C CA . ASP B 1 406 ? -10.172 20.547 11.445 1 98.75 406 ASP B CA 1
ATOM 7578 C C . ASP B 1 406 ? -11.508 19.953 10.984 1 98.75 406 ASP B C 1
ATOM 7580 O O . ASP B 1 406 ? -11.812 18.797 11.273 1 98.75 406 ASP B O 1
ATOM 7584 N N . VAL B 1 407 ? -12.32 20.734 10.297 1 98.81 407 VAL B N 1
ATOM 7585 C CA . VAL B 1 407 ? -13.664 20.312 9.938 1 98.81 407 VAL B CA 1
ATOM 7586 C C . VAL B 1 407 ? -14.086 20.953 8.617 1 98.81 407 VAL B C 1
ATOM 7588 O O . VAL B 1 407 ? -13.75 22.109 8.359 1 98.81 407 VAL B O 1
ATOM 7591 N N . THR B 1 408 ? -14.719 20.25 7.754 1 98.88 408 THR B N 1
ATOM 7592 C CA . THR B 1 408 ? -15.289 20.781 6.52 1 98.88 408 THR B CA 1
ATOM 7593 C C . THR B 1 408 ? -16.781 20.516 6.457 1 98.88 408 THR B C 1
ATOM 7595 O O . THR B 1 408 ? -17.25 19.422 6.777 1 98.88 408 THR B O 1
ATOM 7598 N N . ARG B 1 409 ? -17.578 21.516 6.133 1 98.88 409 ARG B N 1
ATOM 7599 C CA . ARG B 1 409 ? -19 21.422 5.852 1 98.88 409 ARG B CA 1
ATOM 7600 C C . ARG B 1 409 ? -19.359 22.109 4.535 1 98.88 409 ARG B C 1
ATOM 7602 O O . ARG B 1 409 ? -18.641 23 4.09 1 98.88 409 ARG B O 1
ATOM 7609 N N . VAL B 1 410 ? -20.312 21.625 3.922 1 98.88 410 VAL B N 1
ATOM 7610 C CA . VAL B 1 410 ? -20.844 22.188 2.689 1 98.88 410 VAL B CA 1
ATOM 7611 C C . VAL B 1 410 ? -22.312 22.578 2.891 1 98.88 410 VAL B C 1
ATOM 7613 O O . VAL B 1 410 ? -23.094 21.812 3.457 1 98.88 410 VAL B O 1
ATOM 7616 N N . MET B 1 411 ? -22.641 23.812 2.453 1 98.19 411 MET B N 1
ATOM 7617 C CA . MET B 1 411 ? -24 24.312 2.521 1 98.19 411 MET B CA 1
ATOM 7618 C C . MET B 1 411 ? -24.5 24.734 1.14 1 98.19 411 MET B C 1
ATOM 7620 O O . MET B 1 411 ? -23.734 25.281 0.341 1 98.19 411 MET B O 1
ATOM 7624 N N . PRO B 1 412 ? -25.797 24.484 0.866 1 98.19 412 PRO B N 1
ATOM 7625 C CA . PRO B 1 412 ? -26.375 25.078 -0.342 1 98.19 412 PRO B CA 1
ATOM 7626 C C . PRO B 1 412 ? -26.812 26.531 -0.133 1 98.19 412 PRO B C 1
ATOM 7628 O O . PRO B 1 412 ? -27.234 26.891 0.964 1 98.19 412 PRO B O 1
ATOM 7631 N N . VAL B 1 413 ? -26.672 27.375 -1.11 1 97.38 413 VAL B N 1
ATOM 7632 C CA . VAL B 1 413 ? -27.297 28.688 -1.128 1 97.38 413 VAL B CA 1
ATOM 7633 C C . VAL B 1 413 ? -28.609 28.625 -1.916 1 97.38 413 VAL B C 1
ATOM 7635 O O . VAL B 1 413 ? -28.609 28.75 -3.143 1 97.38 413 VAL B O 1
ATOM 7638 N N . GLY B 1 414 ? -29.609 28.5 -1.243 1 93.94 414 GLY B N 1
ATOM 7639 C CA . GLY B 1 414 ? -30.875 28.188 -1.902 1 93.94 414 GLY B CA 1
ATOM 7640 C C . GLY B 1 414 ? -31.031 26.703 -2.217 1 93.94 414 GLY B C 1
ATOM 7641 O O . GLY B 1 414 ? -30.75 25.844 -1.375 1 93.94 414 GLY B O 1
ATOM 7642 N N . GLU B 1 415 ? -31.5 26.422 -3.471 1 94.44 415 GLU B N 1
ATOM 7643 C CA . GLU B 1 415 ? -31.797 25.047 -3.854 1 94.44 415 GLU B CA 1
ATOM 7644 C C . GLU B 1 415 ? -30.609 24.406 -4.551 1 94.44 415 GLU B C 1
ATOM 7646 O O . GLU B 1 415 ? -30.016 25 -5.453 1 94.44 415 GLU B O 1
ATOM 7651 N N . ALA B 1 416 ? -30.266 23.203 -4.168 1 97 416 ALA B N 1
ATOM 7652 C CA . ALA B 1 416 ? -29.172 22.438 -4.789 1 97 416 ALA B CA 1
ATOM 7653 C C . ALA B 1 416 ? -29.688 21.609 -5.961 1 97 416 ALA B C 1
ATOM 7655 O O . ALA B 1 416 ? -30.828 21.141 -5.941 1 97 416 ALA B O 1
ATOM 7656 N N . SER B 1 417 ? -28.891 21.391 -7.012 1 97.81 417 SER B N 1
ATOM 7657 C CA . SER B 1 417 ? -29.234 20.531 -8.141 1 97.81 417 SER B CA 1
ATOM 7658 C C . SER B 1 417 ? -29.203 19.062 -7.758 1 97.81 417 SER B C 1
ATOM 7660 O O . SER B 1 417 ? -28.641 18.703 -6.715 1 97.81 417 SER B O 1
ATOM 7662 N N . ASP B 1 418 ? -29.781 18.266 -8.625 1 98 418 ASP B N 1
ATOM 7663 C CA . ASP B 1 418 ? -29.781 16.812 -8.406 1 98 418 ASP B CA 1
ATOM 7664 C C . ASP B 1 418 ? -28.359 16.266 -8.43 1 98 418 ASP B C 1
ATOM 7666 O O . ASP B 1 418 ? -28.016 15.367 -7.656 1 98 418 ASP B O 1
ATOM 7670 N N . GLU B 1 419 ? -27.531 16.781 -9.281 1 98.06 419 GLU B N 1
ATOM 7671 C CA . GLU B 1 419 ? -26.141 16.344 -9.367 1 98.06 419 GLU B CA 1
ATOM 7672 C C . GLU B 1 419 ? -25.391 16.656 -8.086 1 98.06 419 GLU B C 1
ATOM 7674 O O . GLU B 1 419 ? -24.625 15.828 -7.586 1 98.06 419 GLU B O 1
ATOM 7679 N N . MET B 1 420 ? -25.625 17.891 -7.598 1 98.62 420 MET B N 1
ATOM 7680 C CA . MET B 1 420 ? -24.984 18.297 -6.352 1 98.62 420 MET B CA 1
ATOM 7681 C C . MET B 1 420 ? -25.359 17.344 -5.211 1 98.62 420 MET B C 1
ATOM 7683 O O . MET B 1 420 ? -24.5 16.906 -4.457 1 98.62 420 MET B O 1
ATOM 7687 N N . ARG B 1 421 ? -26.609 16.984 -5.141 1 98.75 421 ARG B N 1
ATOM 7688 C CA . ARG B 1 421 ? -27.078 16.094 -4.078 1 98.75 421 ARG B CA 1
ATOM 7689 C C . ARG B 1 421 ? -26.531 14.688 -4.25 1 98.75 421 ARG B C 1
ATOM 7691 O O . ARG B 1 421 ? -26.203 14.031 -3.266 1 98.75 421 ARG B O 1
ATOM 7698 N N . ASP B 1 422 ? -26.5 14.227 -5.473 1 98.56 422 ASP B N 1
ATOM 7699 C CA . ASP B 1 422 ? -25.938 12.906 -5.75 1 98.56 422 ASP B CA 1
ATOM 7700 C C . ASP B 1 422 ? -24.469 12.828 -5.316 1 98.56 422 ASP B C 1
ATOM 7702 O O . ASP B 1 422 ? -24.078 11.922 -4.574 1 98.56 422 ASP B O 1
ATOM 7706 N N . ARG B 1 423 ? -23.688 13.828 -5.742 1 98.75 423 ARG B N 1
ATOM 7707 C CA . ARG B 1 423 ? -22.266 13.844 -5.418 1 98.75 423 ARG B CA 1
ATOM 7708 C C . ARG B 1 423 ? -22.047 13.977 -3.916 1 98.75 423 ARG B C 1
ATOM 7710 O O . ARG B 1 423 ? -21.188 13.289 -3.346 1 98.75 423 ARG B O 1
ATOM 7717 N N . PHE B 1 424 ? -22.875 14.852 -3.324 1 98.88 424 PHE B N 1
ATOM 7718 C CA . PHE B 1 424 ? -22.781 15.039 -1.882 1 98.88 424 PHE B CA 1
ATOM 7719 C C . PHE B 1 424 ? -23.031 13.734 -1.143 1 98.88 424 PHE B C 1
ATOM 7721 O O . PHE B 1 424 ? -22.297 13.383 -0.225 1 98.88 424 PHE B O 1
ATOM 7728 N N . THR B 1 425 ? -24.016 12.992 -1.541 1 98.94 425 THR B N 1
ATOM 7729 C CA . THR B 1 425 ? -24.406 11.758 -0.863 1 98.94 425 THR B CA 1
ATOM 7730 C C . THR B 1 425 ? -23.344 10.688 -1.047 1 98.94 425 THR B C 1
ATOM 7732 O O . THR B 1 425 ? -23.062 9.906 -0.13 1 98.94 425 THR B O 1
ATOM 7735 N N . ARG B 1 426 ? -22.719 10.633 -2.154 1 98.88 426 ARG B N 1
ATOM 7736 C CA . ARG B 1 426 ? -21.656 9.656 -2.393 1 98.88 426 ARG B CA 1
ATOM 7737 C C . ARG B 1 426 ? -20.422 9.969 -1.557 1 98.88 426 ARG B C 1
ATOM 7739 O O . ARG B 1 426 ? -19.75 9.062 -1.066 1 98.88 426 ARG B O 1
ATOM 7746 N N . VAL B 1 427 ? -20.078 11.297 -1.402 1 98.94 427 VAL B N 1
ATOM 7747 C CA . VAL B 1 427 ? -19 11.695 -0.51 1 98.94 427 VAL B CA 1
ATOM 7748 C C . VAL B 1 427 ? -19.344 11.305 0.925 1 98.94 427 VAL B C 1
ATOM 7750 O O . VAL B 1 427 ? -18.484 10.797 1.655 1 98.94 427 VAL B O 1
ATOM 7753 N N . LEU B 1 428 ? -20.594 11.5 1.295 1 98.94 428 LEU B N 1
ATOM 7754 C CA . LEU B 1 428 ? -21.047 11.117 2.625 1 98.94 428 LEU B CA 1
ATOM 7755 C C . LEU B 1 428 ? -20.891 9.609 2.838 1 98.94 428 LEU B C 1
ATOM 7757 O O . LEU B 1 428 ? -20.453 9.172 3.902 1 98.94 428 LEU B O 1
ATOM 7761 N N . LYS B 1 429 ? -21.297 8.828 1.828 1 98.88 429 LYS B N 1
ATOM 7762 C CA . LYS B 1 429 ? -21.125 7.383 1.911 1 98.88 429 LYS B CA 1
ATOM 7763 C C . LYS B 1 429 ? -19.672 7.012 2.172 1 98.88 429 LYS B C 1
ATOM 7765 O O . LYS B 1 429 ? -19.391 6.133 2.988 1 98.88 429 LYS B O 1
ATOM 7770 N N . GLY B 1 430 ? -18.766 7.664 1.453 1 98.88 430 GLY B N 1
ATOM 7771 C CA . GLY B 1 430 ? -17.344 7.441 1.688 1 98.88 430 GLY B CA 1
ATOM 7772 C C . GLY B 1 430 ? -16.906 7.797 3.098 1 98.88 430 GLY B C 1
ATOM 7773 O O . GLY B 1 430 ? -16.141 7.059 3.721 1 98.88 430 GLY B O 1
ATOM 7774 N N . HIS B 1 431 ? -17.391 8.93 3.561 1 98.94 431 HIS B N 1
ATOM 7775 C CA . HIS B 1 431 ? -17.109 9.367 4.922 1 98.94 431 HIS B CA 1
ATOM 7776 C C . HIS B 1 431 ? -17.547 8.328 5.941 1 98.94 431 HIS B C 1
ATOM 7778 O O . HIS B 1 431 ? -16.797 7.984 6.859 1 98.94 431 HIS B O 1
ATOM 7784 N N . ILE B 1 432 ? -18.766 7.809 5.777 1 98.94 432 ILE B N 1
ATOM 7785 C CA . ILE B 1 432 ? -19.344 6.824 6.684 1 98.94 432 ILE B CA 1
ATOM 7786 C C . ILE B 1 432 ? -18.531 5.527 6.617 1 98.94 432 ILE B C 1
ATOM 7788 O O . ILE B 1 432 ? -18.312 4.875 7.641 1 98.94 432 ILE B O 1
ATOM 7792 N N . ALA B 1 433 ? -18.078 5.16 5.445 1 98.81 433 ALA B N 1
ATOM 7793 C CA . ALA B 1 433 ? -17.312 3.932 5.27 1 98.81 433 ALA B CA 1
ATOM 7794 C C . ALA B 1 433 ? -16.047 3.953 6.117 1 98.81 433 ALA B C 1
ATOM 7796 O O . ALA B 1 433 ? -15.672 2.941 6.715 1 98.81 433 ALA B O 1
ATOM 7797 N N . ILE B 1 434 ? -15.359 5.094 6.184 1 98.88 434 ILE B N 1
ATOM 7798 C CA . ILE B 1 434 ? -14.164 5.227 7.016 1 98.88 434 ILE B CA 1
ATOM 7799 C C . ILE B 1 434 ? -14.562 5.25 8.492 1 98.88 434 ILE B C 1
ATOM 7801 O O . ILE B 1 434 ? -13.984 4.535 9.312 1 98.88 434 ILE B O 1
ATOM 7805 N N . ALA B 1 435 ? -15.562 6.023 8.812 1 98.88 435 ALA B N 1
ATOM 7806 C CA . ALA B 1 435 ? -15.977 6.219 10.203 1 98.88 435 ALA B CA 1
ATOM 7807 C C . ALA B 1 435 ? -16.344 4.891 10.852 1 98.88 435 ALA B C 1
ATOM 7809 O O . ALA B 1 435 ? -16.172 4.711 12.055 1 98.88 435 ALA B O 1
ATOM 7810 N N . THR B 1 436 ? -16.828 3.943 10.031 1 98.69 436 THR B N 1
ATOM 7811 C CA . THR B 1 436 ? -17.359 2.701 10.586 1 98.69 436 THR B CA 1
ATOM 7812 C C . THR B 1 436 ? -16.375 1.555 10.375 1 98.69 436 THR B C 1
ATOM 7814 O O . THR B 1 436 ? -16.688 0.398 10.656 1 98.69 436 THR B O 1
ATOM 7817 N N . ALA B 1 437 ? -15.258 1.793 9.875 1 98.62 437 ALA B N 1
ATOM 7818 C CA . ALA B 1 437 ? -14.305 0.737 9.562 1 98.62 437 ALA B CA 1
ATOM 7819 C C . ALA B 1 437 ? -13.805 0.051 10.836 1 98.62 437 ALA B C 1
ATOM 7821 O O . ALA B 1 437 ? -13.547 0.711 11.844 1 98.62 437 ALA B O 1
ATOM 7822 N N . ILE B 1 438 ? -13.75 -1.243 10.883 1 98.75 438 ILE B N 1
ATOM 7823 C CA . ILE B 1 438 ? -13.086 -2.107 11.852 1 98.75 438 ILE B CA 1
ATOM 7824 C C . ILE B 1 438 ? -11.914 -2.83 11.188 1 98.75 438 ILE B C 1
ATOM 7826 O O . ILE B 1 438 ? -12.055 -3.359 10.078 1 98.75 438 ILE B O 1
ATOM 7830 N N . PHE B 1 439 ? -10.805 -2.832 11.781 1 98.75 439 PHE B N 1
ATOM 7831 C CA . PHE B 1 439 ? -9.633 -3.387 11.117 1 98.75 439 PHE B CA 1
ATOM 7832 C C . PHE B 1 439 ? -8.641 -3.92 12.148 1 98.75 439 PHE B C 1
ATOM 7834 O O . PHE B 1 439 ? -8.625 -3.477 13.297 1 98.75 439 PHE B O 1
ATOM 7841 N N . PRO B 1 440 ? -7.824 -4.875 11.789 1 98 440 PRO B N 1
ATOM 7842 C CA . PRO B 1 440 ? -6.836 -5.438 12.711 1 98 440 PRO B CA 1
ATOM 7843 C C . PRO B 1 440 ? -5.77 -4.426 13.117 1 98 440 PRO B C 1
ATOM 7845 O O . PRO B 1 440 ? -5.43 -3.531 12.336 1 98 440 PRO B O 1
ATOM 7848 N N . ASP B 1 441 ? -5.262 -4.625 14.328 1 96.62 441 ASP B N 1
ATOM 7849 C CA . ASP B 1 441 ? -4.059 -3.902 14.734 1 96.62 441 ASP B CA 1
ATOM 7850 C C . ASP B 1 441 ? -2.93 -4.102 13.727 1 96.62 441 ASP B C 1
ATOM 7852 O O . ASP B 1 441 ? -2.721 -5.211 13.234 1 96.62 441 ASP B O 1
ATOM 7856 N N . GLY B 1 442 ? -2.299 -3.059 13.336 1 94.62 442 GLY B N 1
ATOM 7857 C CA . GLY B 1 442 ? -1.243 -3.129 12.336 1 94.62 442 GLY B CA 1
ATOM 7858 C C . GLY B 1 442 ? -1.688 -2.654 10.969 1 94.62 442 GLY B C 1
ATOM 7859 O O . GLY B 1 442 ? -0.857 -2.426 10.086 1 94.62 442 GLY B O 1
ATOM 7860 N N . THR B 1 443 ? -2.971 -2.447 10.742 1 97.81 443 THR B N 1
ATOM 7861 C CA . THR B 1 443 ? -3.514 -1.961 9.477 1 97.81 443 THR B CA 1
ATOM 7862 C C . THR B 1 443 ? -3.033 -0.54 9.195 1 97.81 443 THR B C 1
ATOM 7864 O O . THR B 1 443 ? -2.939 0.282 10.102 1 97.81 443 THR B O 1
ATOM 7867 N N . THR B 1 444 ? -2.719 -0.24 7.93 1 97.94 444 THR B N 1
ATOM 7868 C CA . THR B 1 444 ? -2.268 1.088 7.527 1 97.94 444 THR B CA 1
ATOM 7869 C C . THR B 1 444 ? -3.41 1.877 6.891 1 97.94 444 THR B C 1
ATOM 7871 O O . THR B 1 444 ? -4.441 1.305 6.527 1 97.94 444 THR B O 1
ATOM 7874 N N . GLY B 1 445 ? -3.186 3.17 6.781 1 98.56 445 GLY B N 1
ATOM 7875 C CA . GLY B 1 445 ? -4.191 4.004 6.141 1 98.56 445 GLY B CA 1
ATOM 7876 C C . GLY B 1 445 ? -4.387 3.686 4.672 1 98.56 445 GLY B C 1
ATOM 7877 O O . GLY B 1 445 ? -5.461 3.92 4.117 1 98.56 445 GLY B O 1
ATOM 7878 N N . ALA B 1 446 ? -3.387 3.184 4.027 1 98.31 446 ALA B N 1
ATOM 7879 C CA . ALA B 1 446 ? -3.484 2.787 2.625 1 98.31 446 ALA B CA 1
ATOM 7880 C C . ALA B 1 446 ? -4.531 1.696 2.434 1 98.31 446 ALA B C 1
ATOM 7882 O O . ALA B 1 446 ? -5.195 1.638 1.395 1 98.31 446 ALA B O 1
ATOM 7883 N N . GLN B 1 447 ? -4.691 0.87 3.398 1 98.5 447 GLN B N 1
ATOM 7884 C CA . GLN B 1 447 ? -5.617 -0.257 3.32 1 98.5 447 GLN B CA 1
ATOM 7885 C C . GLN B 1 447 ? -7.059 0.198 3.537 1 98.5 447 GLN B C 1
ATOM 7887 O O . GLN B 1 447 ? -8 -0.544 3.246 1 98.5 447 GLN B O 1
ATOM 7892 N N . LEU B 1 448 ? -7.246 1.415 4.031 1 98.81 448 LEU B N 1
ATOM 7893 C CA . LEU B 1 448 ? -8.586 1.895 4.367 1 98.81 448 LEU B CA 1
ATOM 7894 C C . LEU B 1 448 ? -9.055 2.934 3.357 1 98.81 448 LEU B C 1
ATOM 7896 O O . LEU B 1 448 ? -10.258 3.166 3.219 1 98.81 448 LEU B O 1
ATOM 7900 N N . ASP B 1 449 ? -8.133 3.549 2.609 1 98.75 449 ASP B N 1
ATOM 7901 C CA . ASP B 1 449 ? -8.391 4.711 1.764 1 98.75 449 ASP B CA 1
ATOM 7902 C C . ASP B 1 449 ? -9.5 4.422 0.753 1 98.75 449 ASP B C 1
ATOM 7904 O O . ASP B 1 449 ? -10.375 5.262 0.532 1 98.75 449 ASP B O 1
ATOM 7908 N N . SER B 1 450 ? -9.477 3.258 0.199 1 98.69 450 SER B N 1
ATOM 7909 C CA . SER B 1 450 ? -10.383 2.932 -0.896 1 98.69 450 SER B CA 1
ATOM 7910 C C . SER B 1 450 ? -11.828 2.809 -0.403 1 98.69 450 SER B C 1
ATOM 7912 O O . SER B 1 450 ? -12.766 2.92 -1.189 1 98.69 450 SER B O 1
ATOM 7914 N N . PHE B 1 451 ? -12.062 2.549 0.908 1 98.81 451 PHE B N 1
ATOM 7915 C CA . PHE B 1 451 ? -13.422 2.518 1.436 1 98.81 451 PHE B CA 1
ATOM 7916 C C . PHE B 1 451 ? -14.141 3.834 1.163 1 98.81 451 PHE B C 1
ATOM 7918 O O . PHE B 1 451 ? -15.328 3.842 0.833 1 98.81 451 PHE B O 1
ATOM 7925 N N . ALA B 1 452 ? -13.352 4.926 1.284 1 98.88 452 ALA B N 1
ATOM 7926 C CA . ALA B 1 452 ? -13.93 6.258 1.111 1 98.88 452 ALA B CA 1
ATOM 7927 C C . ALA B 1 452 ? -14.211 6.547 -0.36 1 98.88 452 ALA B C 1
ATOM 7929 O O . ALA B 1 452 ? -15.117 7.312 -0.686 1 98.88 452 ALA B O 1
ATOM 7930 N N . ARG B 1 453 ? -13.492 5.969 -1.228 1 98.69 453 ARG B N 1
ATOM 7931 C CA . ARG B 1 453 ? -13.516 6.332 -2.641 1 98.69 453 ARG B CA 1
ATOM 7932 C C . ARG B 1 453 ? -14.539 5.496 -3.404 1 98.69 453 ARG B C 1
ATOM 7934 O O . ARG B 1 453 ? -15.039 5.918 -4.445 1 98.69 453 ARG B O 1
ATOM 7941 N N . ARG B 1 454 ? -14.836 4.285 -2.898 1 98.56 454 ARG B N 1
ATOM 7942 C CA . ARG B 1 454 ? -15.602 3.285 -3.635 1 98.56 454 ARG B CA 1
ATOM 7943 C C . ARG B 1 454 ? -16.938 3.857 -4.113 1 98.56 454 ARG B C 1
ATOM 7945 O O . ARG B 1 454 ? -17.312 3.668 -5.27 1 98.56 454 ARG B O 1
ATOM 7952 N N . PRO B 1 455 ? -17.75 4.621 -3.305 1 98.62 455 PRO B N 1
ATOM 7953 C CA . PRO B 1 455 ? -19.031 5.137 -3.797 1 98.62 455 PRO B CA 1
ATOM 7954 C C . PRO B 1 455 ? -18.859 6.055 -5.004 1 98.62 455 PRO B C 1
ATOM 7956 O O . PRO B 1 455 ? -19.75 6.109 -5.863 1 98.62 455 PRO B O 1
ATOM 7959 N N . LEU B 1 456 ? -17.781 6.824 -5.059 1 98.81 456 LEU B N 1
ATOM 7960 C CA . LEU B 1 456 ? -17.484 7.672 -6.211 1 98.81 456 LEU B CA 1
ATOM 7961 C C . LEU B 1 456 ? -16.984 6.844 -7.387 1 98.81 456 LEU B C 1
ATOM 7963 O O . LEU B 1 456 ? -17.422 7.047 -8.523 1 98.81 456 LEU B O 1
ATOM 7967 N N . TRP B 1 457 ? -16.109 5.867 -7.113 1 98.75 457 TRP B N 1
ATOM 7968 C CA . TRP B 1 457 ? -15.562 4.996 -8.148 1 98.75 457 TRP B CA 1
ATOM 7969 C C . TRP B 1 457 ? -16.688 4.305 -8.922 1 98.75 457 TRP B C 1
ATOM 7971 O O . TRP B 1 457 ? -16.625 4.172 -10.141 1 98.75 457 TRP B O 1
ATOM 7981 N N . GLU B 1 458 ? -17.688 3.898 -8.242 1 97.94 458 GLU B N 1
ATOM 7982 C CA . GLU B 1 458 ? -18.781 3.117 -8.805 1 97.94 458 GLU B CA 1
ATOM 7983 C C . GLU B 1 458 ? -19.5 3.891 -9.906 1 97.94 458 GLU B C 1
ATOM 7985 O O . GLU B 1 458 ? -20.188 3.299 -10.742 1 97.94 458 GLU B O 1
ATOM 7990 N N . VAL B 1 459 ? -19.328 5.215 -9.93 1 97.94 459 VAL B N 1
ATOM 7991 C CA . VAL B 1 459 ? -19.984 6.012 -10.961 1 97.94 459 VAL B CA 1
ATOM 7992 C C . VAL B 1 459 ? -18.938 6.77 -11.773 1 97.94 459 VAL B C 1
ATOM 7994 O O . VAL B 1 459 ? -19.25 7.785 -12.398 1 97.94 459 VAL B O 1
ATOM 7997 N N . GLY B 1 460 ? -17.672 6.371 -11.695 1 98.38 460 GLY B N 1
ATOM 7998 C CA . GLY B 1 460 ? -16.625 6.887 -12.57 1 98.38 460 GLY B CA 1
ATOM 7999 C C . GLY B 1 460 ? -16 8.172 -12.055 1 98.38 460 GLY B C 1
ATOM 8000 O O . GLY B 1 460 ? -15.484 8.969 -12.836 1 98.38 460 GLY B O 1
ATOM 8001 N N . LEU B 1 461 ? -16.156 8.445 -10.734 1 98.38 461 LEU B N 1
ATOM 8002 C CA . LEU B 1 461 ? -15.656 9.664 -10.117 1 98.38 461 LEU B CA 1
ATOM 8003 C C . LEU B 1 461 ? -14.57 9.352 -9.094 1 98.38 461 LEU B C 1
ATOM 8005 O O . LEU B 1 461 ? -14.398 8.195 -8.695 1 98.38 461 LEU B O 1
ATOM 8009 N N . ASP B 1 462 ? -13.789 10.32 -8.719 1 97.38 462 ASP B N 1
ATOM 8010 C CA . ASP B 1 462 ? -12.719 10.234 -7.73 1 97.38 462 ASP B CA 1
ATOM 8011 C C . ASP B 1 462 ? -12.359 11.609 -7.188 1 97.38 462 ASP B C 1
ATOM 8013 O O . ASP B 1 462 ? -13.055 12.594 -7.457 1 97.38 462 ASP B O 1
ATOM 8017 N N . TYR B 1 463 ? -11.414 11.727 -6.355 1 96.44 463 TYR B N 1
ATOM 8018 C CA . TYR B 1 463 ? -10.875 13.008 -5.91 1 96.44 463 TYR B CA 1
ATOM 8019 C C . TYR B 1 463 ? -9.367 12.938 -5.738 1 96.44 463 TYR B C 1
ATOM 8021 O O . TYR B 1 463 ? -8.805 11.852 -5.578 1 96.44 463 TYR B O 1
ATOM 8029 N N . GLY B 1 464 ? -8.672 14.047 -5.707 1 92.06 464 GLY B N 1
ATOM 8030 C CA . GLY B 1 464 ? -7.238 14.078 -5.957 1 92.06 464 GLY B CA 1
ATOM 8031 C C . GLY B 1 464 ? -6.414 14.281 -4.699 1 92.06 464 GLY B C 1
ATOM 8032 O O . GLY B 1 464 ? -5.23 14.609 -4.77 1 92.06 464 GLY B O 1
ATOM 8033 N N . HIS B 1 465 ? -6.934 14.219 -3.488 1 93.75 465 HIS B N 1
ATOM 8034 C CA . HIS B 1 465 ? -6.168 14.336 -2.254 1 93.75 465 HIS B CA 1
ATOM 8035 C C . HIS B 1 465 ? -6.34 13.102 -1.377 1 93.75 465 HIS B C 1
ATOM 8037 O O . HIS B 1 465 ? -7.164 12.234 -1.675 1 93.75 465 HIS B O 1
ATOM 8043 N N . GLY B 1 466 ? -5.469 12.969 -0.392 1 96.19 466 GLY B N 1
ATOM 8044 C CA . GLY B 1 466 ? -5.656 11.883 0.562 1 96.19 466 GLY B CA 1
ATOM 8045 C C . GLY B 1 466 ? -6.969 11.984 1.322 1 96.19 466 GLY B C 1
ATOM 8046 O O . GLY B 1 466 ? -7.586 13.047 1.365 1 96.19 466 GLY B O 1
ATOM 8047 N N . THR B 1 467 ? -7.363 10.914 1.988 1 98.5 467 THR B N 1
ATOM 8048 C CA . THR B 1 467 ? -8.648 10.859 2.672 1 98.5 467 THR B CA 1
ATOM 8049 C C . THR B 1 467 ? -8.531 11.391 4.098 1 98.5 467 THR B C 1
ATOM 8051 O O . THR B 1 467 ? -9.523 11.812 4.691 1 98.5 467 THR B O 1
ATOM 8054 N N . GLY B 1 468 ? -7.328 11.305 4.562 1 98.31 468 GLY B N 1
ATOM 8055 C CA . GLY B 1 468 ? -7.141 11.812 5.914 1 98.31 468 GLY B CA 1
ATOM 8056 C C . GLY B 1 468 ? -5.68 11.938 6.305 1 98.31 468 GLY B C 1
ATOM 8057 O O . GLY B 1 468 ? -4.816 11.273 5.723 1 98.31 468 GLY B O 1
ATOM 8058 N N . HIS B 1 469 ? -5.402 12.766 7.293 1 97.81 469 HIS B N 1
ATOM 8059 C CA . HIS B 1 469 ? -4.07 12.977 7.848 1 97.81 469 HIS B CA 1
ATOM 8060 C C . HIS B 1 469 ? -4.109 13.047 9.367 1 97.81 469 HIS B C 1
ATOM 8062 O O . HIS B 1 469 ? -5.176 13.234 9.961 1 97.81 469 HIS B O 1
ATOM 8068 N N . GLY B 1 470 ? -2.949 12.812 9.945 1 98.31 470 GLY B N 1
ATOM 8069 C CA . GLY B 1 470 ? -2.867 12.969 11.391 1 98.31 470 GLY B CA 1
ATOM 8070 C C . GLY B 1 470 ? -3.014 14.406 11.844 1 98.31 470 GLY B C 1
ATOM 8071 O O . GLY B 1 470 ? -2.809 15.336 11.062 1 98.31 470 GLY B O 1
ATOM 8072 N N . VAL B 1 471 ? -3.396 14.562 13.078 1 98.62 471 VAL B N 1
ATOM 8073 C CA . VAL B 1 471 ? -3.598 15.883 13.68 1 98.62 471 VAL B CA 1
ATOM 8074 C C . VAL B 1 471 ? -2.887 15.953 15.023 1 98.62 471 VAL B C 1
ATOM 8076 O O . VAL B 1 471 ? -2.959 15.008 15.82 1 98.62 471 VAL B O 1
ATOM 8079 N N . GLY B 1 472 ? -2.213 17 15.234 1 98.19 472 GLY B N 1
ATOM 8080 C CA . GLY B 1 472 ? -1.509 17.203 16.484 1 98.19 472 GLY B CA 1
ATOM 8081 C C . GLY B 1 472 ? -2.398 17.75 17.594 1 98.19 472 GLY B C 1
ATOM 8082 O O . GLY B 1 472 ? -3.541 18.141 17.344 1 98.19 472 GLY B O 1
ATOM 8083 N N . SER B 1 473 ? -1.966 17.672 18.797 1 98.31 473 SER B N 1
ATOM 8084 C CA . SER B 1 473 ? -2.58 18.344 19.938 1 98.31 473 SER B CA 1
ATOM 8085 C C . SER B 1 473 ? -1.916 19.688 20.219 1 98.31 473 SER B C 1
ATOM 8087 O O . SER B 1 473 ? -0.825 19.734 20.797 1 98.31 473 SER B O 1
ATOM 8089 N N . TYR B 1 474 ? -2.596 20.766 19.844 1 98.31 474 TYR B N 1
ATOM 8090 C CA . TYR B 1 474 ? -1.998 22.094 19.859 1 98.31 474 TYR B CA 1
ATOM 8091 C C . TYR B 1 474 ? -0.622 22.078 19.203 1 98.31 474 TYR B C 1
ATOM 8093 O O . TYR B 1 474 ? 0.364 22.516 19.797 1 98.31 474 TYR B O 1
ATOM 8101 N N . LEU B 1 475 ? -0.534 21.469 18.078 1 97.81 475 LEU B N 1
ATOM 8102 C CA . LEU B 1 475 ? 0.569 21.344 17.141 1 97.81 475 LEU B CA 1
ATOM 8103 C C . LEU B 1 475 ? 0.063 21.406 15.695 1 97.81 475 LEU B C 1
ATOM 8105 O O . LEU B 1 475 ? -0.974 22.016 15.43 1 97.81 475 LEU B O 1
ATOM 8109 N N . SER B 1 476 ? 0.739 20.812 14.789 1 96.5 476 SER B N 1
ATOM 8110 C CA . SER B 1 476 ? 0.384 20.922 13.383 1 96.5 476 SER B CA 1
ATOM 8111 C C . SER B 1 476 ? -0.956 20.25 13.094 1 96.5 476 SER B C 1
ATOM 8113 O O . SER B 1 476 ? -1.24 19.172 13.609 1 96.5 476 SER B O 1
ATOM 8115 N N . VAL B 1 477 ? -1.79 20.938 12.297 1 97.56 477 VAL B N 1
ATOM 8116 C CA . VAL B 1 477 ? -3.057 20.359 11.867 1 97.56 477 VAL B CA 1
ATOM 8117 C C . VAL B 1 477 ? -2.793 19.141 10.992 1 97.56 477 VAL B C 1
ATOM 8119 O O . VAL B 1 477 ? -3.607 18.203 10.953 1 97.56 477 VAL B O 1
ATOM 8122 N N . HIS B 1 478 ? -1.691 19.109 10.297 1 96.06 478 HIS B N 1
ATOM 8123 C CA . HIS B 1 478 ? -1.191 17.938 9.586 1 96.06 478 HIS B CA 1
ATOM 8124 C C . HIS B 1 478 ? -0.006 17.328 10.32 1 96.06 478 HIS B C 1
ATOM 8126 O O . HIS B 1 478 ? 1.124 17.797 10.195 1 96.06 478 HIS B O 1
ATOM 8132 N N . GLU B 1 479 ? -0.259 16.375 11.094 1 95.56 479 GLU B N 1
ATOM 8133 C CA . GLU B 1 479 ? 0.784 15.711 11.875 1 95.56 479 GLU B CA 1
ATOM 8134 C C . GLU B 1 479 ? 0.908 14.242 11.5 1 95.56 479 GLU B C 1
ATOM 8136 O O . GLU B 1 479 ? -0.07 13.492 11.57 1 95.56 479 GLU B O 1
ATOM 8141 N N . GLY B 1 480 ? 1.995 13.828 11.047 1 94.31 480 GLY B N 1
ATOM 8142 C CA . GLY B 1 480 ? 2.252 12.422 10.789 1 94.31 480 GLY B CA 1
ATOM 8143 C C . GLY B 1 480 ? 2.678 11.656 12.031 1 94.31 480 GLY B C 1
ATOM 8144 O O . GLY B 1 480 ? 2.721 12.219 13.125 1 94.31 480 GLY B O 1
ATOM 8145 N N . PRO B 1 481 ? 2.949 10.43 11.969 1 96.5 481 PRO B N 1
ATOM 8146 C CA . PRO B 1 481 ? 3.254 9.789 10.688 1 96.5 481 PRO B CA 1
ATOM 8147 C C . PRO B 1 481 ? 2.039 9.109 10.062 1 96.5 481 PRO B C 1
ATOM 8149 O O . PRO B 1 481 ? 2.141 8.516 8.984 1 96.5 481 PRO B O 1
ATOM 8152 N N . GLN B 1 482 ? 0.856 9.109 10.656 1 97.69 482 GLN B N 1
ATOM 8153 C CA . GLN B 1 482 ? -0.304 8.383 10.156 1 97.69 482 GLN B CA 1
ATOM 8154 C C . GLN B 1 482 ? -1.042 9.195 9.086 1 97.69 482 GLN B C 1
ATOM 8156 O O . GLN B 1 482 ? -1.129 10.422 9.188 1 97.69 482 GLN B O 1
ATOM 8161 N N . ARG B 1 483 ? -1.536 8.531 8.133 1 98.12 483 ARG B N 1
ATOM 8162 C CA . ARG B 1 483 ? -2.312 9.109 7.039 1 98.12 483 ARG B CA 1
ATOM 8163 C C . ARG B 1 483 ? -3.236 8.07 6.414 1 98.12 483 ARG B C 1
ATOM 8165 O O . ARG B 1 483 ? -2.914 6.879 6.387 1 98.12 483 ARG B O 1
ATOM 8172 N N . ILE B 1 484 ? -4.387 8.461 5.992 1 98.75 484 ILE B N 1
ATOM 8173 C CA . ILE B 1 484 ? -5.246 7.637 5.148 1 98.75 484 ILE B CA 1
ATOM 8174 C C . ILE B 1 484 ? -5.191 8.141 3.709 1 98.75 484 ILE B C 1
ATOM 8176 O O . ILE B 1 484 ? -5.758 9.195 3.389 1 98.75 484 ILE B O 1
ATOM 8180 N N . ALA B 1 485 ? -4.48 7.461 2.877 1 97.94 485 ALA B N 1
ATOM 8181 C CA . ALA B 1 485 ? -4.281 7.828 1.477 1 97.94 485 ALA B CA 1
ATOM 8182 C C . ALA B 1 485 ? -3.83 6.625 0.655 1 97.94 485 ALA B C 1
ATOM 8184 O O . ALA B 1 485 ? -3.635 5.531 1.195 1 97.94 485 ALA B O 1
ATOM 8185 N N . GLN B 1 486 ? -3.77 6.824 -0.597 1 96.06 486 GLN B N 1
ATOM 8186 C CA . GLN B 1 486 ? -3.273 5.773 -1.476 1 96.06 486 GLN B CA 1
ATOM 8187 C C . GLN B 1 486 ? -1.844 5.379 -1.111 1 96.06 486 GLN B C 1
ATOM 8189 O O . GLN B 1 486 ? -1.112 6.168 -0.51 1 96.06 486 GLN B O 1
ATOM 8194 N N . PRO B 1 487 ? -1.438 4.148 -1.486 1 94.62 487 PRO B N 1
ATOM 8195 C CA . PRO B 1 487 ? -0.134 3.641 -1.054 1 94.62 487 PRO B CA 1
ATOM 8196 C C . PRO B 1 487 ? 1.029 4.477 -1.585 1 94.62 487 PRO B C 1
ATOM 8198 O O . PRO B 1 487 ? 2.098 4.516 -0.969 1 94.62 487 PRO B O 1
ATOM 8201 N N . TYR B 1 488 ? 0.856 5.199 -2.662 1 89.19 488 TYR B N 1
ATOM 8202 C CA . TYR B 1 488 ? 1.959 5.926 -3.279 1 89.19 488 TYR B CA 1
ATOM 8203 C C . TYR B 1 488 ? 1.919 7.402 -2.898 1 89.19 488 TYR B C 1
ATOM 8205 O O . TYR B 1 488 ? 2.564 8.234 -3.539 1 89.19 488 TYR B O 1
ATOM 8213 N N . TYR B 1 489 ? 1.099 7.66 -1.95 1 89.31 489 TYR B N 1
ATOM 8214 C CA . TYR B 1 489 ? 1.084 9.031 -1.452 1 89.31 489 TYR B CA 1
ATOM 8215 C C . TYR B 1 489 ? 2.488 9.492 -1.08 1 89.31 489 TYR B C 1
ATOM 8217 O O . TYR B 1 489 ? 3.258 8.734 -0.48 1 89.31 489 TYR B O 1
ATOM 8225 N N . PRO B 1 490 ? 2.881 10.695 -1.427 1 81.75 490 PRO B N 1
ATOM 8226 C CA . PRO B 1 490 ? 4.242 11.164 -1.156 1 81.75 490 PRO B CA 1
ATOM 8227 C C . PRO B 1 490 ? 4.602 11.102 0.326 1 81.75 490 PRO B C 1
ATOM 8229 O O . PRO B 1 490 ? 3.766 11.398 1.184 1 81.75 490 PRO B O 1
ATOM 8232 N N . GLY B 1 491 ? 5.805 10.68 0.571 1 82.12 491 GLY B N 1
ATOM 8233 C CA . GLY B 1 491 ? 6.316 10.641 1.932 1 82.12 491 GLY B CA 1
ATOM 8234 C C . GLY B 1 491 ? 6.09 9.312 2.619 1 82.12 491 GLY B C 1
ATOM 8235 O O . GLY B 1 491 ? 6.652 9.055 3.686 1 82.12 491 GLY B O 1
ATOM 8236 N N . GLY B 1 492 ? 5.16 8.508 2.115 1 88.25 492 GLY B N 1
ATOM 8237 C CA . GLY B 1 492 ? 4.992 7.145 2.604 1 88.25 492 GLY B CA 1
ATOM 8238 C C . GLY B 1 492 ? 4.137 7.062 3.855 1 88.25 492 GLY B C 1
ATOM 8239 O O . GLY B 1 492 ? 4.004 5.992 4.453 1 88.25 492 GLY B O 1
ATOM 8240 N N . GLN B 1 493 ? 3.547 8.125 4.281 1 93.44 493 GLN B N 1
ATOM 8241 C CA . GLN B 1 493 ? 2.795 8.195 5.531 1 93.44 493 GLN B CA 1
ATOM 8242 C C . GLN B 1 493 ? 1.596 7.254 5.504 1 93.44 493 GLN B C 1
ATOM 8244 O O . GLN B 1 493 ? 1.163 6.762 6.547 1 93.44 493 GLN B O 1
ATOM 8249 N N . SER B 1 494 ? 1.105 6.961 4.305 1 96.62 494 SER B N 1
ATOM 8250 C CA . SER B 1 494 ? -0.065 6.098 4.195 1 96.62 494 SER B CA 1
ATOM 8251 C C . SER B 1 494 ? 0.275 4.656 4.559 1 96.62 494 SER B C 1
ATOM 8253 O O . SER B 1 494 ? -0.621 3.84 4.781 1 96.62 494 SER B O 1
ATOM 8255 N N . LEU B 1 495 ? 1.559 4.34 4.703 1 96.31 495 LEU B N 1
ATOM 8256 C CA . LEU B 1 495 ? 1.994 2.982 5.012 1 96.31 495 LEU B CA 1
ATOM 8257 C C . LEU B 1 495 ? 2.316 2.84 6.496 1 96.31 495 LEU B C 1
ATOM 8259 O O . LEU B 1 495 ? 2.738 1.772 6.945 1 96.31 495 LEU B O 1
ATOM 8263 N N . GLU B 1 496 ? 2.104 3.883 7.262 1 96.5 496 GLU B N 1
ATOM 8264 C CA . GLU B 1 496 ? 2.248 3.818 8.711 1 96.5 496 GLU B CA 1
ATOM 8265 C C . GLU B 1 496 ? 1.08 3.072 9.352 1 96.5 496 GLU B C 1
ATOM 8267 O O . GLU B 1 496 ? -0.082 3.412 9.117 1 96.5 496 GLU B O 1
ATOM 8272 N N . PRO B 1 497 ? 1.391 2.029 10.172 1 97.12 497 PRO B N 1
ATOM 8273 C CA . PRO B 1 497 ? 0.283 1.371 10.867 1 97.12 497 PRO B CA 1
ATOM 8274 C C . PRO B 1 497 ? -0.493 2.322 11.773 1 97.12 497 PRO B C 1
ATOM 8276 O O . PRO B 1 497 ? 0.106 3.16 12.453 1 97.12 497 PRO B O 1
ATOM 8279 N N . LEU B 1 498 ? -1.748 2.24 11.719 1 98.5 498 LEU B N 1
ATOM 8280 C CA . LEU B 1 498 ? -2.596 2.994 12.633 1 98.5 498 LEU B CA 1
ATOM 8281 C C . LEU B 1 498 ? -2.57 2.381 14.031 1 98.5 498 LEU B C 1
ATOM 8283 O O . LEU B 1 498 ? -2.568 1.156 14.172 1 98.5 498 LEU B O 1
ATOM 8287 N N . ARG B 1 499 ? -2.48 3.211 15.07 1 98.12 499 ARG B N 1
ATOM 8288 C CA . ARG B 1 499 ? -2.396 2.768 16.453 1 98.12 499 ARG B CA 1
ATOM 8289 C C . ARG B 1 499 ? -3.439 3.471 17.312 1 98.12 499 ARG B C 1
ATOM 8291 O O . ARG B 1 499 ? -3.811 4.613 17.047 1 98.12 499 ARG B O 1
ATOM 8298 N N . GLU B 1 500 ? -3.842 2.725 18.359 1 98.38 500 GLU B N 1
ATOM 8299 C CA . GLU B 1 500 ? -4.734 3.34 19.328 1 98.38 500 GLU B CA 1
ATOM 8300 C C . GLU B 1 500 ? -4.172 4.664 19.844 1 98.38 500 GLU B C 1
ATOM 8302 O O . GLU B 1 500 ? -2.979 4.766 20.141 1 98.38 500 GLU B O 1
ATOM 8307 N N . GLY B 1 501 ? -5.004 5.715 19.828 1 98.69 501 GLY B N 1
ATOM 8308 C CA . GLY B 1 501 ? -4.598 7.008 20.359 1 98.69 501 GLY B CA 1
ATOM 8309 C C . GLY B 1 501 ? -4.254 8.016 19.281 1 98.69 501 GLY B C 1
ATOM 8310 O O . GLY B 1 501 ? -4.047 9.195 19.562 1 98.69 501 GLY B O 1
ATOM 8311 N N . MET B 1 502 ? -4.215 7.609 18.031 1 98.88 502 MET B N 1
ATOM 8312 C CA . MET B 1 502 ? -3.889 8.508 16.938 1 98.88 502 MET B CA 1
ATOM 8313 C C . MET B 1 502 ? -5.113 9.32 16.516 1 98.88 502 MET B C 1
ATOM 8315 O O . MET B 1 502 ? -6.219 8.781 16.438 1 98.88 502 MET B O 1
ATOM 8319 N N . PHE B 1 503 ? -4.98 10.625 16.359 1 98.75 503 PHE B N 1
ATOM 8320 C CA . PHE B 1 503 ? -5.98 11.469 15.719 1 98.75 503 PHE B CA 1
ATOM 8321 C C . PHE B 1 503 ? -5.793 11.492 14.211 1 98.75 503 PHE B C 1
ATOM 8323 O O . PHE B 1 503 ? -4.672 11.617 13.719 1 98.75 503 PHE B O 1
ATOM 8330 N N . LEU B 1 504 ? -6.887 11.367 13.484 1 98.81 504 LEU B N 1
ATOM 8331 C CA . LEU B 1 504 ? -6.852 11.539 12.039 1 98.81 504 LEU B CA 1
ATOM 8332 C C . LEU B 1 504 ? -8.047 12.352 11.555 1 98.81 504 LEU B C 1
ATOM 8334 O O . LEU B 1 504 ? -9.086 12.383 12.211 1 98.81 504 LEU B O 1
ATOM 8338 N N . SER B 1 505 ? -7.863 12.984 10.422 1 98.81 505 SER B N 1
ATOM 8339 C CA . SER B 1 505 ? -9.031 13.484 9.703 1 98.81 505 SER B CA 1
ATOM 8340 C C . SER B 1 505 ? -9.648 12.406 8.828 1 98.81 505 SER B C 1
ATOM 8342 O O . SER B 1 505 ? -8.969 11.453 8.43 1 98.81 505 SER B O 1
ATOM 8344 N N . ASN B 1 506 ? -10.852 12.367 8.664 1 98.88 506 ASN B N 1
ATOM 8345 C CA . ASN B 1 506 ? -11.664 11.68 7.672 1 98.88 506 ASN B CA 1
ATOM 8346 C C . ASN B 1 506 ? -12.367 12.672 6.742 1 98.88 506 ASN B C 1
ATOM 8348 O O . ASN B 1 506 ? -13.383 13.266 7.113 1 98.88 506 ASN B O 1
ATOM 8352 N N . GLU B 1 507 ? -11.797 12.828 5.488 1 98.81 507 GLU B N 1
ATOM 8353 C CA . GLU B 1 507 ? -12.25 14 4.738 1 98.81 507 GLU B CA 1
ATOM 8354 C C . GLU B 1 507 ? -12.344 13.688 3.246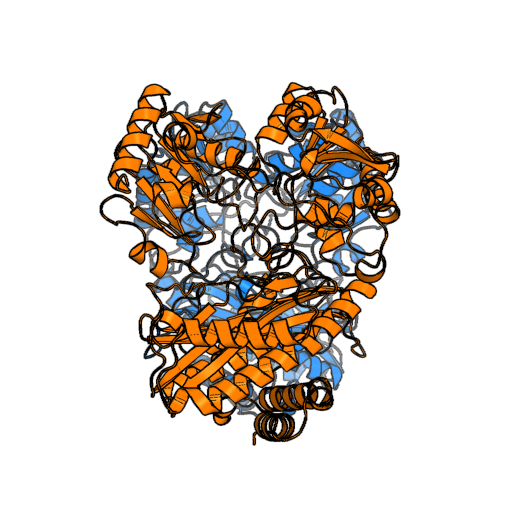 1 98.81 507 GLU B C 1
ATOM 8356 O O . GLU B 1 507 ? -11.797 14.422 2.42 1 98.81 507 GLU B O 1
ATOM 8361 N N . PRO B 1 508 ? -13.102 12.602 2.855 1 98.75 508 PRO B N 1
ATOM 8362 C CA . PRO B 1 508 ? -13.328 12.414 1.421 1 98.75 508 PRO B CA 1
ATOM 8363 C C . PRO B 1 508 ? -13.992 13.625 0.769 1 98.75 508 PRO B C 1
ATOM 8365 O O . PRO B 1 508 ? -14.57 14.469 1.462 1 98.75 508 PRO B O 1
ATOM 8368 N N . GLY B 1 509 ? -13.844 13.758 -0.595 1 98.56 509 GLY B N 1
ATOM 8369 C CA . GLY B 1 509 ? -14.414 14.898 -1.304 1 98.56 509 GLY B CA 1
ATOM 8370 C C . GLY B 1 509 ? -14.734 14.594 -2.756 1 98.56 509 GLY B C 1
ATOM 8371 O O . GLY B 1 509 ? -14.672 13.438 -3.182 1 98.56 509 GLY B O 1
ATOM 8372 N N . TYR B 1 510 ? -15.242 15.508 -3.412 1 98.56 510 TYR B N 1
ATOM 8373 C CA . TYR B 1 510 ? -15.469 15.555 -4.852 1 98.56 510 TYR B CA 1
ATOM 8374 C C . TYR B 1 510 ? -15.383 16.984 -5.371 1 98.56 510 TYR B C 1
ATOM 8376 O O . TYR B 1 510 ? -15.93 17.906 -4.758 1 98.56 510 TYR B O 1
ATOM 8384 N N . TYR B 1 511 ? -14.742 17.188 -6.461 1 97.88 511 TYR B N 1
ATOM 8385 C CA . TYR B 1 511 ? -14.508 18.516 -7.016 1 97.88 511 TYR B CA 1
ATOM 8386 C C . TYR B 1 511 ? -14.758 18.531 -8.516 1 97.88 511 TYR B C 1
ATOM 8388 O O . TYR B 1 511 ? -14.023 17.906 -9.281 1 97.88 511 TYR B O 1
ATOM 8396 N N . LYS B 1 512 ? -15.812 19.141 -8.906 1 96.81 512 LYS B N 1
ATOM 8397 C CA . LYS B 1 512 ? -16.109 19.328 -10.328 1 96.81 512 LYS B CA 1
ATOM 8398 C C . LYS B 1 512 ? -15.5 20.625 -10.852 1 96.81 512 LYS B C 1
ATOM 8400 O O . LYS B 1 512 ? -15.969 21.719 -10.508 1 96.81 512 LYS B O 1
ATOM 8405 N N . ALA B 1 513 ? -14.586 20.516 -11.688 1 93.31 513 ALA B N 1
ATOM 8406 C CA . ALA B 1 513 ? -13.797 21.656 -12.164 1 93.31 513 ALA B CA 1
ATOM 8407 C C . ALA B 1 513 ? -14.703 22.781 -12.641 1 93.31 513 ALA B C 1
ATOM 8409 O O . ALA B 1 513 ? -15.633 22.562 -13.414 1 93.31 513 ALA B O 1
ATOM 8410 N N . GLN B 1 514 ? -14.445 23.984 -12.102 1 93.06 514 GLN B N 1
ATOM 8411 C CA . GLN B 1 514 ? -15.055 25.25 -12.492 1 93.06 514 GLN B CA 1
ATOM 8412 C C . GLN B 1 514 ? -16.516 25.312 -12.055 1 93.06 514 GLN B C 1
ATOM 8414 O O . GLN B 1 514 ? -17.25 26.219 -12.453 1 93.06 514 GLN B O 1
ATOM 8419 N N . GLU B 1 515 ? -16.969 24.406 -11.227 1 96.38 515 GLU B N 1
ATOM 8420 C CA . GLU B 1 515 ? -18.391 24.406 -10.891 1 96.38 515 GLU B CA 1
ATOM 8421 C C . GLU B 1 515 ? -18.594 24.422 -9.383 1 96.38 515 GLU B C 1
ATOM 8423 O O . GLU B 1 515 ? -19.172 25.375 -8.828 1 96.38 515 GLU B O 1
ATOM 8428 N N . PHE B 1 516 ? -18.219 23.312 -8.695 1 97.88 516 PHE B N 1
ATOM 8429 C CA . PHE B 1 516 ? -18.406 23.266 -7.246 1 97.88 516 PHE B CA 1
ATOM 8430 C C . PHE B 1 516 ? -17.516 22.188 -6.617 1 97.88 516 PHE B C 1
ATOM 8432 O O . PHE B 1 516 ? -16.906 21.406 -7.328 1 97.88 516 PHE B O 1
ATOM 8439 N N . GLY B 1 517 ? -17.359 22.234 -5.34 1 98 517 GLY B N 1
ATOM 8440 C CA . GLY B 1 517 ? -16.656 21.219 -4.578 1 98 517 GLY B CA 1
ATOM 8441 C C . GLY B 1 517 ? -17.406 20.781 -3.338 1 98 517 GLY B C 1
ATOM 8442 O O . GLY B 1 517 ? -18.234 21.531 -2.801 1 98 517 GLY B O 1
ATOM 8443 N N . ILE B 1 518 ? -17.188 19.547 -2.99 1 98.81 518 ILE B N 1
ATOM 8444 C CA . ILE B 1 518 ? -17.781 18.938 -1.809 1 98.81 518 ILE B CA 1
ATOM 8445 C C . ILE B 1 518 ? -16.688 18.25 -0.98 1 98.81 518 ILE B C 1
ATOM 8447 O O . ILE B 1 518 ? -15.797 17.609 -1.531 1 98.81 518 ILE B O 1
ATOM 8451 N N . ARG B 1 519 ? -16.703 18.438 0.298 1 98.75 519 ARG B N 1
ATOM 8452 C CA . ARG B 1 519 ? -15.891 17.719 1.268 1 98.75 519 ARG B CA 1
ATOM 8453 C C . ARG B 1 519 ? -16.625 17.562 2.6 1 98.75 519 ARG B C 1
ATOM 8455 O O . ARG B 1 519 ? -17.297 18.484 3.041 1 98.75 519 ARG B O 1
ATOM 8462 N N . ILE B 1 520 ? -16.641 16.484 3.15 1 98.88 520 ILE B N 1
ATOM 8463 C CA . ILE B 1 520 ? -17.172 16.234 4.488 1 98.88 520 ILE B CA 1
ATOM 8464 C C . ILE B 1 520 ? -16.047 15.719 5.395 1 98.88 520 ILE B C 1
ATOM 8466 O O . ILE B 1 520 ? -15.484 14.648 5.152 1 98.88 520 ILE B O 1
ATOM 8470 N N . GLU B 1 521 ? -15.766 16.484 6.398 1 98.81 521 GLU B N 1
ATOM 8471 C CA . GLU B 1 521 ? -14.578 16.156 7.184 1 98.81 521 GLU B CA 1
ATOM 8472 C C . GLU B 1 521 ? -14.883 16.188 8.68 1 98.81 521 GLU B C 1
ATOM 8474 O O . GLU B 1 521 ? -15.453 17.156 9.18 1 98.81 521 GLU B O 1
ATOM 8479 N N . ASN B 1 522 ? -14.586 15.148 9.359 1 98.88 522 ASN B N 1
ATOM 8480 C CA . ASN B 1 522 ? -14.484 15.031 10.805 1 98.88 522 ASN B CA 1
ATOM 8481 C C . ASN B 1 522 ? -13.109 14.531 11.234 1 98.88 522 ASN B C 1
ATOM 8483 O O . ASN B 1 522 ? -12.43 13.836 10.469 1 98.88 522 ASN B O 1
ATOM 8487 N N . LEU B 1 523 ? -12.719 14.914 12.398 1 98.88 523 LEU B N 1
ATOM 8488 C CA . LEU B 1 523 ? -11.602 14.219 13.031 1 98.88 523 LEU B CA 1
ATOM 8489 C C . LEU B 1 523 ? -12.07 12.945 13.727 1 98.88 523 LEU B C 1
ATOM 8491 O O . LEU B 1 523 ? -13.203 12.883 14.203 1 98.88 523 LEU B O 1
ATOM 8495 N N . VAL B 1 524 ? -11.195 11.961 13.734 1 98.94 524 VAL B N 1
ATOM 8496 C CA . VAL B 1 524 ? -11.492 10.688 14.375 1 98.94 524 VAL B CA 1
ATOM 8497 C C . VAL B 1 524 ? -10.305 10.25 15.234 1 98.94 524 VAL B C 1
ATOM 8499 O O . VAL B 1 524 ? -9.172 10.695 15.016 1 98.94 524 VAL B O 1
ATOM 8502 N N . LEU B 1 525 ? -10.586 9.469 16.266 1 98.88 525 LEU B N 1
ATOM 8503 C CA . LEU B 1 525 ? -9.617 8.844 17.172 1 98.88 525 LEU B CA 1
ATOM 8504 C C . LEU B 1 525 ? -9.57 7.336 16.953 1 98.88 525 LEU B C 1
ATOM 8506 O O . LEU B 1 525 ? -10.609 6.672 16.938 1 98.88 525 LEU B O 1
ATOM 8510 N N . VAL B 1 526 ? -8.406 6.734 16.719 1 98.88 526 VAL B N 1
ATOM 8511 C CA . VAL B 1 526 ? -8.266 5.285 16.641 1 98.88 526 VAL B CA 1
ATOM 8512 C C . VAL B 1 526 ? -8.453 4.672 18.031 1 98.88 526 VAL B C 1
ATOM 8514 O O . VAL B 1 526 ? -7.766 5.059 18.984 1 98.88 526 VAL B O 1
ATOM 8517 N N . VAL B 1 527 ? -9.32 3.775 18.156 1 98.81 527 VAL B N 1
ATOM 8518 C CA . VAL B 1 527 ? -9.594 3.15 19.453 1 98.81 527 VAL B CA 1
ATOM 8519 C C . VAL B 1 527 ? -9.664 1.635 19.281 1 98.81 527 VAL B C 1
ATOM 8521 O O . VAL B 1 527 ? -9.914 1.134 18.188 1 98.81 527 VAL B O 1
ATOM 8524 N N . LYS B 1 528 ? -9.453 0.894 20.344 1 98.31 528 LYS B N 1
ATOM 8525 C CA . LYS B 1 528 ? -9.672 -0.55 20.359 1 98.31 528 LYS B CA 1
ATOM 8526 C C . LYS B 1 528 ? -11.148 -0.886 20.234 1 98.31 528 LYS B C 1
ATOM 8528 O O . LYS B 1 528 ? -12 -0.197 20.812 1 98.31 528 LYS B O 1
ATOM 8533 N N . GLN B 1 529 ? -11.469 -1.829 19.422 1 97.81 529 GLN B N 1
ATOM 8534 C CA . GLN B 1 529 ? -12.82 -2.355 19.312 1 97.81 529 GLN B CA 1
ATOM 8535 C C . GLN B 1 529 ? -12.953 -3.697 20.016 1 97.81 529 GLN B C 1
ATOM 8537 O O . GLN B 1 529 ? -12.25 -4.656 19.688 1 97.81 529 GLN B O 1
ATOM 8542 N N . LEU B 1 530 ? -13.812 -3.748 20.984 1 96.81 530 LEU B N 1
ATOM 8543 C CA . LEU B 1 530 ? -14.062 -5 21.688 1 96.81 530 LEU B CA 1
ATOM 8544 C C . LEU B 1 530 ? -15.172 -5.797 21.016 1 96.81 530 LEU B C 1
ATOM 8546 O O . LEU B 1 530 ? -16.344 -5.445 21.125 1 96.81 530 LEU B O 1
ATOM 8550 N N . ILE B 1 531 ? -14.789 -6.855 20.375 1 97.19 531 ILE B N 1
ATOM 8551 C CA . ILE B 1 531 ? -15.727 -7.707 19.641 1 97.19 531 ILE B CA 1
ATOM 8552 C C . ILE B 1 531 ? -15.711 -9.117 20.234 1 97.19 531 ILE B C 1
ATOM 8554 O O . ILE B 1 531 ? -14.656 -9.758 20.312 1 97.19 531 ILE B O 1
ATOM 8558 N N . SER B 1 532 ? -16.859 -9.562 20.641 1 96.56 532 SER B N 1
ATOM 8559 C CA . SER B 1 532 ? -16.953 -10.906 21.203 1 96.56 532 SER B CA 1
ATOM 8560 C C . SER B 1 532 ? -16.531 -11.961 20.188 1 96.56 532 SER B C 1
ATOM 8562 O O . SER B 1 532 ? -16.984 -11.961 19.047 1 96.56 532 SER B O 1
ATOM 8564 N N . GLY B 1 533 ? -15.617 -12.805 20.594 1 95.12 533 GLY B N 1
ATOM 8565 C CA . GLY B 1 533 ? -15.203 -13.906 19.734 1 95.12 533 GLY B CA 1
ATOM 8566 C C . GLY B 1 533 ? -14.117 -13.508 18.75 1 95.12 533 GLY B C 1
ATOM 8567 O O . GLY B 1 533 ? -13.703 -14.312 17.906 1 95.12 533 GLY B O 1
ATOM 8568 N N . ALA B 1 534 ? -13.641 -12.234 18.891 1 96.56 534 ALA B N 1
ATOM 8569 C CA . ALA B 1 534 ? -12.586 -11.781 18 1 96.56 534 ALA B CA 1
ATOM 8570 C C . ALA B 1 534 ? -11.336 -12.656 18.125 1 96.56 534 ALA B C 1
ATOM 8572 O O . ALA B 1 534 ? -10.969 -13.062 19.234 1 96.56 534 ALA B O 1
ATOM 8573 N N . GLU B 1 535 ? -10.711 -12.938 17 1 96.12 535 GLU B N 1
ATOM 8574 C CA . GLU B 1 535 ? -9.531 -13.797 16.984 1 96.12 535 GLU B CA 1
ATOM 8575 C C . GLU B 1 535 ? -8.242 -12.977 17 1 96.12 535 GLU B C 1
ATOM 8577 O O . GLU B 1 535 ? -7.148 -13.531 17.062 1 96.12 535 GLU B O 1
ATOM 8582 N N . GLN B 1 536 ? -8.336 -11.727 16.922 1 94.81 536 GLN B N 1
ATOM 8583 C CA . GLN B 1 536 ? -7.203 -10.812 17.031 1 94.81 536 GLN B CA 1
ATOM 8584 C C . GLN B 1 536 ? -7.652 -9.43 17.484 1 94.81 536 GLN B C 1
ATOM 8586 O O . GLN B 1 536 ? -8.852 -9.141 17.516 1 94.81 536 GLN B O 1
ATOM 8591 N N . GLN B 1 537 ? -6.73 -8.633 17.891 1 96.94 537 GLN B N 1
ATOM 8592 C CA . GLN B 1 537 ? -7.055 -7.281 18.328 1 96.94 537 GLN B CA 1
ATOM 8593 C C . GLN B 1 537 ? -7.551 -6.434 17.156 1 96.94 537 GLN B C 1
ATOM 8595 O O . GLN B 1 537 ? -6.922 -6.395 16.094 1 96.94 537 GLN B O 1
ATOM 8600 N N . MET B 1 538 ? -8.68 -5.863 17.359 1 98.5 538 MET B N 1
ATOM 8601 C CA . MET B 1 538 ? -9.273 -5.02 16.328 1 98.5 538 MET B CA 1
ATOM 8602 C C . MET B 1 538 ? -9.289 -3.557 16.766 1 98.5 538 MET B C 1
ATOM 8604 O O . MET B 1 538 ? -9.359 -3.262 17.969 1 98.5 538 MET B O 1
ATOM 8608 N N . LEU B 1 539 ? -9.164 -2.674 15.805 1 98.81 539 LEU B N 1
ATOM 8609 C CA . LEU B 1 539 ? -9.258 -1.229 15.992 1 98.81 539 LEU B CA 1
ATOM 8610 C C . LEU B 1 539 ? -10.422 -0.647 15.203 1 98.81 539 LEU B C 1
ATOM 8612 O O . LEU B 1 539 ? -10.984 -1.321 14.336 1 98.81 539 LEU B O 1
ATOM 8616 N N . GLY B 1 540 ? -10.812 0.501 15.5 1 98.69 540 GLY B N 1
ATOM 8617 C CA . GLY B 1 540 ? -11.797 1.322 14.812 1 98.69 540 GLY B CA 1
ATOM 8618 C C . GLY B 1 540 ? -11.672 2.799 15.133 1 98.69 540 GLY B C 1
ATOM 8619 O O . GLY B 1 540 ? -10.648 3.242 15.656 1 98.69 540 GLY B O 1
ATOM 8620 N N . PHE B 1 541 ? -12.703 3.574 14.773 1 98.81 541 PHE B N 1
ATOM 8621 C CA . PHE B 1 541 ? -12.633 5.02 14.945 1 98.81 541 PHE B CA 1
ATOM 8622 C C . PHE B 1 541 ? -13.734 5.504 15.891 1 98.81 541 PHE B C 1
ATOM 8624 O O . PHE B 1 541 ? -14.859 5.004 15.844 1 98.81 541 PHE B O 1
ATOM 8631 N N . GLU B 1 542 ? -13.344 6.363 16.688 1 98.75 542 GLU B N 1
ATOM 8632 C CA . GLU B 1 542 ? -14.289 7.203 17.422 1 98.75 542 GLU B CA 1
ATOM 8633 C C . GLU B 1 542 ? -14.344 8.609 16.844 1 98.75 542 GLU B C 1
ATOM 8635 O O . GLU B 1 542 ? -13.312 9.273 16.688 1 98.75 542 GLU B O 1
ATOM 8640 N N . THR B 1 543 ? -15.508 9.078 16.469 1 98.75 543 THR B N 1
ATOM 8641 C CA . THR B 1 543 ? -15.656 10.422 15.93 1 98.75 543 THR B CA 1
ATOM 8642 C C . THR B 1 543 ? -15.367 11.469 17 1 98.75 543 THR B C 1
ATOM 8644 O O . THR B 1 543 ? -15.844 11.367 18.125 1 98.75 543 THR B O 1
ATOM 8647 N N . LEU B 1 544 ? -14.602 12.484 16.609 1 98.75 544 LEU B N 1
ATOM 8648 C CA . LEU B 1 544 ? -14.25 13.547 17.531 1 98.75 544 LEU B CA 1
ATOM 8649 C C . LEU B 1 544 ? -15 14.836 17.203 1 98.75 544 LEU B C 1
ATOM 8651 O O . LEU B 1 544 ? -15.312 15.633 18.094 1 98.75 544 LEU B O 1
ATOM 8655 N N . THR B 1 545 ? -15.25 15.062 15.922 1 98.69 545 THR B N 1
ATOM 8656 C CA . THR B 1 545 ? -15.852 16.312 15.461 1 98.69 545 THR B CA 1
ATOM 8657 C C . THR B 1 545 ? -17.375 16.188 15.406 1 98.69 545 THR B C 1
ATOM 8659 O O . THR B 1 545 ? -17.906 15.242 14.82 1 98.69 545 THR B O 1
ATOM 8662 N N . PHE B 1 546 ? -18.047 17.203 15.953 1 98.25 546 PHE B N 1
ATOM 8663 C CA . PHE B 1 546 ? -19.516 17.203 15.922 1 98.25 546 PHE B CA 1
ATOM 8664 C C . PHE B 1 546 ? -20.031 18.547 15.391 1 98.25 546 PHE B C 1
ATOM 8666 O O . PHE B 1 546 ? -19.797 19.594 16 1 98.25 546 PHE B O 1
ATOM 8673 N N . ALA B 1 547 ? -20.562 18.562 14.328 1 98.5 547 ALA B N 1
ATOM 8674 C CA . ALA B 1 547 ? -21.297 19.609 13.625 1 98.5 547 ALA B CA 1
ATOM 8675 C C . ALA B 1 547 ? -22.266 19 12.609 1 98.5 547 ALA B C 1
ATOM 8677 O O . ALA B 1 547 ? -21.984 17.969 12 1 98.5 547 ALA B O 1
ATOM 8678 N N . PRO B 1 548 ? -23.422 19.609 12.484 1 98.5 548 PRO B N 1
ATOM 8679 C CA . PRO B 1 548 ? -24.406 18.969 11.609 1 98.5 548 PRO B CA 1
ATOM 8680 C C . PRO B 1 548 ? -23.906 18.828 10.172 1 98.5 548 PRO B C 1
ATOM 8682 O O . PRO B 1 548 ? -23.234 19.734 9.664 1 98.5 548 PRO B O 1
ATOM 8685 N N . ILE B 1 549 ? -24.203 17.719 9.516 1 98.75 549 ILE B N 1
ATOM 8686 C CA . ILE B 1 549 ? -24.047 17.5 8.086 1 98.75 549 ILE B CA 1
ATOM 8687 C C . ILE B 1 549 ? -25.328 17.906 7.363 1 98.75 549 ILE B C 1
ATOM 8689 O O . ILE B 1 549 ? -26.422 17.484 7.762 1 98.75 549 ILE B O 1
ATOM 8693 N N . GLU B 1 550 ? -25.25 18.656 6.383 1 98.31 550 GLU B N 1
ATOM 8694 C CA . GLU B 1 550 ? -26.375 19.328 5.746 1 98.31 550 GLU B CA 1
ATOM 8695 C C . GLU B 1 550 ? -27.391 18.297 5.215 1 98.31 550 GLU B C 1
ATOM 8697 O O . GLU B 1 550 ? -27.141 17.656 4.188 1 98.31 550 GLU B O 1
ATOM 8702 N N . ARG B 1 551 ? -28.484 18.25 5.75 1 96.31 551 ARG B N 1
ATOM 8703 C CA . ARG B 1 551 ? -29.484 17.219 5.453 1 96.31 551 ARG B CA 1
ATOM 8704 C C . ARG B 1 551 ? -30.094 17.438 4.074 1 96.31 551 ARG B C 1
ATOM 8706 O O . ARG B 1 551 ? -30.422 16.469 3.375 1 96.31 551 ARG B O 1
ATOM 8713 N N . THR B 1 552 ? -30.25 18.672 3.668 1 96.88 552 THR B N 1
ATOM 8714 C CA . THR B 1 552 ? -30.969 18.984 2.43 1 96.88 552 THR B CA 1
ATOM 8715 C C . THR B 1 552 ? -30.125 18.594 1.216 1 96.88 552 THR B C 1
ATOM 8717 O O . THR B 1 552 ? -30.641 18.531 0.095 1 96.88 552 THR B O 1
ATOM 8720 N N . LEU B 1 553 ? -28.859 18.297 1.42 1 98.5 553 LEU B N 1
ATOM 8721 C CA . LEU B 1 553 ? -27.984 17.891 0.329 1 98.5 553 LEU B CA 1
ATOM 8722 C C . LEU B 1 553 ? -27.953 16.375 0.208 1 98.5 553 LEU B C 1
ATOM 8724 O O . LEU B 1 553 ? -27.344 15.836 -0.72 1 98.5 553 LEU B O 1
ATOM 8728 N N . ILE B 1 554 ? -28.625 15.625 1.099 1 98.56 554 ILE B N 1
ATOM 8729 C CA . ILE B 1 554 ? -28.531 14.172 1.16 1 98.56 554 ILE B CA 1
ATOM 8730 C C . ILE B 1 554 ? -29.688 13.547 0.379 1 98.56 554 ILE B C 1
ATOM 8732 O O . ILE B 1 554 ? -30.844 13.961 0.527 1 98.56 554 ILE B O 1
ATOM 8736 N N . LYS B 1 555 ? -29.359 12.688 -0.514 1 98.06 555 LYS B N 1
ATOM 8737 C CA . LYS B 1 555 ? -30.344 11.805 -1.144 1 98.06 555 LYS B CA 1
ATOM 8738 C C . LYS B 1 555 ? -30.469 10.492 -0.369 1 98.06 555 LYS B C 1
ATOM 8740 O O . LYS B 1 555 ? -29.75 9.531 -0.63 1 98.06 555 LYS B O 1
ATOM 8745 N N . PRO B 1 556 ? -31.469 10.359 0.436 1 97.12 556 PRO B N 1
ATOM 8746 C CA . PRO B 1 556 ? -31.562 9.188 1.313 1 97.12 556 PRO B CA 1
ATOM 8747 C C . PRO B 1 556 ? -31.656 7.875 0.539 1 97.12 556 PRO B C 1
ATOM 8749 O O . PRO B 1 556 ? -31.203 6.836 1.026 1 97.12 556 PRO B O 1
ATOM 8752 N N . SER B 1 557 ? -32.188 7.875 -0.685 1 96.31 557 SER B N 1
ATOM 8753 C CA . SER B 1 557 ? -32.406 6.668 -1.478 1 96.31 557 SER B CA 1
ATOM 8754 C C . SER B 1 557 ? -31.062 6.027 -1.851 1 96.31 557 SER B C 1
ATOM 8756 O O . SER B 1 557 ? -31.016 4.855 -2.223 1 96.31 557 SER B O 1
ATOM 8758 N N . LEU B 1 558 ? -30 6.805 -1.772 1 97 558 LEU B N 1
ATOM 8759 C CA . LEU B 1 558 ? -28.688 6.277 -2.109 1 97 558 LEU B CA 1
ATOM 8760 C C . LEU B 1 558 ? -28.047 5.605 -0.9 1 97 558 LEU B C 1
ATOM 8762 O O . LEU B 1 558 ? -27.062 4.879 -1.04 1 97 558 LEU B O 1
ATOM 8766 N N . LEU B 1 559 ? -28.562 5.84 0.264 1 97.25 559 LEU B N 1
ATOM 8767 C CA . LEU B 1 559 ? -27.953 5.305 1.48 1 97.25 559 LEU B CA 1
ATOM 8768 C C . LEU B 1 559 ? -28.516 3.924 1.804 1 97.25 559 LEU B C 1
ATOM 8770 O O . LEU B 1 559 ? -29.703 3.676 1.608 1 97.25 559 LEU B O 1
ATOM 8774 N N . THR B 1 560 ? -27.703 3.027 2.271 1 94.06 560 THR B N 1
ATOM 8775 C CA . THR B 1 560 ? -28.172 1.774 2.85 1 94.06 560 THR B CA 1
ATOM 8776 C C . THR B 1 560 ? -28.812 2.018 4.211 1 94.06 560 THR B C 1
ATOM 8778 O O . THR B 1 560 ? -28.719 3.115 4.762 1 94.06 560 THR B O 1
ATOM 8781 N N . VAL B 1 561 ? -29.391 0.997 4.785 1 94.06 561 VAL B N 1
ATOM 8782 C CA . VAL B 1 561 ? -30.031 1.083 6.098 1 94.06 561 VAL B CA 1
ATOM 8783 C C . VAL B 1 561 ? -28.969 1.384 7.16 1 94.06 561 VAL B C 1
ATOM 8785 O O . VAL B 1 561 ? -29.203 2.186 8.062 1 94.06 561 VAL B O 1
ATOM 8788 N N . GLN B 1 562 ? -27.859 0.769 7.023 1 94.81 562 GLN B N 1
ATOM 8789 C CA . GLN B 1 562 ? -26.781 0.943 7.996 1 94.81 562 GLN B CA 1
ATOM 8790 C C . GLN B 1 562 ? -26.188 2.348 7.918 1 94.81 562 GLN B C 1
ATOM 8792 O O . GLN B 1 562 ? -25.875 2.949 8.945 1 94.81 562 GLN B O 1
ATOM 8797 N N . GLU B 1 563 ? -26.047 2.879 6.707 1 97.56 563 GLU B N 1
ATOM 8798 C CA . GLU B 1 563 ? -25.516 4.227 6.516 1 97.56 563 GLU B CA 1
ATOM 8799 C C . GLU B 1 563 ? -26.453 5.277 7.086 1 97.56 563 GLU B C 1
ATOM 8801 O O . GLU B 1 563 ? -26.016 6.23 7.734 1 97.56 563 GLU B O 1
ATOM 8806 N N . LEU B 1 564 ? -27.719 5.121 6.824 1 97.75 564 LEU B N 1
ATOM 8807 C CA . LEU B 1 564 ? -28.719 6.039 7.359 1 97.75 564 LEU B CA 1
ATOM 8808 C C . LEU B 1 564 ? -28.734 5.992 8.883 1 97.75 564 LEU B C 1
ATOM 8810 O O . LEU B 1 564 ? -28.859 7.031 9.539 1 97.75 564 LEU B O 1
ATOM 8814 N N . ALA B 1 565 ? -28.625 4.797 9.438 1 97.88 565 ALA B N 1
ATOM 8815 C CA . ALA B 1 565 ? -28.578 4.641 10.891 1 97.88 565 ALA B CA 1
ATOM 8816 C C . ALA B 1 565 ? -27.359 5.359 11.477 1 97.88 565 ALA B C 1
ATOM 8818 O O . ALA B 1 565 ? -27.453 5.984 12.531 1 97.88 565 ALA B O 1
ATOM 8819 N N . TRP B 1 566 ? -26.266 5.23 10.844 1 98.44 566 TRP B N 1
ATOM 8820 C CA . TRP B 1 566 ? -25.062 5.914 11.305 1 98.44 566 TRP B CA 1
ATOM 8821 C C . TRP B 1 566 ? -25.25 7.426 11.305 1 98.44 566 TRP B C 1
ATOM 8823 O O . TRP B 1 566 ? -24.891 8.109 12.266 1 98.44 566 TRP B O 1
ATOM 8833 N N . LEU B 1 567 ? -25.812 7.988 10.203 1 98.62 567 LEU B N 1
ATOM 8834 C CA . LEU B 1 567 ? -26.031 9.422 10.07 1 98.62 567 LEU B CA 1
ATOM 8835 C C . LEU B 1 567 ? -26.938 9.938 11.18 1 98.62 567 LEU B C 1
ATOM 8837 O O . LEU B 1 567 ? -26.656 10.969 11.797 1 98.62 567 LEU B O 1
ATOM 8841 N N . ASN B 1 568 ? -28.016 9.211 11.414 1 98.62 568 ASN B N 1
ATOM 8842 C CA . ASN B 1 568 ? -28.953 9.609 12.461 1 98.62 568 ASN B CA 1
ATOM 8843 C C . ASN B 1 568 ? -28.312 9.555 13.844 1 98.62 568 ASN B C 1
ATOM 8845 O O . ASN B 1 568 ? -28.531 10.43 14.672 1 98.62 568 ASN B O 1
ATOM 8849 N N . ALA B 1 569 ? -27.531 8.523 14.078 1 98.69 569 ALA B N 1
ATOM 8850 C CA . ALA B 1 569 ? -26.828 8.406 15.352 1 98.69 569 ALA B CA 1
ATOM 8851 C C . ALA B 1 569 ? -25.812 9.531 15.516 1 98.69 569 ALA B C 1
ATOM 8853 O O . ALA B 1 569 ? -25.641 10.07 16.609 1 98.69 569 ALA B O 1
ATOM 8854 N N . TYR B 1 570 ? -25.125 9.812 14.461 1 98.69 570 TYR B N 1
ATOM 8855 C CA . TYR B 1 570 ? -24.172 10.914 14.477 1 98.69 570 TYR B CA 1
ATOM 8856 C C . TYR B 1 570 ? -24.859 12.227 14.844 1 98.69 570 TYR B C 1
ATOM 8858 O O . TYR B 1 570 ? -24.375 12.961 15.711 1 98.69 570 TYR B O 1
ATOM 8866 N N . HIS B 1 571 ? -25.922 12.602 14.188 1 98.75 571 HIS B N 1
ATOM 8867 C CA . HIS B 1 571 ? -26.656 13.828 14.461 1 98.75 571 HIS B CA 1
ATOM 8868 C C . HIS B 1 571 ? -27.188 13.852 15.891 1 98.75 571 HIS B C 1
ATOM 8870 O O . HIS B 1 571 ? -27.219 14.906 16.531 1 98.75 571 HIS B O 1
ATOM 8876 N N . ALA B 1 572 ? -27.578 12.695 16.344 1 98.69 572 ALA B N 1
ATOM 8877 C CA . ALA B 1 572 ? -28 12.617 17.75 1 98.69 572 ALA B CA 1
ATOM 8878 C C . ALA B 1 572 ? -26.859 12.977 18.688 1 98.69 572 ALA B C 1
ATOM 8880 O O . ALA B 1 572 ? -27.062 13.648 19.688 1 98.69 572 ALA B O 1
ATOM 8881 N N . GLU B 1 573 ? -25.703 12.484 18.391 1 98.69 573 GLU B N 1
ATOM 8882 C CA . GLU B 1 573 ? -24.531 12.797 19.188 1 98.69 573 GLU B CA 1
ATOM 8883 C C . GLU B 1 573 ? -24.172 14.281 19.094 1 98.69 573 GLU B C 1
ATOM 8885 O O . GLU B 1 573 ? -23.734 14.883 20.078 1 98.69 573 GLU B O 1
ATOM 8890 N N . VAL B 1 574 ? -24.297 14.859 17.844 1 98.81 574 VAL B N 1
ATOM 8891 C CA . VAL B 1 574 ? -24.094 16.297 17.688 1 98.81 574 VAL B CA 1
ATOM 8892 C C . VAL B 1 574 ? -24.984 17.062 18.641 1 98.81 574 VAL B C 1
ATOM 8894 O O . VAL B 1 574 ? -24.516 17.953 19.359 1 98.81 574 VAL B O 1
ATOM 8897 N N . LEU B 1 575 ? -26.219 16.719 18.641 1 98.56 575 LEU B N 1
ATOM 8898 C CA . LEU B 1 575 ? -27.188 17.391 19.5 1 98.56 575 LEU B CA 1
ATOM 8899 C C . LEU B 1 575 ? -26.828 17.188 20.969 1 98.56 575 LEU B C 1
ATOM 8901 O O . LEU B 1 575 ? -26.922 18.125 21.766 1 98.56 575 LEU B O 1
ATOM 8905 N N . ARG B 1 576 ? -26.438 15.961 21.344 1 98.5 576 ARG B N 1
ATOM 8906 C CA . ARG B 1 576 ? -26.094 15.641 22.734 1 98.5 576 ARG B CA 1
ATOM 8907 C C . ARG B 1 576 ? -24.906 16.469 23.203 1 98.5 576 ARG B C 1
ATOM 8909 O O . ARG B 1 576 ? -24.922 16.984 24.328 1 98.5 576 ARG B O 1
ATOM 8916 N N . ILE B 1 577 ? -23.906 16.641 22.391 1 98.5 577 ILE B N 1
ATOM 8917 C CA . ILE B 1 577 ? -22.641 17.25 22.797 1 98.5 577 ILE B CA 1
ATOM 8918 C C . ILE B 1 577 ? -22.734 18.766 22.672 1 98.5 577 ILE B C 1
ATOM 8920 O O . ILE B 1 577 ? -22.266 19.5 23.547 1 98.5 577 ILE B O 1
ATOM 8924 N N . LEU B 1 578 ? -23.359 19.297 21.562 1 98.5 578 LEU B N 1
ATOM 8925 C CA . LEU B 1 578 ? -23.359 20.734 21.297 1 98.5 578 LEU B CA 1
ATOM 8926 C C . LEU B 1 578 ? -24.578 21.406 21.922 1 98.5 578 LEU B C 1
ATOM 8928 O O . LEU B 1 578 ? -24.547 22.594 22.25 1 98.5 578 LEU B O 1
ATOM 8932 N N . GLY B 1 579 ? -25.688 20.703 22.016 1 97.75 579 GLY B N 1
ATOM 8933 C CA . GLY B 1 579 ? -26.953 21.25 22.5 1 97.75 579 GLY B CA 1
ATOM 8934 C C . GLY B 1 579 ? -26.812 22.094 23.75 1 97.75 579 GLY B C 1
ATOM 8935 O O . GLY B 1 579 ? -27.281 23.234 23.797 1 97.75 579 GLY B O 1
ATOM 8936 N N . PRO B 1 580 ? -26.156 21.562 24.766 1 97.69 580 PRO B N 1
ATOM 8937 C CA . PRO B 1 580 ? -26.016 22.281 26.047 1 97.69 580 PRO B CA 1
ATOM 8938 C C . PRO B 1 580 ? -25.25 23.594 25.906 1 97.69 580 PRO B C 1
ATOM 8940 O O . PRO B 1 580 ? -25.312 24.438 26.797 1 97.69 580 PRO B O 1
ATOM 8943 N N . GLN B 1 581 ? -24.531 23.781 24.797 1 97.25 581 GLN B N 1
ATOM 8944 C CA . GLN B 1 581 ? -23.703 24.969 24.594 1 97.25 581 GLN B CA 1
ATOM 8945 C C . GLN B 1 581 ? -24.469 26.031 23.828 1 97.25 581 GLN B C 1
ATOM 8947 O O . GLN B 1 581 ? -23.969 27.156 23.641 1 97.25 581 GLN B O 1
ATOM 8952 N N . LEU B 1 582 ? -25.594 25.672 23.375 1 97 582 LEU B N 1
ATOM 8953 C CA . LEU B 1 582 ? -26.406 26.594 22.594 1 97 582 LEU B CA 1
ATOM 8954 C C . LEU B 1 582 ? -27.703 26.906 23.312 1 97 582 LEU B C 1
ATOM 8956 O O . LEU B 1 582 ? -28.094 26.219 24.25 1 97 582 LEU B O 1
ATOM 8960 N N . GLY B 1 583 ? -28.359 28.078 22.984 1 94.94 583 GLY B N 1
ATOM 8961 C CA . GLY B 1 583 ? -29.625 28.453 23.578 1 94.94 583 GLY B CA 1
ATOM 8962 C C . GLY B 1 583 ? -30.562 29.141 22.594 1 94.94 583 GLY B C 1
ATOM 8963 O O . GLY B 1 583 ? -30.141 29.547 21.5 1 94.94 583 GLY B O 1
ATOM 8964 N N . GLY B 1 584 ? -31.875 29.109 22.891 1 96.31 584 GLY B N 1
ATOM 8965 C CA . GLY B 1 584 ? -32.875 29.828 22.109 1 96.31 584 GLY B CA 1
ATOM 8966 C C . GLY B 1 584 ? -32.969 29.344 20.672 1 96.31 584 GLY B C 1
ATOM 8967 O O . GLY B 1 584 ? -33.125 28.141 20.422 1 96.31 584 GLY B O 1
ATOM 8968 N N . ASP B 1 585 ? -32.781 30.25 19.859 1 97.19 585 ASP B N 1
ATOM 8969 C CA . ASP B 1 585 ? -32.938 30 18.438 1 97.19 585 ASP B CA 1
ATOM 8970 C C . ASP B 1 585 ? -31.828 29.094 17.906 1 97.19 585 ASP B C 1
ATOM 8972 O O . ASP B 1 585 ? -32.062 28.328 16.969 1 97.19 585 ASP B O 1
ATOM 8976 N N . GLU B 1 586 ? -30.672 29.203 18.484 1 97.75 586 GLU B N 1
ATOM 8977 C CA . GLU B 1 586 ? -29.562 28.375 18.047 1 97.75 586 GLU B CA 1
ATOM 8978 C C . GLU B 1 586 ? -29.812 26.906 18.344 1 97.75 586 GLU B C 1
ATOM 8980 O O . GLU B 1 586 ? -29.547 26.031 17.5 1 97.75 586 GLU B O 1
ATOM 8985 N N . LEU B 1 587 ? -30.312 26.609 19.531 1 98.31 587 LEU B N 1
ATOM 8986 C CA . LEU B 1 587 ? -30.625 25.234 19.906 1 98.31 587 LEU B CA 1
ATOM 8987 C C . LEU B 1 587 ? -31.75 24.688 19.047 1 98.31 587 LEU B C 1
ATOM 8989 O O . LEU B 1 587 ? -31.703 23.531 18.609 1 98.31 587 LEU B O 1
ATOM 8993 N N . ALA B 1 588 ? -32.781 25.484 18.828 1 98.31 588 ALA B N 1
ATOM 8994 C CA . ALA B 1 588 ? -33.906 25.062 17.984 1 98.31 588 ALA B CA 1
ATOM 8995 C C . ALA B 1 588 ? -33.438 24.719 16.578 1 98.31 588 ALA B C 1
ATOM 8997 O O . ALA B 1 588 ? -33.906 23.75 15.977 1 98.31 588 ALA B O 1
ATOM 8998 N N . TRP B 1 589 ? -32.594 25.531 16.094 1 98.19 589 TRP B N 1
ATOM 8999 C CA . TRP B 1 589 ? -32.031 25.297 14.773 1 98.19 589 TRP B CA 1
ATOM 9000 C C . TRP B 1 589 ? -31.266 23.984 14.734 1 98.19 589 TRP B C 1
ATOM 9002 O O . TRP B 1 589 ? -31.422 23.188 13.805 1 98.19 589 TRP B O 1
ATOM 9012 N N . LEU B 1 590 ? -30.422 23.781 15.742 1 98.5 590 LEU B N 1
ATOM 9013 C CA . LEU B 1 590 ? -29.609 22.562 15.805 1 98.5 590 LEU B CA 1
ATOM 9014 C C . LEU B 1 590 ? -30.5 21.328 15.875 1 98.5 590 LEU B C 1
ATOM 9016 O O . LEU B 1 590 ? -30.203 20.312 15.242 1 98.5 590 LEU B O 1
ATOM 9020 N N . GLU B 1 591 ? -31.578 21.391 16.688 1 98.31 591 GLU B N 1
ATOM 9021 C CA . GLU B 1 591 ? -32.531 20.297 16.797 1 98.31 591 GLU B CA 1
ATOM 9022 C C . GLU B 1 591 ? -33.156 19.953 15.445 1 98.31 591 GLU B C 1
ATOM 9024 O O . GLU B 1 591 ? -33.281 18.766 15.102 1 98.31 591 GLU B O 1
ATOM 9029 N N . ALA B 1 592 ? -33.469 20.938 14.734 1 98.06 592 ALA B N 1
ATOM 9030 C CA . ALA B 1 592 ? -34.062 20.734 13.414 1 98.06 592 ALA B CA 1
ATOM 9031 C C . ALA B 1 592 ? -33.031 20.109 12.453 1 98.06 592 ALA B C 1
ATOM 9033 O O . ALA B 1 592 ? -33.375 19.219 11.672 1 98.06 592 ALA B O 1
ATOM 9034 N N . LYS B 1 593 ? -31.797 20.625 12.508 1 97.75 593 LYS B N 1
ATOM 9035 C CA . LYS B 1 593 ? -30.75 20.172 11.609 1 97.75 593 LYS B CA 1
ATOM 9036 C C . LYS B 1 593 ? -30.328 18.75 11.93 1 97.75 593 LYS B C 1
ATOM 9038 O O . LYS B 1 593 ? -29.844 18.031 11.047 1 97.75 593 LYS B O 1
ATOM 9043 N N . CYS B 1 594 ? -30.484 18.344 13.188 1 98.12 594 CYS B N 1
ATOM 9044 C CA . CYS B 1 594 ? -30.031 17.031 13.633 1 98.12 594 CYS B CA 1
ATOM 9045 C C . CYS B 1 594 ? -31.188 16.031 13.672 1 98.12 594 CYS B C 1
ATOM 9047 O O . CYS B 1 594 ? -31.016 14.898 14.133 1 98.12 594 CYS B O 1
ATOM 9049 N N . ALA B 1 595 ? -32.406 16.453 13.195 1 97.81 595 ALA B N 1
ATOM 9050 C CA . ALA B 1 595 ? -33.531 15.539 13.188 1 97.81 595 ALA B CA 1
ATOM 9051 C C . ALA B 1 595 ? -33.281 14.328 12.305 1 97.81 595 ALA B C 1
ATOM 9053 O O . ALA B 1 595 ? -32.656 14.445 11.242 1 97.81 595 ALA B O 1
ATOM 9054 N N . PRO B 1 596 ? -33.781 13.172 12.703 1 96.88 596 PRO B N 1
ATOM 9055 C CA . PRO B 1 596 ? -33.531 11.961 11.914 1 96.88 596 PRO B CA 1
ATOM 9056 C C . PRO B 1 596 ? -34.062 12.07 10.492 1 96.88 596 PRO B C 1
ATOM 9058 O O . PRO B 1 596 ? -35.125 12.641 10.273 1 96.88 596 PRO B O 1
ATOM 9061 N N . ILE B 1 597 ? -33.344 11.609 9.609 1 95.56 597 ILE B N 1
ATOM 9062 C CA . ILE B 1 597 ? -33.781 11.461 8.227 1 95.56 597 ILE B CA 1
ATOM 9063 C C . ILE B 1 597 ? -34.406 10.086 8.031 1 95.56 597 ILE B C 1
ATOM 9065 O O . ILE B 1 597 ? -33.875 9.078 8.531 1 95.56 597 ILE B O 1
ATOM 9069 N N . GLY B 1 598 ? -35.562 10.008 7.219 1 84.06 598 GLY B N 1
ATOM 9070 C CA . GLY B 1 598 ? -36.281 8.773 6.934 1 84.06 598 GLY B CA 1
ATOM 9071 C C . GLY B 1 598 ? -37.125 8.289 8.094 1 84.06 598 GLY B C 1
ATOM 9072 O O . GLY B 1 598 ? -36.969 8.75 9.227 1 84.06 598 GLY B O 1
#

Solvent-accessible surface area (backbone atoms only — not comparable to full-atom values): 59081 Å² total; per-residue (Å²): 127,81,48,47,67,52,44,49,52,50,43,53,53,48,31,54,75,68,70,30,49,25,42,56,40,52,44,32,31,65,34,59,34,68,67,59,37,76,50,39,43,57,38,32,68,44,46,49,41,80,70,68,62,42,34,34,38,42,42,87,88,51,32,36,38,36,31,39,59,59,34,60,67,53,45,67,72,44,30,59,70,90,67,31,44,84,41,53,38,73,87,50,43,73,36,56,51,42,35,73,65,52,51,75,56,26,35,31,31,35,42,33,51,57,34,29,42,57,56,50,54,49,34,39,56,31,23,46,80,40,58,20,44,72,38,76,47,94,64,55,61,62,66,74,73,38,89,82,62,51,71,73,65,75,53,45,56,40,72,48,55,46,74,43,58,56,56,47,34,71,60,45,32,43,53,51,13,52,56,25,54,77,65,69,26,49,31,36,50,40,40,36,33,66,48,48,21,61,44,55,33,35,30,18,62,37,25,83,43,25,42,22,44,79,44,40,34,38,41,30,42,86,44,35,31,40,38,18,28,54,67,84,25,63,44,70,67,43,50,61,69,60,37,85,55,42,45,79,39,53,42,85,49,46,68,65,55,41,35,73,32,58,76,34,35,34,32,36,17,44,85,46,30,22,29,45,60,54,52,31,23,50,75,25,43,29,42,72,39,80,37,75,54,75,48,45,60,56,68,34,40,43,51,72,37,31,50,54,26,31,48,51,42,23,44,56,49,22,40,27,51,46,53,37,54,52,51,44,67,68,44,43,68,73,44,87,44,28,24,54,59,51,45,50,50,45,50,49,40,43,50,69,70,71,58,59,76,42,42,29,47,83,52,23,30,22,41,26,40,48,21,28,37,81,71,41,70,58,42,88,85,67,43,44,73,42,49,78,59,28,44,36,26,40,37,39,34,36,23,26,82,35,8,45,42,57,39,27,45,51,44,63,22,67,65,68,53,71,65,55,19,52,54,43,33,29,30,49,51,5,34,49,42,51,53,65,39,41,36,50,68,62,45,29,20,19,52,48,31,42,51,28,41,41,57,32,22,68,58,24,40,66,60,60,63,60,32,22,36,9,41,27,71,41,32,38,53,74,23,53,54,39,21,22,14,53,70,77,39,83,90,45,28,12,68,29,53,51,49,66,38,23,37,28,40,42,38,27,45,40,52,44,80,74,46,29,29,43,43,47,30,32,27,27,32,32,34,78,45,91,50,85,83,36,78,52,66,27,27,28,50,42,80,48,52,42,59,77,66,57,60,90,42,49,48,69,89,77,49,52,73,68,54,48,50,48,51,34,51,49,26,46,48,27,46,66,65,32,38,84,79,41,58,71,68,57,32,55,49,48,52,62,56,30,49,68,78,131,128,80,48,45,68,52,43,48,51,50,42,53,54,48,31,53,75,68,73,28,50,25,40,55,39,51,45,33,32,65,34,59,33,66,68,58,39,75,48,38,43,56,39,32,66,43,46,49,41,82,71,68,63,40,35,33,37,41,42,86,88,50,32,35,36,35,32,42,58,58,35,60,68,55,45,65,72,46,30,59,70,90,67,32,42,84,38,54,37,72,88,50,43,70,36,56,50,43,36,73,66,54,54,74,55,26,35,32,32,36,44,32,51,57,34,31,42,56,57,51,54,49,35,39,56,32,24,45,79,39,57,21,45,71,38,75,47,92,63,57,60,62,65,74,74,38,88,83,62,51,71,74,67,76,53,45,55,42,74,48,54,48,72,42,58,57,55,46,35,69,60,45,32,44,52,50,12,50,57,25,54,77,63,70,27,49,30,36,50,41,40,35,35,65,46,49,22,61,44,55,32,35,30,19,62,36,25,83,43,26,42,21,44,80,44,39,34,38,41,30,41,85,43,35,31,41,37,18,29,55,67,85,26,62,44,70,67,42,51,60,70,59,38,86,56,42,45,80,38,52,41,84,48,46,68,67,54,42,35,72,33,57,75,33,33,35,31,34,16,43,87,45,29,24,28,45,58,55,52,31,22,50,74,23,44,28,42,74,40,80,38,75,53,76,47,45,61,56,66,34,43,44,51,73,36,32,49,53,25,32,46,51,42,23,43,56,49,20,42,26,49,46,53,37,52,53,51,44,67,68,46,43,68,73,46,85,42,30,24,52,58,50,45,51,52,44,50,49,40,42,50,69,70,73,58,59,74,42,42,29,46,81,49,23,29,21,40,27,39,47,22,27,36,81,71,42,70,60,40,89,86,66,41,44,73,41,52,77,60,27,42,35,27,40,36,38,34,38,23,27,82,34,8,44,43,58,38,28,46,51,45,62,23,66,65,69,53,71,64,56,20,51,54,44,34,27,31,48,50,6,36,48,42,52,54,64,38,41,38,52,68,64,44,29,18,19,52,48,31,40,51,29,41,42,56,32,22,69,56,24,41,66,62,60,63,61,32,22,38,10,41,26,71,43,33,37,54,75,24,53,54,38,22,24,15,53,70,75,40,84,90,44,29,12,67,30,53,52,51,67,37,24,37,29,40,41,38,26,45,40,53,44,80,73,45,30,29,44,43,47,30,32,29,29,33,31,33,77,46,91,50,86,84,35,78,54,66,27,28,28,50,41,80,48,51,43,59,79,67,55,58,89,42,50,48,68,90,78,48,53,73,67,55,48,49,49,53,36,52,49,26,45,48,28,45,66,64,32,37,83,77,42,57,71,69,56,31,54,50,47,53,62,55,30,49,69,76,132

Nearest PDB structures (foldseek):
  4s2t-assembly1_Q  TM=9.462E-01  e=2.167E-63  Caenorhabditis elegans
  5jqk-assembly1_A  TM=9.068E-01  e=1.098E-56  Plasmodium falciparum 3D7
  5jr6-assembly1_A  TM=9.057E-01  e=7.818E-54  Plasmodium falciparum 3D7
  5jqk-assembly1_B  TM=9.036E-01  e=1.533E-53  Plasmodium falciparum 3D7
  5jr6-assembly1_B  TM=8.796E-01  e=9.707E-45  Plasmodium falciparum 3D7

Radius of gyration: 31.92 Å; Cα contacts (8 Å, |Δi|>4): 2786; chains: 2; bounding box: 72×89×72 Å

Sequence (1196 aa):
MSSYADRLKALREQLKRDRLDGFVVPLTDEHMSEYVGAYAQRLAWLTGFQGSAGTAVVLPQEAAIFTDGRYTLQVRQQVSAADWEYVGVPATSVSGWLGAHAPDGGRIGYDPWLHTRIWVEEARKALAEKGAELVAVDTNPIDAVWPDKPAPSAATLAVQSDAAAGKSSPAKRAEIADWLAERKADAVVLSALDSIAWAFNIRGTDVSHTPVALAYAIVNADGTADLFVAPEKMSDAVRQHLGNAIRIHDRTAFASALKGFAGKRVAADPGSAVAAVFDALDAGGAKILALRDPVILAKAIKNPAEIAGQKAAQARDGAALSRFLKWFEETAPRCGLTEMSAADKLREFREATGVLKDLSFDTISATGPNGAIPHYKVTDESSLPIELGQLYLVDSGGQYADGTTDVTRVMPVGEASDEMRDRFTRVLKGHIAIATAIFPDGTTGAQLDSFARRPLWEVGLDYGHGTGHGVGSYLSVHEGPQRIAQPYYPGGQSLEPLREGMFLSNEPGYYKAQEFGIRIENLVLVVKQLISGAEQQMLGFETLTFAPIERTLIKPSLLTVQELAWLNAYHAEVLRILGPQLGGDELAWLEAKCAPIGMSSYADRLKALREQLKRDRLDGFVVPLTDEHMSEYVGAYAQRLAWLTGFQGSAGTAVVLPQEAAIFTDGRYTLQVRQQVSAADWEYVGVPATSVSGWLGAHAPDGGRIGYDPWLHTRIWVEEARKALAEKGAELVAVDTNPIDAVWPDKPAPSAATLAVQSDAAAGKSSPAKRAEIADWLAERKADAVVLSALDSIAWAFNIRGTDVSHTPVALAYAIVNADGTADLFVAPEKMSDAVRQHLGNAIRIHDRTAFASALKGFAGKRVAADPGSAVAAVFDALDAGGAKILALRDPVILAKAIKNPAEIAGQKAAQARDGAALSRFLKWFEETAPRCGLTEMSAADKLREFREATGVLKDLSFDTISATGPNGAIPHYKVTDESSLPIELGQLYLVDSGGQYADGTTDVTRVMPVGEASDEMRDRFTRVLKGHIAIATAIFPDGTTGAQLDSFARRPLWEVGLDYGHGTGHGVGSYLSVHEGPQRIAQPYYPGGQSLEPLREGMFLSNEPGYYKAQEFGIRIENLVLVVKQLISGAEQQMLGFETLTFAPIERTLIKPSLLTVQELAWLNAYHAEVLRILGPQLGGDELAWLEAKCAPIG